Protein AF-0000000086506788 (afdb_homodimer)

Radius of gyration: 34.74 Å; Cα contacts (8 Å, |Δi|>4): 1286; chains: 2; bounding box: 127×85×74 Å

Foldseek 3Di:
DVVVVVVVVVVVPVPPDPPPPVPPDPPDPPPPDDDDDDDDDDDDDDDPPPPPDPPPPPCPVPPCVVPPDPDDDPCVVCVVVVVVVVLLVVLVVVVVVCVVPVVNVQFAFSLVVLLVSLLVVLVCCVVVVVNPCPPPVDQLVNLVLPLVLLLLLLLLLVLQDPLCVVCVPLLCCCQAVVLVVQLVVLLVVLVVCVVVQVLHDDPDDDSLNSSLLSLLLLQFDQNLVLSLCVVLQFAPNLSSSLSSNNLSNLQLSVLSNLLSVVVLVDDDDDPVSVVVSVVSSVCLLVVLLVLLQVLLVVLLVVLLVCAPPQVCNLVSLVVSLSVSLVVSVVVPHRSSNSSSNSSNSCSVRNLVSHDPVSNCCNNVVSVVSNVSSQSVLSSVLSSVQSDPLADERPSSLVSSLVSSLVSLLVSLVVSLVVCQVPVPPDPDRQDPLSSVLSSLSRAHDRSSQSSLSNDDCVSPVCSNHSNNSSSSNNCCSSGPSSSCSNVSCVVSVRDRHPPPPVVVVVVCCVVCVVVVVVVCVVPVPDPDDVVVD/DVVVVVVVVVVVPPPPDPPPPVPPDPPPPDDPDDDDDDDDDDDDDDDPPPPPDPPPPPCPVPPCVVPPPPDDDPCVVCVVVVVVVVLLVVLVVVVVVCVVPVVNVQFAFSLVVLLVSLLVVLCCCVVVVVNPCPPPVDQLVNLVLPLVLLLLLLLLLVLQDPLCVVCVPLLCCCQAVVLVVQLVVLLVVLVVCVVVQVLHDDPDDDSLNSSLLSLLLLQFDQNLVLSLCVVLQFAPNLNSSLSSSNLSNLQLSVLSNLLSVVVLVDDDDDPVSVVVSVVSSVCLLVVLLVLLQVLLVVLLVVLLVCAPPQVCNLVSLVVSLSVSLVVSVVVPHRSSNSSSNSSNSCSVRNLVSHDPVSNCCNNVVSVVSNVSSQSVLSSVLSSVQSDPLADERPSSLVSSLVSSLVSLLVSLVVSLVVCQVPVPPDPDRQDPLSSVLSSLSRAHDRSSQSSLSNDDCVSPVCSNHSNNSSSSNNCCSSGPSSSCSNVSCVVSVRDRHPPPPVVVVVVCCVVCVVVVVVVCVVPVPDPDDVVPD

Nearest PDB structures (foldseek):
  8xq7-assembly1_B  TM=8.310E-01  e=1.183E-14  Strongylocentrotus purpuratus
  8xqa-assembly1_B  TM=8.222E-01  e=8.307E-15  Strongylocentrotus purpuratus
  8xq4-assembly1_A  TM=8.304E-01  e=1.499E-14  Strongylocentrotus purpuratus
  8xq8-assembly1_A  TM=8.354E-01  e=3.291E-14  Strongylocentrotus purpuratus
  8pd9-assembly1_A  TM=8.080E-01  e=1.332E-14  Strongylocentrotus purpuratus

Solvent-accessible surface area (backbone atoms only — not comparable to full-atom values): 56658 Å² total; per-residue (Å²): 120,68,67,67,52,47,56,58,44,59,72,54,59,78,56,76,78,82,61,72,70,78,61,69,71,70,72,75,81,73,77,75,84,76,85,79,87,80,85,78,77,88,83,87,74,85,69,83,71,80,71,77,76,74,76,72,74,75,71,73,64,78,66,73,72,59,66,86,61,73,66,42,75,42,49,84,84,40,41,66,64,42,53,53,41,51,51,52,46,51,51,49,50,47,54,36,51,35,67,66,34,59,75,51,49,73,50,42,43,69,66,53,57,40,26,50,50,15,28,51,51,25,43,48,35,52,72,65,65,66,38,87,60,55,72,72,79,66,43,40,64,53,44,56,67,62,41,44,52,45,37,45,33,35,49,20,51,66,50,69,42,70,66,36,67,74,43,42,68,63,24,48,44,48,13,48,56,43,44,53,49,47,23,52,52,50,19,53,48,52,47,51,36,51,74,71,46,75,39,45,94,72,85,88,75,50,70,53,58,41,41,32,51,23,19,34,64,66,21,32,32,36,68,62,47,49,54,49,38,60,72,70,32,46,31,65,64,62,50,39,42,44,46,47,18,25,58,45,20,42,30,47,23,53,44,47,29,52,51,35,49,55,52,62,72,28,85,74,85,50,73,66,49,54,54,48,45,55,50,27,49,52,47,22,51,51,49,4,31,51,43,2,39,50,28,12,50,50,34,28,57,52,32,58,66,23,62,86,39,64,64,48,42,52,53,45,52,53,40,31,40,48,43,19,20,43,53,19,38,26,46,55,21,28,28,58,36,3,24,34,34,10,25,41,38,25,60,70,51,26,53,74,46,48,53,68,68,46,46,53,30,45,56,51,46,34,47,35,51,20,51,51,34,50,52,50,50,34,26,50,52,12,30,59,69,56,47,82,72,62,38,88,50,68,40,59,36,52,51,49,47,51,48,55,54,51,49,38,40,52,47,47,52,52,48,50,52,48,44,57,68,66,45,80,80,57,86,72,69,80,46,72,66,54,46,50,48,51,35,63,45,61,20,36,41,66,67,26,52,46,53,52,56,54,56,50,57,90,84,34,82,59,44,37,37,50,41,39,35,50,51,50,43,28,50,45,29,44,55,52,43,43,39,46,45,60,60,47,49,62,71,65,63,61,66,51,37,72,75,68,63,49,68,55,46,54,52,38,46,56,49,41,46,51,46,43,51,52,45,45,55,63,64,60,64,71,85,58,82,69,76,80,108,119,67,65,65,53,48,57,58,44,58,71,55,58,79,56,76,78,83,62,71,69,80,58,66,75,73,72,78,73,74,80,78,79,81,77,85,86,78,88,76,85,80,82,89,79,86,71,82,71,81,74,76,78,74,74,73,72,76,71,74,65,78,66,71,70,57,66,85,59,72,65,41,74,43,49,85,82,40,42,64,64,42,53,52,42,50,51,53,44,51,51,48,50,47,52,37,51,35,66,67,34,60,75,50,50,71,51,41,43,70,66,52,56,40,26,51,50,14,30,50,50,25,41,49,36,51,72,65,64,65,37,85,63,56,71,74,80,66,43,39,65,54,44,54,67,62,41,44,53,44,39,46,34,36,49,21,51,67,49,71,43,71,65,36,67,74,44,41,68,62,24,47,44,47,14,47,57,42,44,53,49,47,22,53,52,50,19,51,49,52,47,50,36,50,73,71,46,76,38,45,96,72,83,86,75,50,69,52,57,41,40,32,51,24,19,34,64,66,21,32,33,37,68,61,47,49,53,50,38,62,72,69,32,46,31,65,65,60,50,39,43,45,45,48,19,24,58,47,21,41,29,46,24,52,44,47,29,52,51,34,51,54,52,62,72,30,88,75,86,49,74,68,49,53,55,47,47,54,51,28,49,52,48,22,51,51,48,4,31,50,43,3,38,50,28,12,50,50,35,29,58,52,31,56,67,25,62,86,39,66,65,47,40,55,54,44,51,54,40,30,37,50,43,18,20,44,53,19,38,26,44,55,22,28,27,58,36,3,24,35,34,10,26,42,38,24,59,71,50,26,55,74,44,47,53,70,71,47,47,52,29,47,56,50,44,35,47,34,50,19,52,50,33,50,51,51,50,34,26,48,52,13,29,59,69,56,45,85,72,63,40,88,51,66,39,57,37,54,48,49,48,51,48,55,54,51,49,38,42,51,49,46,51,51,48,50,52,49,45,57,67,65,45,79,79,55,88,73,70,82,46,72,68,53,47,50,47,51,33,66,45,61,21,35,41,66,65,28,52,44,52,51,56,53,56,52,59,90,83,33,82,59,42,38,38,52,42,40,34,50,52,50,42,27,50,46,29,42,55,53,43,43,40,47,44,60,60,47,51,62,71,66,63,61,66,51,36,71,75,68,64,48,66,55,45,55,53,37,46,56,47,39,47,52,46,43,51,52,44,45,54,63,63,60,66,70,83,59,82,70,74,77,109

Organism: NCBI:txid100452

Structure (mmCIF, N/CA/C/O backbone):
data_AF-0000000086506788-model_v1
#
loop_
_entity.id
_entity.type
_entity.pdbx_description
1 polymer 'Sodium/hydrogen exchanger'
#
loop_
_atom_site.group_PDB
_atom_site.id
_atom_site.type_symbol
_atom_site.label_atom_id
_atom_site.label_alt_id
_atom_site.label_comp_id
_atom_site.label_asym_id
_atom_site.label_entity_id
_atom_site.label_seq_id
_atom_site.pdbx_PDB_ins_code
_atom_site.Cartn_x
_atom_site.Cartn_y
_atom_site.Cartn_z
_atom_site.occupancy
_atom_site.B_iso_or_equiv
_atom_site.auth_seq_id
_atom_site.auth_comp_id
_atom_site.auth_asym_id
_atom_site.auth_atom_id
_atom_site.pdbx_PDB_model_num
ATOM 1 N N . MET A 1 1 ? 4.477 -15.93 29.859 1 21.3 1 MET A N 1
ATOM 2 C CA . MET A 1 1 ? 3.76 -16.797 28.922 1 21.3 1 MET A CA 1
ATOM 3 C C . MET A 1 1 ? 2.252 -16.672 29.125 1 21.3 1 MET A C 1
ATOM 5 O O . MET A 1 1 ? 1.489 -16.672 28.156 1 21.3 1 MET A O 1
ATOM 9 N N . GLN A 1 2 ? 1.843 -16.641 30.469 1 21.83 2 GLN A N 1
ATOM 10 C CA . GLN A 1 2 ? 0.452 -16.625 30.906 1 21.83 2 GLN A CA 1
ATOM 11 C C . GLN A 1 2 ? -0.203 -15.281 30.578 1 21.83 2 GLN A C 1
ATOM 13 O O . GLN A 1 2 ? -1.389 -15.227 30.25 1 21.83 2 GLN A O 1
ATOM 18 N N . ASP A 1 3 ? 0.517 -14.156 30.828 1 22.41 3 ASP A N 1
ATOM 19 C CA . ASP A 1 3 ? -0.051 -12.82 30.719 1 22.41 3 ASP A CA 1
ATOM 20 C C . ASP A 1 3 ? -0.352 -12.469 29.25 1 22.41 3 ASP A C 1
ATOM 22 O O . ASP A 1 3 ? -1.188 -11.602 28.984 1 22.41 3 ASP A O 1
ATOM 26 N N . LEU A 1 4 ? 0.491 -12.953 28.375 1 22.47 4 LEU A N 1
ATOM 27 C CA . LEU A 1 4 ? 0.259 -12.695 26.969 1 22.47 4 LEU A CA 1
ATOM 28 C C . LEU A 1 4 ? -1.021 -13.383 26.484 1 22.47 4 LEU A C 1
ATOM 30 O O . LEU A 1 4 ? -1.774 -12.82 25.703 1 22.47 4 LEU A O 1
ATOM 34 N N . VAL A 1 5 ? -1.413 -14.547 27.078 1 25.39 5 VAL A N 1
ATOM 35 C CA . VAL A 1 5 ? -2.629 -15.297 26.781 1 25.39 5 VAL A CA 1
ATOM 36 C C . VAL A 1 5 ? -3.844 -14.555 27.328 1 25.39 5 VAL A C 1
ATOM 38 O O . VAL A 1 5 ? -4.883 -14.477 26.672 1 25.39 5 VAL A O 1
ATOM 41 N N . THR A 1 6 ? -3.721 -13.977 28.5 1 26.14 6 THR A N 1
ATOM 42 C CA . THR A 1 6 ? -4.855 -13.32 29.141 1 26.14 6 THR A CA 1
ATOM 43 C C . THR A 1 6 ? -5.246 -12.055 28.391 1 26.14 6 THR A C 1
ATOM 45 O O . THR A 1 6 ? -6.43 -11.727 28.281 1 26.14 6 THR A O 1
ATOM 48 N N . MET A 1 7 ? -4.227 -11.352 27.938 1 23.53 7 MET A N 1
ATOM 49 C CA . MET A 1 7 ? -4.547 -10.102 27.25 1 23.53 7 MET A CA 1
ATOM 50 C C . MET A 1 7 ? -5.238 -10.367 25.922 1 23.53 7 MET A C 1
ATOM 52 O O . MET A 1 7 ? -6.152 -9.641 25.531 1 23.53 7 MET A O 1
ATOM 56 N N . ILE A 1 8 ? -4.902 -11.406 25.281 1 26.64 8 ILE A N 1
ATOM 57 C CA . ILE A 1 8 ? -5.633 -11.836 24.094 1 26.64 8 ILE A CA 1
ATOM 58 C C . ILE A 1 8 ? -7.031 -12.312 24.484 1 26.64 8 ILE A C 1
ATOM 60 O O . ILE A 1 8 ? -8.008 -12.031 23.797 1 26.64 8 ILE A O 1
ATOM 64 N N . SER A 1 9 ? -7.195 -12.914 25.625 1 25.39 9 SER A N 1
ATOM 65 C CA . SER A 1 9 ? -8.484 -13.383 26.109 1 25.39 9 SER A CA 1
ATOM 66 C C . SER A 1 9 ? -9.398 -12.219 26.469 1 25.39 9 SER A C 1
ATOM 68 O O . SER A 1 9 ? -10.625 -12.328 26.359 1 25.39 9 SER A O 1
ATOM 70 N N . PHE A 1 10 ? -8.906 -11.281 27.234 1 26.14 10 PHE A N 1
ATOM 71 C CA . PHE A 1 10 ? -9.758 -10.18 27.688 1 26.14 10 PHE A CA 1
ATOM 72 C C . PHE A 1 10 ? -10.344 -9.43 26.5 1 26.14 10 PHE A C 1
ATOM 74 O O . PHE A 1 10 ? -11.5 -9 26.531 1 26.14 10 PHE A O 1
ATOM 81 N N . ILE A 1 11 ? -9.609 -9.266 25.516 1 26.25 11 ILE A N 1
ATOM 82 C CA . ILE A 1 11 ? -10.141 -8.594 24.328 1 26.25 11 ILE A CA 1
ATOM 83 C C . ILE A 1 11 ? -11.211 -9.461 23.672 1 26.25 11 ILE A C 1
ATOM 85 O O . ILE A 1 11 ? -12.195 -8.945 23.141 1 26.25 11 ILE A O 1
ATOM 89 N N . MET A 1 12 ? -11.141 -10.742 23.891 1 25 12 MET A N 1
ATOM 90 C CA . MET A 1 12 ? -12.086 -11.688 23.312 1 25 12 MET A CA 1
ATOM 91 C C . MET A 1 12 ? -13.398 -11.695 24.094 1 25 12 MET A C 1
ATOM 93 O O . MET A 1 12 ? -14.422 -12.164 23.578 1 25 12 MET A O 1
ATOM 97 N N . LEU A 1 13 ? -13.375 -11.656 25.391 1 24.88 13 LEU A N 1
ATOM 98 C CA . LEU A 1 13 ? -14.547 -11.992 26.203 1 24.88 13 LEU A CA 1
ATOM 99 C C . LEU A 1 13 ? -15.68 -11.008 25.953 1 24.88 13 LEU A C 1
ATOM 101 O O . LEU A 1 13 ? -16.859 -11.367 26.031 1 24.88 13 LEU A O 1
ATOM 105 N N . ASN A 1 14 ? -15.414 -9.766 26.125 1 23.61 14 ASN A N 1
ATOM 106 C CA . ASN A 1 14 ? -16.609 -8.953 26.328 1 23.61 14 ASN A CA 1
ATOM 107 C C . ASN A 1 14 ? -17.344 -8.711 25.016 1 23.61 14 ASN A C 1
ATOM 109 O O . ASN A 1 14 ? -17.656 -7.57 24.672 1 23.61 14 ASN A O 1
ATOM 113 N N . ILE A 1 15 ? -17.031 -9.602 24.031 1 23.61 15 ILE A N 1
ATOM 114 C CA . ILE A 1 15 ? -17.812 -9.406 22.812 1 23.61 15 ILE A CA 1
ATOM 115 C C . ILE A 1 15 ? -19.25 -9.844 23.062 1 23.61 15 ILE A C 1
ATOM 117 O O . ILE A 1 15 ? -19.516 -10.984 23.438 1 23.61 15 ILE A O 1
ATOM 121 N N . PRO A 1 16 ? -20.141 -8.961 23.344 1 22.53 16 PRO A N 1
ATOM 122 C CA . PRO A 1 16 ? -21.547 -9.359 23.5 1 22.53 16 PRO A CA 1
ATOM 123 C C . PRO A 1 16 ? -22 -10.367 22.438 1 22.53 16 PRO A C 1
ATOM 125 O O . PRO A 1 16 ? -21.406 -10.43 21.359 1 22.53 16 PRO A O 1
ATOM 128 N N . ALA A 1 17 ? -22.656 -11.469 22.859 1 23.03 17 ALA A N 1
ATOM 129 C CA . ALA A 1 17 ? -23.234 -12.664 22.25 1 23.03 17 ALA A CA 1
ATOM 130 C C . ALA A 1 17 ? -24.109 -12.289 21.047 1 23.03 17 ALA A C 1
ATOM 132 O O . ALA A 1 17 ? -25.062 -11.516 21.188 1 23.03 17 ALA A O 1
ATOM 133 N N . PHE A 1 18 ? -23.594 -12.133 19.922 1 21.2 18 PHE A N 1
ATOM 134 C CA . PHE A 1 18 ? -24.375 -12.023 18.703 1 21.2 18 PHE A CA 1
ATOM 135 C C . PHE A 1 18 ? -25.344 -13.195 18.578 1 21.2 18 PHE A C 1
ATOM 137 O O . PHE A 1 18 ? -25 -14.242 18.016 1 21.2 18 PHE A O 1
ATOM 144 N N . GLY A 1 19 ? -26 -13.672 19.703 1 22.08 19 GLY A N 1
ATOM 145 C CA . GLY A 1 19 ? -27 -14.727 19.75 1 22.08 19 GLY A CA 1
ATOM 146 C C . GLY A 1 19 ? -28.031 -14.633 18.641 1 22.08 19 GLY A C 1
ATOM 147 O O . GLY A 1 19 ? -28.516 -15.656 18.156 1 22.08 19 GLY A O 1
ATOM 148 N N . ASP A 1 20 ? -28.531 -13.5 18.375 1 20.66 20 ASP A N 1
ATOM 149 C CA . ASP A 1 20 ? -29.938 -13.609 17.984 1 20.66 20 ASP A CA 1
ATOM 150 C C . ASP A 1 20 ? -30.062 -14.094 16.547 1 20.66 20 ASP A C 1
ATOM 152 O O . ASP A 1 20 ? -31.172 -14.219 16.031 1 20.66 20 ASP A O 1
ATOM 156 N N . ALA A 1 21 ? -28.984 -13.93 15.805 1 20.45 21 ALA A N 1
ATOM 157 C CA . ALA A 1 21 ? -29.406 -13.969 14.414 1 20.45 21 ALA A CA 1
ATOM 158 C C . ALA A 1 21 ? -29.812 -15.375 14 1 20.45 21 ALA A C 1
ATOM 160 O O . ALA A 1 21 ? -30.469 -15.57 12.977 1 20.45 21 ALA A O 1
ATOM 161 N N . LEU A 1 22 ? -29.031 -16.375 14.484 1 20.69 22 LEU A N 1
ATOM 162 C CA . LEU A 1 22 ? -29.25 -17.609 13.75 1 20.69 22 LEU A CA 1
ATOM 163 C C . LEU A 1 22 ? -30.672 -18.109 13.922 1 20.69 22 LEU A C 1
ATOM 165 O O . LEU A 1 22 ? -30.953 -19.297 13.766 1 20.69 22 LEU A O 1
ATOM 169 N N . ALA A 1 23 ? -31.469 -17.297 14.633 1 20.62 23 ALA A N 1
ATOM 170 C CA . ALA A 1 23 ? -32.75 -17.922 15.023 1 20.62 23 ALA A CA 1
ATOM 171 C C . ALA A 1 23 ? -33.438 -18.516 13.82 1 20.62 23 ALA A C 1
ATOM 173 O O . ALA A 1 23 ? -34.406 -19.281 13.977 1 20.62 23 ALA A O 1
ATOM 174 N N . LEU A 1 24 ? -33.281 -17.922 12.664 1 18.38 24 LEU A N 1
ATOM 175 C CA . LEU A 1 24 ? -34.531 -18.062 11.938 1 18.38 24 LEU A CA 1
ATOM 176 C C . LEU A 1 24 ? -34.75 -19.5 11.492 1 18.38 24 LEU A C 1
ATOM 178 O O . LEU A 1 24 ? -35.875 -19.875 11.102 1 18.38 24 LEU A O 1
ATOM 182 N N . THR A 1 25 ? -33.688 -20.188 11.117 1 18.25 25 THR A N 1
ATOM 183 C CA . THR A 1 25 ? -34.125 -21.141 10.102 1 18.25 25 THR A CA 1
ATOM 184 C C . THR A 1 25 ? -34.875 -22.312 10.727 1 18.25 25 THR A C 1
ATOM 186 O O . THR A 1 25 ? -35.188 -23.297 10.055 1 18.25 25 THR A O 1
ATOM 189 N N . ASN A 1 26 ? -35.031 -22.344 12.016 1 17.8 26 ASN A N 1
ATOM 190 C CA . ASN A 1 26 ? -35.375 -23.672 12.516 1 17.8 26 ASN A CA 1
ATOM 191 C C . ASN A 1 26 ? -36.719 -24.156 11.953 1 17.8 26 ASN A C 1
ATOM 193 O O . ASN A 1 26 ? -37.75 -24.062 12.625 1 17.8 26 ASN A O 1
ATOM 197 N N . SER A 1 27 ? -37.25 -23.641 10.805 1 17.75 27 SER A N 1
ATOM 198 C CA . SER A 1 27 ? -38.594 -24.125 10.586 1 17.75 27 SER A CA 1
ATOM 199 C C . SER A 1 27 ? -38.688 -25.641 10.695 1 17.75 27 SER A C 1
ATOM 201 O O . SER A 1 27 ? -37.906 -26.344 10.047 1 17.75 27 SER A O 1
ATOM 203 N N . SER A 1 28 ? -39.094 -26.109 11.867 1 17.17 28 SER A N 1
ATOM 204 C CA . SER A 1 28 ? -39.5 -27.438 12.359 1 17.17 28 SER A CA 1
ATOM 205 C C . SER A 1 28 ? -40.375 -28.156 11.359 1 17.17 28 SER A C 1
ATOM 207 O O . SER A 1 28 ? -41.375 -27.609 10.875 1 17.17 28 SER A O 1
ATOM 209 N N . ARG A 1 29 ? -39.844 -29.141 10.609 1 19.41 29 ARG A N 1
ATOM 210 C CA . ARG A 1 29 ? -40.438 -30.188 9.773 1 19.41 29 ARG A CA 1
ATOM 211 C C . ARG A 1 29 ? -41.531 -30.906 10.523 1 19.41 29 ARG A C 1
ATOM 213 O O . ARG A 1 29 ? -41.281 -31.734 11.406 1 19.41 29 ARG A O 1
ATOM 220 N N . GLY A 1 30 ? -42.594 -30.156 11.109 1 16.97 30 GLY A N 1
ATOM 221 C CA . GLY A 1 30 ? -43.594 -31.016 11.727 1 16.97 30 GLY A CA 1
ATOM 222 C C . GLY A 1 30 ? -44.094 -32.125 10.812 1 16.97 30 GLY A C 1
ATOM 223 O O . GLY A 1 30 ? -44.406 -31.859 9.641 1 16.97 30 GLY A O 1
ATOM 224 N N . PHE A 1 31 ? -43.719 -33.344 11.055 1 17.97 31 PHE A N 1
ATOM 225 C CA . PHE A 1 31 ? -44.062 -34.656 10.453 1 17.97 31 PHE A CA 1
ATOM 226 C C . PHE A 1 31 ? -45.562 -34.906 10.547 1 17.97 31 PHE A C 1
ATOM 228 O O . PHE A 1 31 ? -46.062 -35.25 11.617 1 17.97 31 PHE A O 1
ATOM 235 N N . LEU A 1 32 ? -46.406 -33.906 10.219 1 17.03 32 LEU A N 1
ATOM 236 C CA . LEU A 1 32 ? -47.781 -34.344 10.438 1 17.03 32 LEU A CA 1
ATOM 237 C C . LEU A 1 32 ? -48.031 -35.688 9.766 1 17.03 32 LEU A C 1
ATOM 239 O O . LEU A 1 32 ? -47.531 -35.938 8.672 1 17.03 32 LEU A O 1
ATOM 243 N N . PRO A 1 33 ? -48.719 -36.594 10.492 1 17.72 33 PRO A N 1
ATOM 244 C CA . PRO A 1 33 ? -49.031 -38 10.312 1 17.72 33 PRO A CA 1
ATOM 245 C C . PRO A 1 33 ? -49.812 -38.281 9.016 1 17.72 33 PRO A C 1
ATOM 247 O O . PRO A 1 33 ? -50.312 -37.344 8.383 1 17.72 33 PRO A O 1
ATOM 250 N N . HIS A 1 34 ? -50.281 -39.562 8.852 1 16.64 34 HIS A N 1
ATOM 251 C CA . HIS A 1 34 ? -50.562 -40.625 7.891 1 16.64 34 HIS A CA 1
ATOM 252 C C . HIS A 1 34 ? -51.969 -40.469 7.297 1 16.64 34 HIS A C 1
ATOM 254 O O . HIS A 1 34 ? -52.312 -41.125 6.305 1 16.64 34 HIS A O 1
ATOM 260 N N . ASP A 1 35 ? -52.938 -39.75 7.883 1 16.8 35 ASP A N 1
ATOM 261 C CA . ASP A 1 35 ? -54.125 -40.594 7.797 1 16.8 35 ASP A CA 1
ATOM 262 C C . ASP A 1 35 ? -54.5 -40.844 6.344 1 16.8 35 ASP A C 1
ATOM 264 O O . ASP A 1 35 ? -54.188 -40.031 5.465 1 16.8 35 ASP A O 1
ATOM 268 N N . SER A 1 36 ? -55.406 -42 6.133 1 16.55 36 SER A N 1
ATOM 269 C CA . SER A 1 36 ? -55.75 -43.094 5.238 1 16.55 36 SER A CA 1
ATOM 270 C C . SER A 1 36 ? -56.656 -42.656 4.113 1 16.55 36 SER A C 1
ATOM 272 O O . SER A 1 36 ? -56.5 -43.062 2.967 1 16.55 36 SER A O 1
ATOM 274 N N . HIS A 1 37 ? -57.844 -42 4.48 1 17.12 37 HIS A N 1
ATOM 275 C CA . HIS A 1 37 ? -59 -42.719 3.963 1 17.12 37 HIS A CA 1
ATOM 276 C C . HIS A 1 37 ? -59.156 -42.5 2.459 1 17.12 37 HIS A C 1
ATOM 278 O O . HIS A 1 37 ? -58.625 -41.531 1.901 1 17.12 37 HIS A O 1
ATOM 284 N N . ASP A 1 38 ? -60.312 -43.156 1.853 1 15.98 38 ASP A N 1
ATOM 285 C CA . ASP A 1 38 ? -60.75 -44.031 0.759 1 15.98 38 ASP A CA 1
ATOM 286 C C . ASP A 1 38 ? -61.219 -43.25 -0.436 1 15.98 38 ASP A C 1
ATOM 288 O O . ASP A 1 38 ? -60.938 -43.562 -1.584 1 15.98 38 ASP A O 1
ATOM 292 N N . THR A 1 39 ? -62.219 -42.25 -0.184 1 17.39 39 THR A N 1
ATOM 293 C CA . THR A 1 39 ? -63.406 -42.562 -0.94 1 17.39 39 THR A CA 1
ATOM 294 C C . THR A 1 39 ? -63.25 -42.188 -2.406 1 17.39 39 THR A C 1
ATOM 296 O O . THR A 1 39 ? -62.594 -41.188 -2.721 1 17.39 39 THR A O 1
ATOM 299 N N . TYR A 1 40 ? -63.938 -42.969 -3.359 1 16.42 40 TYR A N 1
ATOM 300 C CA . TYR A 1 40 ? -63.938 -43.406 -4.746 1 16.42 40 TYR A CA 1
ATOM 301 C C . TYR A 1 40 ? -64.5 -42.375 -5.672 1 16.42 40 TYR A C 1
ATOM 303 O O . TYR A 1 40 ? -64.25 -42.344 -6.871 1 16.42 40 TYR A O 1
ATOM 311 N N . ASN A 1 41 ? -65.5 -41.469 -5.145 1 15.45 41 ASN A N 1
ATOM 312 C CA . ASN A 1 41 ? -66.562 -41.594 -6.078 1 15.45 41 ASN A CA 1
ATOM 313 C C . ASN A 1 41 ? -66.25 -41.031 -7.457 1 15.45 41 ASN A C 1
ATOM 315 O O . ASN A 1 41 ? -65.25 -40.281 -7.602 1 15.45 41 ASN A O 1
ATOM 319 N N . ASN A 1 42 ? -67.312 -40.344 -8.023 1 16.17 42 ASN A N 1
ATOM 320 C CA . ASN A 1 42 ? -68.062 -40.531 -9.227 1 16.17 42 ASN A CA 1
ATOM 321 C C . ASN A 1 42 ? -67.5 -39.781 -10.414 1 16.17 42 ASN A C 1
ATOM 323 O O . ASN A 1 42 ? -66.688 -38.875 -10.234 1 16.17 42 ASN A O 1
ATOM 327 N N . MET A 1 43 ? -68.438 -39.375 -11.414 1 16.03 43 MET A N 1
ATOM 328 C CA . MET A 1 43 ? -68.688 -39.719 -12.812 1 16.03 43 MET A CA 1
ATOM 329 C C . MET A 1 43 ? -68.062 -38.719 -13.75 1 16.03 43 MET A C 1
ATOM 331 O O . MET A 1 43 ? -67.312 -39.062 -14.656 1 16.03 43 MET A O 1
ATOM 335 N N . THR A 1 44 ? -68.875 -37.594 -14.102 1 18.11 44 THR A N 1
ATOM 336 C CA . THR A 1 44 ? -69.312 -37.5 -15.469 1 18.11 44 THR A CA 1
ATOM 337 C C . THR A 1 44 ? -68.438 -36.625 -16.312 1 18.11 44 THR A C 1
ATOM 339 O O . THR A 1 44 ? -67.688 -35.781 -15.766 1 18.11 44 THR A O 1
ATOM 342 N N . GLY A 1 45 ? -68.375 -36.844 -17.703 1 16.62 45 GLY A N 1
ATOM 343 C CA . GLY A 1 45 ? -67.562 -36.812 -18.922 1 16.62 45 GLY A CA 1
ATOM 344 C C . GLY A 1 45 ? -67.438 -35.438 -19.531 1 16.62 45 GLY A C 1
ATOM 345 O O . GLY A 1 45 ? -66.625 -35.188 -20.406 1 16.62 45 GLY A O 1
ATOM 346 N N . THR A 1 46 ? -68.438 -34.438 -19.312 1 19.92 46 THR A N 1
ATOM 347 C CA . THR A 1 46 ? -68.75 -33.906 -20.625 1 19.92 46 THR A CA 1
ATOM 348 C C . THR A 1 46 ? -67.625 -33.031 -21.172 1 19.92 46 THR A C 1
ATOM 350 O O . THR A 1 46 ? -67 -32.281 -20.422 1 19.92 46 THR A O 1
ATOM 353 N N . ARG A 1 47 ? -67.312 -33.312 -22.469 1 17.62 47 ARG A N 1
ATOM 354 C CA . ARG A 1 47 ? -66.188 -33.094 -23.422 1 17.62 47 ARG A CA 1
ATOM 355 C C . ARG A 1 47 ? -66.188 -31.641 -23.922 1 17.62 47 ARG A C 1
ATOM 357 O O . ARG A 1 47 ? -65.438 -31.297 -24.812 1 17.62 47 ARG A O 1
ATOM 364 N N . HIS A 1 48 ? -66.938 -30.656 -23.312 1 19.7 48 HIS A N 1
ATOM 365 C CA . HIS A 1 48 ? -67.188 -29.672 -24.359 1 19.7 48 HIS A CA 1
ATOM 366 C C . HIS A 1 48 ? -65.875 -29.047 -24.844 1 19.7 48 HIS A C 1
ATOM 368 O O . HIS A 1 48 ? -65 -28.812 -24.047 1 19.7 48 HIS A O 1
ATOM 374 N N . ASN A 1 49 ? -65.625 -29.094 -26.203 1 17.92 49 ASN A N 1
ATOM 375 C CA . ASN A 1 49 ? -64.562 -28.906 -27.172 1 17.92 49 ASN A CA 1
ATOM 376 C C . ASN A 1 49 ? -64.125 -27.438 -27.25 1 17.92 49 ASN A C 1
ATOM 378 O O . ASN A 1 49 ? -63.344 -27.078 -28.125 1 17.92 49 ASN A O 1
ATOM 382 N N . ASP A 1 50 ? -64.625 -26.547 -26.391 1 19.66 50 ASP A N 1
ATOM 383 C CA . ASP A 1 50 ? -64.562 -25.219 -27 1 19.66 50 ASP A CA 1
ATOM 384 C C . ASP A 1 50 ? -63.094 -24.859 -27.328 1 19.66 50 ASP A C 1
ATOM 386 O O . ASP A 1 50 ? -62.188 -25.125 -26.547 1 19.66 50 ASP A O 1
ATOM 390 N N . SER A 1 51 ? -62.844 -24.578 -28.656 1 20.45 51 SER A N 1
ATOM 391 C CA . SER A 1 51 ? -61.688 -24.328 -29.5 1 20.45 51 SER A CA 1
ATOM 392 C C . SER A 1 51 ? -60.938 -23.062 -29.062 1 20.45 51 SER A C 1
ATOM 394 O O . SER A 1 51 ? -60.094 -22.547 -29.781 1 20.45 51 SER A O 1
ATOM 396 N N . HIS A 1 52 ? -60.969 -22.703 -27.797 1 19.16 52 HIS A N 1
ATOM 397 C CA . HIS A 1 52 ? -60.469 -21.359 -27.562 1 19.16 52 HIS A CA 1
ATOM 398 C C . HIS A 1 52 ? -59.062 -21.203 -28.109 1 19.16 52 HIS A C 1
ATOM 400 O O . HIS A 1 52 ? -58.219 -22.125 -27.984 1 19.16 52 HIS A O 1
ATOM 406 N N . GLY A 1 53 ? -58.938 -20.344 -29.188 1 21.22 53 GLY A N 1
ATOM 407 C CA . GLY A 1 53 ? -57.781 -19.922 -29.984 1 21.22 53 GLY A CA 1
ATOM 408 C C . GLY A 1 53 ? -56.625 -19.438 -29.141 1 21.22 53 GLY A C 1
ATOM 409 O O . GLY A 1 53 ? -56.812 -18.688 -28.188 1 21.22 53 GLY A O 1
ATOM 410 N N . SER A 1 54 ? -55.625 -20.297 -28.938 1 20.84 54 SER A N 1
ATOM 411 C CA . SER A 1 54 ? -54.406 -20.172 -28.125 1 20.84 54 SER A CA 1
ATOM 412 C C . SER A 1 54 ? -53.594 -18.969 -28.594 1 20.84 54 SER A C 1
ATOM 414 O O . SER A 1 54 ? -53.125 -18.938 -29.734 1 20.84 54 SER A O 1
ATOM 416 N N . ASP A 1 55 ? -54.156 -17.734 -28.406 1 22.47 55 ASP A N 1
ATOM 417 C CA . ASP A 1 55 ? -53.281 -16.609 -28.703 1 22.47 55 ASP A CA 1
ATOM 418 C C . ASP A 1 55 ? -51.875 -16.859 -28.172 1 22.47 55 ASP A C 1
ATOM 420 O O . ASP A 1 55 ? -51.688 -17.172 -26.984 1 22.47 55 ASP A O 1
ATOM 424 N N . GLY A 1 56 ? -51.031 -17.422 -29.047 1 22.02 56 GLY A N 1
ATOM 425 C CA . GLY A 1 56 ? -49.625 -17.75 -28.875 1 22.02 56 GLY A CA 1
ATOM 426 C C . GLY A 1 56 ? -48.812 -16.609 -28.297 1 22.02 56 GLY A C 1
ATOM 427 O O . GLY A 1 56 ? -48.719 -15.539 -28.906 1 22.02 56 GLY A O 1
ATOM 428 N N . HIS A 1 57 ? -49.062 -16.219 -27.031 1 23.91 57 HIS A N 1
ATOM 429 C CA . HIS A 1 57 ? -48.125 -15.32 -26.359 1 23.91 57 HIS A CA 1
ATOM 430 C C . HIS A 1 57 ? -46.688 -15.633 -26.75 1 23.91 57 HIS A C 1
ATOM 432 O O . HIS A 1 57 ? -46.25 -16.781 -26.625 1 23.91 57 HIS A O 1
ATOM 438 N N . ASP A 1 58 ? -46.25 -14.953 -27.781 1 24.42 58 ASP A N 1
ATOM 439 C CA . ASP A 1 58 ? -44.875 -14.961 -28.25 1 24.42 58 ASP A CA 1
ATOM 440 C C . ASP A 1 58 ? -43.875 -14.859 -27.094 1 24.42 58 ASP A C 1
ATOM 442 O O . ASP A 1 58 ? -43.938 -13.906 -26.312 1 24.42 58 ASP A O 1
ATOM 446 N N . ALA A 1 59 ? -43.531 -15.953 -26.453 1 26.39 59 ALA A N 1
ATOM 447 C CA . ALA A 1 59 ? -42.375 -16.172 -25.594 1 26.39 59 ALA A CA 1
ATOM 448 C C . ALA A 1 59 ? -41.125 -15.461 -26.141 1 26.39 59 ALA A C 1
ATOM 450 O O . ALA A 1 59 ? -40.562 -15.883 -27.172 1 26.39 59 ALA A O 1
ATOM 451 N N . GLU A 1 60 ? -41.312 -14.227 -26.328 1 26.64 60 GLU A N 1
ATOM 452 C CA . GLU A 1 60 ? -40.062 -13.539 -26.609 1 26.64 60 GLU A CA 1
ATOM 453 C C . GLU A 1 60 ? -38.906 -14.102 -25.781 1 26.64 60 GLU A C 1
ATOM 455 O O . GLU A 1 60 ? -38.938 -14 -24.547 1 26.64 60 GLU A O 1
ATOM 460 N N . GLY A 1 61 ? -38.625 -15.367 -26.078 1 26.06 61 GLY A N 1
ATOM 461 C CA . GLY A 1 61 ? -37.438 -16.062 -25.594 1 26.06 61 GLY A CA 1
ATOM 462 C C . GLY A 1 61 ? -36.25 -15.148 -25.422 1 26.06 61 GLY A C 1
ATOM 463 O O . GLY A 1 61 ? -35.781 -14.539 -26.391 1 26.06 61 GLY A O 1
ATOM 464 N N . HIS A 1 62 ? -36.344 -14.305 -24.438 1 28.33 62 HIS A N 1
ATOM 465 C CA . HIS A 1 62 ? -35.062 -13.695 -24.047 1 28.33 62 HIS A CA 1
ATOM 466 C C . HIS A 1 62 ? -33.906 -14.656 -24.281 1 28.33 62 HIS A C 1
ATOM 468 O O . HIS A 1 62 ? -33.688 -15.578 -23.5 1 28.33 62 HIS A O 1
ATOM 474 N N . SER A 1 63 ? -33.781 -15.18 -25.469 1 26.64 63 SER A N 1
ATOM 475 C CA . SER A 1 63 ? -32.562 -15.883 -25.906 1 26.64 63 SER A CA 1
ATOM 476 C C . SER A 1 63 ? -31.312 -15.211 -25.359 1 26.64 63 SER A C 1
ATOM 478 O O . SER A 1 63 ? -30.984 -14.102 -25.766 1 26.64 63 SER A O 1
ATOM 480 N N . ARG A 1 64 ? -31.141 -15.195 -24.172 1 33.91 64 ARG A N 1
ATOM 481 C CA . ARG A 1 64 ? -29.797 -15 -23.656 1 33.91 64 ARG A CA 1
ATOM 482 C C . ARG A 1 64 ? -28.75 -15.555 -24.625 1 33.91 64 ARG A C 1
ATOM 484 O O . ARG A 1 64 ? -28.406 -16.734 -24.547 1 33.91 64 ARG A O 1
ATOM 491 N N . HIS A 1 65 ? -28.906 -15.438 -25.812 1 34.5 65 HIS A N 1
ATOM 492 C CA . HIS A 1 65 ? -27.875 -15.758 -26.797 1 34.5 65 HIS A CA 1
ATOM 493 C C . HIS A 1 65 ? -26.516 -15.266 -26.328 1 34.5 65 HIS A C 1
ATOM 495 O O . HIS A 1 65 ? -26.109 -14.133 -26.641 1 34.5 65 HIS A O 1
ATOM 501 N N . GLY A 1 66 ? -26.109 -15.305 -25.156 1 41.94 66 GLY A N 1
ATOM 502 C CA . GLY A 1 66 ? -24.875 -14.859 -24.531 1 41.94 66 GLY A CA 1
ATOM 503 C C . GLY A 1 66 ? -23.641 -15.289 -25.281 1 41.94 66 GLY A C 1
ATOM 504 O O . GLY A 1 66 ? -23.172 -16.422 -25.125 1 41.94 66 GLY A O 1
ATOM 505 N N . GLY A 1 67 ? -23.516 -14.938 -26.531 1 47.88 67 GLY A N 1
ATOM 506 C CA . GLY A 1 67 ? -22.375 -15.148 -27.422 1 47.88 67 GLY A CA 1
ATOM 507 C C . GLY A 1 67 ? -21.047 -14.922 -26.734 1 47.88 67 GLY A C 1
ATOM 508 O O . GLY A 1 67 ? -20.969 -14.25 -25.703 1 47.88 67 GLY A O 1
ATOM 509 N N . LEU A 1 68 ? -20.156 -15.906 -26.859 1 57.5 68 LEU A N 1
ATOM 510 C CA . LEU A 1 68 ? -18.766 -15.789 -26.438 1 57.5 68 LEU A CA 1
ATOM 511 C C . LEU A 1 68 ? -18.109 -14.539 -27.031 1 57.5 68 LEU A C 1
ATOM 513 O O . LEU A 1 68 ? -18.016 -14.406 -28.25 1 57.5 68 LEU A O 1
ATOM 517 N N . HIS A 1 69 ? -18.281 -13.359 -26.469 1 60.78 69 HIS A N 1
ATOM 518 C CA . HIS A 1 69 ? -17.578 -12.172 -26.922 1 60.78 69 HIS A CA 1
ATOM 519 C C . HIS A 1 69 ? -16.078 -12.289 -26.703 1 60.78 69 HIS A C 1
ATOM 521 O O . HIS A 1 69 ? -15.641 -12.664 -25.609 1 60.78 69 HIS A O 1
ATOM 527 N N . VAL A 1 70 ? -15.398 -12.398 -27.875 1 59.69 70 VAL A N 1
ATOM 528 C CA . VAL A 1 70 ? -13.945 -12.492 -27.891 1 59.69 70 VAL A CA 1
ATOM 529 C C . VAL A 1 70 ? -13.344 -11.414 -26.984 1 59.69 70 VAL A C 1
ATOM 531 O O . VAL A 1 70 ? -12.352 -11.648 -26.312 1 59.69 70 VAL A O 1
ATOM 534 N N . ALA A 1 71 ? -14.062 -10.148 -26.953 1 60.47 71 ALA A N 1
ATOM 535 C CA . ALA A 1 71 ? -13.594 -9.078 -26.078 1 60.47 71 ALA A CA 1
ATOM 536 C C . ALA A 1 71 ? -14.75 -8.461 -25.297 1 60.47 71 ALA A C 1
ATOM 538 O O . ALA A 1 71 ? -15.82 -8.195 -25.859 1 60.47 71 ALA A O 1
ATOM 539 N N . ALA A 1 72 ? -14.789 -8.727 -24.016 1 65.12 72 ALA A N 1
ATOM 540 C CA . ALA A 1 72 ? -15.812 -8.109 -23.188 1 65.12 72 ALA A CA 1
ATOM 541 C C . ALA A 1 72 ? -15.211 -7.066 -22.25 1 65.12 72 ALA A C 1
ATOM 543 O O . ALA A 1 72 ? -14.008 -7.094 -21.969 1 65.12 72 ALA A O 1
ATOM 544 N N . ILE A 1 73 ? -15.922 -5.949 -22.047 1 64.88 73 ILE A N 1
ATOM 545 C CA . ILE A 1 73 ? -15.469 -4.879 -21.172 1 64.88 73 ILE A CA 1
ATOM 546 C C . ILE A 1 73 ? -16.016 -5.102 -19.766 1 64.88 73 ILE A C 1
ATOM 548 O O . ILE A 1 73 ? -17.234 -5.125 -19.562 1 64.88 73 ILE A O 1
ATOM 552 N N . ALA A 1 74 ? -15.195 -5.664 -18.891 1 66.75 74 ALA A N 1
ATOM 553 C CA . ALA A 1 74 ? -15.562 -5.824 -17.5 1 66.75 74 ALA A CA 1
ATOM 554 C C . ALA A 1 74 ? -15.336 -4.531 -16.719 1 66.75 74 ALA A C 1
ATOM 556 O O . ALA A 1 74 ? -14.492 -4.477 -15.82 1 66.75 74 ALA A O 1
ATOM 557 N N . TYR A 1 75 ? -16.172 -3.572 -16.875 1 63.47 75 TYR A N 1
ATOM 558 C CA . TYR A 1 75 ? -15.984 -2.217 -16.359 1 63.47 75 TYR A CA 1
ATOM 559 C C . TYR A 1 75 ? -16.359 -2.133 -14.891 1 63.47 75 TYR A C 1
ATOM 561 O O . TYR A 1 75 ? -15.664 -1.482 -14.102 1 63.47 75 TYR A O 1
ATOM 569 N N . ALA A 1 76 ? -17.297 -2.9 -14.477 1 62.53 76 ALA A N 1
ATOM 570 C CA . ALA A 1 76 ? -17.844 -2.723 -13.133 1 62.53 76 ALA A CA 1
ATOM 571 C C . ALA A 1 76 ? -16.859 -3.193 -12.07 1 62.53 76 ALA A C 1
ATOM 573 O O . ALA A 1 76 ? -16.75 -2.592 -11 1 62.53 76 ALA A O 1
ATOM 574 N N . GLU A 1 77 ? -16.125 -4.105 -12.508 1 66.44 77 GLU A N 1
ATOM 575 C CA . GLU A 1 77 ? -15.273 -4.719 -11.484 1 66.44 77 GLU A CA 1
ATOM 576 C C . GLU A 1 77 ? -13.969 -3.949 -11.32 1 66.44 77 GLU A C 1
ATOM 578 O O . GLU A 1 77 ? -13.398 -3.914 -10.227 1 66.44 77 GLU A O 1
ATOM 583 N N . VAL A 1 78 ? -13.594 -3.254 -12.414 1 76.25 78 VAL A N 1
ATOM 584 C CA . VAL A 1 78 ? -12.266 -2.656 -12.367 1 76.25 78 VAL A CA 1
ATOM 585 C C . VAL A 1 78 ? -12.383 -1.134 -12.43 1 76.25 78 VAL A C 1
ATOM 587 O O . VAL A 1 78 ? -11.375 -0.427 -12.383 1 76.25 78 VAL A O 1
ATOM 590 N N . ARG A 1 79 ? -13.547 -0.662 -12.281 1 71.75 79 ARG A N 1
ATOM 591 C CA . ARG A 1 79 ? -13.773 0.763 -12.5 1 71.75 79 ARG A CA 1
ATOM 592 C C . ARG A 1 79 ? -13.086 1.598 -11.422 1 71.75 79 ARG A C 1
ATOM 594 O O . ARG A 1 79 ? -12.328 2.52 -11.734 1 71.75 79 ARG A O 1
ATOM 601 N N . ASP A 1 80 ? -13.25 1.229 -10.18 1 71 80 ASP A N 1
ATOM 602 C CA . ASP A 1 80 ? -12.766 2.055 -9.078 1 71 80 ASP A CA 1
ATOM 603 C C . ASP A 1 80 ? -11.242 2.061 -9.023 1 71 80 ASP A C 1
ATOM 605 O O . ASP A 1 80 ? -10.617 3.125 -9.008 1 71 80 ASP A O 1
ATOM 609 N N . PRO A 1 81 ? -10.688 0.9 -9.133 1 74.69 81 PRO A N 1
ATOM 610 C CA . PRO A 1 81 ? -9.227 0.914 -9.109 1 74.69 81 PRO A CA 1
ATOM 611 C C . PRO A 1 81 ? -8.617 1.56 -10.352 1 74.69 81 PRO A C 1
ATOM 613 O O . PRO A 1 81 ? -7.535 2.143 -10.289 1 74.69 81 PRO A O 1
ATOM 616 N N . LEU A 1 82 ? -9.312 1.449 -11.43 1 80.44 82 LEU A N 1
ATOM 617 C CA . LEU A 1 82 ? -8.805 2.014 -12.68 1 80.44 82 LEU A CA 1
ATOM 618 C C . LEU A 1 82 ? -8.812 3.539 -12.625 1 80.44 82 LEU A C 1
ATOM 620 O O . LEU A 1 82 ? -7.82 4.18 -12.984 1 80.44 82 LEU A O 1
ATOM 624 N N . ILE A 1 83 ? -9.914 4.105 -12.148 1 71.62 83 ILE A N 1
ATOM 625 C CA . ILE A 1 83 ? -10.023 5.555 -12.039 1 71.62 83 ILE A CA 1
ATOM 626 C C . ILE A 1 83 ? -8.969 6.074 -11.062 1 71.62 83 ILE A C 1
ATOM 628 O O . ILE A 1 83 ? -8.289 7.066 -11.344 1 71.62 83 ILE A O 1
ATOM 632 N N . PHE A 1 84 ? -8.844 5.367 -10.023 1 73.44 84 PHE A N 1
ATOM 633 C CA . PHE A 1 84 ? -7.863 5.746 -9.016 1 73.44 84 PHE A CA 1
ATOM 634 C C . PHE A 1 84 ? -6.457 5.734 -9.602 1 73.44 84 PHE A C 1
ATOM 636 O O . PHE A 1 84 ? -5.684 6.676 -9.398 1 73.44 84 PHE A O 1
ATOM 643 N N . THR A 1 85 ? -6.168 4.734 -10.383 1 77.19 85 THR A N 1
ATOM 644 C CA . THR A 1 85 ? -4.832 4.578 -10.945 1 77.19 85 THR A CA 1
ATOM 645 C C . THR A 1 85 ? -4.562 5.641 -12.008 1 77.19 85 THR A C 1
ATOM 647 O O . THR A 1 85 ? -3.463 6.191 -12.078 1 77.19 85 THR A O 1
ATOM 650 N N . ILE A 1 86 ? -5.543 5.969 -12.727 1 78.38 86 ILE A N 1
ATOM 651 C CA . ILE A 1 86 ? -5.391 6.969 -13.781 1 78.38 86 ILE A CA 1
ATOM 652 C C . ILE A 1 86 ? -5.164 8.344 -13.164 1 78.38 86 ILE A C 1
ATOM 654 O O . ILE A 1 86 ? -4.301 9.102 -13.617 1 78.38 86 ILE A O 1
ATOM 658 N N . VAL A 1 87 ? -5.883 8.586 -12.133 1 74.25 87 VAL A N 1
ATOM 659 C CA . VAL A 1 87 ? -5.777 9.875 -11.469 1 74.25 87 VAL A CA 1
ATOM 660 C C . VAL A 1 87 ? -4.398 10.023 -10.828 1 74.25 87 VAL A C 1
ATOM 662 O O . VAL A 1 87 ? -3.768 11.078 -10.93 1 74.25 87 VAL A O 1
ATOM 665 N N . VAL A 1 88 ? -3.971 8.977 -10.227 1 76.44 88 VAL A N 1
ATOM 666 C CA . VAL A 1 88 ? -2.656 9.008 -9.594 1 76.44 88 VAL A CA 1
ATOM 667 C C . VAL A 1 88 ? -1.573 9.172 -10.656 1 76.44 88 VAL A C 1
ATOM 669 O O . VAL A 1 88 ? -0.599 9.898 -10.445 1 76.44 88 VAL A O 1
ATOM 672 N N . LEU A 1 89 ? -1.756 8.555 -11.75 1 82.25 89 LEU A N 1
ATOM 673 C CA . LEU A 1 89 ? -0.791 8.648 -12.836 1 82.25 89 LEU A CA 1
ATOM 674 C C . LEU A 1 89 ? -0.763 10.062 -13.414 1 82.25 89 LEU A C 1
ATOM 676 O O . LEU A 1 89 ? 0.311 10.609 -13.672 1 82.25 89 LEU A O 1
ATOM 680 N N . LEU A 1 90 ? -1.862 10.617 -13.586 1 80.19 90 LEU A N 1
ATOM 681 C CA . LEU A 1 90 ? -1.942 11.977 -14.109 1 80.19 90 LEU A CA 1
ATOM 682 C C . LEU A 1 90 ? -1.298 12.969 -13.141 1 80.19 90 LEU A C 1
ATOM 684 O O . LEU A 1 90 ? -0.631 13.914 -13.57 1 80.19 90 LEU A O 1
ATOM 688 N N . ALA A 1 91 ? -1.576 12.695 -11.891 1 77.12 91 ALA A N 1
ATOM 689 C CA . ALA A 1 91 ? -0.958 13.547 -10.875 1 77.12 91 ALA A CA 1
ATOM 690 C C . ALA A 1 91 ? 0.562 13.398 -10.891 1 77.12 91 ALA A C 1
ATOM 692 O O . ALA A 1 91 ? 1.286 14.391 -10.734 1 77.12 91 ALA A O 1
ATOM 693 N N . GLY A 1 92 ? 0.991 12.156 -11.078 1 76.25 92 GLY A N 1
ATOM 694 C CA . GLY A 1 92 ? 2.422 11.922 -11.195 1 76.25 92 GLY A CA 1
ATOM 695 C C . GLY A 1 92 ? 3.039 12.602 -12.398 1 76.25 92 GLY A C 1
ATOM 696 O O . GLY A 1 92 ? 4.113 13.203 -12.297 1 76.25 92 GLY A O 1
ATOM 697 N N . ILE A 1 93 ? 2.352 12.602 -13.461 1 81.31 93 ILE A N 1
ATOM 698 C CA . ILE A 1 93 ? 2.82 13.227 -14.695 1 81.31 93 ILE A CA 1
ATOM 699 C C . ILE A 1 93 ? 2.832 14.742 -14.531 1 81.31 93 ILE A C 1
ATOM 701 O O . ILE A 1 93 ? 3.744 15.414 -15.016 1 81.31 93 ILE A O 1
ATOM 705 N N . SER A 1 94 ? 1.827 15.219 -13.898 1 77.62 94 SER A N 1
ATOM 706 C CA . SER A 1 94 ? 1.769 16.656 -13.656 1 77.62 94 SER A CA 1
ATOM 707 C C . SER A 1 94 ? 2.941 17.125 -12.797 1 77.62 94 SER A C 1
ATOM 709 O O . SER A 1 94 ? 3.463 18.219 -13 1 77.62 94 SER A O 1
ATOM 711 N N . LYS A 1 95 ? 3.232 16.25 -11.828 1 75.56 95 LYS A N 1
ATOM 712 C CA . LYS A 1 95 ? 4.387 16.578 -11 1 75.56 95 LYS A CA 1
ATOM 713 C C . LYS A 1 95 ? 5.656 16.688 -11.836 1 75.56 95 LYS A C 1
ATOM 715 O O . LYS A 1 95 ? 6.496 17.562 -11.594 1 75.56 95 LYS A O 1
ATOM 720 N N . ILE A 1 96 ? 5.809 15.852 -12.836 1 76.12 96 ILE A N 1
ATOM 721 C CA . ILE A 1 96 ? 6.961 15.867 -13.734 1 76.12 96 ILE A CA 1
ATOM 722 C C . ILE A 1 96 ? 6.93 17.125 -14.586 1 76.12 96 ILE A C 1
ATOM 724 O O . ILE A 1 96 ? 7.949 17.812 -14.734 1 76.12 96 ILE A O 1
ATOM 728 N N . GLY A 1 97 ? 5.762 17.359 -15.125 1 75.38 97 GLY A N 1
ATOM 729 C CA . GLY A 1 97 ? 5.621 18.547 -15.93 1 75.38 97 GLY A CA 1
ATOM 730 C C . GLY A 1 97 ? 5.898 19.828 -15.164 1 75.38 97 GLY A C 1
ATOM 731 O O . GLY A 1 97 ? 6.512 20.766 -15.688 1 75.38 97 GLY A O 1
ATOM 732 N N . TYR A 1 98 ? 5.48 19.797 -13.938 1 72.56 98 TYR A N 1
ATOM 733 C CA . TYR A 1 98 ? 5.688 20.938 -13.047 1 72.56 98 TYR A CA 1
ATOM 734 C C . TYR A 1 98 ? 7.172 21.219 -12.852 1 72.56 98 TYR A C 1
ATOM 736 O O . TYR A 1 98 ? 7.613 22.359 -12.938 1 72.56 98 TYR A O 1
ATOM 744 N N . HIS A 1 99 ? 7.91 20.188 -12.656 1 71 99 HIS A N 1
ATOM 745 C CA . HIS A 1 99 ? 9.328 20.359 -12.359 1 71 99 HIS A CA 1
ATOM 746 C C . HIS A 1 99 ? 10.125 20.656 -13.625 1 71 99 HIS A C 1
ATOM 748 O O . HIS A 1 99 ? 11.195 21.266 -13.555 1 71 99 HIS A O 1
ATOM 754 N N . HIS A 1 100 ? 9.5 20.188 -14.734 1 72.81 100 HIS A N 1
ATOM 755 C CA . HIS A 1 100 ? 10.156 20.5 -16 1 72.81 100 HIS A CA 1
ATOM 756 C C . HIS A 1 100 ? 9.875 21.938 -16.422 1 72.81 100 HIS A C 1
ATOM 758 O O . HIS A 1 100 ? 10.695 22.562 -17.109 1 72.81 100 HIS A O 1
ATOM 764 N N . ALA A 1 101 ? 8.727 22.344 -15.977 1 70.5 101 ALA A N 1
ATOM 765 C CA . ALA A 1 101 ? 8.375 23.719 -16.328 1 70.5 101 ALA A CA 1
ATOM 766 C C . ALA A 1 101 ? 9.008 24.703 -15.352 1 70.5 101 ALA A C 1
ATOM 768 O O . ALA A 1 101 ? 8.469 24.953 -14.273 1 70.5 101 ALA A O 1
ATOM 769 N N . ASN A 1 102 ? 10.133 25.062 -15.484 1 65.12 102 ASN A N 1
ATOM 770 C CA . ASN A 1 102 ? 10.906 25.953 -14.633 1 65.12 102 ASN A CA 1
ATOM 771 C C . ASN A 1 102 ? 10.078 27.141 -14.156 1 65.12 102 ASN A C 1
ATOM 773 O O . ASN A 1 102 ? 10.141 27.516 -12.984 1 65.12 102 ASN A O 1
ATOM 777 N N . PHE A 1 103 ? 9.273 27.641 -15.148 1 61.22 103 PHE A N 1
ATOM 778 C CA . PHE A 1 103 ? 8.523 28.844 -14.812 1 61.22 103 PHE A CA 1
ATOM 779 C C . PHE A 1 103 ? 7.449 28.547 -13.773 1 61.22 103 PHE A C 1
ATOM 781 O O . PHE A 1 103 ? 7.246 29.312 -12.836 1 61.22 103 PHE A O 1
ATOM 788 N N . LEU A 1 104 ? 6.812 27.422 -13.781 1 65.06 104 LEU A N 1
ATOM 789 C CA . LEU A 1 104 ? 5.723 27.047 -12.883 1 65.06 104 LEU A CA 1
ATOM 790 C C . LEU A 1 104 ? 6.27 26.547 -11.555 1 65.06 104 LEU A C 1
ATOM 792 O O . LEU A 1 104 ? 5.711 26.859 -10.492 1 65.06 104 LEU A O 1
ATOM 796 N N . SER A 1 105 ? 7.332 25.938 -11.617 1 63.12 105 SER A N 1
ATOM 797 C CA . SER A 1 105 ? 7.891 25.312 -10.43 1 63.12 105 SER A CA 1
ATOM 798 C C . SER A 1 105 ? 8.508 26.344 -9.492 1 63.12 105 SER A C 1
ATOM 800 O O . SER A 1 105 ? 8.594 26.125 -8.281 1 63.12 105 SER A O 1
ATOM 802 N N . SER A 1 106 ? 8.82 27.406 -10.047 1 65.38 106 SER A N 1
ATOM 803 C CA . SER A 1 106 ? 9.484 28.422 -9.234 1 65.38 106 SER A CA 1
ATOM 804 C C . SER A 1 106 ? 8.469 29.312 -8.516 1 65.38 106 SER A C 1
ATOM 806 O O . SER A 1 106 ? 8.773 29.891 -7.469 1 65.38 106 SER A O 1
ATOM 808 N N . GLN A 1 107 ? 7.312 29.312 -9.055 1 67.19 107 GLN A N 1
ATOM 809 C CA . GLN A 1 107 ? 6.422 30.328 -8.5 1 67.19 107 GLN A CA 1
ATOM 810 C C . GLN A 1 107 ? 5.242 29.688 -7.77 1 67.19 107 GLN A C 1
ATOM 812 O O . GLN A 1 107 ? 4.691 30.281 -6.836 1 67.19 107 GLN A O 1
ATOM 817 N N . ILE A 1 108 ? 4.93 28.516 -8.141 1 77.38 108 ILE A N 1
ATOM 818 C CA . ILE A 1 108 ? 3.705 27.938 -7.602 1 77.38 108 ILE A CA 1
ATOM 819 C C . ILE A 1 108 ? 4.027 26.625 -6.895 1 77.38 108 ILE A C 1
ATOM 821 O O . ILE A 1 108 ? 4.723 25.766 -7.449 1 77.38 108 ILE A O 1
ATOM 825 N N . PRO A 1 109 ? 3.547 26.609 -5.652 1 76.81 109 PRO A N 1
ATOM 826 C CA . PRO A 1 109 ? 3.756 25.344 -4.934 1 76.81 109 PRO A CA 1
ATOM 827 C C . PRO A 1 109 ? 3.088 24.156 -5.625 1 76.81 109 PRO A C 1
ATOM 829 O O . PRO A 1 109 ? 2.068 24.328 -6.301 1 76.81 109 PRO A O 1
ATOM 832 N N . GLU A 1 110 ? 3.678 23.031 -5.469 1 77.88 110 GLU A N 1
ATOM 833 C CA . GLU A 1 110 ? 3.195 21.797 -6.078 1 77.88 110 GLU A CA 1
ATOM 834 C C . GLU A 1 110 ? 1.763 21.484 -5.652 1 77.88 110 GLU A C 1
ATOM 836 O O . GLU A 1 110 ? 0.975 20.953 -6.438 1 77.88 110 GLU A O 1
ATOM 841 N N . SER A 1 111 ? 1.43 21.828 -4.465 1 78.44 111 SER A N 1
ATOM 842 C CA . SER A 1 111 ? 0.1 21.547 -3.934 1 78.44 111 SER A CA 1
ATOM 843 C C . SER A 1 111 ? -0.978 22.281 -4.723 1 78.44 111 SER A C 1
ATOM 845 O O . SER A 1 111 ? -2.078 21.766 -4.914 1 78.44 111 SER A O 1
ATOM 847 N N . CYS A 1 112 ? -0.703 23.453 -5.211 1 83.81 112 CYS A N 1
ATOM 848 C CA . CYS A 1 112 ? -1.664 24.234 -5.98 1 83.81 112 CYS A CA 1
ATOM 849 C C . CYS A 1 112 ? -2.031 23.516 -7.277 1 83.81 112 CYS A C 1
ATOM 851 O O . CYS A 1 112 ? -3.205 23.469 -7.648 1 83.81 112 CYS A O 1
ATOM 853 N N . ILE A 1 113 ? -1.038 23.016 -7.898 1 82.38 113 ILE A N 1
ATOM 854 C CA . ILE A 1 113 ? -1.267 22.344 -9.172 1 82.38 113 ILE A CA 1
ATOM 855 C C . ILE A 1 113 ? -2.102 21.078 -8.945 1 82.38 113 ILE A C 1
ATOM 857 O O . ILE A 1 113 ? -2.973 20.766 -9.758 1 82.38 113 ILE A O 1
ATOM 861 N N . LEU A 1 114 ? -1.838 20.406 -7.895 1 83 114 LEU A N 1
ATOM 862 C CA . LEU A 1 114 ? -2.576 19.188 -7.59 1 83 114 LEU A CA 1
ATOM 863 C C . LEU A 1 114 ? -4.039 19.5 -7.293 1 83 114 LEU A C 1
ATOM 865 O O . LEU A 1 114 ? -4.934 18.766 -7.711 1 83 114 LEU A O 1
ATOM 869 N N . ILE A 1 115 ? -4.25 20.562 -6.617 1 85.81 115 ILE A N 1
ATOM 870 C CA . ILE A 1 115 ? -5.617 20.969 -6.301 1 85.81 115 ILE A CA 1
ATOM 871 C C . ILE A 1 115 ? -6.352 21.359 -7.578 1 85.81 115 ILE A C 1
ATOM 873 O O . ILE A 1 115 ? -7.512 21 -7.773 1 85.81 115 ILE A O 1
ATOM 877 N N . ILE A 1 116 ? -5.691 22.062 -8.445 1 86.94 116 ILE A N 1
ATOM 878 C CA . ILE A 1 116 ? -6.285 22.469 -9.719 1 86.94 116 ILE A CA 1
ATOM 879 C C . ILE A 1 116 ? -6.629 21.25 -10.547 1 86.94 116 ILE A C 1
ATOM 881 O O . ILE A 1 116 ? -7.719 21.156 -11.125 1 86.94 116 ILE A O 1
ATOM 885 N N . LEU A 1 117 ? -5.707 20.328 -10.547 1 83.5 117 LEU A N 1
ATOM 886 C CA . LEU A 1 117 ? -5.945 19.094 -11.281 1 83.5 117 LEU A CA 1
ATOM 887 C C . LEU A 1 117 ? -7.125 18.328 -10.695 1 83.5 117 LEU A C 1
ATOM 889 O O . LEU A 1 117 ? -7.957 17.797 -11.438 1 83.5 117 LEU A O 1
ATOM 893 N N . GLY A 1 118 ? -7.164 18.234 -9.406 1 80.88 118 GLY A N 1
ATOM 894 C CA . GLY A 1 118 ? -8.289 17.594 -8.75 1 80.88 118 GLY A CA 1
ATOM 895 C C . GLY A 1 118 ? -9.617 18.266 -9.039 1 80.88 118 GLY A C 1
ATOM 896 O O . GLY A 1 118 ? -10.625 17.594 -9.242 1 80.88 118 GLY A O 1
ATOM 897 N N . THR A 1 119 ? -9.578 19.531 -9.039 1 84.44 119 THR A N 1
ATOM 898 C CA . THR A 1 119 ? -10.781 20.297 -9.328 1 84.44 119 THR A CA 1
ATOM 899 C C . THR A 1 119 ? -11.234 20.078 -10.766 1 84.44 119 THR A C 1
ATOM 901 O O . THR A 1 119 ? -12.43 19.938 -11.031 1 84.44 119 THR A O 1
ATOM 904 N N . CYS A 1 120 ? -10.281 20.062 -11.641 1 83.88 120 CYS A N 1
ATOM 905 C CA . CYS A 1 120 ? -10.602 19.812 -13.039 1 83.88 120 CYS A CA 1
ATOM 906 C C . CYS A 1 120 ? -11.18 18.422 -13.227 1 83.88 120 CYS A C 1
ATOM 908 O O . CYS A 1 120 ? -12.164 18.25 -13.953 1 83.88 120 CYS A O 1
ATOM 910 N N . PHE A 1 121 ? -10.586 17.516 -12.594 1 77.75 121 PHE A N 1
ATOM 911 C CA . PHE A 1 121 ? -11.086 16.141 -12.672 1 77.75 121 PHE A CA 1
ATOM 912 C C . PHE A 1 121 ? -12.484 16.047 -12.062 1 77.75 121 PHE A C 1
ATOM 914 O O . PHE A 1 121 ? -13.352 15.352 -12.602 1 77.75 121 PHE A O 1
ATOM 921 N N . GLY A 1 122 ? -12.625 16.609 -10.898 1 75.5 122 GLY A N 1
ATOM 922 C CA . GLY A 1 122 ? -13.945 16.641 -10.289 1 75.5 122 GLY A CA 1
ATOM 923 C C . GLY A 1 122 ? -14.992 17.312 -11.164 1 75.5 122 GLY A C 1
ATOM 924 O O . GLY A 1 122 ? -16.141 16.844 -11.227 1 75.5 122 GLY A O 1
ATOM 925 N N . ALA A 1 123 ? -14.594 18.328 -11.812 1 78.56 123 ALA A N 1
ATOM 926 C CA . ALA A 1 123 ? -15.5 19.047 -12.711 1 78.56 123 ALA A CA 1
ATOM 927 C C . ALA A 1 123 ? -15.906 18.172 -13.891 1 78.56 123 ALA A C 1
ATOM 929 O O . ALA A 1 123 ? -17.062 18.156 -14.305 1 78.56 123 ALA A O 1
ATOM 930 N N . VAL A 1 124 ? -14.938 17.469 -14.352 1 74.19 124 VAL A N 1
ATOM 931 C CA . VAL A 1 124 ? -15.195 16.594 -15.477 1 74.19 124 VAL A CA 1
ATOM 932 C C . VAL A 1 124 ? -16.156 15.484 -15.047 1 74.19 124 VAL A C 1
ATOM 934 O O . VAL A 1 124 ? -17.094 15.148 -15.781 1 74.19 124 VAL A O 1
ATOM 937 N N . ILE A 1 125 ? -15.914 14.953 -13.898 1 69.19 125 ILE A N 1
ATOM 938 C CA . ILE A 1 125 ? -16.766 13.891 -13.391 1 69.19 125 ILE A CA 1
ATOM 939 C C . ILE A 1 125 ? -18.172 14.445 -13.109 1 69.19 125 ILE A C 1
ATOM 941 O O . ILE A 1 125 ? -19.172 13.797 -13.406 1 69.19 125 ILE A O 1
ATOM 945 N N . HIS A 1 126 ? -18.266 15.555 -12.477 1 69.94 126 HIS A N 1
ATOM 946 C CA . HIS A 1 126 ? -19.531 16.188 -12.117 1 69.94 126 HIS A CA 1
ATOM 947 C C . HIS A 1 126 ? -20.328 16.562 -13.352 1 69.94 126 HIS A C 1
ATOM 949 O O . HIS A 1 126 ? -21.547 16.344 -13.391 1 69.94 126 HIS A O 1
ATOM 955 N N . PHE A 1 127 ? -19.625 17.094 -14.281 1 65.56 127 PHE A N 1
ATOM 956 C CA . PHE A 1 127 ? -20.328 17.547 -15.469 1 65.56 127 PHE A CA 1
ATOM 957 C C . PHE A 1 127 ? -20.625 16.391 -16.422 1 65.56 127 PHE A C 1
ATOM 959 O O . PHE A 1 127 ? -21.531 16.469 -17.25 1 65.56 127 PHE A O 1
ATOM 966 N N . SER A 1 128 ? -19.781 15.359 -16.359 1 60.44 128 SER A N 1
ATOM 967 C CA . SER A 1 128 ? -20.016 14.203 -17.219 1 60.44 128 SER A CA 1
ATOM 968 C C . SER A 1 128 ? -21.156 13.344 -16.688 1 60.44 128 SER A C 1
ATOM 970 O O . SER A 1 128 ? -21.625 12.445 -17.375 1 60.44 128 SER A O 1
ATOM 972 N N . GLY A 1 129 ? -21.781 13.758 -15.523 1 54.75 129 GLY A N 1
ATOM 973 C CA . GLY A 1 129 ? -22.906 13.031 -14.961 1 54.75 129 GLY A CA 1
ATOM 974 C C . GLY A 1 129 ? -22.5 11.742 -14.266 1 54.75 129 GLY A C 1
ATOM 975 O O . GLY A 1 129 ? -23.344 10.961 -13.844 1 54.75 129 GLY A O 1
ATOM 976 N N . ILE A 1 130 ? -21.281 11.422 -14.359 1 49.19 130 ILE A N 1
ATOM 977 C CA . ILE A 1 130 ? -20.781 10.18 -13.758 1 49.19 130 ILE A CA 1
ATOM 978 C C . ILE A 1 130 ? -20.734 10.328 -12.242 1 49.19 130 ILE A C 1
ATOM 980 O O . ILE A 1 130 ? -20.562 9.336 -11.523 1 49.19 130 ILE A O 1
ATOM 984 N N . SER A 1 131 ? -21.031 11.5 -11.656 1 49.22 131 SER A N 1
ATOM 985 C CA . SER A 1 131 ? -20.703 12.102 -10.367 1 49.22 131 SER A CA 1
ATOM 986 C C . SER A 1 131 ? -21.359 11.344 -9.219 1 49.22 131 SER A C 1
ATOM 988 O O . SER A 1 131 ? -21 11.531 -8.055 1 49.22 131 SER A O 1
ATOM 990 N N . LYS A 1 132 ? -22.609 10.93 -9.516 1 46.81 132 LYS A N 1
ATOM 991 C CA . LYS A 1 132 ? -23.422 10.75 -8.312 1 46.81 132 LYS A CA 1
ATOM 992 C C . LYS A 1 132 ? -22.719 9.844 -7.309 1 46.81 132 LYS A C 1
ATOM 994 O O . LYS A 1 132 ? -23.094 9.812 -6.133 1 46.81 132 LYS A O 1
ATOM 999 N N . ASN A 1 133 ? -21.922 8.859 -7.844 1 45.25 133 ASN A N 1
ATOM 1000 C CA . ASN A 1 133 ? -21.391 7.953 -6.828 1 45.25 133 ASN A CA 1
ATOM 1001 C C . ASN A 1 133 ? -19.875 8.094 -6.695 1 45.25 133 ASN A C 1
ATOM 1003 O O . ASN A 1 133 ? -19.125 7.488 -7.453 1 45.25 133 ASN A O 1
ATOM 1007 N N . LEU A 1 134 ? -19.516 9.344 -6.609 1 48.19 134 LEU A N 1
ATOM 1008 C CA . LEU A 1 134 ? -18.094 9.398 -6.254 1 48.19 134 LEU A CA 1
ATOM 1009 C C . LEU A 1 134 ? -17.656 8.125 -5.535 1 48.19 134 LEU A C 1
ATOM 1011 O O . LEU A 1 134 ? -18.422 7.574 -4.73 1 48.19 134 LEU A O 1
ATOM 1015 N N . PRO A 1 135 ? -16.766 7.441 -6.18 1 47.56 135 PRO A N 1
ATOM 1016 C CA . PRO A 1 135 ? -16.359 6.164 -5.594 1 47.56 135 PRO A CA 1
ATOM 1017 C C . PRO A 1 135 ? -16.406 6.168 -4.07 1 47.56 135 PRO A C 1
ATOM 1019 O O . PRO A 1 135 ? -15.891 7.086 -3.432 1 47.56 135 PRO A O 1
ATOM 1022 N N . GLU A 1 136 ? -17.578 5.844 -3.529 1 47.66 136 GLU A N 1
ATOM 1023 C CA . GLU A 1 136 ? -17.797 5.551 -2.117 1 47.66 136 GLU A CA 1
ATOM 1024 C C . GLU A 1 136 ? -16.516 5.07 -1.444 1 47.66 136 GLU A C 1
ATOM 1026 O O . GLU A 1 136 ? -16.5 4.824 -0.236 1 47.66 136 GLU A O 1
ATOM 1031 N N . PHE A 1 137 ? -15.625 4.762 -2.322 1 47.16 137 PHE A N 1
ATOM 1032 C CA . PHE A 1 137 ? -14.469 4.055 -1.774 1 47.16 137 PHE A CA 1
ATOM 1033 C C . PHE A 1 137 ? -13.82 4.863 -0.66 1 47.16 137 PHE A C 1
ATOM 1035 O O . PHE A 1 137 ? -13.141 4.305 0.204 1 47.16 137 PHE A O 1
ATOM 1042 N N . PHE A 1 138 ? -14.086 6.258 -0.664 1 56.03 138 PHE A N 1
ATOM 1043 C CA . PHE A 1 138 ? -13.203 6.805 0.357 1 56.03 138 PHE A CA 1
ATOM 1044 C C . PHE A 1 138 ? -14.008 7.438 1.488 1 56.03 138 PHE A C 1
ATOM 1046 O O . PHE A 1 138 ? -14.352 8.617 1.426 1 56.03 138 PHE A O 1
ATOM 1053 N N . LYS A 1 139 ? -14.398 6.52 2.322 1 61.38 139 LYS A N 1
ATOM 1054 C CA . LYS A 1 139 ? -14.93 6.996 3.598 1 61.38 139 LYS A CA 1
ATOM 1055 C C . LYS A 1 139 ? -13.883 7.809 4.355 1 61.38 139 LYS A C 1
ATOM 1057 O O . LYS A 1 139 ? -12.703 7.457 4.363 1 61.38 139 LYS A O 1
ATOM 1062 N N . PRO A 1 140 ? -14.336 8.984 4.77 1 68.31 140 PRO A N 1
ATOM 1063 C CA . PRO A 1 140 ? -13.43 9.883 5.484 1 68.31 140 PRO A CA 1
ATOM 1064 C C . PRO A 1 140 ? -12.602 9.156 6.543 1 68.31 140 PRO A C 1
ATOM 1066 O O . PRO A 1 140 ? -11.43 9.484 6.746 1 68.31 140 PRO A O 1
ATOM 1069 N N . HIS A 1 141 ? -13.234 8.18 7.059 1 73.19 141 HIS A N 1
ATOM 1070 C CA . HIS A 1 141 ? -12.531 7.445 8.102 1 73.19 141 HIS A CA 1
ATOM 1071 C C . HIS A 1 141 ? -11.359 6.652 7.523 1 73.19 141 HIS A C 1
ATOM 1073 O O . HIS A 1 141 ? -10.289 6.594 8.125 1 73.19 141 HIS A O 1
ATOM 1079 N N . GLU A 1 142 ? -11.539 6.172 6.34 1 71.31 142 GLU A N 1
ATOM 1080 C CA . GLU A 1 142 ? -10.477 5.418 5.684 1 71.31 142 GLU A CA 1
ATOM 1081 C C . GLU A 1 142 ? -9.328 6.34 5.258 1 71.31 142 GLU A C 1
ATOM 1083 O O . GLU A 1 142 ? -8.164 5.945 5.305 1 71.31 142 GLU A O 1
ATOM 1088 N N . PHE A 1 143 ? -9.781 7.488 5 1 73.56 143 PHE A N 1
ATOM 1089 C CA . PHE A 1 143 ? -8.773 8.469 4.617 1 73.56 143 PHE A CA 1
ATOM 1090 C C . PHE A 1 143 ? -7.828 8.758 5.777 1 73.56 143 PHE A C 1
ATOM 1092 O O . PHE A 1 143 ? -6.609 8.805 5.594 1 73.56 143 PHE A O 1
ATOM 1099 N N . PHE A 1 144 ? -8.453 8.875 6.859 1 76.25 144 PHE A N 1
ATOM 1100 C CA . PHE A 1 144 ? -7.699 9.211 8.062 1 76.25 144 PHE A CA 1
ATOM 1101 C C . PHE A 1 144 ? -6.793 8.062 8.477 1 76.25 144 PHE A C 1
ATOM 1103 O O . PHE A 1 144 ? -5.641 8.273 8.852 1 76.25 144 PHE A O 1
ATOM 1110 N N . ILE A 1 145 ? -7.176 6.898 8.273 1 80.94 145 ILE A N 1
ATOM 1111 C CA . ILE A 1 145 ? -6.48 5.734 8.812 1 80.94 145 ILE A CA 1
ATOM 1112 C C . ILE A 1 145 ? -5.398 5.281 7.84 1 80.94 145 ILE A C 1
ATOM 1114 O O . ILE A 1 145 ? -4.344 4.793 8.25 1 80.94 145 ILE A O 1
ATOM 1118 N N . PHE A 1 146 ? -5.586 5.59 6.547 1 81.12 146 PHE A N 1
ATOM 1119 C CA . PHE A 1 146 ? -4.668 4.98 5.594 1 81.12 146 PHE A CA 1
ATOM 1120 C C . PHE A 1 146 ? -3.771 6.039 4.957 1 81.12 146 PHE A C 1
ATOM 1122 O O . PHE A 1 146 ? -2.625 5.754 4.602 1 81.12 146 PHE A O 1
ATOM 1129 N N . LEU A 1 147 ? -4.219 7.25 4.816 1 85.44 147 LEU A N 1
ATOM 1130 C CA . LEU A 1 147 ? -3.471 8.227 4.027 1 85.44 147 LEU A CA 1
ATOM 1131 C C . LEU A 1 147 ? -2.57 9.07 4.922 1 85.44 147 LEU A C 1
ATOM 1133 O O . LEU A 1 147 ? -1.457 9.422 4.531 1 85.44 147 LEU A O 1
ATOM 1137 N N . LEU A 1 148 ? -2.957 9.289 6.094 1 86.19 148 LEU A N 1
ATOM 1138 C CA . LEU A 1 148 ? -2.252 10.25 6.941 1 86.19 148 LEU A CA 1
ATOM 1139 C C . LEU A 1 148 ? -1.033 9.602 7.59 1 86.19 148 LEU A C 1
ATOM 1141 O O . LEU A 1 148 ? 0.034 10.219 7.664 1 86.19 148 LEU A O 1
ATOM 1145 N N . PRO A 1 149 ? -1.13 8.391 8.023 1 90.06 149 PRO A N 1
ATOM 1146 C CA . PRO A 1 149 ? -0.014 7.816 8.781 1 90.06 149 PRO A CA 1
ATOM 1147 C C . PRO A 1 149 ? 1.292 7.805 7.992 1 90.06 149 PRO A C 1
ATOM 1149 O O . PRO A 1 149 ? 2.342 8.18 8.516 1 90.06 149 PRO A O 1
ATOM 1152 N N . PRO A 1 150 ? 1.24 7.445 6.711 1 90.44 150 PRO A N 1
ATOM 1153 C CA . PRO A 1 150 ? 2.508 7.465 5.977 1 90.44 150 PRO A CA 1
ATOM 1154 C C . PRO A 1 150 ? 3.092 8.867 5.848 1 90.44 150 PRO A C 1
ATOM 1156 O O . PRO A 1 150 ? 4.316 9.031 5.84 1 90.44 150 PRO A O 1
ATOM 1159 N N . ILE A 1 151 ? 2.299 9.836 5.699 1 88.06 151 ILE A N 1
ATOM 1160 C CA . ILE A 1 151 ? 2.754 11.219 5.582 1 88.06 151 ILE A CA 1
ATOM 1161 C C . ILE A 1 151 ? 3.445 11.641 6.875 1 88.06 151 ILE A C 1
ATOM 1163 O O . ILE A 1 151 ? 4.543 12.203 6.844 1 88.06 151 ILE A O 1
ATOM 1167 N N . ILE A 1 152 ? 2.846 11.305 7.988 1 90.75 152 ILE A N 1
ATOM 1168 C CA . ILE A 1 152 ? 3.361 11.695 9.297 1 90.75 152 ILE A CA 1
ATOM 1169 C C . ILE A 1 152 ? 4.633 10.906 9.609 1 90.75 152 ILE A C 1
ATOM 1171 O O . ILE A 1 152 ? 5.578 11.445 10.188 1 90.75 152 ILE A O 1
ATOM 1175 N N . LEU A 1 153 ? 4.621 9.656 9.195 1 92.94 153 LEU A N 1
ATOM 1176 C CA . LEU A 1 153 ? 5.809 8.836 9.43 1 92.94 153 LEU A CA 1
ATOM 1177 C C . LEU A 1 153 ? 7.012 9.398 8.68 1 92.94 153 LEU A C 1
ATOM 1179 O O . LEU A 1 153 ? 8.117 9.469 9.234 1 92.94 153 LEU A O 1
ATOM 1183 N N . GLU A 1 154 ? 6.816 9.758 7.445 1 91.5 154 GLU A N 1
ATOM 1184 C CA . GLU A 1 154 ? 7.887 10.375 6.668 1 91.5 154 GLU A CA 1
ATOM 1185 C C . GLU A 1 154 ? 8.383 11.656 7.328 1 91.5 154 GLU A C 1
ATOM 1187 O O . GLU A 1 154 ? 9.586 11.922 7.367 1 91.5 154 GLU A O 1
ATOM 1192 N N . ALA A 1 155 ? 7.48 12.43 7.789 1 89.56 155 ALA A N 1
ATOM 1193 C CA . ALA A 1 155 ? 7.832 13.672 8.469 1 89.56 155 ALA A CA 1
ATOM 1194 C C . ALA A 1 155 ? 8.633 13.391 9.742 1 89.56 155 ALA A C 1
ATOM 1196 O O . ALA A 1 155 ? 9.594 14.102 10.047 1 89.56 155 ALA A O 1
ATOM 1197 N N . ALA A 1 156 ? 8.234 12.375 10.406 1 91.19 156 ALA A N 1
ATOM 1198 C CA . ALA A 1 156 ? 8.953 12.016 11.633 1 91.19 156 ALA A CA 1
ATOM 1199 C C . ALA A 1 156 ? 10.383 11.594 11.32 1 91.19 156 ALA A C 1
ATOM 1201 O O . ALA A 1 156 ? 11.312 11.961 12.047 1 91.19 156 ALA A O 1
ATOM 1202 N N . PHE A 1 157 ? 10.555 10.852 10.266 1 90.69 157 PHE A N 1
ATOM 1203 C CA . PHE A 1 157 ? 11.891 10.43 9.859 1 90.69 157 PHE A CA 1
ATOM 1204 C C . PHE A 1 157 ? 12.742 11.625 9.469 1 90.69 157 PHE A C 1
ATOM 1206 O O . PHE A 1 157 ? 13.953 11.641 9.711 1 90.69 157 PHE A O 1
ATOM 1213 N N . SER A 1 158 ? 12.125 12.602 8.945 1 87.06 158 SER A N 1
ATOM 1214 C CA . SER A 1 158 ? 12.844 13.766 8.438 1 87.06 158 SER A CA 1
ATOM 1215 C C . SER A 1 158 ? 13.141 14.758 9.562 1 87.06 158 SER A C 1
ATOM 1217 O O . SER A 1 158 ? 13.992 15.633 9.406 1 87.06 158 SER A O 1
ATOM 1219 N N . LEU A 1 159 ? 12.469 14.625 10.555 1 86 159 LEU A N 1
ATOM 1220 C CA . LEU A 1 159 ? 12.609 15.547 11.68 1 86 159 LEU A CA 1
ATOM 1221 C C . LEU A 1 159 ? 13.836 15.195 12.516 1 86 159 LEU A C 1
ATOM 1223 O O . LEU A 1 159 ? 14.359 16.047 13.25 1 86 159 LEU A O 1
ATOM 1227 N N . HIS A 1 160 ? 14.25 14.016 12.328 1 82.38 160 HIS A N 1
ATOM 1228 C CA . HIS A 1 160 ? 15.359 13.594 13.18 1 82.38 160 HIS A CA 1
ATOM 1229 C C . HIS A 1 160 ? 16.656 14.266 12.766 1 82.38 160 HIS A C 1
ATOM 1231 O O . HIS A 1 160 ? 17.375 13.758 11.891 1 82.38 160 HIS A O 1
ATOM 1237 N N . ASP A 1 161 ? 16.875 15.375 13.352 1 77.81 161 ASP A N 1
ATOM 1238 C CA . ASP A 1 161 ? 18.094 16.156 13.141 1 77.81 161 ASP A CA 1
ATOM 1239 C C . ASP A 1 161 ? 18.562 16.812 14.445 1 77.81 161 ASP A C 1
ATOM 1241 O O . ASP A 1 161 ? 17.781 16.953 15.391 1 77.81 161 ASP A O 1
ATOM 1245 N N . ARG A 1 162 ? 19.781 17.047 14.531 1 76.69 162 ARG A N 1
ATOM 1246 C CA . ARG A 1 162 ? 20.344 17.672 15.719 1 76.69 162 ARG A CA 1
ATOM 1247 C C . ARG A 1 162 ? 19.703 19.031 15.984 1 76.69 162 ARG A C 1
ATOM 1249 O O . ARG A 1 162 ? 19.438 19.375 17.141 1 76.69 162 ARG A O 1
ATOM 1256 N N . THR A 1 163 ? 19.406 19.703 14.992 1 78.94 163 THR A N 1
ATOM 1257 C CA . THR A 1 163 ? 18.812 21.031 15.125 1 78.94 163 THR A CA 1
ATOM 1258 C C . THR A 1 163 ? 17.406 20.938 15.742 1 78.94 163 THR A C 1
ATOM 1260 O O . THR A 1 163 ? 17.016 21.781 16.531 1 78.94 163 THR A O 1
ATOM 1263 N N . PHE A 1 164 ? 16.719 19.906 15.414 1 84.62 164 PHE A N 1
ATOM 1264 C CA . PHE A 1 164 ? 15.391 19.688 15.969 1 84.62 164 PHE A CA 1
ATOM 1265 C C . PHE A 1 164 ? 15.469 19.406 17.469 1 84.62 164 PHE A C 1
ATOM 1267 O O . PHE A 1 164 ? 14.695 19.953 18.25 1 84.62 164 PHE A O 1
ATOM 1274 N N . THR A 1 165 ? 16.422 18.594 17.812 1 83.5 165 THR A N 1
ATOM 1275 C CA . THR A 1 165 ? 16.531 18.188 19.203 1 83.5 165 THR A CA 1
ATOM 1276 C C . THR A 1 165 ? 17 19.359 20.078 1 83.5 165 THR A C 1
ATOM 1278 O O . THR A 1 165 ? 16.609 19.453 21.234 1 83.5 165 THR A O 1
ATOM 1281 N N . GLU A 1 166 ? 17.781 20.219 19.469 1 83.31 166 GLU A N 1
ATOM 1282 C CA . GLU A 1 166 ? 18.281 21.375 20.203 1 83.31 166 GLU A CA 1
ATOM 1283 C C . GLU A 1 166 ? 17.172 22.406 20.422 1 83.31 166 GLU A C 1
ATOM 1285 O O . GLU A 1 166 ? 17.234 23.203 21.359 1 83.31 166 GLU A O 1
ATOM 1290 N N . ASN A 1 167 ? 16.188 22.422 19.594 1 85.44 167 ASN A N 1
ATOM 1291 C CA . ASN A 1 167 ? 15.125 23.406 19.672 1 85.44 167 ASN A CA 1
ATOM 1292 C C . ASN A 1 167 ? 13.781 22.766 20.016 1 85.44 167 ASN A C 1
ATOM 1294 O O . ASN A 1 167 ? 12.727 23.281 19.641 1 85.44 167 ASN A O 1
ATOM 1298 N N . ILE A 1 168 ? 13.766 21.641 20.625 1 87.12 168 ILE A N 1
ATOM 1299 C CA . ILE A 1 168 ? 12.555 20.875 20.906 1 87.12 168 ILE A CA 1
ATOM 1300 C C . ILE A 1 168 ? 11.672 21.641 21.891 1 87.12 168 ILE A C 1
ATOM 1302 O O . ILE A 1 168 ? 10.445 21.578 21.812 1 87.12 168 ILE A O 1
ATOM 1306 N N . GLY A 1 169 ? 12.281 22.375 22.781 1 85.19 169 GLY A N 1
ATOM 1307 C CA . GLY A 1 169 ? 11.516 23.141 23.75 1 85.19 169 GLY A CA 1
ATOM 1308 C C . GLY A 1 169 ? 10.641 24.203 23.109 1 85.19 169 GLY A C 1
ATOM 1309 O O . GLY A 1 169 ? 9.453 24.312 23.406 1 85.19 169 GLY A O 1
ATOM 1310 N N . SER A 1 170 ? 11.211 24.984 22.219 1 86.31 170 SER A N 1
ATOM 1311 C CA . SER A 1 170 ? 10.461 26.031 21.531 1 86.31 170 SER A CA 1
ATOM 1312 C C . SER A 1 170 ? 9.391 25.438 20.609 1 86.31 170 SER A C 1
ATOM 1314 O O . SER A 1 170 ? 8.281 25.969 20.531 1 86.31 170 SER A O 1
ATOM 1316 N N . ILE A 1 171 ? 9.711 24.344 20.031 1 89.12 171 ILE A N 1
ATOM 1317 C CA . ILE A 1 171 ? 8.797 23.688 19.094 1 89.12 171 ILE A CA 1
ATOM 1318 C C . ILE A 1 171 ? 7.578 23.172 19.844 1 89.12 171 ILE A C 1
ATOM 1320 O O . ILE A 1 171 ? 6.441 23.359 19.406 1 89.12 171 ILE A O 1
ATOM 1324 N N . LEU A 1 172 ? 7.816 22.609 21 1 88.38 172 LEU A N 1
ATOM 1325 C CA . LEU A 1 172 ? 6.727 22.047 21.781 1 88.38 172 LEU A CA 1
ATOM 1326 C C . LEU A 1 172 ? 5.816 23.141 22.312 1 88.38 172 LEU A C 1
ATOM 1328 O O . LEU A 1 172 ? 4.602 22.969 22.391 1 88.38 172 LEU A O 1
ATOM 1332 N N . LEU A 1 173 ? 6.406 24.203 22.641 1 88.19 173 LEU A N 1
ATOM 1333 C CA . LEU A 1 173 ? 5.621 25.328 23.156 1 88.19 173 LEU A CA 1
ATOM 1334 C C . LEU A 1 173 ? 4.707 25.875 22.062 1 88.19 173 LEU A C 1
ATOM 1336 O O . LEU A 1 173 ? 3.523 26.125 22.297 1 88.19 173 LEU A O 1
ATOM 1340 N N . PHE A 1 174 ? 5.277 26.047 20.906 1 89.12 174 PHE A N 1
ATOM 1341 C CA . PHE A 1 174 ? 4.484 26.531 19.797 1 89.12 174 PHE A CA 1
ATOM 1342 C C . PHE A 1 174 ? 3.398 25.531 19.422 1 89.12 174 PHE A C 1
ATOM 1344 O O . PHE A 1 174 ? 2.252 25.906 19.172 1 89.12 174 PHE A O 1
ATOM 1351 N N . ALA A 1 175 ? 3.781 24.312 19.391 1 90.75 175 ALA A N 1
ATOM 1352 C CA . ALA A 1 175 ? 2.896 23.266 18.875 1 90.75 175 ALA A CA 1
ATOM 1353 C C . ALA A 1 175 ? 1.752 22.984 19.844 1 90.75 175 ALA A C 1
ATOM 1355 O O . ALA A 1 175 ? 0.619 22.75 19.422 1 90.75 175 ALA A O 1
ATOM 1356 N N . VAL A 1 176 ? 2.018 23.016 21.141 1 90.25 176 VAL A N 1
ATOM 1357 C CA . VAL A 1 176 ? 1 22.641 22.109 1 90.25 176 VAL A CA 1
ATOM 1358 C C . VAL A 1 176 ? 0.266 23.875 22.609 1 90.25 176 VAL A C 1
ATOM 1360 O O . VAL A 1 176 ? -0.907 24.094 22.281 1 90.25 176 VAL A O 1
ATOM 1363 N N . LEU A 1 177 ? 1.015 24.75 23.234 1 90.62 177 LEU A N 1
ATOM 1364 C CA . LEU A 1 177 ? 0.392 25.938 23.812 1 90.62 177 LEU A CA 1
ATOM 1365 C C . LEU A 1 177 ? -0.121 26.859 22.703 1 90.62 177 LEU A C 1
ATOM 1367 O O . LEU A 1 177 ? -1.194 27.453 22.844 1 90.62 177 LEU A O 1
ATOM 1371 N N . GLY A 1 178 ? 0.661 27.031 21.719 1 91.94 178 GLY A N 1
ATOM 1372 C CA . GLY A 1 178 ? 0.235 27.875 20.625 1 91.94 178 GLY A CA 1
ATOM 1373 C C . GLY A 1 178 ? -1.046 27.406 19.953 1 91.94 178 GLY A C 1
ATOM 1374 O O . GLY A 1 178 ? -1.929 28.203 19.656 1 91.94 178 GLY A O 1
ATOM 1375 N N . THR A 1 179 ? -1.153 26.125 19.75 1 93 179 THR A N 1
ATOM 1376 C CA . THR A 1 179 ? -2.322 25.562 19.078 1 93 179 THR A CA 1
ATOM 1377 C C . THR A 1 179 ? -3.551 25.641 19.984 1 93 179 THR A C 1
ATOM 1379 O O . THR A 1 179 ? -4.645 25.969 19.516 1 93 179 THR A O 1
ATOM 1382 N N . VAL A 1 180 ? -3.387 25.359 21.25 1 93.31 180 VAL A N 1
ATOM 1383 C CA . VAL A 1 180 ? -4.5 25.422 22.188 1 93.31 180 VAL A CA 1
ATOM 1384 C C . VAL A 1 180 ? -5.023 26.844 22.281 1 93.31 180 VAL A C 1
ATOM 1386 O O . VAL A 1 180 ? -6.238 27.078 22.266 1 93.31 180 VAL A O 1
ATOM 1389 N N . LEU A 1 181 ? -4.137 27.75 22.344 1 93.94 181 LEU A N 1
ATOM 1390 C CA . LEU A 1 181 ? -4.527 29.156 22.422 1 93.94 181 LEU A CA 1
ATOM 1391 C C . LEU A 1 181 ? -5.211 29.609 21.141 1 93.94 181 LEU A C 1
ATOM 1393 O O . LEU A 1 181 ? -6.184 30.359 21.172 1 93.94 181 LEU A O 1
ATOM 1397 N N . ALA A 1 182 ? -4.633 29.188 20.062 1 94.69 182 ALA A N 1
ATOM 1398 C CA . ALA A 1 182 ? -5.23 29.531 18.781 1 94.69 182 ALA A CA 1
ATOM 1399 C C . ALA A 1 182 ? -6.652 28.984 18.672 1 94.69 182 ALA A C 1
ATOM 1401 O O . ALA A 1 182 ? -7.559 29.672 18.203 1 94.69 182 ALA A O 1
ATOM 1402 N N . CYS A 1 183 ? -6.812 27.766 19.062 1 94.94 183 CYS A N 1
ATOM 1403 C CA . CYS A 1 183 ? -8.117 27.109 19 1 94.94 183 CYS A CA 1
ATOM 1404 C C . CYS A 1 183 ? -9.125 27.828 19.906 1 94.94 183 CYS A C 1
ATOM 1406 O O . CYS A 1 183 ? -10.242 28.125 19.469 1 94.94 183 CYS A O 1
ATOM 1408 N N . MET A 1 184 ? -8.773 28.188 21.094 1 93.94 184 MET A N 1
ATOM 1409 C CA . MET A 1 184 ? -9.672 28.812 22.062 1 93.94 184 MET A CA 1
ATOM 1410 C C . MET A 1 184 ? -10.008 30.25 21.641 1 93.94 184 MET A C 1
ATOM 1412 O O . MET A 1 184 ? -11.164 30.656 21.734 1 93.94 184 MET A O 1
ATOM 1416 N N . LEU A 1 185 ? -9.023 30.953 21.219 1 94.75 185 LEU A N 1
ATOM 1417 C CA . LEU A 1 185 ? -9.25 32.344 20.828 1 94.75 185 LEU A CA 1
ATOM 1418 C C . LEU A 1 185 ? -10.078 32.438 19.547 1 94.75 185 LEU A C 1
ATOM 1420 O O . LEU A 1 185 ? -10.992 33.25 19.453 1 94.75 185 LEU A O 1
ATOM 1424 N N . LEU A 1 186 ? -9.727 31.641 18.609 1 95.06 186 LEU A N 1
ATOM 1425 C CA . LEU A 1 186 ? -10.469 31.641 17.359 1 95.06 186 LEU A CA 1
ATOM 1426 C C . LEU A 1 186 ? -11.914 31.203 17.578 1 95.06 186 LEU A C 1
ATOM 1428 O O . LEU A 1 186 ? -12.844 31.844 17.094 1 95.06 186 LEU A O 1
ATOM 1432 N N . GLY A 1 187 ? -12.078 30.094 18.281 1 94.19 187 GLY A N 1
ATOM 1433 C CA . GLY A 1 187 ? -13.414 29.609 18.547 1 94.19 187 GLY A CA 1
ATOM 1434 C C . GLY A 1 187 ? -14.258 30.594 19.344 1 94.19 187 GLY A C 1
ATOM 1435 O O . GLY A 1 187 ? -15.43 30.812 19.016 1 94.19 187 GLY A O 1
ATOM 1436 N N . ALA A 1 188 ? -13.719 31.188 20.359 1 93.19 188 ALA A N 1
ATOM 1437 C CA . ALA A 1 188 ? -14.43 32.156 21.188 1 93.19 188 ALA A CA 1
ATOM 1438 C C . ALA A 1 188 ? -14.805 33.406 20.391 1 93.19 188 ALA A C 1
ATOM 1440 O O . ALA A 1 188 ? -15.906 33.938 20.547 1 93.19 188 ALA A O 1
ATOM 1441 N N . THR A 1 189 ? -13.938 33.844 19.547 1 94.12 189 THR A N 1
ATOM 1442 C CA . THR A 1 189 ? -14.211 35.031 18.75 1 94.12 189 THR A CA 1
ATOM 1443 C C . THR A 1 189 ? -15.273 34.75 17.703 1 94.12 189 THR A C 1
ATOM 1445 O O . THR A 1 189 ? -16.125 35.594 17.438 1 94.12 189 THR A O 1
ATOM 1448 N N . LEU A 1 190 ? -15.141 33.625 17.094 1 93.25 190 LEU A N 1
ATOM 1449 C CA . LEU A 1 190 ? -16.141 33.25 16.094 1 93.25 190 LEU A CA 1
ATOM 1450 C C . LEU A 1 190 ? -17.531 33.156 16.719 1 93.25 190 LEU A C 1
ATOM 1452 O O . LEU A 1 190 ? -18.516 33.562 16.125 1 93.25 190 LEU A O 1
ATOM 1456 N N . TYR A 1 191 ? -17.562 32.5 17.891 1 91.12 191 TYR A N 1
ATOM 1457 C CA . TYR A 1 191 ? -18.828 32.406 18.609 1 91.12 191 TYR A CA 1
ATOM 1458 C C . TYR A 1 191 ? -19.359 33.781 19 1 91.12 191 TYR A C 1
ATOM 1460 O O . TYR A 1 191 ? -20.562 34.031 18.891 1 91.12 191 TYR A O 1
ATOM 1468 N N . GLY A 1 192 ? -18.531 34.625 19.5 1 90.56 192 GLY A N 1
ATOM 1469 C CA . GLY A 1 192 ? -18.938 35.969 19.875 1 90.56 192 GLY A CA 1
ATOM 1470 C C . GLY A 1 192 ? -19.469 36.781 18.703 1 90.56 192 GLY A C 1
ATOM 1471 O O . GLY A 1 192 ? -20.469 37.469 18.828 1 90.56 192 GLY A O 1
ATOM 1472 N N . LEU A 1 193 ? -18.828 36.625 17.594 1 90.5 193 LEU A N 1
ATOM 1473 C CA . LEU A 1 193 ? -19.266 37.344 16.391 1 90.5 193 LEU A CA 1
ATOM 1474 C C . LEU A 1 193 ? -20.594 36.781 15.883 1 90.5 193 LEU A C 1
ATOM 1476 O O . LEU A 1 193 ? -21.422 37.531 15.352 1 90.5 193 LEU A O 1
ATOM 1480 N N . ALA A 1 194 ? -20.781 35.5 15.969 1 86.19 194 ALA A N 1
ATOM 1481 C CA . ALA A 1 194 ? -22.047 34.875 15.555 1 86.19 194 ALA A CA 1
ATOM 1482 C C . ALA A 1 194 ? -23.188 35.344 16.438 1 86.19 194 ALA A C 1
ATOM 1484 O O . ALA A 1 194 ? -24.297 35.562 15.945 1 86.19 194 ALA A O 1
ATOM 1485 N N . THR A 1 195 ? -22.984 35.469 17.75 1 85.38 195 THR A N 1
ATOM 1486 C CA . THR A 1 195 ? -24.016 35.844 18.703 1 85.38 195 THR A CA 1
ATOM 1487 C C . THR A 1 195 ? -24.344 37.344 18.547 1 85.38 195 THR A C 1
ATOM 1489 O O . THR A 1 195 ? -25.5 37.75 18.734 1 85.38 195 THR A O 1
ATOM 1492 N N . VAL A 1 196 ? -23.312 38.094 18.219 1 85 196 VAL A N 1
ATOM 1493 C CA . VAL A 1 196 ? -23.531 39.5 18.094 1 85 196 VAL A CA 1
ATOM 1494 C C . VAL A 1 196 ? -24.188 39.812 16.75 1 85 196 VAL A C 1
ATOM 1496 O O . VAL A 1 196 ? -24.781 40.875 16.562 1 85 196 VAL A O 1
ATOM 1499 N N . GLY A 1 197 ? -24.203 38.906 15.82 1 78.38 197 GLY A N 1
ATOM 1500 C CA . GLY A 1 197 ? -24.875 39.062 14.539 1 78.38 197 GLY A CA 1
ATOM 1501 C C . GLY A 1 197 ? -23.984 39.656 13.469 1 78.38 197 GLY A C 1
ATOM 1502 O O . GLY A 1 197 ? -24.469 40.125 12.438 1 78.38 197 GLY A O 1
ATOM 1503 N N . ALA A 1 198 ? -22.812 39.688 13.672 1 78.5 198 ALA A N 1
ATOM 1504 C CA . ALA A 1 198 ? -21.906 40.312 12.719 1 78.5 198 ALA A CA 1
ATOM 1505 C C . ALA A 1 198 ? -21.688 39.438 11.5 1 78.5 198 ALA A C 1
ATOM 1507 O O . ALA A 1 198 ? -21.234 39.906 10.453 1 78.5 198 ALA A O 1
ATOM 1508 N N . MET A 1 199 ? -22.016 38.156 11.531 1 79.81 199 MET A N 1
ATOM 1509 C CA . MET A 1 199 ? -21.75 37.219 10.438 1 79.81 199 MET A CA 1
ATOM 1510 C C . MET A 1 199 ? -23 37 9.602 1 79.81 199 MET A C 1
ATOM 1512 O O . MET A 1 199 ? -22.938 36.406 8.531 1 79.81 199 MET A O 1
ATOM 1516 N N . GLY A 1 200 ? -24 37.656 9.969 1 72.75 200 GLY A N 1
ATOM 1517 C CA . GLY A 1 200 ? -25.266 37.375 9.297 1 72.75 200 GLY A CA 1
ATOM 1518 C C . GLY A 1 200 ? -26.094 36.312 10 1 72.75 200 GLY A C 1
ATOM 1519 O O . GLY A 1 200 ? -25.703 35.812 11.047 1 72.75 200 GLY A O 1
ATOM 1520 N N . PRO A 1 201 ? -27.203 36 9.438 1 70.56 201 PRO A N 1
ATOM 1521 C CA . PRO A 1 201 ? -28.094 35.031 10.086 1 70.56 201 PRO A CA 1
ATOM 1522 C C . PRO A 1 201 ? -27.562 33.594 10.062 1 70.56 201 PRO A C 1
ATOM 1524 O O . PRO A 1 201 ? -27.391 33.031 8.984 1 70.56 201 PRO A O 1
ATOM 1527 N N . ILE A 1 202 ? -26.844 33.25 11.086 1 70.38 202 ILE A N 1
ATOM 1528 C CA . ILE A 1 202 ? -26.438 31.844 11.25 1 70.38 202 ILE A CA 1
ATOM 1529 C C . ILE A 1 202 ? -27.375 31.156 12.242 1 70.38 202 ILE A C 1
ATOM 1531 O O . ILE A 1 202 ? -27.531 31.609 13.375 1 70.38 202 ILE A O 1
ATOM 1535 N N . THR A 1 203 ? -28.188 30.266 11.703 1 63.34 203 THR A N 1
ATOM 1536 C CA . THR A 1 203 ? -29.156 29.578 12.562 1 63.34 203 THR A CA 1
ATOM 1537 C C . THR A 1 203 ? -28.516 28.359 13.219 1 63.34 203 THR A C 1
ATOM 1539 O O . THR A 1 203 ? -27.844 27.562 12.562 1 63.34 203 THR A O 1
ATOM 1542 N N . ASN A 1 204 ? -28.531 28.234 14.516 1 67.25 204 ASN A N 1
ATOM 1543 C CA . ASN A 1 204 ? -28.359 27.031 15.336 1 67.25 204 ASN A CA 1
ATOM 1544 C C . ASN A 1 204 ? -26.906 26.641 15.461 1 67.25 204 ASN A C 1
ATOM 1546 O O . ASN A 1 204 ? -26.547 25.469 15.289 1 67.25 204 ASN A O 1
ATOM 1550 N N . LEU A 1 205 ? -26.094 27.688 15.602 1 78.94 205 LEU A N 1
ATOM 1551 C CA . LEU A 1 205 ? -24.688 27.312 15.82 1 78.94 205 LEU A CA 1
ATOM 1552 C C . LEU A 1 205 ? -24.359 27.281 17.312 1 78.94 205 LEU A C 1
ATOM 1554 O O . LEU A 1 205 ? -24.422 28.312 17.984 1 78.94 205 LEU A O 1
ATOM 1558 N N . GLY A 1 206 ? -24.141 26.094 17.797 1 83.5 206 GLY A N 1
ATOM 1559 C CA . GLY A 1 206 ? -23.766 25.922 19.188 1 83.5 206 GLY A CA 1
ATOM 1560 C C . GLY A 1 206 ? -22.312 26.219 19.469 1 83.5 206 GLY A C 1
ATOM 1561 O O . GLY A 1 206 ? -21.484 26.266 18.547 1 83.5 206 GLY A O 1
ATOM 1562 N N . PHE A 1 207 ? -22 26.609 20.641 1 87.19 207 PHE A N 1
ATOM 1563 C CA . PHE A 1 207 ? -20.641 26.922 21.062 1 87.19 207 PHE A CA 1
ATOM 1564 C C . PHE A 1 207 ? -19.719 25.734 20.812 1 87.19 207 PHE A C 1
ATOM 1566 O O . PHE A 1 207 ? -18.609 25.906 20.312 1 87.19 207 PHE A O 1
ATOM 1573 N N . LEU A 1 208 ? -20.172 24.562 21.078 1 87.81 208 LEU A N 1
ATOM 1574 C CA . LEU A 1 208 ? -19.344 23.359 20.953 1 87.81 208 LEU A CA 1
ATOM 1575 C C . LEU A 1 208 ? -19.078 23.047 19.484 1 87.81 208 LEU A C 1
ATOM 1577 O O . LEU A 1 208 ? -18 22.562 19.125 1 87.81 208 LEU A O 1
ATOM 1581 N N . GLU A 1 209 ? -19.984 23.328 18.672 1 90.12 209 GLU A N 1
ATOM 1582 C CA . GLU A 1 209 ? -19.828 23.094 17.234 1 90.12 209 GLU A CA 1
ATOM 1583 C C . GLU A 1 209 ? -18.75 24 16.656 1 90.12 209 GLU A C 1
ATOM 1585 O O . GLU A 1 209 ? -17.938 23.578 15.82 1 90.12 209 GLU A O 1
ATOM 1590 N N . ILE A 1 210 ? -18.812 25.188 17.188 1 91.69 210 ILE A N 1
ATOM 1591 C CA . ILE A 1 210 ? -17.828 26.156 16.688 1 91.69 210 ILE A CA 1
ATOM 1592 C C . ILE A 1 210 ? -16.438 25.781 17.203 1 91.69 210 ILE A C 1
ATOM 1594 O O . ILE A 1 210 ? -15.445 25.969 16.5 1 91.69 210 ILE A O 1
ATOM 1598 N N . MET A 1 211 ? -16.422 25.266 18.406 1 92.5 211 MET A N 1
ATOM 1599 C CA . MET A 1 211 ? -15.148 24.844 18.969 1 92.5 211 MET A CA 1
ATOM 1600 C C . MET A 1 211 ? -14.586 23.656 18.203 1 92.5 211 MET A C 1
ATOM 1602 O O . MET A 1 211 ? -13.375 23.531 18.047 1 92.5 211 MET A O 1
ATOM 1606 N N . ILE A 1 212 ? -15.453 22.812 17.734 1 92.69 212 ILE A N 1
ATOM 1607 C CA . ILE A 1 212 ? -15.031 21.688 16.906 1 92.69 212 ILE A CA 1
ATOM 1608 C C . ILE A 1 212 ? -14.445 22.203 15.594 1 92.69 212 ILE A C 1
ATOM 1610 O O . ILE A 1 212 ? -13.375 21.766 15.164 1 92.69 212 ILE A O 1
ATOM 1614 N N . PHE A 1 213 ? -15.109 23.141 15.039 1 94.06 213 PHE A N 1
ATOM 1615 C CA . PHE A 1 213 ? -14.633 23.75 13.805 1 94.06 213 PHE A CA 1
ATOM 1616 C C . PHE A 1 213 ? -13.289 24.438 14.016 1 94.06 213 PHE A C 1
ATOM 1618 O O . PHE A 1 213 ? -12.383 24.297 13.195 1 94.06 213 PHE A O 1
ATOM 1625 N N . SER A 1 214 ? -13.211 25.141 15.102 1 95.12 214 SER A N 1
ATOM 1626 C CA . SER A 1 214 ? -11.977 25.859 15.406 1 95.12 214 SER A CA 1
ATOM 1627 C C . SER A 1 214 ? -10.812 24.891 15.609 1 95.12 214 SER A C 1
ATOM 1629 O O . SER A 1 214 ? -9.688 25.188 15.203 1 95.12 214 SER A O 1
ATOM 1631 N N . SER A 1 215 ? -11.039 23.781 16.219 1 93.75 215 SER A N 1
ATOM 1632 C CA . SER A 1 215 ? -9.984 22.812 16.469 1 93.75 215 SER A CA 1
ATOM 1633 C C . SER A 1 215 ? -9.422 22.25 15.164 1 93.75 215 SER A C 1
ATOM 1635 O O . SER A 1 215 ? -8.219 22 15.062 1 93.75 215 SER A O 1
ATOM 1637 N N . LEU A 1 216 ? -10.266 22.078 14.211 1 92.88 216 LEU A N 1
ATOM 1638 C CA . LEU A 1 216 ? -9.789 21.469 12.969 1 92.88 216 LEU A CA 1
ATOM 1639 C C . LEU A 1 216 ? -9.125 22.5 12.07 1 92.88 216 LEU A C 1
ATOM 1641 O O . LEU A 1 216 ? -8.195 22.188 11.328 1 92.88 216 LEU A O 1
ATOM 1645 N N . ILE A 1 217 ? -9.531 23.766 12.18 1 94.25 217 ILE A N 1
ATOM 1646 C CA . ILE A 1 217 ? -9.07 24.781 11.242 1 94.25 217 ILE A CA 1
ATOM 1647 C C . ILE A 1 217 ? -7.699 25.281 11.664 1 94.25 217 ILE A C 1
ATOM 1649 O O . ILE A 1 217 ? -6.977 25.891 10.867 1 94.25 217 ILE A O 1
ATOM 1653 N N . VAL A 1 218 ? -7.32 25.078 12.875 1 93.62 218 VAL A N 1
ATOM 1654 C CA . VAL A 1 218 ? -6.051 25.578 13.383 1 93.62 218 VAL A CA 1
ATOM 1655 C C . VAL A 1 218 ? -4.914 24.656 12.945 1 93.62 218 VAL A C 1
ATOM 1657 O O . VAL A 1 218 ? -3.738 25 13.086 1 93.62 218 VAL A O 1
ATOM 1660 N N . ALA A 1 219 ? -5.238 23.531 12.32 1 91.38 219 ALA A N 1
ATOM 1661 C CA . ALA A 1 219 ? -4.223 22.609 11.828 1 91.38 219 ALA A CA 1
ATOM 1662 C C . ALA A 1 219 ? -3.465 23.203 10.648 1 91.38 219 ALA A C 1
ATOM 1664 O O . ALA A 1 219 ? -4.074 23.656 9.68 1 91.38 219 ALA A O 1
ATOM 1665 N N . VAL A 1 220 ? -2.137 23.234 10.734 1 90.19 220 VAL A N 1
ATOM 1666 C CA . VAL A 1 220 ? -1.302 23.828 9.695 1 90.19 220 VAL A CA 1
ATOM 1667 C C . VAL A 1 220 ? -0.51 22.734 8.977 1 90.19 220 VAL A C 1
ATOM 1669 O O . VAL A 1 220 ? -0.099 21.75 9.594 1 90.19 220 VAL A O 1
ATOM 1672 N N . ASP A 1 221 ? -0.393 22.891 7.742 1 86.62 221 ASP A N 1
ATOM 1673 C CA . ASP A 1 221 ? 0.401 22 6.902 1 86.62 221 ASP A CA 1
ATOM 1674 C C . ASP A 1 221 ? 1.666 22.703 6.406 1 86.62 221 ASP A C 1
ATOM 1676 O O . ASP A 1 221 ? 1.594 23.766 5.785 1 86.62 221 ASP A O 1
ATOM 1680 N N . PRO A 1 222 ? 2.809 22.047 6.613 1 80.5 222 PRO A N 1
ATOM 1681 C CA . PRO A 1 222 ? 4.059 22.734 6.27 1 80.5 222 PRO A CA 1
ATOM 1682 C C . PRO A 1 222 ? 4.547 22.391 4.863 1 80.5 222 PRO A C 1
ATOM 1684 O O . PRO A 1 222 ? 5.523 22.984 4.387 1 80.5 222 PRO A O 1
ATOM 1687 N N . VAL A 1 223 ? 3.92 21.453 4.246 1 76.31 223 VAL A N 1
ATOM 1688 C CA . VAL A 1 223 ? 4.473 20.844 3.043 1 76.31 223 VAL A CA 1
ATOM 1689 C C . VAL A 1 223 ? 4.828 21.922 2.025 1 76.31 223 VAL A C 1
ATOM 1691 O O . VAL A 1 223 ? 5.922 21.906 1.457 1 76.31 223 VAL A O 1
ATOM 1694 N N . ALA A 1 224 ? 3.975 22.891 1.834 1 74.31 224 ALA A N 1
ATOM 1695 C CA . ALA A 1 224 ? 4.195 23.938 0.839 1 74.31 224 ALA A CA 1
ATOM 1696 C C . ALA A 1 224 ? 5.312 24.875 1.274 1 74.31 224 ALA A C 1
ATOM 1698 O O . ALA A 1 224 ? 6.145 25.281 0.461 1 74.31 224 ALA A O 1
ATOM 1699 N N . VAL A 1 225 ? 5.352 25.141 2.461 1 81.44 225 VAL A N 1
ATOM 1700 C CA . VAL A 1 225 ? 6.324 26.094 2.979 1 81.44 225 VAL A CA 1
ATOM 1701 C C . VAL A 1 225 ? 7.715 25.469 3.004 1 81.44 225 VAL A C 1
ATOM 1703 O O . VAL A 1 225 ? 8.703 26.125 2.684 1 81.44 225 VAL A O 1
ATOM 1706 N N . LEU A 1 226 ? 7.727 24.297 3.336 1 82.38 226 LEU A N 1
ATOM 1707 C CA . LEU A 1 226 ? 9.008 23.594 3.434 1 82.38 226 LEU A CA 1
ATOM 1708 C C . LEU A 1 226 ? 9.641 23.422 2.057 1 82.38 226 LEU A C 1
ATOM 1710 O O . LEU A 1 226 ? 10.867 23.453 1.924 1 82.38 226 LEU A O 1
ATOM 1714 N N . ALA A 1 227 ? 8.812 23.25 1.117 1 73.5 227 ALA A N 1
ATOM 1715 C CA . ALA A 1 227 ? 9.32 23.141 -0.249 1 73.5 227 ALA A CA 1
ATOM 1716 C C . ALA A 1 227 ? 10.016 24.422 -0.678 1 73.5 227 ALA A C 1
ATOM 1718 O O . ALA A 1 227 ? 11.094 24.391 -1.283 1 73.5 227 ALA A O 1
ATOM 1719 N N . VAL A 1 228 ? 9.469 25.469 -0.28 1 75.25 228 VAL A N 1
ATOM 1720 C CA . VAL A 1 228 ? 10.031 26.766 -0.633 1 75.25 228 VAL A CA 1
ATOM 1721 C C . VAL A 1 228 ? 11.289 27.031 0.19 1 75.25 228 VAL A C 1
ATOM 1723 O O . VAL A 1 228 ? 12.281 27.547 -0.327 1 75.25 228 VAL A O 1
ATOM 1726 N N . PHE A 1 229 ? 11.273 26.641 1.409 1 79.19 229 PHE A N 1
ATOM 1727 C CA . PHE A 1 229 ? 12.422 26.828 2.285 1 79.19 229 PHE A CA 1
ATOM 1728 C C . PHE A 1 229 ? 13.617 26.016 1.79 1 79.19 229 PHE A C 1
ATOM 1730 O O . PHE A 1 229 ? 14.758 26.469 1.862 1 79.19 229 PHE A O 1
ATOM 1737 N N . ASN A 1 230 ? 13.305 24.891 1.337 1 74.69 230 ASN A N 1
ATOM 1738 C CA . ASN A 1 230 ? 14.359 24.031 0.83 1 74.69 230 ASN A CA 1
ATOM 1739 C C . ASN A 1 230 ? 14.961 24.578 -0.461 1 74.69 230 ASN A C 1
ATOM 1741 O O . ASN A 1 230 ? 16.172 24.484 -0.675 1 74.69 230 ASN A O 1
ATOM 1745 N N . GLU A 1 231 ? 14.172 25.125 -1.245 1 70.56 231 GLU A N 1
ATOM 1746 C CA . GLU A 1 231 ? 14.625 25.688 -2.516 1 70.56 231 GLU A CA 1
ATOM 1747 C C . GLU A 1 231 ? 15.492 26.906 -2.295 1 70.56 231 GLU A C 1
ATOM 1749 O O . GLU A 1 231 ? 16.516 27.078 -2.955 1 70.56 231 GLU A O 1
ATOM 1754 N N . ILE A 1 232 ? 15.148 27.656 -1.36 1 73.38 232 ILE A N 1
ATOM 1755 C CA . ILE A 1 232 ? 15.844 28.906 -1.115 1 73.38 232 ILE A CA 1
ATOM 1756 C C . ILE A 1 232 ? 17.047 28.672 -0.195 1 73.38 232 ILE A C 1
ATOM 1758 O O . ILE A 1 232 ? 18.031 29.406 -0.245 1 73.38 232 ILE A O 1
ATOM 1762 N N . GLY A 1 233 ? 16.953 27.547 0.531 1 75.69 233 GLY A N 1
ATOM 1763 C CA . GLY A 1 233 ? 18.031 27.234 1.457 1 75.69 233 GLY A CA 1
ATOM 1764 C C . GLY A 1 233 ? 18.016 28.094 2.703 1 75.69 233 GLY A C 1
ATOM 1765 O O . GLY A 1 233 ? 19.031 28.688 3.061 1 75.69 233 GLY A O 1
ATOM 1766 N N . VAL A 1 234 ? 17.016 28.172 3.338 1 78.44 234 VAL A N 1
ATOM 1767 C CA . VAL A 1 234 ? 16.859 28.984 4.539 1 78.44 234 VAL A CA 1
ATOM 1768 C C . VAL A 1 234 ? 17.609 28.328 5.703 1 78.44 234 VAL A C 1
ATOM 1770 O O . VAL A 1 234 ? 18 27.172 5.625 1 78.44 234 VAL A O 1
ATOM 1773 N N . ASN A 1 235 ? 17.797 29.031 6.734 1 81.19 235 ASN A N 1
ATOM 1774 C CA . ASN A 1 235 ? 18.484 28.547 7.926 1 81.19 235 ASN A CA 1
ATOM 1775 C C . ASN A 1 235 ? 17.812 27.297 8.5 1 81.19 235 ASN A C 1
ATOM 1777 O O . ASN A 1 235 ? 16.594 27.203 8.516 1 81.19 235 ASN A O 1
ATOM 1781 N N . HIS A 1 236 ? 18.562 26.406 9 1 83.06 236 HIS A N 1
ATOM 1782 C CA . HIS A 1 236 ? 18.094 25.109 9.516 1 83.06 236 HIS A CA 1
ATOM 1783 C C . HIS A 1 236 ? 17.203 25.312 10.742 1 83.06 236 HIS A C 1
ATOM 1785 O O . HIS A 1 236 ? 16.266 24.531 10.953 1 83.06 236 HIS A O 1
ATOM 1791 N N . VAL A 1 237 ? 17.531 26.328 11.461 1 83.31 237 VAL A N 1
ATOM 1792 C CA . VAL A 1 237 ? 16.766 26.547 12.68 1 83.31 237 VAL A CA 1
ATOM 1793 C C . VAL A 1 237 ? 15.336 26.922 12.336 1 83.31 237 VAL A C 1
ATOM 1795 O O . VAL A 1 237 ? 14.383 26.344 12.875 1 83.31 237 VAL A O 1
ATOM 1798 N N . LEU A 1 238 ? 15.18 27.828 11.406 1 84.19 238 LEU A N 1
ATOM 1799 C CA . LEU A 1 238 ? 13.852 28.25 10.969 1 84.19 238 LEU A CA 1
ATOM 1800 C C . LEU A 1 238 ? 13.109 27.094 10.305 1 84.19 238 LEU A C 1
ATOM 1802 O O . LEU A 1 238 ? 11.914 26.906 10.531 1 84.19 238 LEU A O 1
ATOM 1806 N N . TYR A 1 239 ? 13.844 26.344 9.555 1 85.69 239 TYR A N 1
ATOM 1807 C CA . TYR A 1 239 ? 13.266 25.203 8.859 1 85.69 239 TYR A CA 1
ATOM 1808 C C . TYR A 1 239 ? 12.68 24.203 9.852 1 85.69 239 TYR A C 1
ATOM 1810 O O . TYR A 1 239 ? 11.523 23.797 9.727 1 85.69 239 TYR A O 1
ATOM 1818 N N . PHE A 1 240 ? 13.344 23.922 10.875 1 87.06 240 PHE A N 1
ATOM 1819 C CA . PHE A 1 240 ? 12.922 22.875 11.805 1 87.06 240 PHE A CA 1
ATOM 1820 C C . PHE A 1 240 ? 11.906 23.406 12.797 1 87.06 240 PHE A C 1
ATOM 1822 O O . PHE A 1 240 ? 11.07 22.656 13.305 1 87.06 240 PHE A O 1
ATOM 1829 N N . LEU A 1 241 ? 11.945 24.719 13.016 1 87 241 LEU A N 1
ATOM 1830 C CA . LEU A 1 241 ? 10.938 25.312 13.883 1 87 241 LEU A CA 1
ATOM 1831 C C . LEU A 1 241 ? 9.555 25.234 13.234 1 87 241 LEU A C 1
ATOM 1833 O O . LEU A 1 241 ? 8.586 24.844 13.883 1 87 241 LEU A O 1
ATOM 1837 N N . VAL A 1 242 ? 9.586 25.578 11.961 1 88.06 242 VAL A N 1
ATOM 1838 C CA . VAL A 1 242 ? 8.32 25.578 11.227 1 88.06 242 VAL A CA 1
ATOM 1839 C C . VAL A 1 242 ? 7.871 24.141 10.984 1 88.06 242 VAL A C 1
ATOM 1841 O O . VAL A 1 242 ? 6.691 23.812 11.148 1 88.06 242 VAL A O 1
ATOM 1844 N N . PHE A 1 243 ? 8.82 23.344 10.664 1 87.94 243 PHE A N 1
ATOM 1845 C CA . PHE A 1 243 ? 8.539 21.953 10.359 1 87.94 243 PHE A CA 1
ATOM 1846 C C . PHE A 1 243 ? 8.062 21.219 11.609 1 87.94 243 PHE A C 1
ATOM 1848 O O . PHE A 1 243 ? 7.039 20.516 11.57 1 87.94 243 PHE A O 1
ATOM 1855 N N . GLY A 1 244 ? 8.758 21.312 12.656 1 88.94 244 GLY A N 1
ATOM 1856 C CA . GLY A 1 244 ? 8.414 20.656 13.906 1 88.94 244 GLY A CA 1
ATOM 1857 C C . GLY A 1 244 ? 7.098 21.125 14.492 1 88.94 244 GLY A C 1
ATOM 1858 O O . GLY A 1 244 ? 6.297 20.328 14.969 1 88.94 244 GLY A O 1
ATOM 1859 N N . GLU A 1 245 ? 6.891 22.391 14.438 1 90.12 245 GLU A N 1
ATOM 1860 C CA . GLU A 1 245 ? 5.652 22.953 14.961 1 90.12 245 GLU A CA 1
ATOM 1861 C C . GLU A 1 245 ? 4.441 22.438 14.188 1 90.12 245 GLU A C 1
ATOM 1863 O O . GLU A 1 245 ? 3.445 22.031 14.789 1 90.12 245 GLU A O 1
ATOM 1868 N N . SER A 1 246 ? 4.523 22.438 12.898 1 90.75 246 SER A N 1
ATOM 1869 C CA . SER A 1 246 ? 3.402 22.031 12.055 1 90.75 246 SER A CA 1
ATOM 1870 C C . SER A 1 246 ? 3.07 20.562 12.25 1 90.75 246 SER A C 1
ATOM 1872 O O . SER A 1 246 ? 1.898 20.172 12.273 1 90.75 246 SER A O 1
ATOM 1874 N N . LEU A 1 247 ? 4.066 19.766 12.391 1 89 247 LEU A N 1
ATOM 1875 C CA . LEU A 1 247 ? 3.865 18.328 12.547 1 89 247 LEU A CA 1
ATOM 1876 C C . LEU A 1 247 ? 3.188 18.016 13.875 1 89 247 LEU A C 1
ATOM 1878 O O . LEU A 1 247 ? 2.238 17.234 13.93 1 89 247 LEU A O 1
ATOM 1882 N N . LEU A 1 248 ? 3.658 18.625 14.914 1 90.38 248 LEU A N 1
ATOM 1883 C CA . LEU A 1 248 ? 3.127 18.359 16.25 1 90.38 248 LEU A CA 1
ATOM 1884 C C . LEU A 1 248 ? 1.773 19.031 16.438 1 90.38 248 LEU A C 1
ATOM 1886 O O . LEU A 1 248 ? 0.929 18.531 17.188 1 90.38 248 LEU A O 1
ATOM 1890 N N . ASN A 1 249 ? 1.62 20.172 15.789 1 93 249 ASN A N 1
ATOM 1891 C CA . ASN A 1 249 ? 0.334 20.859 15.828 1 93 249 ASN A CA 1
ATOM 1892 C C . ASN A 1 249 ? -0.79 19.969 15.289 1 93 249 ASN A C 1
ATOM 1894 O O . ASN A 1 249 ? -1.913 20.016 15.789 1 93 249 ASN A O 1
ATOM 1898 N N . ASP A 1 250 ? -0.466 19.141 14.32 1 89.44 250 ASP A N 1
ATOM 1899 C CA . ASP A 1 250 ? -1.438 18.188 13.773 1 89.44 250 ASP A CA 1
ATOM 1900 C C . ASP A 1 250 ? -1.92 17.219 14.844 1 89.44 250 ASP A C 1
ATOM 1902 O O . ASP A 1 250 ? -3.113 16.922 14.922 1 89.44 250 ASP A O 1
ATOM 1906 N N . GLY A 1 251 ? -1.017 16.766 15.617 1 88.31 251 GLY A N 1
ATOM 1907 C CA . GLY A 1 251 ? -1.364 15.859 16.703 1 88.31 251 GLY A CA 1
ATOM 1908 C C . GLY A 1 251 ? -2.252 16.5 17.75 1 88.31 251 GLY A C 1
ATOM 1909 O O . GLY A 1 251 ? -3.246 15.906 18.172 1 88.31 251 GLY A O 1
ATOM 1910 N N . VAL A 1 252 ? -1.963 17.641 18.094 1 91.38 252 VAL A N 1
ATOM 1911 C CA . VAL A 1 252 ? -2.689 18.359 19.141 1 91.38 252 VAL A CA 1
ATOM 1912 C C . VAL A 1 252 ? -4.09 18.703 18.656 1 91.38 252 VAL A C 1
ATOM 1914 O O . VAL A 1 252 ? -5.062 18.625 19.406 1 91.38 252 VAL A O 1
ATOM 1917 N N . THR A 1 253 ? -4.176 19.078 17.422 1 92.88 253 THR A N 1
ATOM 1918 C CA . THR A 1 253 ? -5.465 19.469 16.844 1 92.88 253 THR A CA 1
ATOM 1919 C C . THR A 1 253 ? -6.418 18.266 16.828 1 92.88 253 THR A C 1
ATOM 1921 O O . THR A 1 253 ? -7.609 18.422 17.109 1 92.88 253 THR A O 1
ATOM 1924 N N . VAL A 1 254 ? -5.914 17.188 16.5 1 88.31 254 VAL A N 1
ATOM 1925 C CA . VAL A 1 254 ? -6.75 15.992 16.453 1 88.31 254 VAL A CA 1
ATOM 1926 C C . VAL A 1 254 ? -7.246 15.648 17.859 1 88.31 254 VAL A C 1
ATOM 1928 O O . VAL A 1 254 ? -8.383 15.219 18.031 1 88.31 254 VAL A O 1
ATOM 1931 N N . VAL A 1 255 ? -6.422 15.883 18.875 1 89.88 255 VAL A N 1
ATOM 1932 C CA . VAL A 1 255 ? -6.812 15.617 20.25 1 89.88 255 VAL A CA 1
ATOM 1933 C C . VAL A 1 255 ? -7.906 16.594 20.672 1 89.88 255 VAL A C 1
ATOM 1935 O O . VAL A 1 255 ? -8.898 16.188 21.281 1 89.88 255 VAL A O 1
ATOM 1938 N N . LEU A 1 256 ? -7.734 17.812 20.359 1 91.94 256 LEU A N 1
ATOM 1939 C CA . LEU A 1 256 ? -8.742 18.812 20.672 1 91.94 256 LEU A CA 1
ATOM 1940 C C . LEU A 1 256 ? -10.062 18.516 19.984 1 91.94 256 LEU A C 1
ATOM 1942 O O . LEU A 1 256 ? -11.133 18.656 20.578 1 91.94 256 LEU A O 1
ATOM 1946 N N . TYR A 1 257 ? -9.875 18.125 18.734 1 90.38 257 TYR A N 1
ATOM 1947 C CA . TYR A 1 257 ? -11.039 17.734 17.953 1 90.38 257 TYR A CA 1
ATOM 1948 C C . TYR A 1 257 ? -11.812 16.625 18.641 1 90.38 257 TYR A C 1
ATOM 1950 O O . TYR A 1 257 ? -13.039 16.688 18.781 1 90.38 257 TYR A O 1
ATOM 1958 N N . LYS A 1 258 ? -11.148 15.617 19.109 1 83.88 258 LYS A N 1
ATOM 1959 C CA . LYS A 1 258 ? -11.781 14.477 19.766 1 83.88 258 LYS A CA 1
ATOM 1960 C C . LYS A 1 258 ? -12.406 14.883 21.094 1 83.88 258 LYS A C 1
ATOM 1962 O O . LYS A 1 258 ? -13.477 14.398 21.469 1 83.88 258 LYS A O 1
ATOM 1967 N N . VAL A 1 259 ? -11.797 15.695 21.812 1 84.62 259 VAL A N 1
ATOM 1968 C CA . VAL A 1 259 ? -12.289 16.156 23.109 1 84.62 259 VAL A CA 1
ATOM 1969 C C . VAL A 1 259 ? -13.57 16.953 22.922 1 84.62 259 VAL A C 1
ATOM 1971 O O . VAL A 1 259 ? -14.562 16.734 23.625 1 84.62 259 VAL A O 1
ATOM 1974 N N . PHE A 1 260 ? -13.602 17.844 21.984 1 88.81 260 PHE A N 1
ATOM 1975 C CA . PHE A 1 260 ? -14.781 18.656 21.75 1 88.81 260 PHE A CA 1
ATOM 1976 C C . PHE A 1 260 ? -15.93 17.828 21.188 1 88.81 260 PHE A C 1
ATOM 1978 O O . PHE A 1 260 ? -17.094 18.094 21.484 1 88.81 260 PHE A O 1
ATOM 1985 N N . GLN A 1 261 ? -15.531 16.891 20.406 1 84.06 261 GLN A N 1
ATOM 1986 C CA . GLN A 1 261 ? -16.562 15.992 19.891 1 84.06 261 GLN A CA 1
ATOM 1987 C C . GLN A 1 261 ? -17.203 15.195 21.031 1 84.06 261 GLN A C 1
ATOM 1989 O O . GLN A 1 261 ? -18.406 14.922 21.016 1 84.06 261 GLN A O 1
ATOM 1994 N N . ALA A 1 262 ? -16.344 14.805 21.953 1 80.06 262 ALA A N 1
ATOM 1995 C CA . ALA A 1 262 ? -16.844 14.086 23.109 1 80.06 262 ALA A CA 1
ATOM 1996 C C . ALA A 1 262 ? -17.781 14.961 23.953 1 80.06 262 ALA A C 1
ATOM 1998 O O . ALA A 1 262 ? -18.797 14.484 24.469 1 80.06 262 ALA A O 1
ATOM 1999 N N . TYR A 1 263 ? -17.516 16.219 24.016 1 82.69 263 TYR A N 1
ATOM 2000 C CA . TYR A 1 263 ? -18.359 17.172 24.734 1 82.69 263 TYR A CA 1
ATOM 2001 C C . TYR A 1 263 ? -19.688 17.375 24.031 1 82.69 263 TYR A C 1
ATOM 2003 O O . TYR A 1 263 ? -20.734 17.516 24.688 1 82.69 263 TYR A O 1
ATOM 2011 N N . ASN A 1 264 ? -19.594 17.391 22.766 1 81.5 264 ASN A N 1
ATOM 2012 C CA . ASN A 1 264 ? -20.812 17.609 21.984 1 81.5 264 ASN A CA 1
ATOM 2013 C C . ASN A 1 264 ? -21.781 16.453 22.125 1 81.5 264 ASN A C 1
ATOM 2015 O O . ASN A 1 264 ? -23 16.625 21.969 1 81.5 264 ASN A O 1
ATOM 2019 N N . SER A 1 265 ? -21.25 15.312 22.344 1 74.62 265 SER A N 1
ATOM 2020 C CA . SER A 1 265 ? -22.094 14.133 22.484 1 74.62 265 SER A CA 1
ATOM 2021 C C . SER A 1 265 ? -22.688 14.047 23.891 1 74.62 265 SER A C 1
ATOM 2023 O O . SER A 1 265 ? -23.609 13.266 24.125 1 74.62 265 SER A O 1
ATOM 2025 N N . MET A 1 266 ? -22.219 14.969 24.734 1 74 266 MET A N 1
ATOM 2026 C CA . MET A 1 266 ? -22.719 14.969 26.109 1 74 266 MET A CA 1
ATOM 2027 C C . MET A 1 266 ? -23.828 16 26.281 1 74 266 MET A C 1
ATOM 2029 O O . MET A 1 266 ? -23.812 17.047 25.625 1 74 266 MET A O 1
ATOM 2033 N N . ASP A 1 267 ? -24.781 15.711 26.969 1 62.25 267 ASP A N 1
ATOM 2034 C CA . ASP A 1 267 ? -25.938 16.578 27.141 1 62.25 267 ASP A CA 1
ATOM 2035 C C . ASP A 1 267 ? -25.625 17.734 28.078 1 62.25 267 ASP A C 1
ATOM 2037 O O . ASP A 1 267 ? -26.062 18.859 27.844 1 62.25 267 ASP A O 1
ATOM 2041 N N . GLU A 1 268 ? -24.969 17.453 29.203 1 67.31 268 GLU A N 1
ATOM 2042 C CA . GLU A 1 268 ? -24.734 18.516 30.172 1 67.31 268 GLU A CA 1
ATOM 2043 C C . GLU A 1 268 ? -23.234 18.641 30.5 1 67.31 268 GLU A C 1
ATOM 2045 O O . GLU A 1 268 ? -22.562 17.641 30.719 1 67.31 268 GLU A O 1
ATOM 2050 N N . ILE A 1 269 ? -22.797 19.906 30.203 1 69.06 269 ILE A N 1
ATOM 2051 C CA . ILE A 1 269 ? -21.391 20.156 30.484 1 69.06 269 ILE A CA 1
ATOM 2052 C C . ILE A 1 269 ? -21.266 20.875 31.828 1 69.06 269 ILE A C 1
ATOM 2054 O O . ILE A 1 269 ? -21.719 22.016 31.969 1 69.06 269 ILE A O 1
ATOM 2058 N N . THR A 1 270 ? -20.922 20.094 32.781 1 69.62 270 THR A N 1
ATOM 2059 C CA . THR A 1 270 ? -20.656 20.672 34.094 1 69.62 270 THR A CA 1
ATOM 2060 C C . THR A 1 270 ? -19.188 21.047 34.25 1 69.62 270 THR A C 1
ATOM 2062 O O . THR A 1 270 ? -18.375 20.734 33.375 1 69.62 270 THR A O 1
ATOM 2065 N N . SER A 1 271 ? -18.844 21.797 35.25 1 74.94 271 SER A N 1
ATOM 2066 C CA . SER A 1 271 ? -17.469 22.25 35.5 1 74.94 271 SER A CA 1
ATOM 2067 C C . SER A 1 271 ? -16.516 21.062 35.625 1 74.94 271 SER A C 1
ATOM 2069 O O . SER A 1 271 ? -15.352 21.156 35.25 1 74.94 271 SER A O 1
ATOM 2071 N N . VAL A 1 272 ? -17.078 20.016 36.094 1 72.44 272 VAL A N 1
ATOM 2072 C CA . VAL A 1 272 ? -16.266 18.812 36.25 1 72.44 272 VAL A CA 1
ATOM 2073 C C . VAL A 1 272 ? -15.891 18.266 34.906 1 72.44 272 VAL A C 1
ATOM 2075 O O . VAL A 1 272 ? -14.781 17.75 34.719 1 72.44 272 VAL A O 1
ATOM 2078 N N . HIS A 1 273 ? -16.734 18.562 34 1 76 273 HIS A N 1
ATOM 2079 C CA . HIS A 1 273 ? -16.484 18.047 32.656 1 76 273 HIS A CA 1
ATOM 2080 C C . HIS A 1 273 ? -15.367 18.828 31.969 1 76 273 HIS A C 1
ATOM 2082 O O . HIS A 1 273 ? -14.641 18.281 31.156 1 76 273 HIS A O 1
ATOM 2088 N N . ILE A 1 274 ? -15.234 20.062 32.375 1 78.44 274 ILE A N 1
ATOM 2089 C CA . ILE A 1 274 ? -14.18 20.891 31.781 1 78.44 274 ILE A CA 1
ATOM 2090 C C . ILE A 1 274 ? -12.812 20.406 32.281 1 78.44 274 ILE A C 1
ATOM 2092 O O . ILE A 1 274 ? -11.875 20.281 31.484 1 78.44 274 ILE A O 1
ATOM 2096 N N . VAL A 1 275 ? -12.773 20.109 33.562 1 79.62 275 VAL A N 1
ATOM 2097 C CA . VAL A 1 275 ? -11.531 19.625 34.125 1 79.62 275 VAL A CA 1
ATOM 2098 C C . VAL A 1 275 ? -11.195 18.25 33.562 1 79.62 275 VAL A C 1
ATOM 2100 O O . VAL A 1 275 ? -10.031 17.969 33.25 1 79.62 275 VAL A O 1
ATOM 2103 N N . LEU A 1 276 ? -12.203 17.531 33.375 1 78.19 276 LEU A N 1
ATOM 2104 C CA . LEU A 1 276 ? -12 16.203 32.812 1 78.19 276 LEU A CA 1
ATOM 2105 C C . LEU A 1 276 ? -11.547 16.297 31.344 1 78.19 276 LEU A C 1
ATOM 2107 O O . LEU A 1 276 ? -10.805 15.438 30.875 1 78.19 276 LEU A O 1
ATOM 2111 N N . GLY A 1 277 ? -12 17.328 30.766 1 81.06 277 GLY A N 1
ATOM 2112 C CA . GLY A 1 277 ? -11.57 17.531 29.391 1 81.06 277 GLY A CA 1
ATOM 2113 C C . GLY A 1 277 ? -10.094 17.859 29.266 1 81.06 277 GLY A C 1
ATOM 2114 O O . GLY A 1 277 ? -9.406 17.375 28.375 1 81.06 277 GLY A O 1
ATOM 2115 N N . VAL A 1 278 ? -9.625 18.641 30.188 1 83.75 278 VAL A N 1
ATOM 2116 C CA . VAL A 1 278 ? -8.219 19.016 30.203 1 83.75 278 VAL A CA 1
ATOM 2117 C C . VAL A 1 278 ? -7.363 17.797 30.531 1 83.75 278 VAL A C 1
ATOM 2119 O O . VAL A 1 278 ? -6.316 17.578 29.922 1 83.75 278 VAL A O 1
ATOM 2122 N N . VAL A 1 279 ? -7.84 17.047 31.438 1 84.19 279 VAL A N 1
ATOM 2123 C CA . VAL A 1 279 ? -7.121 15.836 31.828 1 84.19 279 VAL A CA 1
ATOM 2124 C C . VAL A 1 279 ? -7.117 14.852 30.656 1 84.19 279 VAL A C 1
ATOM 2126 O O . VAL A 1 279 ? -6.105 14.195 30.391 1 84.19 279 VAL A O 1
ATOM 2129 N N . LYS A 1 280 ? -8.195 14.797 30.031 1 83.62 280 LYS A N 1
ATOM 2130 C CA . LYS A 1 280 ? -8.297 13.906 28.875 1 83.62 280 LYS A CA 1
ATOM 2131 C C . LYS A 1 280 ? -7.332 14.336 27.781 1 83.62 280 LYS A C 1
ATOM 2133 O O . LYS A 1 280 ? -6.754 13.484 27.094 1 83.62 280 LYS A O 1
ATOM 2138 N N . PHE A 1 281 ? -7.195 15.641 27.719 1 86.88 281 PHE A N 1
ATOM 2139 C CA . PHE A 1 281 ? -6.27 16.156 26.719 1 86.88 281 PHE A CA 1
ATOM 2140 C C . PHE A 1 281 ? -4.855 15.648 26.984 1 86.88 281 PHE A C 1
ATOM 2142 O O . PHE A 1 281 ? -4.199 15.133 26.078 1 86.88 281 PHE A O 1
ATOM 2149 N N . PHE A 1 282 ? -4.406 15.688 28.188 1 87.94 282 PHE A N 1
ATOM 2150 C CA . PHE A 1 282 ? -3.051 15.281 28.547 1 87.94 282 PHE A CA 1
ATOM 2151 C C . PHE A 1 282 ? -2.908 13.766 28.484 1 87.94 282 PHE A C 1
ATOM 2153 O O . PHE A 1 282 ? -1.871 13.242 28.062 1 87.94 282 PHE A O 1
ATOM 2160 N N . VAL A 1 283 ? -3.875 13.102 28.812 1 86.69 283 VAL A N 1
ATOM 2161 C CA . VAL A 1 283 ? -3.83 11.641 28.812 1 86.69 283 VAL A CA 1
ATOM 2162 C C . VAL A 1 283 ? -3.777 11.133 27.375 1 86.69 283 VAL A C 1
ATOM 2164 O O . VAL A 1 283 ? -3.041 10.195 27.062 1 86.69 283 VAL A O 1
ATOM 2167 N N . VAL A 1 284 ? -4.52 11.758 26.578 1 87.62 284 VAL A N 1
ATOM 2168 C CA . VAL A 1 284 ? -4.578 11.344 25.172 1 87.62 284 VAL A CA 1
ATOM 2169 C C . VAL A 1 284 ? -3.244 11.648 24.484 1 87.62 284 VAL A C 1
ATOM 2171 O O . VAL A 1 284 ? -2.75 10.852 23.688 1 87.62 284 VAL A O 1
ATOM 2174 N N . CYS A 1 285 ? -2.65 12.758 24.812 1 89.12 285 CYS A N 1
ATOM 2175 C CA . CYS A 1 285 ? -1.37 13.141 24.234 1 89.12 285 CYS A CA 1
ATOM 2176 C C . CYS A 1 285 ? -0.245 12.258 24.766 1 89.12 285 CYS A C 1
ATOM 2178 O O . CYS A 1 285 ? 0.539 11.711 23.984 1 89.12 285 CYS A O 1
ATOM 2180 N N . LEU A 1 286 ? -0.209 12.102 26.047 1 90.88 286 LEU A N 1
ATOM 2181 C CA . LEU A 1 286 ? 0.86 11.336 26.672 1 90.88 286 LEU A CA 1
ATOM 2182 C C . LEU A 1 286 ? 0.677 9.844 26.422 1 90.88 286 LEU A C 1
ATOM 2184 O O . LEU A 1 286 ? 1.657 9.109 26.281 1 90.88 286 LEU A O 1
ATOM 2188 N N . GLY A 1 287 ? -0.517 9.438 26.469 1 90.38 287 GLY A N 1
ATOM 2189 C CA . GLY A 1 287 ? -0.785 8.047 26.125 1 90.38 287 GLY A CA 1
ATOM 2190 C C . GLY A 1 287 ? -0.39 7.691 24.719 1 90.38 287 GLY A C 1
ATOM 2191 O O . GLY A 1 287 ? 0.191 6.629 24.469 1 90.38 287 GLY A O 1
ATOM 2192 N N . GLY A 1 288 ? -0.703 8.578 23.781 1 92.5 288 GLY A N 1
ATOM 2193 C CA . GLY A 1 288 ? -0.286 8.359 22.406 1 92.5 288 GLY A CA 1
ATOM 2194 C C . GLY A 1 288 ? 1.222 8.32 22.25 1 92.5 288 GLY A C 1
ATOM 2195 O O . GLY A 1 288 ? 1.751 7.449 21.547 1 92.5 288 GLY A O 1
ATOM 2196 N N . LEU A 1 289 ? 1.877 9.211 22.906 1 92.94 289 LEU A N 1
ATOM 2197 C CA . LEU A 1 289 ? 3.332 9.273 22.828 1 92.94 289 LEU A CA 1
ATOM 2198 C C . LEU A 1 289 ? 3.959 8.016 23.438 1 92.94 289 LEU A C 1
ATOM 2200 O O . LEU A 1 289 ? 4.906 7.461 22.875 1 92.94 289 LEU A O 1
ATOM 2204 N N . LEU A 1 290 ? 3.449 7.59 24.516 1 94.5 290 LEU A N 1
ATOM 2205 C CA . LEU A 1 290 ? 3.982 6.414 25.203 1 94.5 290 LEU A CA 1
ATOM 2206 C C . LEU A 1 290 ? 3.836 5.168 24.328 1 94.5 290 LEU A C 1
ATOM 2208 O O . LEU A 1 290 ? 4.781 4.391 24.188 1 94.5 290 LEU A O 1
ATOM 2212 N N . LEU A 1 291 ? 2.715 5.043 23.781 1 93.56 291 LEU A N 1
ATOM 2213 C CA . LEU A 1 291 ? 2.479 3.891 22.922 1 93.56 291 LEU A CA 1
ATOM 2214 C C . LEU A 1 291 ? 3.359 3.949 21.688 1 93.56 291 LEU A C 1
ATOM 2216 O O . LEU A 1 291 ? 3.84 2.918 21.203 1 93.56 291 LEU A O 1
ATOM 2220 N N . GLY A 1 292 ? 3.52 5.137 21.141 1 95.06 292 GLY A N 1
ATOM 2221 C CA . GLY A 1 292 ? 4.414 5.305 20 1 95.06 292 GLY A CA 1
ATOM 2222 C C . GLY A 1 292 ? 5.855 4.965 20.328 1 95.06 292 GLY A C 1
ATOM 2223 O O . GLY A 1 292 ? 6.52 4.254 19.562 1 95.06 292 GLY A O 1
ATOM 2224 N N . VAL A 1 293 ? 6.277 5.398 21.453 1 94.56 293 VAL A N 1
ATOM 2225 C CA . VAL A 1 293 ? 7.645 5.152 21.891 1 94.56 293 VAL A CA 1
ATOM 2226 C C . VAL A 1 293 ? 7.848 3.658 22.141 1 94.56 293 VAL A C 1
ATOM 2228 O O . VAL A 1 293 ? 8.875 3.092 21.766 1 94.56 293 VAL A O 1
ATOM 2231 N N . LEU A 1 294 ? 6.891 3.062 22.719 1 94.75 294 LEU A N 1
ATOM 2232 C CA . LEU A 1 294 ? 6.973 1.627 22.969 1 94.75 294 LEU A CA 1
ATOM 2233 C C . LEU A 1 294 ? 7.027 0.849 21.656 1 94.75 294 LEU A C 1
ATOM 2235 O O . LEU A 1 294 ? 7.789 -0.112 21.531 1 94.75 294 LEU A O 1
ATOM 2239 N N . ALA A 1 295 ? 6.246 1.236 20.734 1 94.12 295 ALA A N 1
ATOM 2240 C CA . ALA A 1 295 ? 6.266 0.594 19.422 1 94.12 295 ALA A CA 1
ATOM 2241 C C . ALA A 1 295 ? 7.605 0.808 18.734 1 94.12 295 ALA A C 1
ATOM 2243 O O . ALA A 1 295 ? 8.109 -0.085 18.047 1 94.12 295 ALA A O 1
ATOM 2244 N N . GLY A 1 296 ? 8.117 2.035 18.906 1 94.38 296 GLY A N 1
ATOM 2245 C CA . GLY A 1 296 ? 9.43 2.311 18.344 1 94.38 296 GLY A CA 1
ATOM 2246 C C . GLY A 1 296 ? 10.531 1.461 18.953 1 94.38 296 GLY A C 1
ATOM 2247 O O . GLY A 1 296 ? 11.383 0.934 18.25 1 94.38 296 GLY A O 1
ATOM 2248 N N . ILE A 1 297 ? 10.453 1.245 20.234 1 94.06 297 ILE A N 1
ATOM 2249 C CA . ILE A 1 297 ? 11.43 0.424 20.938 1 94.06 297 ILE A CA 1
ATOM 2250 C C . ILE A 1 297 ? 11.273 -1.037 20.531 1 94.06 297 ILE A C 1
ATOM 2252 O O . ILE A 1 297 ? 12.258 -1.736 20.297 1 94.06 297 ILE A O 1
ATOM 2256 N N . ALA A 1 298 ? 10.086 -1.423 20.453 1 92.94 298 ALA A N 1
ATOM 2257 C CA . ALA A 1 298 ? 9.82 -2.787 20 1 92.94 298 ALA A CA 1
ATOM 2258 C C . ALA A 1 298 ? 10.383 -3.021 18.609 1 92.94 298 ALA A C 1
ATOM 2260 O O . ALA A 1 298 ? 10.898 -4.102 18.312 1 92.94 298 ALA A O 1
ATOM 2261 N N . SER A 1 299 ? 10.219 -2.051 17.766 1 92.38 299 SER A N 1
ATOM 2262 C CA . SER A 1 299 ? 10.766 -2.15 16.422 1 92.38 299 SER A CA 1
ATOM 2263 C C . SER A 1 299 ? 12.281 -2.307 16.453 1 92.38 299 SER A C 1
ATOM 2265 O O . SER A 1 299 ? 12.859 -3.051 15.656 1 92.38 299 SER A O 1
ATOM 2267 N N . ALA A 1 300 ? 12.914 -1.572 17.359 1 91.88 300 ALA A N 1
ATOM 2268 C CA . ALA A 1 300 ? 14.367 -1.634 17.484 1 91.88 300 ALA A CA 1
ATOM 2269 C C . ALA A 1 300 ? 14.812 -3.01 17.969 1 91.88 300 ALA A C 1
ATOM 2271 O O . ALA A 1 300 ? 15.82 -3.545 17.484 1 91.88 300 ALA A O 1
ATOM 2272 N N . VAL A 1 301 ? 14.117 -3.584 18.828 1 90.44 301 VAL A N 1
ATOM 2273 C CA . VAL A 1 301 ? 14.461 -4.898 19.359 1 90.44 301 VAL A CA 1
ATOM 2274 C C . VAL A 1 301 ? 14.227 -5.969 18.297 1 90.44 301 VAL A C 1
ATOM 2276 O O . VAL A 1 301 ? 15.047 -6.867 18.109 1 90.44 301 VAL A O 1
ATOM 2279 N N . LEU A 1 302 ? 13.156 -5.867 17.578 1 88.31 302 LEU A N 1
ATOM 2280 C CA . LEU A 1 302 ? 12.812 -6.863 16.562 1 88.31 302 LEU A CA 1
ATOM 2281 C C . LEU A 1 302 ? 13.797 -6.809 15.406 1 88.31 302 LEU A C 1
ATOM 2283 O O . LEU A 1 302 ? 14.141 -7.844 14.828 1 88.31 302 LEU A O 1
ATOM 2287 N N . THR A 1 303 ? 14.188 -5.613 15.039 1 87.88 303 THR A N 1
ATOM 2288 C CA . THR A 1 303 ? 15.109 -5.473 13.922 1 87.88 303 THR A CA 1
ATOM 2289 C C . THR A 1 303 ? 16.484 -6.008 14.289 1 87.88 303 THR A C 1
ATOM 2291 O O . THR A 1 303 ? 17.25 -6.406 13.406 1 87.88 303 THR A O 1
ATOM 2294 N N . LYS A 1 304 ? 16.812 -5.953 15.523 1 86.62 304 LYS A N 1
ATOM 2295 C CA . LYS A 1 304 ? 18.094 -6.52 15.969 1 86.62 304 LYS A CA 1
ATOM 2296 C C . LYS A 1 304 ? 18.156 -8.023 15.703 1 86.62 304 LYS A C 1
ATOM 2298 O O . LYS A 1 304 ? 19.219 -8.562 15.406 1 86.62 304 LYS A O 1
ATOM 2303 N N . PHE A 1 305 ? 16.984 -8.633 15.758 1 83.12 305 PHE A N 1
ATOM 2304 C CA . PHE A 1 305 ? 16.922 -10.07 15.523 1 83.12 305 PHE A CA 1
ATOM 2305 C C . PHE A 1 305 ? 16.719 -10.367 14.039 1 83.12 305 PHE A C 1
ATOM 2307 O O . PHE A 1 305 ? 16.812 -11.516 13.617 1 83.12 305 PHE A O 1
ATOM 2314 N N . ALA A 1 306 ? 16.406 -9.414 13.25 1 79.56 306 ALA A N 1
ATOM 2315 C CA . ALA A 1 306 ? 16.109 -9.609 11.836 1 79.56 306 ALA A CA 1
ATOM 2316 C C . ALA A 1 306 ? 17.328 -9.305 10.969 1 79.56 306 ALA A C 1
ATOM 2318 O O . ALA A 1 306 ? 17.203 -9.102 9.758 1 79.56 306 ALA A O 1
ATOM 2319 N N . THR A 1 307 ? 18.438 -9.258 11.453 1 75.69 307 THR A N 1
ATOM 2320 C CA . THR A 1 307 ? 19.641 -8.852 10.734 1 75.69 307 THR A CA 1
ATOM 2321 C C . THR A 1 307 ? 19.922 -9.789 9.57 1 75.69 307 THR A C 1
ATOM 2323 O O . THR A 1 307 ? 20.453 -9.375 8.539 1 75.69 307 THR A O 1
ATOM 2326 N N . HIS A 1 308 ? 19.438 -11.008 9.672 1 73.75 308 HIS A N 1
ATOM 2327 C CA . HIS A 1 308 ? 19.766 -11.984 8.641 1 73.75 308 HIS A CA 1
ATOM 2328 C C . HIS A 1 308 ? 18.672 -12.055 7.586 1 73.75 308 HIS A C 1
ATOM 2330 O O . HIS A 1 308 ? 18.844 -12.68 6.539 1 73.75 308 HIS A O 1
ATOM 2336 N N . VAL A 1 309 ? 17.578 -11.469 7.848 1 77.62 309 VAL A N 1
ATOM 2337 C CA . VAL A 1 309 ? 16.453 -11.469 6.91 1 77.62 309 VAL A CA 1
ATOM 2338 C C . VAL A 1 309 ? 16.172 -10.047 6.441 1 77.62 309 VAL A C 1
ATOM 2340 O O . VAL A 1 309 ? 15.273 -9.383 6.957 1 77.62 309 VAL A O 1
ATOM 2343 N N . LYS A 1 310 ? 16.828 -9.664 5.414 1 77.44 310 LYS A N 1
ATOM 2344 C CA . LYS A 1 310 ? 16.797 -8.281 4.945 1 77.44 310 LYS A CA 1
ATOM 2345 C C . LYS A 1 310 ? 15.398 -7.879 4.492 1 77.44 310 LYS A C 1
ATOM 2347 O O . LYS A 1 310 ? 14.953 -6.758 4.738 1 77.44 310 LYS A O 1
ATOM 2352 N N . VAL A 1 311 ? 14.719 -8.805 4.008 1 78.38 311 VAL A N 1
ATOM 2353 C CA .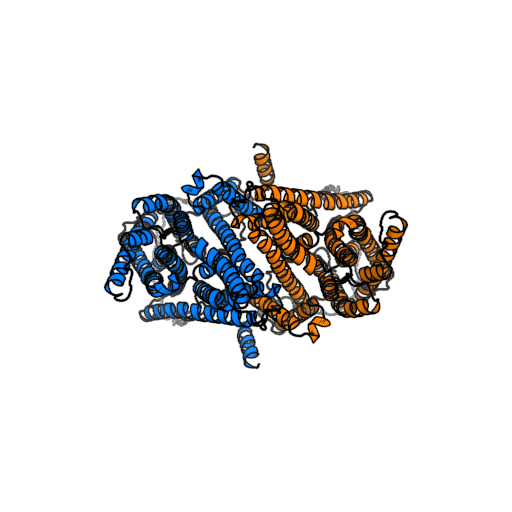 VAL A 1 311 ? 13.422 -8.492 3.414 1 78.38 311 VAL A CA 1
ATOM 2354 C C . VAL A 1 311 ? 12.391 -8.273 4.516 1 78.38 311 VAL A C 1
ATOM 2356 O O . VAL A 1 311 ? 11.359 -7.633 4.289 1 78.38 311 VAL A O 1
ATOM 2359 N N . ALA A 1 312 ? 12.695 -8.703 5.719 1 82.25 312 ALA A N 1
ATOM 2360 C CA . ALA A 1 312 ? 11.742 -8.602 6.824 1 82.25 312 ALA A CA 1
ATOM 2361 C C . ALA A 1 312 ? 11.883 -7.273 7.555 1 82.25 312 ALA A C 1
ATOM 2363 O O . ALA A 1 312 ? 10.961 -6.844 8.258 1 82.25 312 ALA A O 1
ATOM 2364 N N . GLN A 1 313 ? 12.992 -6.664 7.367 1 86.5 313 GLN A N 1
ATOM 2365 C CA . GLN A 1 313 ? 13.297 -5.457 8.133 1 86.5 313 GLN A CA 1
ATOM 2366 C C . GLN A 1 313 ? 12.32 -4.336 7.797 1 86.5 313 GLN A C 1
ATOM 2368 O O . GLN A 1 313 ? 11.695 -3.758 8.688 1 86.5 313 GLN A O 1
ATOM 2373 N N . PRO A 1 314 ? 12.117 -4.051 6.48 1 86.25 314 PRO A N 1
ATOM 2374 C CA . PRO A 1 314 ? 11.156 -2.99 6.168 1 86.25 314 PRO A CA 1
ATOM 2375 C C . PRO A 1 314 ? 9.734 -3.332 6.617 1 86.25 314 PRO A C 1
ATOM 2377 O O . PRO A 1 314 ? 8.977 -2.443 7.023 1 86.25 314 PRO A O 1
ATOM 2380 N N . ILE A 1 315 ? 9.406 -4.559 6.582 1 86.19 315 ILE A N 1
ATOM 2381 C CA . ILE A 1 315 ? 8.07 -4.988 6.973 1 86.19 315 ILE A CA 1
ATOM 2382 C C . ILE A 1 315 ? 7.848 -4.715 8.461 1 86.19 315 ILE A C 1
ATOM 2384 O O . ILE A 1 315 ? 6.797 -4.199 8.852 1 86.19 315 ILE A O 1
ATOM 2388 N N . ILE A 1 316 ? 8.828 -4.969 9.234 1 87.81 316 ILE A N 1
ATOM 2389 C CA . ILE A 1 316 ? 8.734 -4.781 10.68 1 87.81 316 ILE A CA 1
ATOM 2390 C C . ILE A 1 316 ? 8.609 -3.295 11 1 87.81 316 ILE A C 1
ATOM 2392 O O . ILE A 1 316 ? 7.785 -2.898 11.828 1 87.81 316 ILE A O 1
ATOM 2396 N N . ILE A 1 317 ? 9.406 -2.514 10.32 1 90.31 317 ILE A N 1
ATOM 2397 C CA . ILE A 1 317 ? 9.43 -1.081 10.586 1 90.31 317 ILE A CA 1
ATOM 2398 C C . ILE A 1 317 ? 8.078 -0.47 10.25 1 90.31 317 ILE A C 1
ATOM 2400 O O . ILE A 1 317 ? 7.496 0.258 11.062 1 90.31 317 ILE A O 1
ATOM 2404 N N . PHE A 1 318 ? 7.488 -0.768 9.164 1 90.56 318 PHE A N 1
ATOM 2405 C CA . PHE A 1 318 ? 6.223 -0.189 8.727 1 90.56 318 PHE A CA 1
ATOM 2406 C C . PHE A 1 318 ? 5.062 -0.754 9.539 1 90.56 318 PHE A C 1
ATOM 2408 O O . PHE A 1 318 ? 4.156 -0.018 9.93 1 90.56 318 PHE A O 1
ATOM 2415 N N . THR A 1 319 ? 5.109 -2.023 9.805 1 89.69 319 THR A N 1
ATOM 2416 C CA . THR A 1 319 ? 4.004 -2.654 10.523 1 89.69 319 THR A CA 1
ATOM 2417 C C . THR A 1 319 ? 3.967 -2.184 11.977 1 89.69 319 THR A C 1
ATOM 2419 O O . THR A 1 319 ? 2.889 -1.974 12.539 1 89.69 319 THR A O 1
ATOM 2422 N N . MET A 1 320 ? 5.102 -2.016 12.562 1 92.12 320 MET A N 1
ATOM 2423 C CA . MET A 1 320 ? 5.156 -1.563 13.945 1 92.12 320 MET A CA 1
ATOM 2424 C C . MET A 1 320 ? 4.688 -0.116 14.07 1 92.12 320 MET A C 1
ATOM 2426 O O . MET A 1 320 ? 4.023 0.248 15.039 1 92.12 320 MET A O 1
ATOM 2430 N N . ALA A 1 321 ? 5.125 0.696 13.102 1 93.19 321 ALA A N 1
ATOM 2431 C CA . ALA A 1 321 ? 4.664 2.082 13.102 1 93.19 321 ALA A CA 1
ATOM 2432 C C . ALA A 1 321 ? 3.145 2.156 12.984 1 93.19 321 ALA A C 1
ATOM 2434 O O . ALA A 1 321 ? 2.498 2.912 13.719 1 93.19 321 ALA A O 1
ATOM 2435 N N . TYR A 1 322 ? 2.639 1.354 12.141 1 91.94 322 TYR A N 1
ATOM 2436 C CA . TYR A 1 322 ? 1.194 1.343 11.938 1 91.94 322 TYR A CA 1
ATOM 2437 C C . TYR A 1 322 ? 0.482 0.726 13.133 1 91.94 322 TYR A C 1
ATOM 2439 O O . TYR A 1 322 ? -0.619 1.148 13.5 1 91.94 322 TYR A O 1
ATOM 2447 N N . LEU A 1 323 ? 1.086 -0.252 13.711 1 91 323 LEU A N 1
ATOM 2448 C CA . LEU A 1 323 ? 0.517 -0.869 14.906 1 91 323 LEU A CA 1
ATOM 2449 C C . LEU A 1 323 ? 0.42 0.139 16.047 1 91 323 LEU A C 1
ATOM 2451 O O . LEU A 1 323 ? -0.591 0.192 16.75 1 91 323 LEU A O 1
ATOM 2455 N N . GLY A 1 324 ? 1.453 0.847 16.234 1 92 324 GLY A N 1
ATOM 2456 C CA . GLY A 1 324 ? 1.403 1.889 17.25 1 92 324 GLY A CA 1
ATOM 2457 C C . GLY A 1 324 ? 0.278 2.881 17.031 1 92 324 GLY A C 1
ATOM 2458 O O . GLY A 1 324 ? -0.409 3.27 17.984 1 92 324 GLY A O 1
ATOM 2459 N N . PHE A 1 325 ? 0.122 3.23 15.773 1 91.12 325 PHE A N 1
ATOM 2460 C CA . PHE A 1 325 ? -0.943 4.152 15.398 1 91.12 325 PHE A CA 1
ATOM 2461 C C . PHE A 1 325 ? -2.311 3.557 15.711 1 91.12 325 PHE A C 1
ATOM 2463 O O . PHE A 1 325 ? -3.158 4.219 16.312 1 91.12 325 PHE A O 1
ATOM 2470 N N . LEU A 1 326 ? -2.516 2.348 15.367 1 89.94 326 LEU A N 1
ATOM 2471 C CA . LEU A 1 326 ? -3.82 1.707 15.5 1 89.94 326 LEU A CA 1
ATOM 2472 C C . LEU A 1 326 ? -4.133 1.407 16.953 1 89.94 326 LEU A C 1
ATOM 2474 O O . LEU A 1 326 ? -5.277 1.535 17.391 1 89.94 326 LEU A O 1
ATOM 2478 N N . VAL A 1 327 ? -3.15 1.01 17.688 1 89.5 327 VAL A N 1
ATOM 2479 C CA . VAL A 1 327 ? -3.357 0.727 19.109 1 89.5 327 VAL A CA 1
ATOM 2480 C C . VAL A 1 327 ? -3.713 2.016 19.844 1 89.5 327 VAL A C 1
ATOM 2482 O O . VAL A 1 327 ? -4.547 2.01 20.75 1 89.5 327 VAL A O 1
ATOM 2485 N N . ALA A 1 328 ? -3.049 3.057 19.453 1 91.38 328 ALA A N 1
ATOM 2486 C CA . ALA A 1 328 ? -3.391 4.348 20.047 1 91.38 328 ALA A CA 1
ATOM 2487 C C . ALA A 1 328 ? -4.832 4.73 19.734 1 91.38 328 ALA A C 1
ATOM 2489 O O . ALA A 1 328 ? -5.566 5.191 20.609 1 91.38 328 ALA A O 1
ATOM 2490 N N . GLU A 1 329 ? -5.234 4.547 18.516 1 86.38 329 GLU A N 1
ATOM 2491 C CA . GLU A 1 329 ? -6.602 4.867 18.125 1 86.38 329 GLU A CA 1
ATOM 2492 C C . GLU A 1 329 ? -7.602 3.939 18.797 1 86.38 329 GLU A C 1
ATOM 2494 O O . GLU A 1 329 ? -8.742 4.332 19.062 1 86.38 329 GLU A O 1
ATOM 2499 N N . LEU A 1 330 ? -7.145 2.693 19.062 1 84.06 330 LEU A N 1
ATOM 2500 C CA . LEU A 1 330 ? -7.992 1.73 19.75 1 84.06 330 LEU A CA 1
ATOM 2501 C C . LEU A 1 330 ? -8.352 2.229 21.156 1 84.06 330 LEU A C 1
ATOM 2503 O O . LEU A 1 330 ? -9.492 2.098 21.594 1 84.06 330 LEU A O 1
ATOM 2507 N N . PHE A 1 331 ? -7.406 2.791 21.844 1 84.44 331 PHE A N 1
ATOM 2508 C CA . PHE A 1 331 ? -7.621 3.309 23.203 1 84.44 331 PHE A CA 1
ATOM 2509 C C . PHE A 1 331 ? -8.078 4.762 23.156 1 84.44 331 PHE A C 1
ATOM 2511 O O . PHE A 1 331 ? -8.07 5.453 24.172 1 84.44 331 PHE A O 1
ATOM 2518 N N . GLU A 1 332 ? -8.398 5.27 22 1 82.25 332 GLU A N 1
ATOM 2519 C CA . GLU A 1 332 ? -8.875 6.629 21.766 1 82.25 332 GLU A CA 1
ATOM 2520 C C . GLU A 1 332 ? -7.805 7.66 22.109 1 82.25 332 GLU A C 1
ATOM 2522 O O . GLU A 1 332 ? -8.109 8.727 22.656 1 82.25 332 GLU A O 1
ATOM 2527 N N . PHE A 1 333 ? -6.602 7.195 22.094 1 88.94 333 PHE A N 1
ATOM 2528 C CA . PHE A 1 333 ? -5.492 8.133 22.188 1 88.94 333 PHE A CA 1
ATOM 2529 C C . PHE A 1 333 ? -5.188 8.75 20.812 1 88.94 333 PHE A C 1
ATOM 2531 O O . PHE A 1 333 ? -5.875 8.461 19.844 1 88.94 333 PHE A O 1
ATOM 2538 N N . SER A 1 334 ? -4.258 9.664 20.812 1 88.69 334 SER A N 1
ATOM 2539 C CA . SER A 1 334 ? -3.91 10.312 19.547 1 88.69 334 SER A CA 1
ATOM 2540 C C . SER A 1 334 ? -3.004 9.422 18.703 1 88.69 334 SER A C 1
ATOM 2542 O O . SER A 1 334 ? -1.837 9.219 19.047 1 88.69 334 SER A O 1
ATOM 2544 N N . GLY A 1 335 ? -3.5 8.914 17.609 1 90.75 335 GLY A N 1
ATOM 2545 C CA . GLY A 1 335 ? -2.715 8.094 16.703 1 90.75 335 GLY A CA 1
ATOM 2546 C C . GLY A 1 335 ? -1.575 8.852 16.047 1 90.75 335 GLY A C 1
ATOM 2547 O O . GLY A 1 335 ? -0.495 8.297 15.836 1 90.75 335 GLY A O 1
ATOM 2548 N N . ILE A 1 336 ? -1.748 10.125 15.766 1 90.19 336 ILE A N 1
ATOM 2549 C CA . ILE A 1 336 ? -0.762 10.945 15.07 1 90.19 336 ILE A CA 1
ATOM 2550 C C . ILE A 1 336 ? 0.472 11.125 15.953 1 90.19 336 ILE A C 1
ATOM 2552 O O . ILE A 1 336 ? 1.601 10.93 15.5 1 90.19 336 ILE A O 1
ATOM 2556 N N . ILE A 1 337 ? 0.257 11.422 17.203 1 92.19 337 ILE A N 1
ATOM 2557 C CA . ILE A 1 337 ? 1.372 11.602 18.125 1 92.19 337 ILE A CA 1
ATOM 2558 C C . ILE A 1 337 ? 2.113 10.281 18.312 1 92.19 337 ILE A C 1
ATOM 2560 O O . ILE A 1 337 ? 3.34 10.258 18.438 1 92.19 337 ILE A O 1
ATOM 2564 N N . SER A 1 338 ? 1.36 9.234 18.281 1 95.06 338 SER A N 1
ATOM 2565 C CA . SER A 1 338 ? 1.962 7.91 18.422 1 95.06 338 SER A CA 1
ATOM 2566 C C . SER A 1 338 ? 2.912 7.613 17.266 1 95.06 338 SER A C 1
ATOM 2568 O O . SER A 1 338 ? 4.043 7.176 17.469 1 95.06 338 SER A O 1
ATOM 2570 N N . ILE A 1 339 ? 2.506 7.871 16.094 1 94.75 339 ILE A N 1
ATOM 2571 C CA . ILE A 1 339 ? 3.322 7.57 14.914 1 94.75 339 ILE A CA 1
ATOM 2572 C C . ILE A 1 339 ? 4.547 8.484 14.891 1 94.75 339 ILE A C 1
ATOM 2574 O O . ILE A 1 339 ? 5.629 8.07 14.461 1 94.75 339 ILE A O 1
ATOM 2578 N N . VAL A 1 340 ? 4.43 9.727 15.336 1 92.88 340 VAL A N 1
ATOM 2579 C CA . VAL A 1 340 ? 5.562 10.641 15.422 1 92.88 340 VAL A CA 1
ATOM 2580 C C . VAL A 1 340 ? 6.59 10.102 16.422 1 92.88 340 VAL A C 1
ATOM 2582 O O . VAL A 1 340 ? 7.785 10.047 16.109 1 92.88 340 VAL A O 1
ATOM 2585 N N . GLY A 1 341 ? 6.082 9.742 17.562 1 93.69 341 GLY A N 1
ATOM 2586 C CA . GLY A 1 341 ? 6.973 9.18 18.562 1 93.69 341 GLY A CA 1
ATOM 2587 C C . GLY A 1 341 ? 7.66 7.906 18.094 1 93.69 341 GLY A C 1
ATOM 2588 O O . GLY A 1 341 ? 8.859 7.723 18.312 1 93.69 341 GLY A O 1
ATOM 2589 N N . CYS A 1 342 ? 6.902 7.078 17.438 1 95.06 342 CYS A N 1
ATOM 2590 C CA . CYS A 1 342 ? 7.457 5.832 16.922 1 95.06 342 CYS A CA 1
ATOM 2591 C C . CYS A 1 342 ? 8.523 6.113 15.867 1 95.06 342 CYS A C 1
ATOM 2593 O O . CYS A 1 342 ? 9.602 5.527 15.898 1 95.06 342 CYS A O 1
ATOM 2595 N N . GLY A 1 343 ? 8.211 6.973 14.961 1 94.12 343 GLY A N 1
ATOM 2596 C CA . GLY A 1 343 ? 9.148 7.309 13.898 1 94.12 343 GLY A CA 1
ATOM 2597 C C . GLY A 1 343 ? 10.453 7.879 14.406 1 94.12 343 GLY A C 1
ATOM 2598 O O . GLY A 1 343 ? 11.523 7.523 13.922 1 94.12 343 GLY A O 1
ATOM 2599 N N . LEU A 1 344 ? 10.422 8.703 15.391 1 92.19 344 LEU A N 1
ATOM 2600 C CA . LEU A 1 344 ? 11.617 9.328 15.953 1 92.19 344 LEU A CA 1
ATOM 2601 C C . LEU A 1 344 ? 12.492 8.289 16.641 1 92.19 344 LEU A C 1
ATOM 2603 O O . LEU A 1 344 ? 13.719 8.32 16.516 1 92.19 344 LEU A O 1
ATOM 2607 N N . ILE A 1 345 ? 11.836 7.375 17.281 1 92.75 345 ILE A N 1
ATOM 2608 C CA . ILE A 1 345 ? 12.594 6.336 17.969 1 92.75 345 ILE A CA 1
ATOM 2609 C C . ILE A 1 345 ? 13.172 5.355 16.953 1 92.75 345 ILE A C 1
ATOM 2611 O O . ILE A 1 345 ? 14.297 4.871 17.109 1 92.75 345 ILE A O 1
ATOM 2615 N N . GLN A 1 346 ? 12.438 5.074 15.953 1 93.44 346 GLN A N 1
ATOM 2616 C CA . GLN A 1 346 ? 12.906 4.156 14.922 1 93.44 346 GLN A CA 1
ATOM 2617 C C . GLN A 1 346 ? 14.148 4.703 14.219 1 93.44 346 GLN A C 1
ATOM 2619 O O . GLN A 1 346 ? 15.125 3.979 14.023 1 93.44 346 GLN A O 1
ATOM 2624 N N . ILE A 1 347 ? 14.086 5.93 13.852 1 90.19 347 ILE A N 1
ATOM 2625 C CA . ILE A 1 347 ? 15.211 6.52 13.125 1 90.19 347 ILE A CA 1
ATOM 2626 C C . ILE A 1 347 ? 16.438 6.598 14.039 1 90.19 347 ILE A C 1
ATOM 2628 O O . ILE A 1 347 ? 17.562 6.465 13.578 1 90.19 347 ILE A O 1
ATOM 2632 N N . GLN A 1 348 ? 16.234 6.824 15.297 1 87.69 348 GLN A N 1
ATOM 2633 C CA . GLN A 1 348 ? 17.328 6.969 16.25 1 87.69 348 GLN A CA 1
ATOM 2634 C C . GLN A 1 348 ? 17.969 5.621 16.578 1 87.69 348 GLN A C 1
ATOM 2636 O O . GLN A 1 348 ? 19.188 5.516 16.703 1 87.69 348 GLN A O 1
ATOM 2641 N N . TYR A 1 349 ? 17.141 4.559 16.672 1 87.44 349 TYR A N 1
ATOM 2642 C CA . TYR A 1 349 ? 17.672 3.305 17.203 1 87.44 349 TYR A CA 1
ATOM 2643 C C . TYR A 1 349 ? 17.531 2.182 16.172 1 87.44 349 TYR A C 1
ATOM 2645 O O . TYR A 1 349 ? 18.5 1.46 15.906 1 87.44 349 TYR A O 1
ATOM 2653 N N . ALA A 1 350 ? 16.438 2.021 15.547 1 85.75 350 ALA A N 1
ATOM 2654 C CA . ALA A 1 350 ? 16.172 0.891 14.664 1 85.75 350 ALA A CA 1
ATOM 2655 C C . ALA A 1 350 ? 17 0.974 13.383 1 85.75 350 ALA A C 1
ATOM 2657 O O . ALA A 1 350 ? 17.422 -0.05 12.852 1 85.75 350 ALA A O 1
ATOM 2658 N N . PHE A 1 351 ? 17.219 2.154 12.914 1 87.81 351 PHE A N 1
ATOM 2659 C CA . PHE A 1 351 ? 17.938 2.328 11.648 1 87.81 351 PHE A CA 1
ATOM 2660 C C . PHE A 1 351 ? 19.406 1.959 11.805 1 87.81 351 PHE A C 1
ATOM 2662 O O . PHE A 1 351 ? 20.094 1.698 10.812 1 87.81 351 PHE A O 1
ATOM 2669 N N . ASN A 1 352 ? 19.859 1.896 12.992 1 84.62 352 ASN A N 1
ATOM 2670 C CA . ASN A 1 352 ? 21.25 1.49 13.242 1 84.62 352 ASN A CA 1
ATOM 2671 C C . ASN A 1 352 ? 21.406 -0.024 13.148 1 84.62 352 ASN A C 1
ATOM 2673 O O . ASN A 1 352 ? 22.516 -0.522 12.969 1 84.62 352 ASN A O 1
ATOM 2677 N N . ASN A 1 353 ? 20.328 -0.763 13.258 1 85.56 353 ASN A N 1
ATOM 2678 C CA . ASN A 1 353 ? 20.344 -2.223 13.258 1 85.56 353 ASN A CA 1
ATOM 2679 C C . ASN A 1 353 ? 20.078 -2.785 11.867 1 85.56 353 ASN A C 1
ATOM 2681 O O . ASN A 1 353 ? 20.188 -3.992 11.648 1 85.56 353 ASN A O 1
ATOM 2685 N N . ILE A 1 354 ? 19.75 -1.925 10.891 1 84.56 354 ILE A N 1
ATOM 2686 C CA . ILE A 1 354 ? 19.297 -2.438 9.602 1 84.56 354 ILE A CA 1
ATOM 2687 C C . ILE A 1 354 ? 20.391 -2.23 8.555 1 84.56 354 ILE A C 1
ATOM 2689 O O . ILE A 1 354 ? 21.297 -1.414 8.75 1 84.56 354 ILE A O 1
ATOM 2693 N N . SER A 1 355 ? 20.328 -3.021 7.496 1 83.5 355 SER A N 1
ATOM 2694 C CA . SER A 1 355 ? 21.281 -2.938 6.395 1 83.5 355 SER A CA 1
ATOM 2695 C C . SER A 1 355 ? 21.125 -1.627 5.633 1 83.5 355 SER A C 1
ATOM 2697 O O . SER A 1 355 ? 20.094 -0.962 5.727 1 83.5 355 SER A O 1
ATOM 2699 N N . GLU A 1 356 ? 22.109 -1.201 4.961 1 82.44 356 GLU A N 1
ATOM 2700 C CA . GLU A 1 356 ? 22.094 0.038 4.191 1 82.44 356 GLU A CA 1
ATOM 2701 C C . GLU A 1 356 ? 21.031 -0.006 3.096 1 82.44 356 GLU A C 1
ATOM 2703 O O . GLU A 1 356 ? 20.359 0.996 2.828 1 82.44 356 GLU A O 1
ATOM 2708 N N . LYS A 1 357 ? 20.938 -1.195 2.514 1 80.69 357 LYS A N 1
ATOM 2709 C CA . LYS A 1 357 ? 19.922 -1.341 1.474 1 80.69 357 LYS A CA 1
ATOM 2710 C C . LYS A 1 357 ? 18.516 -1.161 2.045 1 80.69 357 LYS A C 1
ATOM 2712 O O . LYS A 1 357 ? 17.672 -0.492 1.441 1 80.69 357 LYS A O 1
ATOM 2717 N N . SER A 1 358 ? 18.375 -1.693 3.23 1 84.94 358 SER A N 1
ATOM 2718 C CA . SER A 1 358 ? 17.078 -1.575 3.887 1 84.94 358 SER A CA 1
ATOM 2719 C C . SER A 1 358 ? 16.812 -0.142 4.336 1 84.94 358 SER A C 1
ATOM 2721 O O . SER A 1 358 ? 15.688 0.351 4.227 1 84.94 358 SER A O 1
ATOM 2723 N N . ARG A 1 359 ? 17.875 0.483 4.801 1 86.94 359 ARG A N 1
ATOM 2724 C CA . ARG A 1 359 ? 17.766 1.863 5.258 1 86.94 359 ARG A CA 1
ATOM 2725 C C . ARG A 1 359 ? 17.344 2.783 4.117 1 86.94 359 ARG A C 1
ATOM 2727 O O . ARG A 1 359 ? 16.422 3.584 4.262 1 86.94 359 ARG A O 1
ATOM 2734 N N . THR A 1 360 ? 17.969 2.627 3.02 1 84.31 360 THR A N 1
ATOM 2735 C CA . THR A 1 360 ? 17.672 3.443 1.851 1 84.31 360 THR A CA 1
ATOM 2736 C C . THR A 1 360 ? 16.25 3.148 1.342 1 84.31 360 THR A C 1
ATOM 2738 O O . THR A 1 360 ? 15.516 4.066 0.976 1 84.31 360 THR A O 1
ATOM 2741 N N . THR A 1 361 ? 15.906 1.924 1.382 1 84.94 361 THR A N 1
ATOM 2742 C CA . THR A 1 361 ? 14.602 1.513 0.891 1 84.94 361 THR A CA 1
ATOM 2743 C C . THR A 1 361 ? 13.492 2.082 1.77 1 84.94 361 THR A C 1
ATOM 2745 O O . THR A 1 361 ? 12.5 2.621 1.262 1 84.94 361 THR A O 1
ATOM 2748 N N . ILE A 1 362 ? 13.742 2.01 3.084 1 89.81 362 ILE A N 1
ATOM 2749 C CA . ILE A 1 362 ? 12.719 2.473 4.016 1 89.81 362 ILE A CA 1
ATOM 2750 C C . ILE A 1 362 ? 12.57 3.988 3.9 1 89.81 362 ILE A C 1
ATOM 2752 O O . ILE A 1 362 ? 11.453 4.5 3.791 1 89.81 362 ILE A O 1
ATOM 2756 N N . LYS A 1 363 ? 13.633 4.676 3.85 1 88 363 LYS A N 1
ATOM 2757 C CA . LYS A 1 363 ? 13.602 6.137 3.797 1 88 363 LYS A CA 1
ATOM 2758 C C . LYS A 1 363 ? 13 6.625 2.486 1 88 363 LYS A C 1
ATOM 2760 O O . LYS A 1 363 ? 12.109 7.477 2.488 1 88 363 LYS A O 1
ATOM 2765 N N . TYR A 1 364 ? 13.43 6.043 1.467 1 85.38 364 TYR A N 1
ATOM 2766 C CA . TYR A 1 364 ? 12.977 6.504 0.16 1 85.38 364 TYR A CA 1
ATOM 2767 C C . TYR A 1 364 ? 11.555 6.043 -0.119 1 85.38 364 TYR A C 1
ATOM 2769 O O . TYR A 1 364 ? 10.758 6.777 -0.716 1 85.38 364 TYR A O 1
ATOM 2777 N N . PHE A 1 365 ? 11.258 4.938 0.296 1 87.5 365 PHE A N 1
ATOM 2778 C CA . PHE A 1 365 ? 9.898 4.449 0.082 1 87.5 365 PHE A CA 1
ATOM 2779 C C . PHE A 1 365 ? 8.898 5.258 0.9 1 87.5 365 PHE A C 1
ATOM 2781 O O . PHE A 1 365 ? 7.781 5.508 0.449 1 87.5 365 PHE A O 1
ATOM 2788 N N . THR A 1 366 ? 9.25 5.488 2.084 1 89.88 366 THR A N 1
ATOM 2789 C CA . THR A 1 366 ? 8.383 6.316 2.91 1 89.88 366 THR A CA 1
ATOM 2790 C C . THR A 1 366 ? 8.133 7.668 2.252 1 89.88 366 THR A C 1
ATOM 2792 O O . THR A 1 366 ? 7.02 8.195 2.303 1 89.88 366 THR A O 1
ATOM 2795 N N . LYS A 1 367 ? 9.148 8.172 1.641 1 87.75 367 LYS A N 1
ATOM 2796 C CA . LYS A 1 367 ? 9.008 9.438 0.927 1 87.75 367 LYS A CA 1
ATOM 2797 C C . LYS A 1 367 ? 8.07 9.297 -0.267 1 87.75 367 LYS A C 1
ATOM 2799 O O . LYS A 1 367 ? 7.246 10.18 -0.525 1 87.75 367 LYS A O 1
ATOM 2804 N N . VAL A 1 368 ? 8.195 8.242 -0.926 1 86.12 368 VAL A N 1
ATOM 2805 C CA . VAL A 1 368 ? 7.387 7.988 -2.111 1 86.12 368 VAL A CA 1
ATOM 2806 C C . VAL A 1 368 ? 5.926 7.82 -1.711 1 86.12 368 VAL A C 1
ATOM 2808 O O . VAL A 1 368 ? 5.035 8.422 -2.318 1 86.12 368 VAL A O 1
ATOM 2811 N N . ILE A 1 369 ? 5.684 7.047 -0.722 1 88 369 ILE A N 1
ATOM 2812 C CA . ILE A 1 369 ? 4.316 6.785 -0.292 1 88 369 ILE A CA 1
ATOM 2813 C C . ILE A 1 369 ? 3.695 8.062 0.264 1 88 369 ILE A C 1
ATOM 2815 O O . ILE A 1 369 ? 2.496 8.305 0.097 1 88 369 ILE A O 1
ATOM 2819 N N . SER A 1 370 ? 4.512 8.758 1.003 1 88.5 370 SER A N 1
ATOM 2820 C CA . SER A 1 370 ? 4.035 10.039 1.515 1 88.5 370 SER A CA 1
ATOM 2821 C C . SER A 1 370 ? 3.619 10.961 0.379 1 88.5 370 SER A C 1
ATOM 2823 O O . SER A 1 370 ? 2.551 11.578 0.431 1 88.5 370 SER A O 1
ATOM 2825 N N . SER A 1 371 ? 4.441 11.039 -0.605 1 84.5 371 SER A N 1
ATOM 2826 C CA . SER A 1 371 ? 4.141 11.883 -1.755 1 84.5 371 SER A CA 1
ATOM 2827 C C . SER A 1 371 ? 2.895 11.406 -2.486 1 84.5 371 SER A C 1
ATOM 2829 O O . SER A 1 371 ? 2.074 12.211 -2.926 1 84.5 371 SER A O 1
ATOM 2831 N N . ALA A 1 372 ? 2.777 10.18 -2.6 1 83.94 372 ALA A N 1
ATOM 2832 C CA . ALA A 1 372 ? 1.608 9.602 -3.256 1 83.94 372 ALA A CA 1
ATOM 2833 C C . ALA A 1 372 ? 0.333 9.914 -2.48 1 83.94 372 ALA A C 1
ATOM 2835 O O . ALA A 1 372 ? -0.695 10.25 -3.074 1 83.94 372 ALA A O 1
ATOM 2836 N N . ASN A 1 373 ? 0.418 9.727 -1.213 1 85.38 373 ASN A N 1
ATOM 2837 C CA . ASN A 1 373 ? -0.749 10.008 -0.383 1 85.38 373 ASN A CA 1
ATOM 2838 C C . ASN A 1 373 ? -1.118 11.484 -0.421 1 85.38 373 ASN A C 1
ATOM 2840 O O . ASN A 1 373 ? -2.299 11.836 -0.39 1 85.38 373 ASN A O 1
ATOM 2844 N N . GLU A 1 374 ? -0.141 12.328 -0.435 1 82.94 374 GLU A N 1
ATOM 2845 C CA . GLU A 1 374 ? -0.394 13.766 -0.554 1 82.94 374 GLU A CA 1
ATOM 2846 C C . GLU A 1 374 ? -1.119 14.086 -1.856 1 82.94 374 GLU A C 1
ATOM 2848 O O . GLU A 1 374 ? -2.035 14.914 -1.873 1 82.94 374 GLU A O 1
ATOM 2853 N N . ILE A 1 375 ? -0.7 13.461 -2.883 1 80.25 375 ILE A N 1
ATOM 2854 C CA . ILE A 1 375 ? -1.332 13.656 -4.184 1 80.25 375 ILE A CA 1
ATOM 2855 C C . ILE A 1 375 ? -2.801 13.25 -4.109 1 80.25 375 ILE A C 1
ATOM 2857 O O . ILE A 1 375 ? -3.678 13.969 -4.59 1 80.25 375 ILE A O 1
ATOM 2861 N N . ILE A 1 376 ? -3.025 12.188 -3.43 1 80.44 376 ILE A N 1
ATOM 2862 C CA . ILE A 1 376 ? -4.383 11.664 -3.316 1 80.44 376 ILE A CA 1
ATOM 2863 C C . ILE A 1 376 ? -5.238 12.625 -2.492 1 80.44 376 ILE A C 1
ATOM 2865 O O . ILE A 1 376 ? -6.371 12.93 -2.869 1 80.44 376 ILE A O 1
ATOM 2869 N N . ILE A 1 377 ? -4.711 13.078 -1.432 1 82.19 377 ILE A N 1
ATOM 2870 C CA . ILE A 1 377 ? -5.461 13.953 -0.539 1 82.19 377 ILE A CA 1
ATOM 2871 C C . ILE A 1 377 ? -5.824 15.242 -1.269 1 82.19 377 ILE A C 1
ATOM 2873 O O . ILE A 1 377 ? -6.969 15.695 -1.207 1 82.19 377 ILE A O 1
ATOM 2877 N N . PHE A 1 378 ? -4.918 15.852 -1.973 1 81.62 378 PHE A N 1
ATOM 2878 C CA . PHE A 1 378 ? -5.168 17.125 -2.635 1 81.62 378 PHE A CA 1
ATOM 2879 C C . PHE A 1 378 ? -6.086 16.953 -3.836 1 81.62 378 PHE A C 1
ATOM 2881 O O . PHE A 1 378 ? -6.879 17.828 -4.16 1 81.62 378 PHE A O 1
ATOM 2888 N N . LEU A 1 379 ? -5.934 15.828 -4.445 1 79.94 379 LEU A N 1
ATOM 2889 C CA . LEU A 1 379 ? -6.879 15.523 -5.516 1 79.94 379 LEU A CA 1
ATOM 2890 C C . LEU A 1 379 ? -8.297 15.422 -4.973 1 79.94 379 LEU A C 1
ATOM 2892 O O . LEU A 1 379 ? -9.242 15.922 -5.59 1 79.94 379 LEU A O 1
ATOM 2896 N N . PHE A 1 380 ? -8.406 14.82 -3.855 1 78 380 PHE A N 1
ATOM 2897 C CA . PHE A 1 380 ? -9.711 14.672 -3.229 1 78 380 PHE A CA 1
ATOM 2898 C C . PHE A 1 380 ? -10.25 16.031 -2.775 1 78 380 PHE A C 1
ATOM 2900 O O . PHE A 1 380 ? -11.461 16.266 -2.807 1 78 380 PHE A O 1
ATOM 2907 N N . LEU A 1 381 ? -9.352 16.75 -2.279 1 83.88 381 LEU A N 1
ATOM 2908 C CA . LEU A 1 381 ? -9.727 18.109 -1.917 1 83.88 381 LEU A CA 1
ATOM 2909 C C . LEU A 1 381 ? -10.289 18.859 -3.121 1 83.88 381 LEU A C 1
ATOM 2911 O O . LEU A 1 381 ? -11.305 19.547 -3.008 1 83.88 381 LEU A O 1
ATOM 2915 N N . GLY A 1 382 ? -9.672 18.719 -4.285 1 82.5 382 GLY A N 1
ATOM 2916 C CA . GLY A 1 382 ? -10.156 19.328 -5.508 1 82.5 382 GLY A CA 1
ATOM 2917 C C . GLY A 1 382 ? -11.508 18.812 -5.949 1 82.5 382 GLY A C 1
ATOM 2918 O O . GLY A 1 382 ? -12.359 19.562 -6.406 1 82.5 382 GLY A O 1
ATOM 2919 N N . LEU A 1 383 ? -11.648 17.547 -5.75 1 78.88 383 LEU A N 1
ATOM 2920 C CA . LEU A 1 383 ? -12.93 16.938 -6.094 1 78.88 383 LEU A CA 1
ATOM 2921 C C . LEU A 1 383 ? -14.039 17.438 -5.188 1 78.88 383 LEU A C 1
ATOM 2923 O O . LEU A 1 383 ? -15.18 17.625 -5.629 1 78.88 383 LEU A O 1
ATOM 2927 N N . SER A 1 384 ? -13.766 17.656 -3.967 1 82.44 384 SER A N 1
ATOM 2928 C CA . SER A 1 384 ? -14.742 18.125 -2.99 1 82.44 384 SER A CA 1
ATOM 2929 C C . SER A 1 384 ? -15.172 19.562 -3.285 1 82.44 384 SER A C 1
ATOM 2931 O O . SER A 1 384 ? -16.25 19.984 -2.861 1 82.44 384 SER A O 1
ATOM 2933 N N . LEU A 1 385 ? -14.344 20.266 -3.99 1 84.38 385 LEU A N 1
ATOM 2934 C CA . LEU A 1 385 ? -14.656 21.641 -4.34 1 84.38 385 LEU A CA 1
ATOM 2935 C C . LEU A 1 385 ? -15.789 21.719 -5.352 1 84.38 385 LEU A C 1
ATOM 2937 O O . LEU A 1 385 ? -16.562 22.688 -5.367 1 84.38 385 LEU A O 1
ATOM 2941 N N . VAL A 1 386 ? -15.875 20.672 -6.113 1 79.94 386 VAL A N 1
ATOM 2942 C CA . VAL A 1 386 ? -16.859 20.688 -7.191 1 79.94 386 VAL A CA 1
ATOM 2943 C C . VAL A 1 386 ? -18.156 20.016 -6.723 1 79.94 386 VAL A C 1
ATOM 2945 O O . VAL A 1 386 ? -19.203 20.172 -7.348 1 79.94 386 VAL A O 1
ATOM 2948 N N . ASN A 1 387 ? -18.156 19.469 -5.555 1 74.5 387 ASN A N 1
ATOM 2949 C CA . ASN A 1 387 ? -19.359 18.797 -5.066 1 74.5 387 ASN A CA 1
ATOM 2950 C C . ASN A 1 387 ? -20.469 19.781 -4.762 1 74.5 387 ASN A C 1
ATOM 2952 O O . ASN A 1 387 ? -20.219 20.922 -4.359 1 74.5 387 ASN A O 1
ATOM 2956 N N . ASP A 1 388 ? -21.688 19.375 -4.992 1 63.25 388 ASP A N 1
ATOM 2957 C CA . ASP A 1 388 ? -22.859 20.234 -4.953 1 63.25 388 ASP A CA 1
ATOM 2958 C C . ASP A 1 388 ? -23.344 20.453 -3.52 1 63.25 388 ASP A C 1
ATOM 2960 O O . ASP A 1 388 ? -24.266 21.234 -3.277 1 63.25 388 ASP A O 1
ATOM 2964 N N . ASP A 1 389 ? -22.797 19.938 -2.604 1 71.19 389 ASP A N 1
ATOM 2965 C CA . ASP A 1 389 ? -23.375 20.047 -1.268 1 71.19 389 ASP A CA 1
ATOM 2966 C C . ASP A 1 389 ? -22.719 21.156 -0.469 1 71.19 389 ASP A C 1
ATOM 2968 O O . ASP A 1 389 ? -22.625 21.094 0.759 1 71.19 389 ASP A O 1
ATOM 2972 N N . HIS A 1 390 ? -22.422 22.266 -1.233 1 78.25 390 HIS A N 1
ATOM 2973 C CA . HIS A 1 390 ? -21.766 23.359 -0.525 1 78.25 390 HIS A CA 1
ATOM 2974 C C . HIS A 1 390 ? -22.766 24.344 0.046 1 78.25 390 HIS A C 1
ATOM 2976 O O . HIS A 1 390 ? -23.812 24.609 -0.567 1 78.25 390 HIS A O 1
ATOM 2982 N N . ASP A 1 391 ? -22.609 24.703 1.306 1 82.19 391 ASP A N 1
ATOM 2983 C CA . ASP A 1 391 ? -23.344 25.781 1.966 1 82.19 391 ASP A CA 1
ATOM 2984 C C . ASP A 1 391 ? -22.438 26.969 2.244 1 82.19 391 ASP A C 1
ATOM 2986 O O . ASP A 1 391 ? -21.703 26.984 3.238 1 82.19 391 ASP A O 1
ATOM 2990 N N . TRP A 1 392 ? -22.531 27.969 1.34 1 84.19 392 TRP A N 1
ATOM 2991 C CA . TRP A 1 392 ? -21.625 29.109 1.435 1 84.19 392 TRP A CA 1
ATOM 2992 C C . TRP A 1 392 ? -22.219 30.203 2.326 1 84.19 392 TRP A C 1
ATOM 2994 O O . TRP A 1 392 ? -23.344 30.672 2.09 1 84.19 392 TRP A O 1
ATOM 3004 N N . HIS A 1 393 ? -21.625 30.406 3.428 1 86.94 393 HIS A N 1
ATOM 3005 C CA . HIS A 1 393 ? -21.906 31.562 4.27 1 86.94 393 HIS A CA 1
ATOM 3006 C C . HIS A 1 393 ? -20.766 32.562 4.215 1 86.94 393 HIS A C 1
ATOM 3008 O O . HIS A 1 393 ? -19.719 32.375 4.82 1 86.94 393 HIS A O 1
ATOM 3014 N N . THR A 1 394 ? -20.906 33.688 3.654 1 86.94 394 THR A N 1
ATOM 3015 C CA . THR A 1 394 ? -19.859 34.656 3.379 1 86.94 394 THR A CA 1
ATOM 3016 C C . THR A 1 394 ? -19.281 35.219 4.676 1 86.94 394 THR A C 1
ATOM 3018 O O . THR A 1 394 ? -18.078 35.375 4.81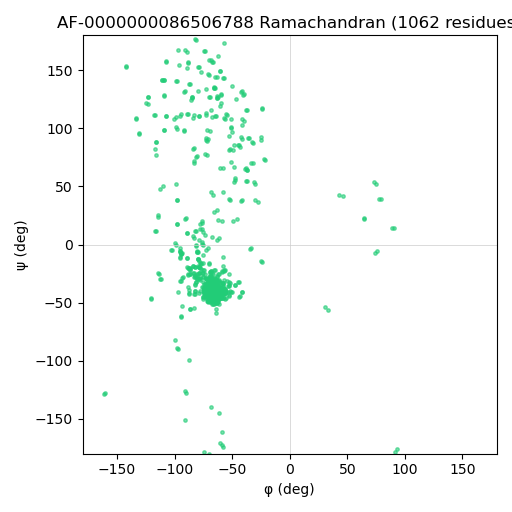6 1 86.94 394 THR A O 1
ATOM 3021 N N . GLY A 1 395 ? -20.172 35.531 5.57 1 88.56 395 GLY A N 1
ATOM 3022 C CA . GLY A 1 395 ? -19.719 36.094 6.828 1 88.56 395 GLY A CA 1
ATOM 3023 C C . GLY A 1 395 ? -18.828 35.125 7.617 1 88.56 395 GLY A C 1
ATOM 3024 O O . GLY A 1 395 ? -17.75 35.531 8.078 1 88.56 395 GLY A O 1
ATOM 3025 N N . PHE A 1 396 ? -19.266 34 7.691 1 91 396 PHE A N 1
ATOM 3026 C CA . PHE A 1 396 ? -18.516 33 8.461 1 91 396 PHE A CA 1
ATOM 3027 C C . PHE A 1 396 ? -17.188 32.688 7.797 1 91 396 PHE A C 1
ATOM 3029 O O . PHE A 1 396 ? -16.156 32.562 8.477 1 91 396 PHE A O 1
ATOM 3036 N N . THR A 1 397 ? -17.125 32.594 6.508 1 92.81 397 THR A N 1
ATOM 3037 C CA . THR A 1 397 ? -15.93 32.219 5.758 1 92.81 397 THR A CA 1
ATOM 3038 C C . THR A 1 397 ? -14.883 33.344 5.793 1 92.81 397 THR A C 1
ATOM 3040 O O . THR A 1 397 ? -13.711 33.094 6.07 1 92.81 397 THR A O 1
ATOM 3043 N N . ILE A 1 398 ? -15.273 34.531 5.617 1 93.75 398 ILE A N 1
ATOM 3044 C CA . ILE A 1 398 ? -14.344 35.656 5.555 1 93.75 398 ILE A CA 1
ATOM 3045 C C . ILE A 1 398 ? -13.758 35.938 6.941 1 93.75 398 ILE A C 1
ATOM 3047 O O . ILE A 1 398 ? -12.555 36.156 7.082 1 93.75 398 ILE A O 1
ATOM 3051 N N . TRP A 1 399 ? -14.617 35.875 7.875 1 92.75 399 TRP A N 1
ATOM 3052 C CA . TRP A 1 399 ? -14.141 36.094 9.234 1 92.75 399 TRP A CA 1
ATOM 3053 C C . TRP A 1 399 ? -13.172 35 9.664 1 92.75 399 TRP A C 1
ATOM 3055 O O . TRP A 1 399 ? -12.195 35.25 10.367 1 92.75 399 TRP A O 1
ATOM 3065 N N . THR A 1 400 ? -13.531 33.812 9.281 1 94.19 400 THR A N 1
ATOM 3066 C CA . THR A 1 400 ? -12.641 32.688 9.625 1 94.19 400 THR A CA 1
ATOM 3067 C C . THR A 1 400 ? -11.266 32.906 9 1 94.19 400 THR A C 1
ATOM 3069 O O . THR A 1 400 ? -10.242 32.719 9.664 1 94.19 400 THR A O 1
ATOM 3072 N N . ILE A 1 401 ? -11.211 33.281 7.773 1 94.88 401 ILE A N 1
ATOM 3073 C CA . ILE A 1 401 ? -9.953 33.5 7.059 1 94.88 401 ILE A CA 1
ATOM 3074 C C . ILE A 1 401 ? -9.148 34.594 7.723 1 94.88 401 ILE A C 1
ATOM 3076 O O . ILE A 1 401 ? -7.965 34.438 8.023 1 94.88 401 ILE A O 1
ATOM 3080 N N . VAL A 1 402 ? -9.781 35.688 8.031 1 94.44 402 VAL A N 1
ATOM 3081 C CA . VAL A 1 402 ? -9.117 36.844 8.602 1 94.44 402 VAL A CA 1
ATOM 3082 C C . VAL A 1 402 ? -8.625 36.531 10.016 1 94.44 402 VAL A C 1
ATOM 3084 O O . VAL A 1 402 ? -7.492 36.844 10.375 1 94.44 402 VAL A O 1
ATOM 3087 N N . LEU A 1 403 ? -9.438 35.906 10.773 1 94.38 403 LEU A N 1
ATOM 3088 C CA . LEU A 1 403 ? -9.094 35.594 12.156 1 94.38 403 LEU A CA 1
ATOM 3089 C C . LEU A 1 403 ? -7.988 34.562 12.234 1 94.38 403 LEU A C 1
ATOM 3091 O O . LEU A 1 403 ? -7.152 34.594 13.141 1 94.38 403 LEU A O 1
ATOM 3095 N N . CYS A 1 404 ? -8.039 33.594 11.289 1 93.19 404 CYS A N 1
ATOM 3096 C CA . CYS A 1 404 ? -6.965 32.594 11.25 1 93.19 404 CYS A CA 1
ATOM 3097 C C . CYS A 1 404 ? -5.613 33.281 11.031 1 93.19 404 CYS A C 1
ATOM 3099 O O . CYS A 1 404 ? -4.625 32.906 11.672 1 93.19 404 CYS A O 1
ATOM 3101 N N . LEU A 1 405 ? -5.562 34.281 10.164 1 92.5 405 LEU A N 1
ATOM 3102 C CA . LEU A 1 405 ? -4.328 34.969 9.859 1 92.5 405 LEU A CA 1
ATOM 3103 C C . LEU A 1 405 ? -3.906 35.875 11.023 1 92.5 405 LEU A C 1
ATOM 3105 O O . LEU A 1 405 ? -2.746 35.844 11.445 1 92.5 405 LEU A O 1
ATOM 3109 N N . VAL A 1 406 ? -4.82 36.562 11.586 1 94 406 VAL A N 1
ATOM 3110 C CA . VAL A 1 406 ? -4.523 37.562 12.625 1 94 406 VAL A CA 1
ATOM 3111 C C . VAL A 1 406 ? -4.09 36.812 13.898 1 94 406 VAL A C 1
ATOM 3113 O O . VAL A 1 406 ? -3.092 37.188 14.523 1 94 406 VAL A O 1
ATOM 3116 N N . TYR A 1 407 ? -4.797 35.875 14.266 1 93.44 407 TYR A N 1
ATOM 3117 C CA . TYR A 1 407 ? -4.484 35.156 15.516 1 93.44 407 TYR A CA 1
ATOM 3118 C C . TYR A 1 407 ? -3.17 34.406 15.398 1 93.44 407 TYR A C 1
ATOM 3120 O O . TYR A 1 407 ? -2.438 34.281 16.375 1 93.44 407 TYR A O 1
ATOM 3128 N N . ARG A 1 408 ? -2.865 33.875 14.219 1 91.56 408 ARG A N 1
ATOM 3129 C CA . ARG A 1 408 ? -1.575 33.219 14.039 1 91.56 408 ARG A CA 1
ATOM 3130 C C . ARG A 1 408 ? -0.424 34.188 14.289 1 91.56 408 ARG A C 1
ATOM 3132 O O . ARG A 1 408 ? 0.542 33.844 14.969 1 91.56 408 ARG A O 1
ATOM 3139 N N . PHE A 1 409 ? -0.577 35.438 13.805 1 92.75 409 PHE A N 1
ATOM 3140 C CA . PHE A 1 409 ? 0.454 36.438 13.992 1 92.75 409 PHE A CA 1
ATOM 3141 C C . PHE A 1 409 ? 0.555 36.844 15.461 1 92.75 409 PHE A C 1
ATOM 3143 O O . PHE A 1 409 ? 1.654 36.938 16.016 1 92.75 409 PHE A O 1
ATOM 3150 N N . ILE A 1 410 ? -0.517 37 16.047 1 93.5 410 ILE A N 1
ATOM 3151 C CA . ILE A 1 410 ? -0.54 37.469 17.438 1 93.5 410 ILE A CA 1
ATOM 3152 C C . ILE A 1 410 ? 0.061 36.406 18.344 1 93.5 410 ILE A C 1
ATOM 3154 O O . ILE A 1 410 ? 0.9 36.688 19.188 1 93.5 410 ILE A O 1
ATOM 3158 N N . ILE A 1 411 ? -0.305 35.219 18.125 1 92.5 411 ILE A N 1
ATOM 3159 C CA . ILE A 1 411 ? 0.105 34.156 19.016 1 92.5 411 ILE A CA 1
ATOM 3160 C C . ILE A 1 411 ? 1.595 33.875 18.828 1 92.5 411 ILE A C 1
ATOM 3162 O O . ILE A 1 411 ? 2.326 33.688 19.797 1 92.5 411 ILE A O 1
ATOM 3166 N N . ILE A 1 412 ? 2.049 33.781 17.578 1 90.31 412 ILE A N 1
ATOM 3167 C CA . ILE A 1 412 ? 3.451 33.469 17.312 1 90.31 412 ILE A CA 1
ATOM 3168 C C . ILE A 1 412 ? 4.332 34.594 17.828 1 90.31 412 ILE A C 1
ATOM 3170 O O . ILE A 1 412 ? 5.375 34.344 18.438 1 90.31 412 ILE A O 1
ATOM 3174 N N . PHE A 1 413 ? 3.912 35.844 17.672 1 90.56 413 PHE A N 1
ATOM 3175 C CA . PHE A 1 413 ? 4.691 36.969 18.141 1 90.56 413 PHE A CA 1
ATOM 3176 C C . PHE A 1 413 ? 4.691 37.031 19.672 1 90.56 413 PHE A C 1
ATOM 3178 O O . PHE A 1 413 ? 5.715 37.312 20.281 1 90.56 413 PHE A O 1
ATOM 3185 N N . ALA A 1 414 ? 3.613 36.75 20.219 1 91.19 414 ALA A N 1
ATOM 3186 C CA . ALA A 1 414 ? 3.51 36.75 21.672 1 91.19 414 ALA A CA 1
ATOM 3187 C C . ALA A 1 414 ? 4.348 35.656 22.297 1 91.19 414 ALA A C 1
ATOM 3189 O O . ALA A 1 414 ? 5.07 35.875 23.266 1 91.19 414 ALA A O 1
ATOM 3190 N N . MET A 1 415 ? 4.246 34.531 21.75 1 89.88 415 MET A N 1
ATOM 3191 C CA . MET A 1 415 ? 4.969 33.406 22.297 1 89.88 415 MET A CA 1
ATOM 3192 C C . MET A 1 415 ? 6.469 33.531 22.047 1 89.88 415 MET A C 1
ATOM 3194 O O . MET A 1 415 ? 7.277 33.156 22.906 1 89.88 415 MET A O 1
ATOM 3198 N N . SER A 1 416 ? 6.82 33.969 20.828 1 88.38 416 SER A N 1
ATOM 3199 C CA . SER A 1 416 ? 8.234 34.156 20.547 1 88.38 416 SER A CA 1
ATOM 3200 C C . SER A 1 416 ? 8.836 35.219 21.484 1 88.38 416 SER A C 1
ATOM 3202 O O . SER A 1 416 ? 9.984 35.062 21.922 1 88.38 416 SER A O 1
ATOM 3204 N N . SER A 1 417 ? 8.102 36.25 21.75 1 85.94 417 SER A N 1
ATOM 3205 C CA . SER A 1 417 ? 8.562 37.281 22.688 1 85.94 417 SER A CA 1
ATOM 3206 C C . SER A 1 417 ? 8.719 36.688 24.094 1 85.94 417 SER A C 1
ATOM 3208 O O . SER A 1 417 ? 9.648 37.062 24.812 1 85.94 417 SER A O 1
ATOM 3210 N N . ALA A 1 418 ? 7.867 35.844 24.422 1 85.81 418 ALA A N 1
ATOM 3211 C CA . ALA A 1 418 ? 7.945 35.188 25.734 1 85.81 418 ALA A CA 1
ATOM 3212 C C . ALA A 1 418 ? 9.148 34.25 25.812 1 85.81 418 ALA A C 1
ATOM 3214 O O . ALA A 1 418 ? 9.82 34.188 26.844 1 85.81 418 ALA A O 1
ATOM 3215 N N . ILE A 1 419 ? 9.367 33.562 24.797 1 82.62 419 ILE A N 1
ATOM 3216 C CA . ILE A 1 419 ? 10.492 32.625 24.75 1 82.62 419 ILE A CA 1
ATOM 3217 C C . ILE A 1 419 ? 11.805 33.406 24.781 1 82.62 419 ILE A C 1
ATOM 3219 O O . ILE A 1 419 ? 12.75 33 25.469 1 82.62 419 ILE A O 1
ATOM 3223 N N . ASN A 1 420 ? 11.844 34.469 23.969 1 80.56 420 ASN A N 1
ATOM 3224 C CA . ASN A 1 420 ? 13.047 35.281 23.922 1 80.56 420 ASN A CA 1
ATOM 3225 C C . ASN A 1 420 ? 13.328 35.938 25.266 1 80.56 420 ASN A C 1
ATOM 3227 O O . ASN A 1 420 ? 14.484 36.156 25.641 1 80.56 420 ASN A O 1
ATOM 3231 N N . MET A 1 421 ? 12.336 36.156 26 1 77.19 421 MET A N 1
ATOM 3232 C CA . MET A 1 421 ? 12.484 36.812 27.297 1 77.19 421 MET A CA 1
ATOM 3233 C C . MET A 1 421 ? 12.891 35.812 28.359 1 77.19 421 MET A C 1
ATOM 3235 O O . MET A 1 421 ? 13.711 36.125 29.234 1 77.19 421 MET A O 1
ATOM 3239 N N . PHE A 1 422 ? 12.266 34.656 28.328 1 69 422 PHE A N 1
ATOM 3240 C CA . PHE A 1 422 ? 12.484 33.688 29.391 1 69 422 PHE A CA 1
ATOM 3241 C C . PHE A 1 422 ? 13.68 32.781 29.078 1 69 422 PHE A C 1
ATOM 3243 O O . PHE A 1 422 ? 14.18 32.094 29.953 1 69 422 PHE A O 1
ATOM 3250 N N . ASP A 1 423 ? 13.844 32.438 27.844 1 60.56 423 ASP A N 1
ATOM 3251 C CA . ASP A 1 423 ? 14.914 31.484 27.531 1 60.56 423 ASP A CA 1
ATOM 3252 C C . ASP A 1 423 ? 16.281 32.156 27.641 1 60.56 423 ASP A C 1
ATOM 3254 O O . ASP A 1 423 ? 16.75 32.781 26.672 1 60.56 423 ASP A O 1
ATOM 3258 N N . LEU A 1 424 ? 16.766 32.344 28.75 1 50.97 424 LEU A N 1
ATOM 3259 C CA . LEU A 1 424 ? 18.094 32.875 29.094 1 50.97 424 LEU A CA 1
ATOM 3260 C C . LEU A 1 424 ? 19.188 32.031 28.469 1 50.97 424 LEU A C 1
ATOM 3262 O O . LEU A 1 424 ? 20.312 32.469 28.281 1 50.97 424 LEU A O 1
ATOM 3266 N N . TYR A 1 425 ? 18.938 30.781 28.141 1 47.81 425 TYR A N 1
ATOM 3267 C CA . TYR A 1 425 ? 20.047 29.906 27.766 1 47.81 425 TYR A CA 1
ATOM 3268 C C . TYR A 1 425 ? 20.094 29.719 26.25 1 47.81 425 TYR A C 1
ATOM 3270 O O . TYR A 1 425 ? 20.969 29.031 25.734 1 47.81 425 TYR A O 1
ATOM 3278 N N . ARG A 1 426 ? 19.094 30.281 25.531 1 55.94 426 ARG A N 1
ATOM 3279 C CA . ARG A 1 426 ? 19.141 30.031 24.094 1 55.94 426 ARG A CA 1
ATOM 3280 C C . ARG A 1 426 ? 20.078 31.031 23.406 1 55.94 426 ARG A C 1
ATOM 3282 O O . ARG A 1 426 ? 20.016 32.219 23.656 1 55.94 426 ARG A O 1
ATOM 3289 N N . VAL A 1 427 ? 21.172 30.562 22.969 1 50.81 427 VAL A N 1
ATOM 3290 C CA . VAL A 1 427 ? 22.234 31.328 22.312 1 50.81 427 VAL A CA 1
ATOM 3291 C C . VAL A 1 427 ? 21.656 32.156 21.172 1 50.81 427 VAL A C 1
ATOM 3293 O O . VAL A 1 427 ? 22.047 33.312 20.984 1 50.81 427 VAL A O 1
ATOM 3296 N N . ARG A 1 428 ? 20.672 31.531 20.406 1 61.12 428 ARG A N 1
ATOM 3297 C CA . ARG A 1 428 ? 20.234 32.312 19.266 1 61.12 428 ARG A CA 1
ATOM 3298 C C . ARG A 1 428 ? 18.75 32.656 19.375 1 61.12 428 ARG A C 1
ATOM 3300 O O . ARG A 1 428 ? 17.906 31.781 19.516 1 61.12 428 ARG A O 1
ATOM 3307 N N . LYS A 1 429 ? 18.5 33.938 19.578 1 67.44 429 LYS A N 1
ATOM 3308 C CA . LYS A 1 429 ? 17.141 34.5 19.672 1 67.44 429 LYS A CA 1
ATOM 3309 C C . LYS A 1 429 ? 16.406 34.344 18.344 1 67.44 429 LYS A C 1
ATOM 3311 O O . LYS A 1 429 ? 17.031 34.25 17.281 1 67.44 429 LYS A O 1
ATOM 3316 N N . ILE A 1 430 ? 15.125 34.094 18.438 1 74.56 430 ILE A N 1
ATOM 3317 C CA . ILE A 1 430 ? 14.297 34.062 17.234 1 74.56 430 ILE A CA 1
ATOM 3318 C C . ILE A 1 430 ? 14.102 35.469 16.703 1 74.56 430 ILE A C 1
ATOM 3320 O O . ILE A 1 430 ? 13.477 36.312 17.359 1 74.56 430 ILE A O 1
ATOM 3324 N N . SER A 1 431 ? 14.641 35.75 15.578 1 79.38 431 SER A N 1
ATOM 3325 C CA . SER A 1 431 ? 14.602 37.094 14.984 1 79.38 431 SER A CA 1
ATOM 3326 C C . SER A 1 431 ? 13.188 37.438 14.523 1 79.38 431 SER A C 1
ATOM 3328 O O . SER A 1 431 ? 12.344 36.562 14.367 1 79.38 431 SER A O 1
ATOM 3330 N N . ILE A 1 432 ? 12.914 38.688 14.383 1 81.81 432 ILE A N 1
ATOM 3331 C CA . ILE A 1 432 ? 11.617 39.188 13.969 1 81.81 432 ILE A CA 1
ATOM 3332 C C . ILE A 1 432 ? 11.273 38.656 12.578 1 81.81 432 ILE A C 1
ATOM 3334 O O . ILE A 1 432 ? 10.109 38.406 12.281 1 81.81 432 ILE A O 1
ATOM 3338 N N . HIS A 1 433 ? 12.25 38.469 11.797 1 83.12 433 HIS A N 1
ATOM 3339 C CA . HIS A 1 433 ? 12.031 37.969 10.445 1 83.12 433 HIS A CA 1
ATOM 3340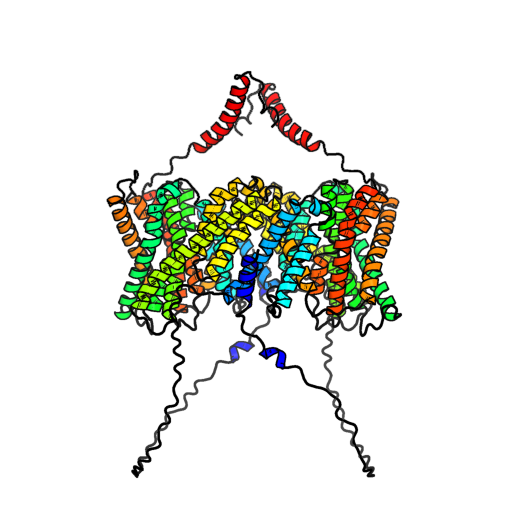 C C . HIS A 1 433 ? 11.648 36.5 10.469 1 83.12 433 HIS A C 1
ATOM 3342 O O . HIS A 1 433 ? 10.82 36.031 9.672 1 83.12 433 HIS A O 1
ATOM 3348 N N . GLU A 1 434 ? 12.281 35.844 11.43 1 83.44 434 GLU A N 1
ATOM 3349 C CA . GLU A 1 434 ? 11.938 34.438 11.578 1 83.44 434 GLU A CA 1
ATOM 3350 C C . GLU A 1 434 ? 10.531 34.281 12.141 1 83.44 434 GLU A C 1
ATOM 3352 O O . GLU A 1 434 ? 9.805 33.344 11.742 1 83.44 434 GLU A O 1
ATOM 3357 N N . GLN A 1 435 ? 10.219 35.188 13.031 1 86.44 435 GLN A N 1
ATOM 3358 C CA . GLN A 1 435 ? 8.875 35.156 13.602 1 86.44 435 GLN A CA 1
ATOM 3359 C C . GLN A 1 435 ? 7.816 35.406 12.539 1 86.44 435 GLN A C 1
ATOM 3361 O O . GLN A 1 435 ? 6.762 34.781 12.531 1 86.44 435 GLN A O 1
ATOM 3366 N N . PHE A 1 436 ? 8.086 36.312 11.703 1 87.25 436 PHE A N 1
ATOM 3367 C CA . PHE A 1 436 ? 7.16 36.656 10.625 1 87.25 436 PHE A CA 1
ATOM 3368 C C . PHE A 1 436 ? 6.984 35.469 9.672 1 87.25 436 PHE A C 1
ATOM 3370 O O . PHE A 1 436 ? 5.871 35.188 9.234 1 87.25 436 PHE A O 1
ATOM 3377 N N . MET A 1 437 ? 8.055 34.812 9.453 1 86.44 437 MET A N 1
ATOM 3378 C CA . MET A 1 437 ? 8 33.688 8.531 1 86.44 437 MET A CA 1
ATOM 3379 C C . MET A 1 437 ? 7.238 32.5 9.141 1 86.44 437 MET A C 1
ATOM 3381 O O . MET A 1 437 ? 6.496 31.812 8.445 1 86.44 437 MET A O 1
ATOM 3385 N N . ILE A 1 438 ? 7.434 32.312 10.375 1 86.44 438 ILE A N 1
ATOM 3386 C CA . ILE A 1 438 ? 6.715 31.25 11.062 1 86.44 438 ILE A CA 1
ATOM 3387 C C . ILE A 1 438 ? 5.219 31.531 11.039 1 86.44 438 ILE A C 1
ATOM 3389 O O . ILE A 1 438 ? 4.406 30.625 10.828 1 86.44 438 ILE A O 1
ATOM 3393 N N . SER A 1 439 ? 4.906 32.781 11.242 1 89.69 439 SER A N 1
ATOM 3394 C CA . SER A 1 439 ? 3.508 33.188 11.273 1 89.69 439 SER A CA 1
ATOM 3395 C C . SER A 1 439 ? 2.877 33.125 9.891 1 89.69 439 SER A C 1
ATOM 3397 O O . SER A 1 439 ? 1.753 32.625 9.734 1 89.69 439 SER A O 1
ATOM 3399 N N . TYR A 1 440 ? 3.602 33.531 8.898 1 87.56 440 TYR A N 1
ATOM 3400 C CA . TYR A 1 440 ? 3.084 33.531 7.535 1 87.56 440 TYR A CA 1
ATOM 3401 C C . TYR A 1 440 ? 3.062 32.125 6.941 1 87.56 440 TYR A C 1
ATOM 3403 O O . TYR A 1 440 ? 2.271 31.859 6.039 1 87.56 440 TYR A O 1
ATOM 3411 N N . GLY A 1 441 ? 3.9 31.266 7.457 1 84 441 GLY A N 1
ATOM 3412 C CA . GLY A 1 441 ? 4.023 29.922 6.922 1 84 441 GLY A CA 1
ATOM 3413 C C . GLY A 1 441 ? 2.953 28.984 7.438 1 84 441 GLY A C 1
ATOM 3414 O O . GLY A 1 441 ? 3.016 27.781 7.195 1 84 441 GLY A O 1
ATOM 3415 N N . GLY A 1 442 ? 1.938 29.484 8.078 1 85.81 442 GLY A N 1
ATOM 3416 C CA . GLY A 1 442 ? 0.87 28.656 8.602 1 85.81 442 GLY A CA 1
ATOM 3417 C C . GLY A 1 442 ? -0.188 28.312 7.566 1 85.81 442 GLY A C 1
ATOM 3418 O O . GLY A 1 442 ? -1.341 28.734 7.691 1 85.81 442 GLY A O 1
ATOM 3419 N N . ILE A 1 443 ? 0.13 27.484 6.598 1 87.5 443 ILE A N 1
ATOM 3420 C CA . ILE A 1 443 ? -0.778 27.078 5.531 1 87.5 443 ILE A CA 1
ATOM 3421 C C . ILE A 1 443 ? -1.608 25.875 5.988 1 87.5 443 ILE A C 1
ATOM 3423 O O . ILE A 1 443 ? -1.098 24.984 6.668 1 87.5 443 ILE A O 1
ATOM 3427 N N . ARG A 1 444 ? -2.838 25.984 5.637 1 88.5 444 ARG A N 1
ATOM 3428 C CA . ARG A 1 444 ? -3.725 24.891 5.996 1 88.5 444 ARG A CA 1
ATOM 3429 C C . ARG A 1 444 ? -3.732 23.812 4.914 1 88.5 444 ARG A C 1
ATOM 3431 O O . ARG A 1 444 ? -3.389 24.078 3.762 1 88.5 444 ARG A O 1
ATOM 3438 N N . GLY A 1 445 ? -4.094 22.578 5.332 1 83.88 445 GLY A N 1
ATOM 3439 C CA . GLY A 1 445 ? -3.939 21.562 4.301 1 83.88 445 GLY A CA 1
ATOM 3440 C C . GLY A 1 445 ? -4.754 20.312 4.57 1 83.88 445 GLY A C 1
ATOM 3441 O O . GLY A 1 445 ? -5.953 20.391 4.836 1 83.88 445 GLY A O 1
ATOM 3442 N N . ALA A 1 446 ? -3.996 19.141 4.504 1 78.75 446 ALA A N 1
ATOM 3443 C CA . ALA A 1 446 ? -4.594 17.812 4.402 1 78.75 446 ALA A CA 1
ATOM 3444 C C . ALA A 1 446 ? -5.316 17.438 5.691 1 78.75 446 ALA A C 1
ATOM 3446 O O . ALA A 1 446 ? -6.426 16.891 5.656 1 78.75 446 ALA A O 1
ATOM 3447 N N . VAL A 1 447 ? -4.789 17.75 6.785 1 84.06 447 VAL A N 1
ATOM 3448 C CA . VAL A 1 447 ? -5.352 17.312 8.055 1 84.06 447 VAL A CA 1
ATOM 3449 C C . VAL A 1 447 ? -6.664 18.047 8.328 1 84.06 447 VAL A C 1
ATOM 3451 O O . VAL A 1 447 ? -7.641 17.438 8.766 1 84.06 447 VAL A O 1
ATOM 3454 N N . CYS A 1 448 ? -6.727 19.328 8.008 1 89.06 448 CYS A N 1
ATOM 3455 C CA . CYS A 1 448 ? -7.953 20.094 8.172 1 89.06 448 CYS A CA 1
ATOM 3456 C C . CYS A 1 448 ? -9.086 19.516 7.332 1 89.06 448 CYS A C 1
ATOM 3458 O O . CYS A 1 448 ? -10.211 19.375 7.812 1 89.06 448 CYS A O 1
ATOM 3460 N N . PHE A 1 449 ? -8.719 19.203 6.215 1 86.56 449 PHE A N 1
ATOM 3461 C CA . PHE A 1 449 ? -9.719 18.672 5.297 1 86.56 449 PHE A CA 1
ATOM 3462 C C . PHE A 1 449 ? -10.188 17.297 5.754 1 86.56 449 PHE A C 1
ATOM 3464 O O . PHE A 1 449 ? -11.383 16.984 5.688 1 86.56 449 PHE A O 1
ATOM 3471 N N . SER A 1 450 ? -9.273 16.484 6.16 1 82.75 450 SER A N 1
ATOM 3472 C CA . SER A 1 450 ? -9.633 15.141 6.602 1 82.75 450 SER A CA 1
ATOM 3473 C C . SER A 1 450 ? -10.547 15.188 7.82 1 82.75 450 SER A C 1
ATOM 3475 O O . SER A 1 450 ? -11.492 14.406 7.918 1 82.75 450 SER A O 1
ATOM 3477 N N . LEU A 1 451 ? -10.336 16.062 8.727 1 86.19 451 LEU A N 1
ATOM 3478 C CA . LEU A 1 451 ? -11.109 16.141 9.961 1 86.19 451 LEU A CA 1
ATOM 3479 C C . LEU A 1 451 ? -12.516 16.656 9.68 1 86.19 451 LEU A C 1
ATOM 3481 O O . LEU A 1 451 ? -13.492 16.188 10.281 1 86.19 451 LEU A O 1
ATOM 3485 N N . VAL A 1 452 ? -12.586 17.625 8.797 1 88.44 452 VAL A N 1
ATOM 3486 C CA . VAL A 1 452 ? -13.906 18.188 8.523 1 88.44 452 VAL A CA 1
ATOM 3487 C C . VAL A 1 452 ? -14.758 17.156 7.773 1 88.44 452 VAL A C 1
ATOM 3489 O O . VAL A 1 452 ? -15.977 17.109 7.961 1 88.44 452 VAL A O 1
ATOM 3492 N N . ALA A 1 453 ? -14.117 16.359 6.984 1 82.31 453 ALA A N 1
ATOM 3493 C CA . ALA A 1 453 ? -14.82 15.312 6.234 1 82.31 453 ALA A CA 1
ATOM 3494 C C . ALA A 1 453 ? -15.336 14.219 7.164 1 82.31 453 ALA A C 1
ATOM 3496 O O . ALA A 1 453 ? -16.312 13.539 6.848 1 82.31 453 ALA A O 1
ATOM 3497 N N . LEU A 1 454 ? -14.727 14.094 8.305 1 80.56 454 LEU A N 1
ATOM 3498 C CA . LEU A 1 454 ? -15.086 13.047 9.25 1 80.56 454 LEU A CA 1
ATOM 3499 C C . LEU A 1 454 ? -16.344 13.43 10.039 1 80.56 454 LEU A C 1
ATOM 3501 O O . LEU A 1 454 ? -16.969 12.578 10.664 1 80.56 454 LEU A O 1
ATOM 3505 N N . LEU A 1 455 ? -16.734 14.664 9.945 1 84.88 455 LEU A N 1
ATOM 3506 C CA . LEU A 1 455 ? -17.891 15.125 10.711 1 84.88 455 LEU A CA 1
ATOM 3507 C C . LEU A 1 455 ? -19.172 14.43 10.219 1 84.88 455 LEU A C 1
ATOM 3509 O O . LEU A 1 455 ? -19.344 14.219 9.023 1 84.88 455 LEU A O 1
ATOM 3513 N N . ASP A 1 456 ? -19.906 14 11.109 1 78.38 456 ASP A N 1
ATOM 3514 C CA . ASP A 1 456 ? -21.188 13.367 10.789 1 78.38 456 ASP A CA 1
ATOM 3515 C C . ASP A 1 456 ? -22.297 14.398 10.617 1 78.38 456 ASP A C 1
ATOM 3517 O O . ASP A 1 456 ? -22.531 15.211 11.516 1 78.38 456 ASP A O 1
ATOM 3521 N N . PRO A 1 457 ? -22.953 14.336 9.547 1 78.06 457 PRO A N 1
ATOM 3522 C CA . PRO A 1 457 ? -24.031 15.297 9.32 1 78.06 457 PRO A CA 1
ATOM 3523 C C . PRO A 1 457 ? -25.188 15.133 10.32 1 78.06 457 PRO A C 1
ATOM 3525 O O . PRO A 1 457 ? -25.953 16.078 10.539 1 78.06 457 PRO A O 1
ATOM 3528 N N . ARG A 1 458 ? -25.375 14 10.945 1 74.62 458 ARG A N 1
ATOM 3529 C CA . ARG A 1 458 ? -26.469 13.758 11.883 1 74.62 458 ARG A CA 1
ATOM 3530 C C . ARG A 1 458 ? -26.25 14.508 13.188 1 74.62 458 ARG A C 1
ATOM 3532 O O . ARG A 1 458 ? -27.219 14.977 13.805 1 74.62 458 ARG A O 1
ATOM 3539 N N . ASP A 1 459 ? -24.953 14.688 13.5 1 74.31 459 ASP A N 1
ATOM 3540 C CA . ASP A 1 459 ? -24.625 15.336 14.766 1 74.31 459 ASP A CA 1
ATOM 3541 C C . ASP A 1 459 ? -24.453 16.844 14.57 1 74.31 459 ASP A C 1
ATOM 3543 O O . ASP A 1 459 ? -24.672 17.625 15.5 1 74.31 459 ASP A O 1
ATOM 3547 N N . LEU A 1 460 ? -24.047 17.172 13.359 1 81.81 460 LEU A N 1
ATOM 3548 C CA . LEU A 1 460 ? -23.75 18.578 13.078 1 81.81 460 LEU A CA 1
ATOM 3549 C C . LEU A 1 460 ? -24.438 19.031 11.789 1 81.81 460 LEU A C 1
ATOM 3551 O O . LEU A 1 460 ? -23.891 18.844 10.703 1 81.81 460 LEU A O 1
ATOM 3555 N N . PRO A 1 461 ? -25.531 19.578 11.938 1 77.56 461 PRO A N 1
ATOM 3556 C CA . PRO A 1 461 ? -26.25 20.031 10.75 1 77.56 461 PRO A CA 1
ATOM 3557 C C . PRO A 1 461 ? -25.469 21.031 9.914 1 77.56 461 PRO A C 1
ATOM 3559 O O . PRO A 1 461 ? -25.734 21.188 8.719 1 77.56 461 PRO A O 1
ATOM 3562 N N . CYS A 1 462 ? -24.531 21.703 10.547 1 82.25 462 CYS A N 1
ATOM 3563 C CA . CYS A 1 462 ? -23.75 22.719 9.836 1 82.25 462 CYS A CA 1
ATOM 3564 C C . CYS A 1 462 ? -22.5 22.125 9.219 1 82.25 462 CYS A C 1
ATOM 3566 O O . CYS A 1 462 ? -21.547 22.828 8.93 1 82.25 462 CYS A O 1
ATOM 3568 N N . LYS A 1 463 ? -22.453 20.922 8.992 1 86.44 463 LYS A N 1
ATOM 3569 C CA . LYS A 1 463 ? -21.281 20.25 8.445 1 86.44 463 LYS A CA 1
ATOM 3570 C C . LYS A 1 463 ? -20.906 20.812 7.082 1 86.44 463 LYS A C 1
ATOM 3572 O O . LYS A 1 463 ? -19.734 21.078 6.816 1 86.44 463 LYS A O 1
ATOM 3577 N N . ASN A 1 464 ? -21.938 21.078 6.258 1 87.44 464 ASN A N 1
ATOM 3578 C CA . ASN A 1 464 ? -21.672 21.562 4.906 1 87.44 464 ASN A CA 1
ATOM 3579 C C . ASN A 1 464 ? -21.062 22.953 4.918 1 87.44 464 ASN A C 1
ATOM 3581 O O . ASN A 1 464 ? -20.203 23.281 4.086 1 87.44 464 ASN A O 1
ATOM 3585 N N . MET A 1 465 ? -21.5 23.719 5.879 1 88.19 465 MET A N 1
ATOM 3586 C CA . MET A 1 465 ? -20.922 25.062 6.012 1 88.19 465 MET A CA 1
ATOM 3587 C C . MET A 1 465 ? -19.469 24.969 6.465 1 88.19 465 MET A C 1
ATOM 3589 O O . MET A 1 465 ? -18.609 25.719 5.98 1 88.19 465 MET A O 1
ATOM 3593 N N . PHE A 1 466 ? -19.188 24.094 7.355 1 91.44 466 PHE A N 1
ATOM 3594 C CA . PHE A 1 466 ? -17.844 23.891 7.859 1 91.44 466 PHE A CA 1
ATOM 3595 C C . PHE A 1 466 ? -16.922 23.391 6.754 1 91.44 466 PHE A C 1
ATOM 3597 O O . PHE A 1 466 ? -15.773 23.844 6.645 1 91.44 466 PHE A O 1
ATOM 3604 N N . VAL A 1 467 ? -17.453 22.531 5.969 1 90.31 467 VAL A N 1
ATOM 3605 C CA . VAL A 1 467 ? -16.656 21.969 4.879 1 90.31 467 VAL A CA 1
ATOM 3606 C C . VAL A 1 467 ? -16.344 23.047 3.859 1 90.31 467 VAL A C 1
ATOM 3608 O O . VAL A 1 467 ? -15.195 23.188 3.432 1 90.31 467 VAL A O 1
ATOM 3611 N N . THR A 1 468 ? -17.328 23.828 3.539 1 91.38 468 THR A N 1
ATOM 3612 C CA . THR A 1 468 ? -17.141 24.891 2.557 1 91.38 468 THR A CA 1
ATOM 3613 C C . THR A 1 468 ? -16.156 25.938 3.072 1 91.38 468 THR A C 1
ATOM 3615 O O . THR A 1 468 ? -15.297 26.406 2.324 1 91.38 468 THR A O 1
ATOM 3618 N N . THR A 1 469 ? -16.297 26.25 4.27 1 92.56 469 THR A N 1
ATOM 3619 C CA . THR A 1 469 ? -15.406 27.234 4.863 1 92.56 469 THR A CA 1
ATOM 3620 C C . THR A 1 469 ? -13.977 26.703 4.926 1 92.56 469 THR A C 1
ATOM 3622 O O . THR A 1 469 ? -13.023 27.438 4.652 1 92.56 469 THR A O 1
ATOM 3625 N N . THR A 1 470 ? -13.844 25.469 5.316 1 93 470 THR A N 1
ATOM 3626 C CA . THR A 1 470 ? -12.523 24.844 5.387 1 93 470 THR A CA 1
ATOM 3627 C C . THR A 1 470 ? -11.859 24.828 4.012 1 93 470 THR A C 1
ATOM 3629 O O . THR A 1 470 ? -10.672 25.125 3.887 1 93 470 THR A O 1
ATOM 3632 N N . LEU A 1 471 ? -12.633 24.516 3.041 1 91.44 471 LEU A N 1
ATOM 3633 C CA . LEU A 1 471 ? -12.117 24.5 1.678 1 91.44 471 LEU A CA 1
ATOM 3634 C C . LEU A 1 471 ? -11.688 25.906 1.247 1 91.44 471 LEU A C 1
ATOM 3636 O O . LEU A 1 471 ? -10.648 26.062 0.604 1 91.44 471 LEU A O 1
ATOM 3640 N N . ALA A 1 472 ? -12.461 26.828 1.62 1 92.75 472 ALA A N 1
ATOM 3641 C CA . ALA A 1 472 ? -12.133 28.219 1.277 1 92.75 472 ALA A CA 1
ATOM 3642 C C . ALA A 1 472 ? -10.844 28.672 1.963 1 92.75 472 ALA A C 1
ATOM 3644 O O . ALA A 1 472 ? -10.023 29.359 1.358 1 92.75 472 ALA A O 1
ATOM 3645 N N . VAL A 1 473 ? -10.734 28.328 3.17 1 93.81 473 VAL A N 1
ATOM 3646 C CA . VAL A 1 473 ? -9.547 28.688 3.928 1 93.81 473 VAL A CA 1
ATOM 3647 C C . VAL A 1 473 ? -8.32 28.016 3.32 1 93.81 473 VAL A C 1
ATOM 3649 O O . VAL A 1 473 ? -7.266 28.656 3.178 1 93.81 473 VAL A O 1
ATOM 3652 N N . ILE A 1 474 ? -8.422 26.766 2.977 1 91.81 474 ILE A N 1
ATOM 3653 C CA . ILE A 1 474 ? -7.312 26.031 2.385 1 91.81 474 ILE A CA 1
ATOM 3654 C C . ILE A 1 474 ? -6.93 26.656 1.046 1 91.81 474 ILE A C 1
ATOM 3656 O O . ILE A 1 474 ? -5.746 26.859 0.762 1 91.81 474 ILE A O 1
ATOM 3660 N N . MET A 1 475 ? -7.934 27.031 0.298 1 90.94 475 MET A N 1
ATOM 3661 C CA . MET A 1 475 ? -7.672 27.656 -1 1 90.94 475 MET A CA 1
ATOM 3662 C C . MET A 1 475 ? -6.961 28.984 -0.832 1 90.94 475 MET A C 1
ATOM 3664 O O . MET A 1 475 ? -6.008 29.281 -1.553 1 90.94 475 MET A O 1
ATOM 3668 N N . PHE A 1 476 ? -7.414 29.656 0.091 1 92.31 476 PHE A N 1
ATOM 3669 C CA . PHE A 1 476 ? -6.82 30.969 0.325 1 92.31 476 PHE A CA 1
ATOM 3670 C C . PHE A 1 476 ? -5.379 30.828 0.799 1 92.31 476 PHE A C 1
ATOM 3672 O O . PHE A 1 476 ? -4.484 31.516 0.288 1 92.31 476 PHE A O 1
ATOM 3679 N N . THR A 1 477 ? -5.109 30.016 1.731 1 91.75 477 THR A N 1
ATOM 3680 C CA . THR A 1 477 ? -3.781 29.891 2.32 1 91.75 477 THR A CA 1
ATOM 3681 C C . THR A 1 477 ? -2.812 29.25 1.33 1 91.75 477 THR A C 1
ATOM 3683 O O . THR A 1 477 ? -1.659 29.672 1.22 1 91.75 477 THR A O 1
ATOM 3686 N N . VAL A 1 478 ? -3.262 28.25 0.618 1 87.94 478 VAL A N 1
ATOM 3687 C CA . VAL A 1 478 ? -2.377 27.547 -0.303 1 87.94 478 VAL A CA 1
ATOM 3688 C C . VAL A 1 478 ? -2.096 28.422 -1.522 1 87.94 478 VAL A C 1
ATOM 3690 O O . VAL A 1 478 ? -0.956 28.5 -1.988 1 87.94 478 VAL A O 1
ATOM 3693 N N . PHE A 1 479 ? -3.064 29.188 -2.045 1 88.69 479 PHE A N 1
ATOM 3694 C CA . PHE A 1 479 ? -2.898 29.938 -3.283 1 88.69 479 PHE A CA 1
ATOM 3695 C C . PHE A 1 479 ? -2.299 31.312 -3.008 1 88.69 479 PHE A C 1
ATOM 3697 O O . PHE A 1 479 ? -1.413 31.766 -3.736 1 88.69 479 PHE A O 1
ATOM 3704 N N . ILE A 1 480 ? -2.756 31.891 -2.027 1 89.44 480 ILE A N 1
ATOM 3705 C CA . ILE A 1 480 ? -2.285 33.25 -1.764 1 89.44 480 ILE A CA 1
ATOM 3706 C C . ILE A 1 480 ? -1.007 33.188 -0.929 1 89.44 480 ILE A C 1
ATOM 3708 O O . ILE A 1 480 ? 0.036 33.719 -1.347 1 89.44 480 ILE A O 1
ATOM 3712 N N . GLN A 1 481 ? -1.069 32.562 0.151 1 87.94 481 GLN A N 1
ATOM 3713 C CA . GLN A 1 481 ? 0.106 32.5 1.014 1 87.94 481 GLN A CA 1
ATOM 3714 C C . GLN A 1 481 ? 1.188 31.609 0.412 1 87.94 481 GLN A C 1
ATOM 3716 O O . GLN A 1 481 ? 2.381 31.891 0.554 1 87.94 481 GLN A O 1
ATOM 3721 N N . GLY A 1 482 ? 0.792 30.547 -0.172 1 82.62 482 GLY A N 1
ATOM 3722 C CA . GLY A 1 482 ? 1.768 29.656 -0.781 1 82.62 482 GLY A CA 1
ATOM 3723 C C . GLY A 1 482 ? 2.557 30.312 -1.899 1 82.62 482 GLY A C 1
ATOM 3724 O O . GLY A 1 482 ? 3.773 30.141 -1.988 1 82.62 482 GLY A O 1
ATOM 3725 N N . ILE A 1 483 ? 1.932 31.172 -2.666 1 83.69 483 ILE A N 1
ATOM 3726 C CA . ILE A 1 483 ? 2.574 31.812 -3.805 1 83.69 483 ILE A CA 1
ATOM 3727 C C . ILE A 1 483 ? 3.389 33 -3.328 1 83.69 483 ILE A C 1
ATOM 3729 O O . ILE A 1 483 ? 4.445 33.312 -3.883 1 83.69 483 ILE A O 1
ATOM 3733 N N . THR A 1 484 ? 3.01 33.562 -2.25 1 87.19 484 THR A N 1
ATOM 3734 C CA . THR A 1 484 ? 3.641 34.781 -1.809 1 87.19 484 THR A CA 1
ATOM 3735 C C . THR A 1 484 ? 4.781 34.5 -0.837 1 87.19 484 THR A C 1
ATOM 3737 O O . THR A 1 484 ? 5.531 35.406 -0.466 1 87.19 484 THR A O 1
ATOM 3740 N N . ILE A 1 485 ? 4.91 33.312 -0.466 1 83.94 485 ILE A N 1
ATOM 3741 C CA . ILE A 1 485 ? 5.938 33 0.519 1 83.94 485 ILE A CA 1
ATOM 3742 C C . ILE A 1 485 ? 7.32 33.188 -0.096 1 83.94 485 ILE A C 1
ATOM 3744 O O . ILE A 1 485 ? 8.242 33.656 0.57 1 83.94 485 ILE A O 1
ATOM 3748 N N . LYS A 1 486 ? 7.551 32.781 -1.319 1 82.06 486 LYS A N 1
ATOM 3749 C CA . LYS A 1 486 ? 8.852 32.875 -1.974 1 82.06 486 LYS A CA 1
ATOM 3750 C C . LYS A 1 486 ? 9.305 34.344 -2.1 1 82.06 486 LYS A C 1
ATOM 3752 O O . LYS A 1 486 ? 10.406 34.688 -1.671 1 82.06 486 LYS A O 1
ATOM 3757 N N . PRO A 1 487 ? 8.484 35.188 -2.619 1 82.69 487 PRO A N 1
ATOM 3758 C CA . PRO A 1 487 ? 8.906 36.594 -2.686 1 82.69 487 PRO A CA 1
ATOM 3759 C C . PRO A 1 487 ? 9.102 37.219 -1.306 1 82.69 487 PRO A C 1
ATOM 3761 O O . PRO A 1 487 ? 9.953 38.094 -1.134 1 82.69 487 PRO A O 1
ATOM 3764 N N . LEU A 1 488 ? 8.367 36.75 -0.377 1 84.12 488 LEU A N 1
ATOM 3765 C CA . LEU A 1 488 ? 8.477 37.312 0.973 1 84.12 488 LEU A CA 1
ATOM 3766 C C . LEU A 1 488 ? 9.812 36.938 1.604 1 84.12 488 LEU A C 1
ATOM 3768 O O . LEU A 1 488 ? 10.398 37.719 2.344 1 84.12 488 LEU A O 1
ATOM 3772 N N . VAL A 1 489 ? 10.266 35.719 1.355 1 81.19 489 VAL A N 1
ATOM 3773 C CA . VAL A 1 489 ? 11.547 35.281 1.883 1 81.19 489 VAL A CA 1
ATOM 3774 C C . VAL A 1 489 ? 12.672 36.125 1.277 1 81.19 489 VAL A C 1
ATOM 3776 O O . VAL A 1 489 ? 13.648 36.438 1.962 1 81.19 489 VAL A O 1
ATOM 3779 N N . HIS A 1 490 ? 12.539 36.469 0.044 1 79.62 490 HIS A N 1
ATOM 3780 C CA . HIS A 1 490 ? 13.547 37.25 -0.637 1 79.62 490 HIS A CA 1
ATOM 3781 C C . HIS A 1 490 ? 13.539 38.688 -0.143 1 79.62 490 HIS A C 1
ATOM 3783 O O . HIS A 1 490 ? 14.594 39.312 -0.023 1 79.62 490 HIS A O 1
ATOM 3789 N N . LEU A 1 491 ? 12.375 39.125 0.117 1 80.38 491 LEU A N 1
ATOM 3790 C CA . LEU A 1 491 ? 12.234 40.5 0.548 1 80.38 491 LEU A CA 1
ATOM 3791 C C . LEU A 1 491 ? 12.805 40.688 1.949 1 80.38 491 LEU A C 1
ATOM 3793 O O . LEU A 1 491 ? 13.398 41.75 2.242 1 80.38 491 LEU A O 1
ATOM 3797 N N . LEU A 1 492 ? 12.586 39.719 2.793 1 77.25 492 LEU A N 1
ATOM 3798 C CA . LEU A 1 492 ? 13.008 39.844 4.184 1 77.25 492 LEU A CA 1
ATOM 3799 C C . LEU A 1 492 ? 14.477 39.469 4.344 1 77.25 492 LEU A C 1
ATOM 3801 O O . LEU A 1 492 ? 15.047 39.625 5.422 1 77.25 492 LEU A O 1
ATOM 3805 N N . ARG A 1 493 ? 15.266 39.188 3.316 1 63.41 493 ARG A N 1
ATOM 3806 C CA . ARG A 1 493 ? 16.688 38.906 3.301 1 63.41 493 ARG A CA 1
ATOM 3807 C C . ARG A 1 493 ? 17.047 37.906 4.41 1 63.41 493 ARG A C 1
ATOM 3809 O O . ARG A 1 493 ? 17.969 38.156 5.199 1 63.41 493 ARG A O 1
ATOM 3816 N N . ILE A 1 494 ? 16.281 36.938 4.602 1 63.31 494 ILE A N 1
ATOM 3817 C CA . ILE A 1 494 ? 16.531 35.969 5.656 1 63.31 494 ILE A CA 1
ATOM 3818 C C . ILE A 1 494 ? 17.812 35.188 5.363 1 63.31 494 ILE A C 1
ATOM 3820 O O . ILE A 1 494 ? 18.141 34.969 4.199 1 63.31 494 ILE A O 1
ATOM 3824 N N . THR A 1 495 ? 18.609 35.031 6.387 1 56.03 495 THR A N 1
ATOM 3825 C CA . THR A 1 495 ? 19.938 34.438 6.312 1 56.03 495 THR A CA 1
ATOM 3826 C C . THR A 1 495 ? 19.859 33.031 5.711 1 56.03 495 THR A C 1
ATOM 3828 O O . THR A 1 495 ? 19.062 32.219 6.148 1 56.03 495 THR A O 1
ATOM 3831 N N . LEU A 1 496 ? 20.344 32.875 4.496 1 57.78 496 LEU A N 1
ATOM 3832 C CA . LEU A 1 496 ? 20.469 31.609 3.795 1 57.78 496 LEU A CA 1
ATOM 3833 C C . LEU A 1 496 ? 21.422 30.672 4.527 1 57.78 496 LEU A C 1
ATOM 3835 O O . LEU A 1 496 ? 22.312 31.125 5.242 1 57.78 496 LEU A O 1
ATOM 3839 N N . ALA A 1 497 ? 21 29.5 4.836 1 57.03 497 ALA A N 1
ATOM 3840 C CA . ALA A 1 497 ? 21.906 28.516 5.438 1 57.03 497 ALA A CA 1
ATOM 3841 C C . ALA A 1 497 ? 23.297 28.625 4.832 1 57.03 497 ALA A C 1
ATOM 3843 O O . ALA A 1 497 ? 23.453 28.812 3.621 1 57.03 497 ALA A O 1
ATOM 3844 N N . PRO A 1 498 ? 24.297 28.984 5.625 1 44.22 498 PRO A N 1
ATOM 3845 C CA . PRO A 1 498 ? 25.625 28.922 5.004 1 44.22 498 PRO A CA 1
ATOM 3846 C C . PRO A 1 498 ? 25.797 27.672 4.141 1 44.22 498 PRO A C 1
ATOM 3848 O O . PRO A 1 498 ? 25.203 26.625 4.418 1 44.22 498 PRO A O 1
ATOM 3851 N N . GLU A 1 499 ? 25.812 27.797 2.877 1 40.88 499 GLU A N 1
ATOM 3852 C CA . GLU A 1 499 ? 26.109 26.656 2.002 1 40.88 499 GLU A CA 1
ATOM 3853 C C . GLU A 1 499 ? 26.891 25.578 2.75 1 40.88 499 GLU A C 1
ATOM 3855 O O . GLU A 1 499 ? 27.969 25.844 3.297 1 40.88 499 GLU A O 1
ATOM 3860 N N . LYS A 1 500 ? 26.391 24.891 3.529 1 38.34 500 LYS A N 1
ATOM 3861 C CA . LYS A 1 500 ? 27.172 23.781 4.055 1 38.34 500 LYS A CA 1
ATOM 3862 C C . LYS A 1 500 ? 28.266 23.344 3.062 1 38.34 500 LYS A C 1
ATOM 3864 O O . LYS A 1 500 ? 27.953 22.938 1.944 1 38.34 500 LYS A O 1
ATOM 3869 N N . VAL A 1 501 ? 29.422 23.797 3.016 1 36.72 501 VAL A N 1
ATOM 3870 C CA . VAL A 1 501 ? 30.672 23.172 2.633 1 36.72 501 VAL A CA 1
ATOM 3871 C C . VAL A 1 501 ? 30.672 21.703 3.057 1 36.72 501 VAL A C 1
ATOM 3873 O O . VAL A 1 501 ? 31.703 21.031 2.998 1 36.72 501 VAL A O 1
ATOM 3876 N N . GLN A 1 502 ? 29.672 21.266 3.729 1 37.5 502 GLN A N 1
ATOM 3877 C CA . GLN A 1 502 ? 29.719 19.891 4.242 1 37.5 502 GLN A CA 1
ATOM 3878 C C . GLN A 1 502 ? 29.75 18.875 3.1 1 37.5 502 GLN A C 1
ATOM 3880 O O . GLN A 1 502 ? 30.078 17.719 3.314 1 37.5 502 GLN A O 1
ATOM 3885 N N . SER A 1 503 ? 29.188 19.094 2.008 1 38.03 503 SER A N 1
ATOM 3886 C CA . SER A 1 503 ? 29.453 18.109 0.965 1 38.03 503 SER A CA 1
ATOM 3887 C C . SER A 1 503 ? 30.953 17.906 0.775 1 38.03 503 SER A C 1
ATOM 3889 O O . SER A 1 503 ? 31.406 16.781 0.517 1 38.03 503 SER A O 1
ATOM 3891 N N . MET A 1 504 ? 31.766 18.891 0.916 1 34.62 504 MET A N 1
ATOM 3892 C CA . MET A 1 504 ? 33.219 18.797 0.739 1 34.62 504 MET A CA 1
ATOM 3893 C C . MET A 1 504 ? 33.875 18.078 1.92 1 34.62 504 MET A C 1
ATOM 3895 O O . MET A 1 504 ? 34.781 17.281 1.738 1 34.62 504 MET A O 1
ATOM 3899 N N . TYR A 1 505 ? 33.406 18.406 3.105 1 35.5 505 TYR A N 1
ATOM 3900 C CA . TYR A 1 505 ? 34.031 17.781 4.258 1 35.5 505 TYR A CA 1
ATOM 3901 C C . TYR A 1 505 ? 33.594 16.328 4.395 1 35.5 505 TYR A C 1
ATOM 3903 O O . TYR A 1 505 ? 34.406 15.445 4.691 1 35.5 505 TYR A O 1
ATOM 3911 N N . GLN A 1 506 ? 32.344 16.031 4.246 1 38.34 506 GLN A N 1
ATOM 3912 C CA . GLN A 1 506 ? 31.953 14.617 4.301 1 38.34 506 GLN A CA 1
ATOM 3913 C C . GLN A 1 506 ? 32.5 13.867 3.086 1 38.34 506 GLN A C 1
ATOM 3915 O O . GLN A 1 506 ? 32.906 12.711 3.201 1 38.34 506 GLN A O 1
ATOM 3920 N N . GLU A 1 507 ? 32.5 14.445 1.944 1 39.22 507 GLU A N 1
ATOM 3921 C CA . GLU A 1 507 ? 33.25 13.883 0.832 1 39.22 507 GLU A CA 1
ATOM 3922 C C . GLU A 1 507 ? 34.75 13.898 1.122 1 39.22 507 GLU A C 1
ATOM 3924 O O . GLU A 1 507 ? 35.469 12.945 0.805 1 39.22 507 GLU A O 1
ATOM 3929 N N . LEU A 1 508 ? 35.25 14.914 1.762 1 37.72 508 LEU A N 1
ATOM 3930 C CA . LEU A 1 508 ? 36.656 14.992 2.148 1 37.72 508 LEU A CA 1
ATOM 3931 C C . LEU A 1 508 ? 36.969 14.031 3.289 1 37.72 508 LEU A C 1
ATOM 3933 O O . LEU A 1 508 ? 38 13.367 3.285 1 37.72 508 LEU A O 1
ATOM 3937 N N . ASN A 1 509 ? 36.125 13.977 4.301 1 37.38 509 ASN A N 1
ATOM 3938 C CA . ASN A 1 509 ? 36.375 13.055 5.402 1 37.38 509 ASN A CA 1
ATOM 3939 C C . ASN A 1 509 ? 36.219 11.602 4.969 1 37.38 509 ASN A C 1
ATOM 3941 O O . ASN A 1 509 ? 37 10.734 5.398 1 37.38 509 ASN A O 1
ATOM 3945 N N . LEU A 1 510 ? 35.25 11.289 4.141 1 38.44 510 LEU A N 1
ATOM 3946 C CA . LEU A 1 510 ? 35.219 9.938 3.607 1 38.44 510 LEU A CA 1
ATOM 3947 C C . LEU A 1 510 ? 36.438 9.68 2.709 1 38.44 510 LEU A C 1
ATOM 3949 O O . LEU A 1 510 ? 37.031 8.617 2.77 1 38.44 510 LEU A O 1
ATOM 3953 N N . HIS A 1 511 ? 36.812 10.633 1.959 1 40.19 511 HIS A N 1
ATOM 3954 C CA . HIS A 1 511 ? 38 10.516 1.154 1 40.19 511 HIS A CA 1
ATOM 3955 C C . HIS A 1 511 ? 39.25 10.648 2.02 1 40.19 511 HIS A C 1
ATOM 3957 O O . HIS A 1 511 ? 40.25 9.945 1.798 1 40.19 511 HIS A O 1
ATOM 3963 N N . VAL A 1 512 ? 39.281 11.562 2.969 1 41.28 512 VAL A N 1
ATOM 3964 C CA . VAL A 1 512 ? 40.469 11.75 3.811 1 41.28 512 VAL A CA 1
ATOM 3965 C C . VAL A 1 512 ? 40.594 10.586 4.793 1 41.28 512 VAL A C 1
ATOM 3967 O O . VAL A 1 512 ? 41.688 10.078 5.031 1 41.28 512 VAL A O 1
ATOM 3970 N N . THR A 1 513 ? 39.469 10.164 5.375 1 39.59 513 THR A N 1
ATOM 3971 C CA . THR A 1 513 ? 39.594 9.031 6.285 1 39.59 513 THR A CA 1
ATOM 3972 C C . THR A 1 513 ? 39.969 7.77 5.527 1 39.59 513 THR A C 1
ATOM 3974 O O . THR A 1 513 ? 40.812 6.992 5.988 1 39.59 513 THR A O 1
ATOM 3977 N N . ASP A 1 514 ? 39.375 7.621 4.367 1 39.12 514 ASP A N 1
ATOM 3978 C CA . ASP A 1 514 ? 39.875 6.484 3.59 1 39.12 514 ASP A CA 1
ATOM 3979 C C . ASP A 1 514 ? 41.312 6.684 3.162 1 39.12 514 ASP A C 1
ATOM 3981 O O . ASP A 1 514 ? 42.125 5.754 3.232 1 39.12 514 ASP A O 1
ATOM 3985 N N . HIS A 1 515 ? 41.594 7.941 2.787 1 42.03 515 HIS A N 1
ATOM 3986 C CA . HIS A 1 515 ? 42.969 8.211 2.395 1 42.03 515 HIS A CA 1
ATOM 3987 C C . HIS A 1 515 ? 43.906 8.273 3.609 1 42.03 515 HIS A C 1
ATOM 3989 O O . HIS A 1 515 ? 45.031 7.801 3.561 1 42.03 515 HIS A O 1
ATOM 3995 N N . ILE A 1 516 ? 43.469 8.891 4.688 1 43.5 516 ILE A N 1
ATOM 3996 C CA . ILE A 1 516 ? 44.312 8.953 5.871 1 43.5 516 ILE A CA 1
ATOM 3997 C C . ILE A 1 516 ? 44.438 7.574 6.512 1 43.5 516 ILE A C 1
ATOM 3999 O O . ILE A 1 516 ? 45.5 7.152 6.922 1 43.5 516 ILE A O 1
ATOM 4003 N N . MET A 1 517 ? 43.281 6.879 6.566 1 40.69 517 MET A N 1
ATOM 4004 C CA . MET A 1 517 ? 43.406 5.535 7.125 1 40.69 517 MET A CA 1
ATOM 4005 C C . MET A 1 517 ? 44.25 4.641 6.219 1 40.69 517 MET A C 1
ATOM 4007 O O . MET A 1 517 ? 45.062 3.842 6.703 1 40.69 517 MET A O 1
ATOM 4011 N N . ALA A 1 518 ? 44.094 4.879 4.918 1 41.81 518 ALA A N 1
ATOM 4012 C CA . ALA A 1 518 ? 45 4.18 4.008 1 41.81 518 ALA A CA 1
ATOM 4013 C C . ALA A 1 518 ? 46.438 4.656 4.184 1 41.81 518 ALA A C 1
ATOM 4015 O O . ALA A 1 518 ? 47.375 3.854 4.141 1 41.81 518 ALA A O 1
ATOM 4016 N N . GLY A 1 519 ? 46.656 5.984 4.418 1 38.97 519 GLY A N 1
ATOM 4017 C CA . GLY A 1 519 ? 47.969 6.508 4.66 1 38.97 519 GLY A CA 1
ATOM 4018 C C . GLY A 1 519 ? 48.531 6.117 6.016 1 38.97 519 GLY A C 1
ATOM 4019 O O . GLY A 1 519 ? 49.719 5.809 6.141 1 38.97 519 GLY A O 1
ATOM 4020 N N . ILE A 1 520 ? 47.75 6.215 7.023 1 40.81 520 ILE A N 1
ATOM 4021 C CA . ILE A 1 520 ? 48.25 5.863 8.336 1 40.81 520 ILE A CA 1
ATOM 4022 C C . ILE A 1 520 ? 48.594 4.375 8.375 1 40.81 520 ILE A C 1
ATOM 4024 O O . ILE A 1 520 ? 49.625 3.984 8.945 1 40.81 520 ILE A O 1
ATOM 4028 N N . GLU A 1 521 ? 47.75 3.531 7.785 1 36.56 521 GLU A N 1
ATOM 4029 C CA . GLU A 1 521 ? 48.156 2.127 7.77 1 36.56 521 GLU A CA 1
ATOM 4030 C C . GLU A 1 521 ? 49.469 1.928 7.02 1 36.56 521 GLU A C 1
ATOM 4032 O O . GLU A 1 521 ? 50.281 1.074 7.387 1 36.56 521 GLU A O 1
ATOM 4037 N N . ASP A 1 522 ? 49.625 2.701 5.902 1 40.78 522 ASP A N 1
ATOM 4038 C CA . ASP A 1 522 ? 50.906 2.58 5.219 1 40.78 522 ASP A CA 1
ATOM 4039 C C . ASP A 1 522 ? 52.031 3.025 6.121 1 40.78 522 ASP A C 1
ATOM 4041 O O . ASP A 1 522 ? 53.125 2.465 6.066 1 40.78 522 ASP A O 1
ATOM 4045 N N . ILE A 1 523 ? 51.844 4.141 6.766 1 39.44 523 ILE A N 1
ATOM 4046 C CA . ILE A 1 523 ? 52.969 4.594 7.586 1 39.44 523 ILE A CA 1
ATOM 4047 C C . ILE A 1 523 ? 53.125 3.684 8.805 1 39.44 523 ILE A C 1
ATOM 4049 O O . ILE A 1 523 ? 54.219 3.422 9.258 1 39.44 523 ILE A O 1
ATOM 4053 N N . ILE A 1 524 ? 51.844 3.496 9.508 1 38 524 ILE A N 1
ATOM 4054 C CA . ILE A 1 524 ? 52.125 2.816 10.773 1 38 524 ILE A CA 1
ATOM 4055 C C . ILE A 1 524 ? 52.625 1.395 10.5 1 38 524 ILE A C 1
ATOM 4057 O O . ILE A 1 524 ? 53.219 0.767 11.359 1 38 524 ILE A O 1
ATOM 4061 N N . GLY A 1 525 ? 53.469 0.899 9.633 1 36.47 525 GLY A N 1
ATOM 4062 C CA . GLY A 1 525 ? 54.219 -0.333 9.406 1 36.47 525 GLY A CA 1
ATOM 4063 C C . GLY A 1 525 ? 53.469 -1.567 9.891 1 36.47 525 GLY A C 1
ATOM 4064 O O . GLY A 1 525 ? 53.938 -2.691 9.695 1 36.47 525 GLY A O 1
ATOM 4065 N N . ASP A 1 526 ? 53.062 -1.651 11.195 1 34.34 526 ASP A N 1
ATOM 4066 C CA . ASP A 1 526 ? 52.688 -2.934 11.789 1 34.34 526 ASP A CA 1
ATOM 4067 C C . ASP A 1 526 ? 51.406 -3.49 11.164 1 34.34 526 ASP A C 1
ATOM 4069 O O . ASP A 1 526 ? 50.438 -2.752 10.938 1 34.34 526 ASP A O 1
ATOM 4073 N N . HIS A 1 527 ? 51.438 -4.625 10.32 1 33.41 527 HIS A N 1
ATOM 4074 C CA . HIS A 1 527 ? 50.531 -5.461 9.547 1 33.41 527 HIS A CA 1
ATOM 4075 C C . HIS A 1 527 ? 49.281 -5.832 10.367 1 33.41 527 HIS A C 1
ATOM 4077 O O . HIS A 1 527 ? 49.281 -6.863 11.039 1 33.41 527 HIS A O 1
ATOM 4083 N N . GLY A 1 528 ? 48.875 -5.176 11.344 1 27.16 528 GLY A N 1
ATOM 4084 C CA . GLY A 1 528 ? 47.938 -5.762 12.305 1 27.16 528 GLY A CA 1
ATOM 4085 C C . GLY A 1 528 ? 46.656 -6.23 11.68 1 27.16 528 GLY A C 1
ATOM 4086 O O . GLY A 1 528 ? 46.438 -6.07 10.477 1 27.16 528 GLY A O 1
ATOM 4087 N N . ARG A 1 529 ? 45.562 -6.73 12.508 1 27.69 529 ARG A N 1
ATOM 4088 C CA . ARG A 1 529 ? 44.469 -7.664 12.383 1 27.69 529 ARG A CA 1
ATOM 4089 C C . ARG A 1 529 ? 43.469 -7.199 11.32 1 27.69 529 ARG A C 1
ATOM 4091 O O . ARG A 1 529 ? 42.562 -7.941 10.945 1 27.69 529 ARG A O 1
ATOM 4098 N N . ASN A 1 530 ? 43.281 -5.945 11.141 1 25.38 530 ASN A N 1
ATOM 4099 C CA . ASN A 1 530 ? 42.125 -5.57 10.336 1 25.38 530 ASN A CA 1
ATOM 4100 C C . ASN A 1 530 ? 42.344 -5.809 8.852 1 25.38 530 ASN A C 1
ATOM 4102 O O . ASN A 1 530 ? 41.719 -5.199 8.008 1 25.38 530 ASN A O 1
ATOM 4106 N N . HIS A 1 531 ? 43.375 -6.492 8.438 1 28.52 531 HIS A N 1
ATOM 4107 C CA . HIS A 1 531 ? 43.656 -7.035 7.105 1 28.52 531 HIS A CA 1
ATOM 4108 C C . HIS A 1 531 ? 42.469 -7.828 6.586 1 28.52 531 HIS A C 1
ATOM 4110 O O . HIS A 1 531 ? 42.406 -8.172 5.402 1 28.52 531 HIS A O 1
ATOM 4116 N N . LEU A 1 532 ? 41.781 -8.672 7.535 1 24.34 532 LEU A N 1
ATOM 4117 C CA . LEU A 1 532 ? 40.719 -9.508 7.023 1 24.34 532 LEU A CA 1
ATOM 4118 C C . LEU A 1 532 ? 39.5 -8.664 6.676 1 24.34 532 LEU A C 1
ATOM 4120 O O . LEU A 1 532 ? 38.531 -9.156 6.062 1 24.34 532 LEU A O 1
ATOM 4124 N N . ARG A 1 533 ? 39.062 -7.703 7.383 1 20.7 533 ARG A N 1
ATOM 4125 C CA . ARG A 1 533 ? 37.875 -7.031 6.852 1 20.7 533 ARG A CA 1
ATOM 4126 C C . ARG A 1 533 ? 38.25 -6.125 5.68 1 20.7 533 ARG A C 1
ATOM 4128 O O . ARG A 1 533 ? 39.219 -5.363 5.758 1 20.7 533 ARG A O 1
ATOM 4135 N N . MET B 1 1 ? -4.887 15.469 -30.406 1 21.55 1 MET B N 1
ATOM 4136 C CA . MET B 1 1 ? -5.594 16.219 -29.375 1 21.55 1 MET B CA 1
ATOM 4137 C C . MET B 1 1 ? -7.055 15.781 -29.297 1 21.55 1 MET B C 1
ATOM 4139 O O . MET B 1 1 ? -7.617 15.664 -28.203 1 21.55 1 MET B O 1
ATOM 4143 N N . GLN B 1 2 ? -7.676 15.602 -30.516 1 22.12 2 GLN B N 1
ATOM 4144 C CA . GLN B 1 2 ? -9.086 15.266 -30.688 1 22.12 2 GLN B CA 1
ATOM 4145 C C . GLN B 1 2 ? -9.367 13.836 -30.234 1 22.12 2 GLN B C 1
ATOM 4147 O O . GLN B 1 2 ? -10.438 13.547 -29.688 1 22.12 2 GLN B O 1
ATOM 4152 N N . ASP B 1 3 ? -8.477 12.891 -30.609 1 22.61 3 ASP B N 1
ATOM 4153 C CA . ASP B 1 3 ? -8.711 11.469 -30.375 1 22.61 3 ASP B CA 1
ATOM 4154 C C . ASP B 1 3 ? -8.648 11.133 -28.891 1 22.61 3 ASP B C 1
ATOM 4156 O O . ASP B 1 3 ? -9.211 10.125 -28.453 1 22.61 3 ASP B O 1
ATOM 4160 N N . LEU B 1 4 ? -7.805 11.812 -28.188 1 22.61 4 LEU B N 1
ATOM 4161 C CA . LEU B 1 4 ? -7.703 11.586 -26.75 1 22.61 4 LEU B CA 1
ATOM 4162 C C . LEU B 1 4 ? -8.992 12.008 -26.047 1 22.61 4 LEU B C 1
ATOM 4164 O O . LEU B 1 4 ? -9.445 11.32 -25.125 1 22.61 4 LEU B O 1
ATOM 4168 N N . VAL B 1 5 ? -9.719 13.031 -26.562 1 25.97 5 VAL B N 1
ATOM 4169 C CA . VAL B 1 5 ? -10.984 13.523 -26.047 1 25.97 5 VAL B CA 1
ATOM 4170 C C . VAL B 1 5 ? -12.094 12.516 -26.344 1 25.97 5 VAL B C 1
ATOM 4172 O O . VAL B 1 5 ? -12.961 12.258 -25.5 1 25.97 5 VAL B O 1
ATOM 4175 N N . THR B 1 6 ? -12.062 11.93 -27.516 1 26.25 6 THR B N 1
ATOM 4176 C CA . THR B 1 6 ? -13.133 11.023 -27.922 1 26.25 6 THR B CA 1
ATOM 4177 C C . THR B 1 6 ? -13.102 9.742 -27.094 1 26.25 6 THR B C 1
ATOM 4179 O O . THR B 1 6 ? -14.148 9.172 -26.781 1 26.25 6 THR B O 1
ATOM 4182 N N . MET B 1 7 ? -11.891 9.297 -26.828 1 23.88 7 MET B N 1
ATOM 4183 C CA . MET B 1 7 ? -11.805 8.039 -26.094 1 23.88 7 MET B CA 1
ATOM 4184 C C . MET B 1 7 ? -12.281 8.219 -24.656 1 23.88 7 MET B C 1
ATOM 4186 O O . MET B 1 7 ? -12.922 7.328 -24.094 1 23.88 7 MET B O 1
ATOM 4190 N N . ILE B 1 8 ? -12.094 9.328 -24.094 1 26.83 8 ILE B N 1
ATOM 4191 C CA . ILE B 1 8 ? -12.664 9.648 -22.781 1 26.83 8 ILE B CA 1
ATOM 4192 C C . ILE B 1 8 ? -14.18 9.805 -22.922 1 26.83 8 ILE B C 1
ATOM 4194 O O . ILE B 1 8 ? -14.938 9.352 -22.062 1 26.83 8 ILE B O 1
ATOM 4198 N N . SER B 1 9 ? -14.672 10.344 -24 1 25.64 9 SER B N 1
ATOM 4199 C CA . SER B 1 9 ? -16.094 10.531 -24.234 1 25.64 9 SER B CA 1
ATOM 4200 C C . SER B 1 9 ? -16.812 9.195 -24.422 1 25.64 9 SER B C 1
ATOM 4202 O O . SER B 1 9 ? -17.984 9.055 -24.062 1 25.64 9 SER B O 1
ATOM 4204 N N . PHE B 1 10 ? -16.297 8.344 -25.266 1 26.23 10 PHE B N 1
ATOM 4205 C CA . PHE B 1 10 ? -16.984 7.09 -25.562 1 26.23 10 PHE B CA 1
ATOM 4206 C C . PHE B 1 10 ? -17.172 6.273 -24.281 1 26.23 10 PHE B C 1
ATOM 4208 O O . PHE B 1 10 ? -18.203 5.613 -24.109 1 26.23 10 PHE B O 1
ATOM 4215 N N . ILE B 1 11 ? -16.25 6.293 -23.453 1 26.06 11 ILE B N 1
ATOM 4216 C CA . ILE B 1 11 ? -16.406 5.57 -22.203 1 26.06 11 ILE B CA 1
ATOM 4217 C C . ILE B 1 11 ? -17.5 6.223 -21.359 1 26.06 11 ILE B C 1
ATOM 4219 O O . ILE B 1 11 ? -18.25 5.531 -20.672 1 26.06 11 ILE B O 1
ATOM 4223 N N . MET B 1 12 ? -17.734 7.469 -21.562 1 25.11 12 MET B N 1
ATOM 4224 C CA . MET B 1 12 ? -18.734 8.227 -20.828 1 25.11 12 MET B CA 1
ATOM 4225 C C . MET B 1 12 ? -20.141 7.93 -21.344 1 25.11 12 MET B C 1
ATOM 4227 O O . MET B 1 12 ? -21.141 8.266 -20.703 1 25.11 12 MET B O 1
ATOM 4231 N N . LEU B 1 13 ? -20.328 7.801 -22.609 1 24.84 13 LEU B N 1
ATOM 4232 C CA . LEU B 1 13 ? -21.672 7.871 -23.188 1 24.84 13 LEU B CA 1
ATOM 4233 C C . LEU B 1 13 ? -22.531 6.719 -22.688 1 24.84 13 LEU B C 1
ATOM 4235 O O . LEU B 1 13 ? -23.75 6.867 -22.516 1 24.84 13 LEU B O 1
ATOM 4239 N N . ASN B 1 14 ? -22.109 5.527 -22.938 1 23.56 14 ASN B N 1
ATOM 4240 C CA . ASN B 1 14 ? -23.156 4.52 -22.891 1 23.56 14 ASN B CA 1
ATOM 4241 C C . ASN B 1 14 ? -23.547 4.18 -21.453 1 23.56 14 ASN B C 1
ATOM 4243 O O . ASN B 1 14 ? -23.406 3.033 -21.016 1 23.56 14 ASN B O 1
ATOM 4247 N N . ILE B 1 15 ? -23.172 5.125 -20.516 1 23.58 15 ILE B N 1
ATOM 4248 C CA . ILE B 1 15 ? -23.625 4.812 -19.172 1 23.58 15 ILE B CA 1
ATOM 4249 C C . ILE B 1 15 ? -25.141 4.957 -19.094 1 23.58 15 ILE B C 1
ATOM 4251 O O . ILE B 1 15 ? -25.688 6.023 -19.391 1 23.58 15 ILE B O 1
ATOM 4255 N N . PRO B 1 16 ? -25.875 3.904 -19.203 1 22.5 16 PRO B N 1
ATOM 4256 C CA . PRO B 1 16 ? -27.328 4.023 -19.062 1 22.5 16 PRO B CA 1
ATOM 4257 C C . PRO B 1 16 ? -27.734 4.965 -17.938 1 22.5 16 PRO B C 1
ATOM 4259 O O . PRO B 1 16 ? -26.969 5.184 -17 1 22.5 16 PRO B O 1
ATOM 4262 N N . ALA B 1 17 ? -28.672 5.891 -18.188 1 23.03 17 ALA B N 1
ATOM 4263 C CA . ALA B 1 17 ? -29.328 6.98 -17.453 1 23.03 17 ALA B CA 1
ATOM 4264 C C . ALA B 1 17 ? -29.828 6.504 -16.094 1 23.03 17 ALA B C 1
ATOM 4266 O O . ALA B 1 17 ? -30.641 5.582 -16.016 1 23.03 17 ALA B O 1
ATOM 4267 N N . PHE B 1 18 ? -29.016 6.438 -15.141 1 21.06 18 PHE B N 1
ATOM 4268 C CA . PHE B 1 18 ? -29.484 6.219 -13.773 1 21.06 18 PHE B CA 1
ATOM 4269 C C . PHE B 1 18 ? -30.578 7.215 -13.406 1 21.06 18 PHE B C 1
ATOM 4271 O O . PHE B 1 18 ? -30.297 8.281 -12.859 1 21.06 18 PHE B O 1
ATOM 4278 N N . GLY B 1 19 ? -31.516 7.566 -14.359 1 22.11 19 GLY B N 1
ATOM 4279 C CA . GLY B 1 19 ? -32.656 8.469 -14.188 1 22.11 19 GLY B CA 1
ATOM 4280 C C . GLY B 1 19 ? -33.406 8.219 -12.898 1 22.11 19 GLY B C 1
ATOM 4281 O O . GLY B 1 19 ? -33.969 9.148 -12.305 1 22.11 19 GLY B O 1
ATOM 4282 N N . ASP B 1 20 ? -33.656 7.008 -12.594 1 20.78 20 ASP B N 1
ATOM 4283 C CA . ASP B 1 20 ? -34.969 6.898 -11.945 1 20.78 20 ASP B CA 1
ATOM 4284 C C . ASP B 1 20 ? -34.906 7.359 -10.484 1 20.78 20 ASP B C 1
ATOM 4286 O O . ASP B 1 20 ? -35.906 7.367 -9.781 1 20.78 20 ASP B O 1
ATOM 4290 N N . ALA B 1 21 ? -33.656 7.324 -9.977 1 20.38 21 ALA B N 1
ATOM 4291 C CA . ALA B 1 21 ? -33.812 7.266 -8.531 1 20.38 21 ALA B CA 1
ATOM 4292 C C . ALA B 1 21 ? -34.344 8.594 -7.977 1 20.38 21 ALA B C 1
ATOM 4294 O O . ALA B 1 21 ? -34.781 8.672 -6.832 1 20.38 21 ALA B O 1
ATOM 4295 N N . LEU B 1 22 ? -33.781 9.68 -8.57 1 20.73 22 LEU B N 1
ATOM 4296 C CA . LEU B 1 22 ? -34.031 10.859 -7.754 1 20.73 22 LEU B CA 1
ATOM 4297 C C . LEU B 1 22 ? -35.531 11.125 -7.633 1 20.73 22 LEU B C 1
ATOM 4299 O O . LEU B 1 22 ? -36.031 12.117 -8.172 1 20.73 22 LEU B O 1
ATOM 4303 N N . ALA B 1 23 ? -36.312 10.195 -8.18 1 20.69 23 ALA B N 1
ATOM 4304 C CA . ALA B 1 23 ? -37.719 10.602 -8.289 1 20.69 23 ALA B CA 1
ATOM 4305 C C . ALA B 1 23 ? -38.25 11.086 -6.941 1 20.69 23 ALA B C 1
ATOM 4307 O O . ALA B 1 23 ? -39.375 11.555 -6.852 1 20.69 23 ALA B O 1
ATOM 4308 N N . LEU B 1 24 ? -37.625 10.586 -5.875 1 18.22 24 LEU B N 1
ATOM 4309 C CA . LEU B 1 24 ? -38.625 10.531 -4.832 1 18.22 24 LEU B CA 1
ATOM 4310 C C . LEU B 1 24 ? -39.062 11.93 -4.422 1 18.22 24 LEU B C 1
ATOM 4312 O O . LEU B 1 24 ? -40.219 12.148 -4.051 1 18.22 24 LEU B O 1
ATOM 4316 N N . THR B 1 25 ? -38.062 12.789 -4.125 1 18.2 25 THR B N 1
ATOM 4317 C CA . THR B 1 25 ? -38.5 13.562 -2.963 1 18.2 25 THR B CA 1
ATOM 4318 C C . THR B 1 25 ? -39.469 14.672 -3.369 1 18.2 25 THR B C 1
ATOM 4320 O O . THR B 1 25 ? -39.781 15.539 -2.561 1 18.2 25 THR B O 1
ATOM 4323 N N . ASN B 1 26 ? -39.844 14.75 -4.629 1 17.47 26 ASN B N 1
ATOM 4324 C CA . ASN B 1 26 ? -40.469 16.031 -4.941 1 17.47 26 ASN B CA 1
ATOM 4325 C C . ASN B 1 26 ? -41.688 16.281 -4.082 1 17.47 26 ASN B C 1
ATOM 4327 O O . ASN B 1 26 ? -42.812 16.047 -4.52 1 17.47 26 ASN B O 1
ATOM 4331 N N . SER B 1 27 ? -41.875 15.633 -2.922 1 17.86 27 SER B N 1
ATOM 4332 C CA . SER B 1 27 ? -43.219 15.852 -2.361 1 17.86 27 SER B CA 1
ATOM 4333 C C . SER B 1 27 ? -43.531 17.344 -2.256 1 17.86 27 SER B C 1
ATOM 4335 O O . SER B 1 27 ? -42.75 18.109 -1.664 1 17.86 27 SER B O 1
ATOM 4337 N N . SER B 1 28 ? -44.188 17.875 -3.307 1 17.44 28 SER B N 1
ATOM 4338 C CA . SER B 1 28 ? -44.812 19.172 -3.549 1 17.44 28 SER B CA 1
ATOM 4339 C C . SER B 1 28 ? -45.625 19.625 -2.342 1 17.44 28 SER B C 1
ATOM 4341 O O . SER B 1 28 ? -46.625 19 -1.999 1 17.44 28 SER B O 1
ATOM 4343 N N . ARG B 1 29 ? -45.062 20.281 -1.326 1 19.36 29 ARG B N 1
ATOM 4344 C CA . ARG B 1 29 ? -45.719 20.828 -0.139 1 19.36 29 ARG B CA 1
ATOM 4345 C C . ARG B 1 29 ? -46.812 21.828 -0.521 1 19.36 29 ARG B C 1
ATOM 4347 O O . ARG B 1 29 ? -47.5 22.375 0.348 1 19.36 29 ARG B O 1
ATOM 4354 N N . GLY B 1 30 ? -46.938 22.281 -1.812 1 16.38 30 GLY B N 1
ATOM 4355 C CA . GLY B 1 30 ? -47.438 23.641 -1.663 1 16.38 30 GLY B CA 1
ATOM 4356 C C . GLY B 1 30 ? -48.75 23.688 -0.911 1 16.38 30 GLY B C 1
ATOM 4357 O O . GLY B 1 30 ? -49.406 22.656 -0.687 1 16.38 30 GLY B O 1
ATOM 4358 N N . PHE B 1 31 ? -49.531 24.906 -1.074 1 17.19 31 PHE B N 1
ATOM 4359 C CA . PHE B 1 31 ? -50.25 25.953 -0.346 1 17.19 31 PHE B CA 1
ATOM 4360 C C . PHE B 1 31 ? -51.75 25.656 -0.33 1 17.19 31 PHE B C 1
ATOM 4362 O O . PHE B 1 31 ? -52.438 25.797 -1.352 1 17.19 31 PHE B O 1
ATOM 4369 N N . LEU B 1 32 ? -52.156 24.438 0.093 1 16.84 32 LEU B N 1
ATOM 4370 C CA . LEU B 1 32 ? -53.625 24.359 0.052 1 16.84 32 LEU B CA 1
ATOM 4371 C C . LEU B 1 32 ? -54.25 25.594 0.678 1 16.84 32 LEU B C 1
ATOM 4373 O O . LEU B 1 32 ? -53.781 26.078 1.726 1 16.84 32 LEU B O 1
ATOM 4377 N N . PRO B 1 33 ? -55.094 26.203 -0.092 1 17.41 33 PRO B N 1
ATOM 4378 C CA . PRO B 1 33 ? -55.812 27.453 0.155 1 17.41 33 PRO B CA 1
ATOM 4379 C C . PRO B 1 33 ? -56.656 27.406 1.443 1 17.41 33 PRO B C 1
ATOM 4381 O O . PRO B 1 33 ? -56.875 26.328 1.989 1 17.41 33 PRO B O 1
ATOM 4384 N N . HIS B 1 34 ? -57.25 28.578 1.839 1 16.52 34 HIS B N 1
ATOM 4385 C CA . HIS B 1 34 ? -57.812 29.328 2.959 1 16.52 34 HIS B CA 1
ATOM 4386 C C . HIS B 1 34 ? -59.188 28.797 3.344 1 16.52 34 HIS B C 1
ATOM 4388 O O . HIS B 1 34 ? -59.812 29.297 4.285 1 16.52 34 HIS B O 1
ATOM 4394 N N . ASP B 1 35 ? -59.812 27.844 2.5 1 15.37 35 ASP B N 1
ATOM 4395 C CA . ASP B 1 35 ? -61.156 28.344 2.562 1 15.37 35 ASP B CA 1
ATOM 4396 C C . ASP B 1 35 ? -61.688 28.312 3.992 1 15.37 35 ASP B C 1
ATOM 4398 O O . ASP B 1 35 ? -61.156 27.641 4.855 1 15.37 35 ASP B O 1
ATOM 4402 N N . SER B 1 36 ? -63.156 28 4.008 1 15.96 36 SER B N 1
ATOM 4403 C CA . SER B 1 36 ? -64.312 28.75 4.453 1 15.96 36 SER B CA 1
ATOM 4404 C C . SER B 1 36 ? -64.625 28.453 5.914 1 15.96 36 SER B C 1
ATOM 4406 O O . SER B 1 36 ? -64.062 27.562 6.523 1 15.96 36 SER B O 1
ATOM 4408 N N . HIS B 1 37 ? -65.938 28.047 6.109 1 15.91 37 HIS B N 1
ATOM 4409 C CA . HIS B 1 37 ? -67 28.703 6.887 1 15.91 37 HIS B CA 1
ATOM 4410 C C . HIS B 1 37 ? -67 28.219 8.328 1 15.91 37 HIS B C 1
ATOM 4412 O O . HIS B 1 37 ? -66.312 27.234 8.664 1 15.91 37 HIS B O 1
ATOM 4418 N N . ASP B 1 38 ? -68.25 27.766 8.781 1 15.29 38 ASP B N 1
ATOM 4419 C CA . ASP B 1 38 ? -69.125 28.422 9.758 1 15.29 38 ASP B CA 1
ATOM 4420 C C . ASP B 1 38 ? -69 27.812 11.141 1 15.29 38 ASP B C 1
ATOM 4422 O O . ASP B 1 38 ? -68.75 28.516 12.125 1 15.29 38 ASP B O 1
ATOM 4426 N N . THR B 1 39 ? -69.75 26.641 11.367 1 16.95 39 THR B N 1
ATOM 4427 C CA . THR B 1 39 ? -70.812 26.828 12.352 1 16.95 39 THR B CA 1
ATOM 4428 C C . THR B 1 39 ? -70.25 26.531 13.758 1 16.95 39 THR B C 1
ATOM 4430 O O . THR B 1 39 ? -69.375 25.703 13.945 1 16.95 39 THR B O 1
ATOM 4433 N N . TYR B 1 40 ? -70.875 27.203 14.758 1 15.64 40 TYR B N 1
ATOM 4434 C CA . TYR B 1 40 ? -70.688 27.766 16.094 1 15.64 40 TYR B CA 1
ATOM 4435 C C . TYR B 1 40 ? -70.75 26.672 17.156 1 15.64 40 TYR B C 1
ATOM 4437 O O . TYR B 1 40 ? -70.188 26.812 18.234 1 15.64 40 TYR B O 1
ATOM 4445 N N . ASN B 1 41 ? -71.562 25.5 16.906 1 16.03 41 ASN B N 1
ATOM 4446 C CA . ASN B 1 41 ? -72.438 25.5 18.062 1 16.03 41 ASN B CA 1
ATOM 4447 C C . ASN B 1 41 ? -71.688 25.141 19.344 1 16.03 41 ASN B C 1
ATOM 4449 O O . ASN B 1 41 ? -70.625 24.5 19.297 1 16.03 41 ASN B O 1
ATOM 4453 N N . ASN B 1 42 ? -72.438 25.125 20.422 1 15.55 42 ASN B N 1
ATOM 4454 C CA . ASN B 1 42 ? -72.438 25.625 21.797 1 15.55 42 ASN B CA 1
ATOM 4455 C C . ASN B 1 42 ? -71.75 24.672 22.75 1 15.55 42 ASN B C 1
ATOM 4457 O O . ASN B 1 42 ? -70.875 25.078 23.484 1 15.55 42 ASN B O 1
ATOM 4461 N N . MET B 1 43 ? -72.562 23.828 23.516 1 15.55 43 MET B N 1
ATOM 4462 C CA . MET B 1 43 ? -72.688 24.141 24.922 1 15.55 43 MET B CA 1
ATOM 4463 C C . MET B 1 43 ? -71.75 23.328 25.781 1 15.55 43 MET B C 1
ATOM 4465 O O . MET B 1 43 ? -71 23.891 26.609 1 15.55 43 MET B O 1
ATOM 4469 N N . THR B 1 44 ? -72.188 22.078 26.281 1 17.61 44 THR B N 1
ATOM 4470 C CA . THR B 1 44 ? -72.438 21.938 27.703 1 17.61 44 THR B CA 1
ATOM 4471 C C . THR B 1 44 ? -71.25 21.328 28.422 1 17.61 44 THR B C 1
ATOM 4473 O O . THR B 1 44 ? -70.438 20.656 27.797 1 17.61 44 THR B O 1
ATOM 4476 N N . GLY B 1 45 ? -71.125 21.312 29.812 1 16.53 45 GLY B N 1
ATOM 4477 C CA . GLY B 1 45 ? -70.375 21.625 31 1 16.53 45 GLY B CA 1
ATOM 4478 C C . GLY B 1 45 ? -6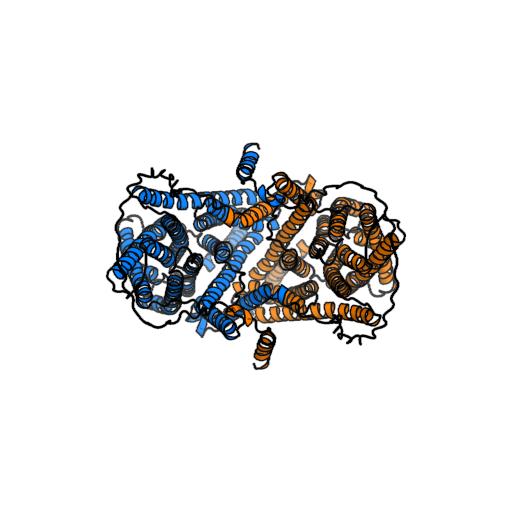9.562 20.438 31.516 1 16.53 45 GLY B C 1
ATOM 4479 O O . GLY B 1 45 ? -68.5 20.594 32.125 1 16.53 45 GLY B O 1
ATOM 4480 N N . THR B 1 46 ? -70.125 19.109 31.516 1 20.14 46 THR B N 1
ATOM 4481 C CA . THR B 1 46 ? -70.062 18.531 32.875 1 20.14 46 THR B CA 1
ATOM 4482 C C . THR B 1 46 ? -68.688 18 33.188 1 20.14 46 THR B C 1
ATOM 4484 O O . THR B 1 46 ? -68.062 17.375 32.344 1 20.14 46 THR B O 1
ATOM 4487 N N . ARG B 1 47 ? -68.125 18.359 34.406 1 17.95 47 ARG B N 1
ATOM 4488 C CA . ARG B 1 47 ? -66.875 18.453 35.125 1 17.95 47 ARG B CA 1
ATOM 4489 C C . ARG B 1 47 ? -66.438 17.078 35.625 1 17.95 47 ARG B C 1
ATOM 4491 O O . ARG B 1 47 ? -65.438 16.969 36.375 1 17.95 47 ARG B O 1
ATOM 4498 N N . HIS B 1 48 ? -66.938 15.906 35.125 1 19.41 48 HIS B N 1
ATOM 4499 C CA . HIS B 1 48 ? -66.75 14.867 36.125 1 19.41 48 HIS B CA 1
ATOM 4500 C C . HIS B 1 48 ? -65.25 14.617 36.406 1 19.41 48 HIS B C 1
ATOM 4502 O O . HIS B 1 48 ? -64.438 14.656 35.5 1 19.41 48 HIS B O 1
ATOM 4508 N N . ASN B 1 49 ? -64.812 14.648 37.75 1 18.33 49 ASN B N 1
ATOM 4509 C CA . ASN B 1 49 ? -63.625 14.766 38.531 1 18.33 49 ASN B CA 1
ATOM 4510 C C . ASN B 1 49 ? -62.781 13.492 38.5 1 18.33 49 ASN B C 1
ATOM 4512 O O . ASN B 1 49 ? -61.812 13.367 39.219 1 18.33 49 ASN B O 1
ATOM 4516 N N . ASP B 1 50 ? -63.094 12.516 37.688 1 19.47 50 ASP B N 1
ATOM 4517 C CA . ASP B 1 50 ? -62.562 11.242 38.156 1 19.47 50 ASP B CA 1
ATOM 4518 C C . ASP B 1 50 ? -61.031 11.297 38.25 1 19.47 50 ASP B C 1
ATOM 4520 O O . ASP B 1 50 ? -60.344 11.797 37.344 1 19.47 50 ASP B O 1
ATOM 4524 N N . SER B 1 51 ? -60.469 11.078 39.531 1 20.75 51 SER B N 1
ATOM 4525 C CA . SER B 1 51 ? -59.156 11.172 40.125 1 20.75 51 SER B CA 1
ATOM 4526 C C . SER B 1 51 ? -58.188 10.148 39.531 1 20.75 51 SER B C 1
ATOM 4528 O O . SER B 1 51 ? -57.062 9.977 40.031 1 20.75 51 SER B O 1
ATOM 4530 N N . HIS B 1 52 ? -58.344 9.727 38.344 1 19.06 52 HIS B N 1
ATOM 4531 C CA . HIS B 1 52 ? -57.531 8.555 37.969 1 19.06 52 HIS B CA 1
ATOM 4532 C C . HIS B 1 52 ? -56.062 8.773 38.219 1 19.06 52 HIS B C 1
ATOM 4534 O O . HIS B 1 52 ? -55.531 9.844 37.906 1 19.06 52 HIS B O 1
ATOM 4540 N N . GLY B 1 53 ? -55.531 7.984 39.25 1 21.61 53 GLY B N 1
ATOM 4541 C CA . GLY B 1 53 ? -54.188 7.906 39.812 1 21.61 53 GLY B CA 1
ATOM 4542 C C . GLY B 1 53 ? -53.094 7.715 38.781 1 21.61 53 GLY B C 1
ATOM 4543 O O . GLY B 1 53 ? -53.25 6.918 37.844 1 21.61 53 GLY B O 1
ATOM 4544 N N . SER B 1 54 ? -52.375 8.766 38.406 1 21.25 54 SER B N 1
ATOM 4545 C CA . SER B 1 54 ? -51.344 8.922 37.375 1 21.25 54 SER B CA 1
ATOM 4546 C C . SER B 1 54 ? -50.156 7.992 37.656 1 21.25 54 SER B C 1
ATOM 4548 O O . SER B 1 54 ? -49.5 8.094 38.688 1 21.25 54 SER B O 1
ATOM 4550 N N . ASP B 1 55 ? -50.438 6.641 37.562 1 22.64 55 ASP B N 1
ATOM 4551 C CA . ASP B 1 55 ? -49.281 5.754 37.656 1 22.64 55 ASP B CA 1
ATOM 4552 C C . ASP B 1 55 ? -48.094 6.312 36.875 1 22.64 55 ASP B C 1
ATOM 4554 O O . ASP B 1 55 ? -48.219 6.625 35.688 1 22.64 55 ASP B O 1
ATOM 4558 N N . GLY B 1 56 ? -47.281 7.09 37.594 1 22.33 56 GLY B N 1
ATOM 4559 C CA . GLY B 1 56 ? -46.062 7.742 37.125 1 22.33 56 GLY B CA 1
ATOM 4560 C C . GLY B 1 56 ? -45.125 6.793 36.438 1 22.33 56 GLY B C 1
ATOM 4561 O O . GLY B 1 56 ? -44.656 5.805 37.031 1 22.33 56 GLY B O 1
ATOM 4562 N N . HIS B 1 57 ? -45.469 6.309 35.219 1 24.16 57 HIS B N 1
ATOM 4563 C CA . HIS B 1 57 ? -44.5 5.625 34.375 1 24.16 57 HIS B CA 1
ATOM 4564 C C . HIS B 1 57 ? -43.125 6.234 34.531 1 24.16 57 HIS B C 1
ATOM 4566 O O . HIS B 1 57 ? -42.938 7.441 34.344 1 24.16 57 HIS B O 1
ATOM 4572 N N . ASP B 1 58 ? -42.375 5.688 35.438 1 24.86 58 ASP B N 1
ATOM 4573 C CA . ASP B 1 58 ? -40.969 6.008 35.688 1 24.86 58 ASP B CA 1
ATOM 4574 C C . ASP B 1 58 ? -40.219 6.086 34.375 1 24.86 58 ASP B C 1
ATOM 4576 O O . ASP B 1 58 ? -40.188 5.129 33.594 1 24.86 58 ASP B O 1
ATOM 4580 N N . ALA B 1 59 ? -40.188 7.211 33.656 1 26.53 59 ALA B N 1
ATOM 4581 C CA . ALA B 1 59 ? -39.281 7.641 32.625 1 26.53 59 ALA B CA 1
ATOM 4582 C C . ALA B 1 59 ? -37.844 7.195 32.938 1 26.53 59 ALA B C 1
ATOM 4584 O O . ALA B 1 59 ? -37.219 7.719 33.875 1 26.53 59 ALA B O 1
ATOM 4585 N N . GLU B 1 60 ? -37.75 5.973 33.125 1 26.91 60 GLU B N 1
ATOM 4586 C CA . GLU B 1 60 ? -36.344 5.539 33.156 1 26.91 60 GLU B CA 1
ATOM 4587 C C . GLU B 1 60 ? -35.531 6.316 32.125 1 26.91 60 GLU B C 1
ATOM 4589 O O . GLU B 1 60 ? -35.75 6.203 30.922 1 26.91 60 GLU B O 1
ATOM 4594 N N . GLY B 1 61 ? -35.438 7.605 32.406 1 26.25 61 GLY B N 1
ATOM 4595 C CA . GLY B 1 61 ? -34.531 8.516 31.734 1 26.25 61 GLY B CA 1
ATOM 4596 C C . GLY B 1 61 ? -33.219 7.855 31.328 1 26.25 61 GLY B C 1
ATOM 4597 O O . GLY B 1 61 ? -32.5 7.355 32.156 1 26.25 61 GLY B O 1
ATOM 4598 N N . HIS B 1 62 ? -33.312 6.996 30.359 1 28.38 62 HIS B N 1
ATOM 4599 C CA . HIS B 1 62 ? -32.062 6.645 29.719 1 28.38 62 HIS B CA 1
ATOM 4600 C C . HIS B 1 62 ? -31.078 7.809 29.766 1 28.38 62 HIS B C 1
ATOM 4602 O O . HIS B 1 62 ? -31.188 8.75 28.984 1 28.38 62 HIS B O 1
ATOM 4608 N N . SER B 1 63 ? -30.859 8.352 30.922 1 26.5 63 SER B N 1
ATOM 4609 C CA . SER B 1 63 ? -29.75 9.281 31.141 1 26.5 63 SER B CA 1
ATOM 4610 C C . SER B 1 63 ? -28.5 8.844 30.391 1 26.5 63 SER B C 1
ATOM 4612 O O . SER B 1 63 ? -27.891 7.82 30.719 1 26.5 63 SER B O 1
ATOM 4614 N N . ARG B 1 64 ? -28.516 8.828 29.203 1 34.16 64 ARG B N 1
ATOM 4615 C CA . ARG B 1 64 ? -27.266 8.906 28.469 1 34.16 64 ARG B CA 1
ATOM 4616 C C . ARG B 1 64 ? -26.203 9.648 29.266 1 34.16 64 ARG B C 1
ATOM 4618 O O . ARG B 1 64 ? -26.094 10.875 29.188 1 34.16 64 ARG B O 1
ATOM 4625 N N . HIS B 1 65 ? -26.156 9.5 30.469 1 34.38 65 HIS B N 1
ATOM 4626 C CA . HIS B 1 65 ? -25.062 10.031 31.281 1 34.38 65 HIS B CA 1
ATOM 4627 C C . HIS B 1 65 ? -23.719 9.812 30.594 1 34.38 65 HIS B C 1
ATOM 4629 O O . HIS B 1 65 ? -23.062 8.789 30.797 1 34.38 65 HIS B O 1
ATOM 4635 N N . GLY B 1 66 ? -23.547 9.898 29.391 1 41.72 66 GLY B N 1
ATOM 4636 C CA . GLY B 1 66 ? -22.391 9.695 28.531 1 41.72 66 GLY B CA 1
ATOM 4637 C C . GLY B 1 66 ? -21.141 10.383 29.047 1 41.72 66 GLY B C 1
ATOM 4638 O O . GLY B 1 66 ? -20.953 11.586 28.844 1 41.72 66 GLY B O 1
ATOM 4639 N N . GLY B 1 67 ? -20.766 10.078 30.266 1 48 67 GLY B N 1
ATOM 4640 C CA . GLY B 1 67 ? -19.562 10.539 30.938 1 48 67 GLY B CA 1
ATOM 4641 C C . GLY B 1 67 ? -18.344 10.578 30.016 1 48 67 GLY B C 1
ATOM 4642 O O . GLY B 1 67 ? -18.328 9.922 28.969 1 48 67 GLY B O 1
ATOM 4643 N N . LEU B 1 68 ? -17.672 11.719 30.016 1 57.91 68 LEU B N 1
ATOM 4644 C CA . LEU B 1 68 ? -16.391 11.875 29.344 1 57.91 68 LEU B CA 1
ATOM 4645 C C . LEU B 1 68 ? -15.414 10.797 29.781 1 57.91 68 LEU B C 1
ATOM 4647 O O . LEU B 1 68 ? -15.062 10.703 30.953 1 57.91 68 LEU B O 1
ATOM 4651 N N . HIS B 1 69 ? -15.453 9.586 29.25 1 60.81 69 HIS B N 1
ATOM 4652 C CA . HIS B 1 69 ? -14.453 8.57 29.547 1 60.81 69 HIS B CA 1
ATOM 4653 C C . HIS B 1 69 ? -13.07 8.992 29.062 1 60.81 69 HIS B C 1
ATOM 4655 O O . HIS B 1 69 ? -12.93 9.422 27.906 1 60.81 69 HIS B O 1
ATOM 4661 N N . VAL B 1 70 ? -12.234 9.258 30.094 1 59.69 70 VAL B N 1
ATOM 4662 C CA . VAL B 1 70 ? -10.852 9.648 29.844 1 59.69 70 VAL B CA 1
ATOM 4663 C C . VAL B 1 70 ? -10.227 8.695 28.828 1 59.69 70 VAL B C 1
ATOM 4665 O O . VAL B 1 70 ? -9.438 9.117 27.969 1 59.69 70 VAL B O 1
ATOM 4668 N N . ALA B 1 71 ? -10.656 7.309 28.906 1 60.53 71 ALA B N 1
ATOM 4669 C CA . ALA B 1 71 ? -10.141 6.34 27.953 1 60.53 71 ALA B CA 1
ATOM 4670 C C . ALA B 1 71 ? -11.266 5.48 27.375 1 60.53 71 ALA B C 1
ATOM 4672 O O . ALA B 1 71 ? -12.141 5.02 28.125 1 60.53 71 ALA B O 1
ATOM 4673 N N . ALA B 1 72 ? -11.594 5.703 26.141 1 65.06 72 ALA B N 1
ATOM 4674 C CA . ALA B 1 72 ? -12.602 4.867 25.5 1 65.06 72 ALA B CA 1
ATOM 4675 C C . ALA B 1 72 ? -11.977 3.955 24.453 1 65.06 72 ALA B C 1
ATOM 4677 O O . ALA B 1 72 ? -10.875 4.223 23.969 1 65.06 72 ALA B O 1
ATOM 4678 N N . ILE B 1 73 ? -12.484 2.727 24.375 1 64.75 73 ILE B N 1
ATOM 4679 C CA . ILE B 1 73 ? -11.992 1.755 23.406 1 64.75 73 ILE B CA 1
ATOM 4680 C C . ILE B 1 73 ? -12.82 1.831 22.125 1 64.75 73 ILE B C 1
ATOM 4682 O O . ILE B 1 73 ? -14.031 1.608 22.156 1 64.75 73 ILE B O 1
ATOM 4686 N N . ALA B 1 74 ? -12.305 2.541 21.156 1 66.62 74 ALA B N 1
ATOM 4687 C CA . ALA B 1 74 ? -12.953 2.594 19.844 1 66.62 74 ALA B CA 1
ATOM 4688 C C . ALA B 1 74 ? -12.609 1.358 19.016 1 66.62 74 ALA B C 1
ATOM 4690 O O . ALA B 1 74 ? -11.961 1.462 17.969 1 66.62 74 ALA B O 1
ATOM 4691 N N . TYR B 1 75 ? -13.195 0.252 19.297 1 63.94 75 TYR B N 1
ATOM 4692 C CA . TYR B 1 75 ? -12.828 -1.047 18.734 1 63.94 75 TYR B CA 1
ATOM 4693 C C . TYR B 1 75 ? -13.438 -1.234 17.359 1 63.94 75 TYR B C 1
ATOM 4695 O O . TYR B 1 75 ? -12.781 -1.743 16.438 1 63.94 75 TYR B O 1
ATOM 4703 N N . ALA B 1 76 ? -14.57 -0.688 17.125 1 62.59 76 ALA B N 1
ATOM 4704 C CA . ALA B 1 76 ? -15.305 -1.002 15.906 1 62.59 76 ALA B CA 1
ATOM 4705 C C . ALA B 1 76 ? -14.648 -0.356 14.688 1 62.59 76 ALA B C 1
ATOM 4707 O O . ALA B 1 76 ? -14.609 -0.947 13.602 1 62.59 76 ALA B O 1
ATOM 4708 N N . GLU B 1 77 ? -14.047 0.701 14.992 1 66.25 77 GLU B N 1
ATOM 4709 C CA . GLU B 1 77 ? -13.547 1.456 13.844 1 66.25 77 GLU B CA 1
ATOM 4710 C C . GLU B 1 77 ? -12.164 0.969 13.43 1 66.25 77 GLU B C 1
ATOM 4712 O O . GLU B 1 77 ? -11.805 1.029 12.25 1 66.25 77 GLU B O 1
ATOM 4717 N N . VAL B 1 78 ? -11.461 0.387 14.422 1 76.44 78 VAL B N 1
ATOM 4718 C CA . VAL B 1 78 ? -10.07 0.078 14.125 1 76.44 78 VAL B CA 1
ATOM 4719 C C . VAL B 1 78 ? -9.852 -1.433 14.188 1 76.44 78 VAL B C 1
ATOM 4721 O O . VAL B 1 78 ? -8.742 -1.916 13.938 1 76.44 78 VAL B O 1
ATOM 4724 N N . ARG B 1 79 ? -10.906 -2.137 14.25 1 72.06 79 ARG B N 1
ATOM 4725 C CA . ARG B 1 79 ? -10.789 -3.572 14.484 1 72.06 79 ARG B CA 1
ATOM 4726 C C . ARG B 1 79 ? -10.156 -4.27 13.281 1 72.06 79 ARG B C 1
ATOM 4728 O O . ARG B 1 79 ? -9.18 -5.008 13.43 1 72.06 79 ARG B O 1
ATOM 4735 N N . ASP B 1 80 ? -10.625 -3.977 12.094 1 71.12 80 ASP B N 1
ATOM 4736 C CA . ASP B 1 80 ? -10.195 -4.707 10.906 1 71.12 80 ASP B CA 1
ATOM 4737 C C . ASP B 1 80 ? -8.742 -4.395 10.57 1 71.12 80 ASP B C 1
ATOM 4739 O O . ASP B 1 80 ? -7.926 -5.309 10.414 1 71.12 80 ASP B O 1
ATOM 4743 N N . PRO B 1 81 ? -8.422 -3.143 10.586 1 74.75 81 PRO B N 1
ATOM 4744 C CA . PRO B 1 81 ? -7.016 -2.855 10.289 1 74.75 81 PRO B CA 1
ATOM 4745 C C . PRO B 1 81 ? -6.07 -3.334 11.391 1 74.75 81 PRO B C 1
ATOM 4747 O O . PRO B 1 81 ? -4.922 -3.686 11.117 1 74.75 81 PRO B O 1
ATOM 4750 N N . LEU B 1 82 ? -6.559 -3.34 12.586 1 80.62 82 LEU B N 1
ATOM 4751 C CA . LEU B 1 82 ? -5.723 -3.762 13.703 1 80.62 82 LEU B CA 1
ATOM 4752 C C . LEU B 1 82 ? -5.422 -5.254 13.625 1 80.62 82 LEU B C 1
ATOM 4754 O O . LEU B 1 82 ? -4.273 -5.668 13.781 1 80.62 82 LEU B O 1
ATOM 4758 N N . ILE B 1 83 ? -6.465 -6.051 13.367 1 71.75 83 ILE B N 1
ATOM 4759 C CA . ILE B 1 83 ? -6.285 -7.496 13.25 1 71.75 83 ILE B CA 1
ATOM 4760 C C . ILE B 1 83 ? -5.344 -7.809 12.086 1 71.75 83 ILE B C 1
ATOM 4762 O O . ILE B 1 83 ? -4.441 -8.633 12.219 1 71.75 83 ILE B O 1
ATOM 4766 N N . PHE B 1 84 ? -5.574 -7.121 11.047 1 73.5 84 PHE B N 1
ATOM 4767 C CA . PHE B 1 84 ? -4.738 -7.316 9.867 1 73.5 84 PHE B CA 1
ATOM 4768 C C . PHE B 1 84 ? -3.279 -7 10.18 1 73.5 84 PHE B C 1
ATOM 4770 O O . PHE B 1 84 ? -2.381 -7.766 9.82 1 73.5 84 PHE B O 1
ATOM 4777 N N . THR B 1 85 ? -3.057 -5.938 10.906 1 77.06 85 THR B N 1
ATOM 4778 C CA . THR B 1 85 ? -1.7 -5.496 11.219 1 77.06 85 THR B CA 1
ATOM 4779 C C . THR B 1 85 ? -1.027 -6.461 12.188 1 77.06 85 THR B C 1
ATOM 4781 O O . THR B 1 85 ? 0.158 -6.77 12.047 1 77.06 85 THR B O 1
ATOM 4784 N N . ILE B 1 86 ? -1.76 -6.969 13.086 1 78.38 86 ILE B N 1
ATOM 4785 C CA . ILE B 1 86 ? -1.214 -7.895 14.07 1 78.38 86 ILE B CA 1
ATOM 4786 C C . ILE B 1 86 ? -0.823 -9.203 13.383 1 78.38 86 ILE B C 1
ATOM 4788 O O . ILE B 1 86 ? 0.245 -9.758 13.656 1 78.38 86 ILE B O 1
ATOM 4792 N N . VAL B 1 87 ? -1.668 -9.609 12.5 1 74.38 87 VAL B N 1
ATOM 4793 C CA . VAL B 1 87 ? -1.421 -10.867 11.805 1 74.38 87 VAL B CA 1
ATOM 4794 C C . VAL B 1 87 ? -0.182 -10.734 10.922 1 74.38 87 VAL B C 1
ATOM 4796 O O . VAL B 1 87 ? 0.663 -11.633 10.883 1 74.38 87 VAL B O 1
ATOM 4799 N N . VAL B 1 88 ? -0.1 -9.641 10.266 1 76.5 88 VAL B N 1
ATOM 4800 C CA . VAL B 1 88 ? 1.052 -9.406 9.398 1 76.5 88 VAL B CA 1
ATOM 4801 C C . VAL B 1 88 ? 2.324 -9.328 10.242 1 76.5 88 VAL B C 1
ATOM 4803 O O . VAL B 1 88 ? 3.373 -9.844 9.836 1 76.5 88 VAL B O 1
ATOM 4806 N N . LEU B 1 89 ? 2.221 -8.734 11.367 1 82.12 89 LEU B N 1
ATOM 4807 C CA . LEU B 1 89 ? 3.369 -8.609 12.258 1 82.12 89 LEU B CA 1
ATOM 4808 C C . LEU B 1 89 ? 3.797 -9.969 12.789 1 82.12 89 LEU B C 1
ATOM 4810 O O . LEU B 1 89 ? 4.992 -10.281 12.836 1 82.12 89 LEU B O 1
ATOM 4814 N N . LEU B 1 90 ? 2.891 -10.734 13.156 1 80.38 90 LEU B N 1
ATOM 4815 C CA . LEU B 1 90 ? 3.195 -12.07 13.648 1 80.38 90 LEU B CA 1
ATOM 4816 C C . LEU B 1 90 ? 3.84 -12.922 12.562 1 80.38 90 LEU B C 1
ATOM 4818 O O . LEU B 1 90 ? 4.754 -13.703 12.844 1 80.38 90 LEU B O 1
ATOM 4822 N N . ALA B 1 91 ? 3.287 -12.742 11.391 1 77.31 91 ALA B N 1
ATOM 4823 C CA . ALA B 1 91 ? 3.869 -13.461 10.258 1 77.31 91 ALA B CA 1
ATOM 4824 C C . ALA B 1 91 ? 5.301 -13.008 10 1 77.31 91 ALA B C 1
ATOM 4826 O O . ALA B 1 91 ? 6.172 -13.82 9.695 1 77.31 91 ALA B O 1
ATOM 4827 N N . GLY B 1 92 ? 5.488 -11.688 10.117 1 76.38 92 GLY B N 1
ATOM 4828 C CA . GLY B 1 92 ? 6.836 -11.164 9.977 1 76.38 92 GLY B CA 1
ATOM 4829 C C . GLY B 1 92 ? 7.793 -11.68 11.031 1 76.38 92 GLY B C 1
ATOM 4830 O O . GLY B 1 92 ? 8.93 -12.047 10.719 1 76.38 92 GLY B O 1
ATOM 4831 N N . ILE B 1 93 ? 7.332 -11.797 12.203 1 81.31 93 ILE B N 1
ATOM 4832 C CA . ILE B 1 93 ? 8.141 -12.289 13.32 1 81.31 93 ILE B CA 1
ATOM 4833 C C . ILE B 1 93 ? 8.438 -13.773 13.125 1 81.31 93 ILE B C 1
ATOM 4835 O O . ILE B 1 93 ? 9.539 -14.234 13.414 1 81.31 93 ILE B O 1
ATOM 4839 N N . SER B 1 94 ? 7.449 -14.461 12.672 1 77.81 94 SER B N 1
ATOM 4840 C CA . SER B 1 94 ? 7.645 -15.883 12.422 1 77.81 94 SER B CA 1
ATOM 4841 C C . SER B 1 94 ? 8.711 -16.109 11.352 1 77.81 94 SER B C 1
ATOM 4843 O O . SER B 1 94 ? 9.477 -17.078 11.43 1 77.81 94 SER B O 1
ATOM 4845 N N . LYS B 1 95 ? 8.633 -15.219 10.367 1 75.69 95 LYS B N 1
ATOM 4846 C CA . LYS B 1 95 ? 9.656 -15.32 9.328 1 75.69 95 LYS B CA 1
ATOM 4847 C C . LYS B 1 95 ? 11.055 -15.141 9.914 1 75.69 95 LYS B C 1
ATOM 4849 O O . LYS B 1 95 ? 11.992 -15.828 9.5 1 75.69 95 LYS B O 1
ATOM 4854 N N . ILE B 1 96 ? 11.211 -14.258 10.875 1 76.19 96 ILE B N 1
ATOM 4855 C CA . ILE B 1 96 ? 12.484 -14.016 11.539 1 76.19 96 ILE B CA 1
ATOM 4856 C C . ILE B 1 96 ? 12.875 -15.242 12.367 1 76.19 96 ILE B C 1
ATOM 4858 O O . ILE B 1 96 ? 14.023 -15.695 12.305 1 76.19 96 ILE B O 1
ATOM 4862 N N . GLY B 1 97 ? 11.891 -15.703 13.102 1 75.5 97 GLY B N 1
ATOM 4863 C CA . GLY B 1 97 ? 12.156 -16.891 13.906 1 75.5 97 GLY B CA 1
ATOM 4864 C C . GLY B 1 97 ? 12.547 -18.094 13.07 1 75.5 97 GLY B C 1
ATOM 4865 O O . GLY B 1 97 ? 13.422 -18.859 13.461 1 75.5 97 GLY B O 1
ATOM 4866 N N . TYR B 1 98 ? 11.906 -18.172 11.945 1 73.06 98 TYR B N 1
ATOM 4867 C CA . TYR B 1 98 ? 12.172 -19.266 11.016 1 73.06 98 TYR B CA 1
ATOM 4868 C C . TYR B 1 98 ? 13.617 -19.234 10.539 1 73.06 98 TYR B C 1
ATOM 4870 O O . TYR B 1 98 ? 14.297 -20.266 10.523 1 73.06 98 TYR B O 1
ATOM 4878 N N . HIS B 1 99 ? 14.086 -18.078 10.234 1 71.12 99 HIS B N 1
ATOM 4879 C CA . HIS B 1 99 ? 15.43 -17.969 9.68 1 71.12 99 HIS B CA 1
ATOM 4880 C C . HIS B 1 99 ? 16.484 -18.078 10.766 1 71.12 99 HIS B C 1
ATOM 4882 O O . HIS B 1 99 ? 17.641 -18.453 10.492 1 71.12 99 HIS B O 1
ATOM 4888 N N . HIS B 1 100 ? 16.016 -17.719 11.984 1 73 100 HIS B N 1
ATOM 4889 C CA . HIS B 1 100 ? 16.938 -17.859 13.102 1 73 100 HIS B CA 1
ATOM 4890 C C . HIS B 1 100 ? 17.031 -19.312 13.547 1 73 100 HIS B C 1
ATOM 4892 O O . HIS B 1 100 ? 18.078 -19.75 14.047 1 73 100 HIS B O 1
ATOM 4898 N N . ALA B 1 101 ? 15.938 -19.953 13.305 1 70.75 101 ALA B N 1
ATOM 4899 C CA . ALA B 1 101 ? 15.945 -21.359 13.688 1 70.75 101 ALA B CA 1
ATOM 4900 C C . ALA B 1 101 ? 16.578 -22.219 12.602 1 70.75 101 ALA B C 1
ATOM 4902 O O . ALA B 1 101 ? 15.914 -22.594 11.633 1 70.75 101 ALA B O 1
ATOM 4903 N N . ASN B 1 102 ? 17.75 -22.328 12.516 1 65.19 102 ASN B N 1
ATOM 4904 C CA . ASN B 1 102 ? 18.531 -23.062 11.516 1 65.19 102 ASN B CA 1
ATOM 4905 C C . ASN B 1 102 ? 17.891 -24.406 11.188 1 65.19 102 ASN B C 1
ATOM 4907 O O . ASN B 1 102 ? 17.812 -24.781 10.016 1 65.19 102 ASN B O 1
ATOM 4911 N N . PHE B 1 103 ? 17.406 -25.031 12.305 1 61.41 103 PHE B N 1
ATOM 4912 C CA . PHE B 1 103 ? 16.875 -26.375 12.102 1 61.41 103 PHE B CA 1
ATOM 4913 C C . PHE B 1 103 ? 15.586 -26.328 11.281 1 61.41 103 PHE B C 1
ATOM 4915 O O . PHE B 1 103 ? 15.375 -27.141 10.383 1 61.41 103 PHE B O 1
ATOM 4922 N N . LEU B 1 104 ? 14.742 -25.359 11.414 1 65.06 104 LEU B N 1
ATOM 4923 C CA . LEU B 1 104 ? 13.453 -25.25 10.742 1 65.06 104 LEU B CA 1
ATOM 4924 C C . LEU B 1 104 ? 13.617 -24.688 9.336 1 65.06 104 LEU B C 1
ATOM 4926 O O . LEU B 1 104 ? 12.953 -25.125 8.398 1 65.06 104 LEU B O 1
ATOM 4930 N N . SER B 1 105 ? 14.516 -23.844 9.219 1 63.41 105 SER B N 1
ATOM 4931 C CA . SER B 1 105 ? 14.695 -23.141 7.949 1 63.41 105 SER B CA 1
ATOM 4932 C C . SER B 1 105 ? 15.336 -24.047 6.902 1 63.41 105 SER B C 1
ATOM 4934 O O . SER B 1 105 ? 15.148 -23.844 5.703 1 63.41 105 SER B O 1
ATOM 4936 N N . SER B 1 106 ? 15.969 -25.016 7.375 1 65.56 106 SER B N 1
ATOM 4937 C CA . SER B 1 106 ? 16.656 -25.891 6.434 1 65.56 106 SER B CA 1
ATOM 4938 C C . SER B 1 106 ? 15.734 -26.984 5.902 1 65.56 106 SER B C 1
ATOM 4940 O O . SER B 1 106 ? 15.953 -27.5 4.809 1 65.56 106 SER B O 1
ATOM 4942 N N . GLN B 1 107 ? 14.734 -27.219 6.641 1 67.81 107 GLN B N 1
ATOM 4943 C CA . GLN B 1 107 ? 13.984 -28.406 6.25 1 67.81 107 GLN B CA 1
ATOM 4944 C C . GLN B 1 107 ? 12.586 -28.031 5.754 1 67.81 107 GLN B C 1
ATOM 4946 O O . GLN B 1 107 ? 12 -28.75 4.93 1 67.81 107 GLN B O 1
ATOM 4951 N N . ILE B 1 108 ? 12.109 -26.953 6.188 1 77.31 108 ILE B N 1
ATOM 4952 C CA . ILE B 1 108 ? 10.711 -26.641 5.898 1 77.31 108 ILE B CA 1
ATOM 4953 C C . ILE B 1 108 ? 10.625 -25.297 5.168 1 77.31 108 ILE B C 1
ATOM 4955 O O . ILE B 1 108 ? 11.219 -24.312 5.598 1 77.31 108 ILE B O 1
ATOM 4959 N N . PRO B 1 109 ? 9.93 -25.422 4.035 1 76.81 109 PRO B N 1
ATOM 4960 C CA . PRO B 1 109 ? 9.742 -24.156 3.318 1 76.81 109 PRO B CA 1
ATOM 4961 C C . PRO B 1 109 ? 8.977 -23.125 4.141 1 76.81 109 PRO B C 1
ATOM 4963 O O . PRO B 1 109 ? 8.156 -23.484 4.988 1 76.81 109 PRO B O 1
ATOM 4966 N N . GLU B 1 110 ? 9.281 -21.891 3.906 1 78 110 GLU B N 1
ATOM 4967 C CA . GLU B 1 110 ? 8.68 -20.766 4.621 1 78 110 GLU B CA 1
ATOM 4968 C C . GLU B 1 110 ? 7.16 -20.766 4.469 1 78 110 GLU B C 1
ATOM 4970 O O . GLU B 1 110 ? 6.438 -20.406 5.398 1 78 110 GLU B O 1
ATOM 4975 N N . SER B 1 111 ? 6.691 -21.203 3.355 1 78.69 111 SER B N 1
ATOM 4976 C CA . SER B 1 111 ? 5.258 -21.203 3.084 1 78.69 111 SER B CA 1
ATOM 4977 C C . SER B 1 111 ? 4.52 -22.125 4.043 1 78.69 111 SER B C 1
ATOM 4979 O O . SER B 1 111 ? 3.389 -21.844 4.441 1 78.69 111 SER B O 1
ATOM 4981 N N . CYS B 1 112 ? 5.109 -23.203 4.449 1 83.81 112 CYS B N 1
ATOM 4982 C CA . CYS B 1 112 ? 4.492 -24.141 5.371 1 83.81 112 CYS B CA 1
ATOM 4983 C C . CYS B 1 112 ? 4.23 -23.5 6.727 1 83.81 112 CYS B C 1
ATOM 4985 O O . CYS B 1 112 ? 3.16 -23.672 7.309 1 83.81 112 CYS B O 1
ATOM 4987 N N . ILE B 1 113 ? 5.195 -22.797 7.164 1 82.44 113 ILE B N 1
ATOM 4988 C CA . ILE B 1 113 ? 5.07 -22.156 8.469 1 82.44 113 ILE B CA 1
ATOM 4989 C C . ILE B 1 113 ? 3.969 -21.094 8.422 1 82.44 113 ILE B C 1
ATOM 4991 O O . ILE B 1 113 ? 3.213 -20.938 9.383 1 82.44 113 ILE B O 1
ATOM 4995 N N . LEU B 1 114 ? 3.887 -20.406 7.352 1 82.88 114 LEU B N 1
ATOM 4996 C CA . LEU B 1 114 ? 2.869 -19.375 7.207 1 82.88 114 LEU B CA 1
ATOM 4997 C C . LEU B 1 114 ? 1.473 -19.984 7.184 1 82.88 114 LEU B C 1
ATOM 4999 O O . LEU B 1 114 ? 0.539 -19.422 7.773 1 82.88 114 LEU B O 1
ATOM 5003 N N . ILE B 1 115 ? 1.371 -21.078 6.543 1 85.81 115 ILE B N 1
ATOM 5004 C CA . ILE B 1 115 ? 0.081 -21.766 6.473 1 85.81 115 ILE B CA 1
ATOM 5005 C C . ILE B 1 115 ? -0.306 -22.281 7.859 1 85.81 115 ILE B C 1
ATOM 5007 O O . ILE B 1 115 ? -1.463 -22.156 8.273 1 85.81 115 ILE B O 1
ATOM 5011 N N . ILE B 1 116 ? 0.625 -22.797 8.578 1 86.88 116 ILE B N 1
ATOM 5012 C CA . ILE B 1 116 ? 0.373 -23.297 9.93 1 86.88 116 ILE B CA 1
ATOM 5013 C C . ILE B 1 116 ? -0.057 -22.156 10.836 1 86.88 116 ILE B C 1
ATOM 5015 O O . ILE B 1 116 ? -1.016 -22.281 11.602 1 86.88 116 ILE B O 1
ATOM 5019 N N . LEU B 1 117 ? 0.643 -21.062 10.68 1 83.62 117 LEU B N 1
ATOM 5020 C CA . LEU B 1 117 ? 0.295 -19.891 11.469 1 83.62 117 LEU B CA 1
ATOM 5021 C C . LEU B 1 117 ? -1.106 -19.406 11.125 1 83.62 117 LEU B C 1
ATOM 5023 O O . LEU B 1 117 ? -1.879 -19.031 12.016 1 83.62 117 LEU B O 1
ATOM 5027 N N . GLY B 1 118 ? -1.394 -19.344 9.867 1 80.88 118 GLY B N 1
ATOM 5028 C CA . GLY B 1 118 ? -2.729 -18.969 9.438 1 80.88 118 GLY B CA 1
ATOM 5029 C C . GLY B 1 118 ? -3.812 -19.891 9.953 1 80.88 118 GLY B C 1
ATOM 5030 O O . GLY B 1 118 ? -4.887 -19.438 10.359 1 80.88 118 GLY B O 1
ATOM 5031 N N . THR B 1 119 ? -3.516 -21.109 9.922 1 84.31 119 THR B N 1
ATOM 5032 C CA . THR B 1 119 ? -4.457 -22.109 10.414 1 84.31 119 THR B CA 1
ATOM 5033 C C . THR B 1 119 ? -4.676 -21.953 11.914 1 84.31 119 THR B C 1
ATOM 5035 O O . THR B 1 119 ? -5.805 -22.062 12.398 1 84.31 119 THR B O 1
ATOM 5038 N N . CYS B 1 120 ? -3.609 -21.734 12.594 1 83.75 120 CYS B N 1
ATOM 5039 C CA . CYS B 1 120 ? -3.705 -21.531 14.039 1 83.75 120 CYS B CA 1
ATOM 5040 C C . CYS B 1 120 ? -4.516 -20.281 14.359 1 83.75 120 CYS B C 1
ATOM 5042 O O . CYS B 1 120 ? -5.363 -20.297 15.25 1 83.75 120 CYS B O 1
ATOM 5044 N N . PHE B 1 121 ? -4.246 -19.281 13.633 1 77.81 121 PHE B N 1
ATOM 5045 C CA . PHE B 1 121 ? -4.996 -18.047 13.82 1 77.81 121 PHE B CA 1
ATOM 5046 C C . PHE B 1 121 ? -6.469 -18.25 13.492 1 77.81 121 PHE B C 1
ATOM 5048 O O . PHE B 1 121 ? -7.348 -17.719 14.18 1 77.81 121 PHE B O 1
ATOM 5055 N N . GLY B 1 122 ? -6.699 -18.844 12.367 1 75.38 122 GLY B N 1
ATOM 5056 C CA . GLY B 1 122 ? -8.07 -19.156 12 1 75.38 122 GLY B CA 1
ATOM 5057 C C . GLY B 1 122 ? -8.781 -20 13.047 1 75.38 122 GLY B C 1
ATOM 5058 O O . GLY B 1 122 ? -9.961 -19.781 13.328 1 75.38 122 GLY B O 1
ATOM 5059 N N . ALA B 1 123 ? -8.078 -20.906 13.594 1 78.38 123 ALA B N 1
ATOM 5060 C CA . ALA B 1 123 ? -8.641 -21.766 14.625 1 78.38 123 ALA B CA 1
ATOM 5061 C C . ALA B 1 123 ? -8.984 -20.969 15.883 1 78.38 123 ALA B C 1
ATOM 5063 O O . ALA B 1 123 ? -10.023 -21.203 16.5 1 78.38 123 ALA B O 1
ATOM 5064 N N . VAL B 1 124 ? -8.117 -20.094 16.156 1 74.19 124 VAL B N 1
ATOM 5065 C CA . VAL B 1 124 ? -8.344 -19.25 17.328 1 74.19 124 VAL B CA 1
ATOM 5066 C C . VAL B 1 124 ? -9.578 -18.375 17.109 1 74.19 124 VAL B C 1
ATOM 5068 O O . VAL B 1 124 ? -10.406 -18.234 18 1 74.19 124 VAL B O 1
ATOM 5071 N N . ILE B 1 125 ? -9.664 -17.844 15.938 1 69.06 125 ILE B N 1
ATOM 5072 C CA . ILE B 1 125 ? -10.805 -16.984 15.617 1 69.06 125 ILE B CA 1
ATOM 5073 C C . ILE B 1 125 ? -12.078 -17.812 15.578 1 69.06 125 ILE B C 1
ATOM 5075 O O . ILE B 1 125 ? -13.125 -17.391 16.062 1 69.06 125 ILE B O 1
ATOM 5079 N N . HIS B 1 126 ? -12.047 -18.938 14.953 1 70.06 126 HIS B N 1
ATOM 5080 C CA . HIS B 1 126 ? -13.195 -19.828 14.82 1 70.06 126 HIS B CA 1
ATOM 5081 C C . HIS B 1 126 ? -13.672 -20.328 16.188 1 70.06 126 HIS B C 1
ATOM 5083 O O . HIS B 1 126 ? -14.875 -20.375 16.438 1 70.06 126 HIS B O 1
ATOM 5089 N N . PHE B 1 127 ? -12.719 -20.688 16.953 1 65.62 127 PHE B N 1
ATOM 5090 C CA . PHE B 1 127 ? -13.078 -21.266 18.234 1 65.62 127 PHE B CA 1
ATOM 5091 C C . PHE B 1 127 ? -13.43 -20.156 19.234 1 65.62 127 PHE B C 1
ATOM 5093 O O . PHE B 1 127 ? -14.141 -20.406 20.203 1 65.62 127 PHE B O 1
ATOM 5100 N N . SER B 1 128 ? -12.828 -18.969 19.047 1 60.25 128 SER B N 1
ATOM 5101 C CA . SER B 1 128 ? -13.141 -17.875 19.953 1 60.25 128 SER B CA 1
ATOM 5102 C C . SER B 1 128 ? -14.508 -17.266 19.641 1 60.25 128 SER B C 1
ATOM 5104 O O . SER B 1 128 ? -15.039 -16.484 20.438 1 60.25 128 SER B O 1
ATOM 5106 N N . GLY B 1 129 ? -15.242 -17.844 18.625 1 54.69 129 GLY B N 1
ATOM 5107 C CA . GLY B 1 129 ? -16.578 -17.391 18.281 1 54.69 129 GLY B CA 1
ATOM 5108 C C . GLY B 1 129 ? -16.578 -16.062 17.531 1 54.69 129 GLY B C 1
ATOM 5109 O O . GLY B 1 129 ? -17.641 -15.477 17.297 1 54.69 129 GLY B O 1
ATOM 5110 N N . ILE B 1 130 ? -15.453 -15.461 17.438 1 49.09 130 ILE B N 1
ATOM 5111 C CA . ILE B 1 130 ? -15.352 -14.156 16.781 1 49.09 130 ILE B CA 1
ATOM 5112 C C . ILE B 1 130 ? -15.539 -14.328 15.266 1 49.09 130 ILE B C 1
ATOM 5114 O O . ILE B 1 130 ? -15.719 -13.336 14.547 1 49.09 130 ILE B O 1
ATOM 5118 N N . SER B 1 131 ? -15.695 -15.547 14.734 1 48.88 131 SER B N 1
ATOM 5119 C CA . SER B 1 131 ? -15.492 -16.094 13.398 1 48.88 131 SER B CA 1
ATOM 5120 C C . SER B 1 131 ? -16.484 -15.492 12.406 1 48.88 131 SER B C 1
ATOM 5122 O O . SER B 1 131 ? -16.297 -15.602 11.188 1 48.88 131 SER B O 1
ATOM 5124 N N . LYS B 1 132 ? -17.688 -15.312 12.953 1 47.03 132 LYS B N 1
ATOM 5125 C CA . LYS B 1 132 ? -18.703 -15.352 11.898 1 47.03 132 LYS B CA 1
ATOM 5126 C C . LYS B 1 132 ? -18.359 -14.375 10.781 1 47.03 132 LYS B C 1
ATOM 5128 O O . LYS B 1 132 ? -18.859 -14.508 9.664 1 47.03 132 LYS B O 1
ATOM 5133 N N . ASN B 1 133 ? -17.766 -13.18 11.148 1 45.34 133 ASN B N 1
ATOM 5134 C CA . ASN B 1 133 ? -17.625 -12.234 10.039 1 45.34 133 ASN B CA 1
ATOM 5135 C C . ASN B 1 133 ? -16.156 -12.062 9.641 1 45.34 133 ASN B C 1
ATOM 5137 O O . ASN B 1 133 ? -15.422 -11.312 10.281 1 45.34 133 ASN B O 1
ATOM 5141 N N . LEU B 1 134 ? -15.57 -13.227 9.461 1 48.16 134 LEU B N 1
ATOM 5142 C CA . LEU B 1 134 ? -14.266 -12.992 8.844 1 48.16 134 LEU B CA 1
ATOM 5143 C C . LEU B 1 134 ? -14.25 -11.664 8.102 1 48.16 134 LEU B C 1
ATOM 5145 O O . LEU B 1 134 ? -15.242 -11.289 7.465 1 48.16 134 LEU B O 1
ATOM 5149 N N . PRO B 1 135 ? -13.398 -10.805 8.578 1 47.72 135 PRO B N 1
ATOM 5150 C CA . PRO B 1 135 ? -13.383 -9.469 7.977 1 47.72 135 PRO B CA 1
ATOM 5151 C C . PRO B 1 135 ? -13.734 -9.484 6.492 1 47.72 135 PRO B C 1
ATOM 5153 O O . PRO B 1 135 ? -13.172 -10.273 5.727 1 47.72 135 PRO B O 1
ATOM 5156 N N . GLU B 1 136 ? -15.023 -9.398 6.195 1 47.91 136 GLU B N 1
ATOM 5157 C CA . GLU B 1 136 ? -15.578 -9.164 4.863 1 47.91 136 GLU B CA 1
ATOM 5158 C C . GLU B 1 136 ? -14.57 -8.461 3.963 1 47.91 136 GLU B C 1
ATOM 5160 O O . GLU B 1 136 ? -14.812 -8.273 2.77 1 47.91 136 GLU B O 1
ATOM 5165 N N . PHE B 1 137 ? -13.602 -7.957 4.648 1 47.22 137 PHE B N 1
ATOM 5166 C CA . PHE B 1 137 ? -12.727 -7.066 3.895 1 47.22 137 PHE B CA 1
ATOM 5167 C C . PHE B 1 137 ? -12.125 -7.789 2.695 1 47.22 137 PHE B C 1
ATOM 5169 O O . PHE B 1 137 ? -11.68 -7.152 1.737 1 47.22 137 PHE B O 1
ATOM 5176 N N . PHE B 1 138 ? -12.156 -9.227 2.734 1 55.88 138 PHE B N 1
ATOM 5177 C CA . PHE B 1 138 ? -11.359 -9.695 1.608 1 55.88 138 PHE B CA 1
ATOM 5178 C C . PHE B 1 138 ? -12.219 -10.469 0.614 1 55.88 138 PHE B C 1
ATOM 5180 O O . PHE B 1 138 ? -12.336 -11.688 0.701 1 55.88 138 PHE B O 1
ATOM 5187 N N . LYS B 1 139 ? -12.93 -9.633 -0.097 1 61.25 139 LYS B N 1
ATOM 5188 C CA . LYS B 1 139 ? -13.57 -10.219 -1.264 1 61.25 139 LYS B CA 1
ATOM 5189 C C . LYS B 1 139 ? -12.547 -10.812 -2.223 1 61.25 139 LYS B C 1
ATOM 5191 O O . LYS B 1 139 ? -11.484 -10.219 -2.445 1 61.25 139 LYS B O 1
ATOM 5196 N N . PRO B 1 140 ? -12.812 -12.07 -2.574 1 68.38 140 PRO B N 1
ATOM 5197 C CA . PRO B 1 140 ? -11.883 -12.766 -3.467 1 68.38 140 PRO B CA 1
ATOM 5198 C C . PRO B 1 140 ? -11.43 -11.906 -4.645 1 68.38 140 PRO B C 1
ATOM 5200 O O . PRO B 1 140 ? -10.273 -11.984 -5.07 1 68.38 140 PRO B O 1
ATOM 5203 N N . HIS B 1 141 ? -12.344 -11.094 -5.012 1 73.12 141 HIS B N 1
ATOM 5204 C CA . HIS B 1 141 ? -12.008 -10.242 -6.148 1 73.12 141 HIS B CA 1
ATOM 5205 C C . HIS B 1 141 ? -10.938 -9.219 -5.777 1 73.12 141 HIS B C 1
ATOM 5207 O O . HIS B 1 141 ? -10.031 -8.953 -6.566 1 73.12 141 HIS B O 1
ATOM 5213 N N . GLU B 1 142 ? -10.992 -8.781 -4.562 1 71.25 142 GLU B N 1
ATOM 5214 C CA . GLU B 1 142 ? -10 -7.816 -4.098 1 71.25 142 GLU B CA 1
ATOM 5215 C C . GLU B 1 142 ? -8.633 -8.477 -3.914 1 71.25 142 GLU B C 1
ATOM 5217 O O . GLU B 1 142 ? -7.602 -7.855 -4.168 1 71.25 142 GLU B O 1
ATOM 5222 N N . PHE B 1 143 ? -8.773 -9.688 -3.615 1 73.62 143 PHE B N 1
ATOM 5223 C CA . PHE B 1 143 ? -7.535 -10.438 -3.449 1 73.62 143 PHE B CA 1
ATOM 5224 C C . PHE B 1 143 ? -6.781 -10.539 -4.77 1 73.62 143 PHE B C 1
ATOM 5226 O O . PHE B 1 143 ? -5.57 -10.328 -4.816 1 73.62 143 PHE B O 1
ATOM 5233 N N . PHE B 1 144 ? -7.559 -10.805 -5.723 1 76.5 144 PHE B N 1
ATOM 5234 C CA . PHE B 1 144 ? -6.988 -11 -7.051 1 76.5 144 PHE B CA 1
ATOM 5235 C C . PHE B 1 144 ? -6.426 -9.695 -7.602 1 76.5 144 PHE B C 1
ATOM 5237 O O . PHE B 1 144 ? -5.34 -9.672 -8.18 1 76.5 144 PHE B O 1
ATOM 5244 N N . ILE B 1 145 ? -7.008 -8.625 -7.305 1 80.94 145 ILE B N 1
ATOM 5245 C CA . ILE B 1 145 ? -6.68 -7.355 -7.938 1 80.94 145 ILE B CA 1
ATOM 5246 C C . ILE B 1 145 ? -5.551 -6.668 -7.168 1 80.94 145 ILE B C 1
ATOM 5248 O O . ILE B 1 145 ? -4.711 -5.984 -7.762 1 80.94 145 ILE B O 1
ATOM 5252 N N . PHE B 1 146 ? -5.441 -6.988 -5.863 1 81.19 146 PHE B N 1
ATOM 5253 C CA . PHE B 1 146 ? -4.508 -6.184 -5.082 1 81.19 146 PHE B CA 1
ATOM 5254 C C . PHE B 1 146 ? -3.311 -7.02 -4.641 1 81.19 146 PHE B C 1
ATOM 5256 O O . PHE B 1 146 ? -2.203 -6.5 -4.5 1 81.19 146 PHE B O 1
ATOM 5263 N N . LEU B 1 147 ? -3.465 -8.289 -4.445 1 85.62 147 LEU B N 1
ATOM 5264 C CA . LEU B 1 147 ? -2.4 -9.07 -3.826 1 85.62 147 LEU B CA 1
ATOM 5265 C C . LEU B 1 147 ? -1.524 -9.727 -4.887 1 85.62 147 LEU B C 1
ATOM 5267 O O . LEU B 1 147 ? -0.307 -9.828 -4.715 1 85.62 147 LEU B O 1
ATOM 5271 N N . LEU B 1 148 ? -2.061 -10.055 -5.965 1 86.31 148 LEU B N 1
ATOM 5272 C CA . LEU B 1 148 ? -1.339 -10.859 -6.945 1 86.31 148 LEU B CA 1
ATOM 5273 C C . LEU B 1 148 ? -0.421 -9.992 -7.793 1 86.31 148 LEU B C 1
ATOM 5275 O O . LEU B 1 148 ? 0.719 -10.367 -8.07 1 86.31 148 LEU B O 1
ATOM 5279 N N . PRO B 1 149 ? -0.844 -8.828 -8.18 1 89.94 149 PRO B N 1
ATOM 5280 C CA . PRO B 1 149 ? -0.029 -8.055 -9.125 1 89.94 149 PRO B CA 1
ATOM 5281 C C . PRO B 1 149 ? 1.368 -7.754 -8.586 1 89.94 149 PRO B C 1
ATOM 5283 O O . PRO B 1 149 ? 2.357 -7.914 -9.305 1 89.94 149 PRO B O 1
ATOM 5286 N N . PRO B 1 150 ? 1.484 -7.391 -7.312 1 90.38 150 PRO B N 1
ATOM 5287 C CA . PRO B 1 150 ? 2.84 -7.133 -6.82 1 90.38 150 PRO B CA 1
ATOM 5288 C C . PRO B 1 150 ? 3.717 -8.383 -6.828 1 90.38 150 PRO B C 1
ATOM 5290 O O . PRO B 1 150 ? 4.926 -8.297 -7.051 1 90.38 150 PRO B O 1
ATOM 5293 N N . ILE B 1 151 ? 3.18 -9.484 -6.566 1 88.06 151 ILE B N 1
ATOM 5294 C CA . ILE B 1 151 ? 3.926 -10.742 -6.562 1 88.06 151 ILE B CA 1
ATOM 5295 C C . ILE B 1 151 ? 4.441 -11.039 -7.969 1 88.06 151 ILE B C 1
ATOM 5297 O O . ILE B 1 151 ? 5.617 -11.359 -8.148 1 88.06 151 ILE B O 1
ATOM 5301 N N . ILE B 1 152 ? 3.582 -10.859 -8.938 1 90.88 152 ILE B N 1
ATOM 5302 C CA . ILE B 1 152 ? 3.918 -11.156 -10.328 1 90.88 152 ILE B CA 1
ATOM 5303 C C . ILE B 1 152 ? 4.922 -10.133 -10.852 1 90.88 152 ILE B C 1
ATOM 5305 O O . ILE B 1 152 ? 5.828 -10.477 -11.609 1 90.88 152 ILE B O 1
ATOM 5309 N N . LEU B 1 153 ? 4.73 -8.898 -10.422 1 93 153 LEU B N 1
ATOM 5310 C CA . LEU B 1 153 ? 5.66 -7.859 -10.852 1 93 153 LEU B CA 1
ATOM 5311 C C . LEU B 1 153 ? 7.07 -8.148 -10.352 1 93 153 LEU B C 1
ATOM 5313 O O . LEU B 1 153 ? 8.039 -8 -11.094 1 93 153 LEU B O 1
ATOM 5317 N N . GLU B 1 154 ? 7.188 -8.516 -9.109 1 91.62 154 GLU B N 1
ATOM 5318 C CA . GLU B 1 154 ? 8.484 -8.875 -8.555 1 91.62 154 GLU B CA 1
ATOM 5319 C C . GLU B 1 154 ? 9.102 -10.047 -9.312 1 91.62 154 GLU B C 1
ATOM 5321 O O . GLU B 1 154 ? 10.312 -10.055 -9.578 1 91.62 154 GLU B O 1
ATOM 5326 N N . ALA B 1 155 ? 8.312 -10.992 -9.617 1 89.69 155 ALA B N 1
ATOM 5327 C CA . ALA B 1 155 ? 8.781 -12.148 -10.375 1 89.69 155 ALA B CA 1
ATOM 5328 C C . ALA B 1 155 ? 9.258 -11.734 -11.766 1 89.69 155 ALA B C 1
ATOM 5330 O O . ALA B 1 155 ? 10.273 -12.234 -12.25 1 89.69 155 ALA B O 1
ATOM 5331 N N . ALA B 1 156 ? 8.539 -10.844 -12.336 1 91.31 156 ALA B N 1
ATOM 5332 C CA . ALA B 1 156 ? 8.922 -10.367 -13.656 1 91.31 156 ALA B CA 1
ATOM 5333 C C . ALA B 1 156 ? 10.273 -9.656 -13.617 1 91.31 156 ALA B C 1
ATOM 5335 O O . ALA B 1 156 ? 11.109 -9.836 -14.508 1 91.31 156 ALA B O 1
ATOM 5336 N N . PHE B 1 157 ? 10.484 -8.875 -12.594 1 90.75 157 PHE B N 1
ATOM 5337 C CA . PHE B 1 157 ? 11.758 -8.172 -12.43 1 90.75 157 PHE B CA 1
ATOM 5338 C C . PHE B 1 157 ? 12.891 -9.164 -12.219 1 90.75 157 PHE B C 1
ATOM 5340 O O . PHE B 1 157 ? 14.016 -8.938 -12.688 1 90.75 157 PHE B O 1
ATOM 5347 N N . SER B 1 158 ? 12.586 -10.227 -11.609 1 87.19 158 SER B N 1
ATOM 5348 C CA . SER B 1 158 ? 13.609 -11.211 -11.266 1 87.19 158 SER B CA 1
ATOM 5349 C C . SER B 1 158 ? 13.898 -12.148 -12.438 1 87.19 158 SER B C 1
ATOM 5351 O O . SER B 1 158 ? 14.93 -12.82 -12.453 1 87.19 158 SER B O 1
ATOM 5353 N N . LEU B 1 159 ? 13.039 -12.172 -13.297 1 86.19 159 LEU B N 1
ATOM 5354 C CA . LEU B 1 159 ? 13.164 -13.062 -14.445 1 86.19 159 LEU B CA 1
ATOM 5355 C C . LEU B 1 159 ? 14.117 -12.484 -15.484 1 86.19 159 LEU B C 1
ATOM 5357 O O . LEU B 1 159 ? 14.656 -13.219 -16.312 1 86.19 159 LEU B O 1
ATOM 5361 N N . HIS B 1 160 ? 14.297 -11.234 -15.352 1 82.06 160 HIS B N 1
ATOM 5362 C CA . HIS B 1 160 ? 15.125 -10.609 -16.375 1 82.06 160 HIS B CA 1
ATOM 5363 C C . HIS B 1 160 ? 16.594 -10.992 -16.219 1 82.06 160 HIS B C 1
ATOM 5365 O O . HIS B 1 160 ? 17.328 -10.344 -15.469 1 82.06 160 HIS B O 1
ATOM 5371 N N . ASP B 1 161 ? 16.922 -12.055 -16.859 1 77.69 161 ASP B N 1
ATOM 5372 C CA . ASP B 1 161 ? 18.281 -12.57 -16.891 1 77.69 161 ASP B CA 1
ATOM 5373 C C . ASP B 1 161 ? 18.625 -13.133 -18.266 1 77.69 161 ASP B C 1
ATOM 5375 O O . ASP B 1 161 ? 17.734 -13.453 -19.047 1 77.69 161 ASP B O 1
ATOM 5379 N N . ARG B 1 162 ? 19.844 -13.109 -18.578 1 76.31 162 ARG B N 1
ATOM 5380 C CA . ARG B 1 162 ? 20.297 -13.625 -19.859 1 76.31 162 ARG B CA 1
ATOM 5381 C C . ARG B 1 162 ? 19.906 -15.094 -20.031 1 76.31 162 ARG B C 1
ATOM 5383 O O . ARG B 1 162 ? 19.516 -15.508 -21.125 1 76.31 162 ARG B O 1
ATOM 5390 N N . THR B 1 163 ? 19.953 -15.805 -19.016 1 78.81 163 THR B N 1
ATOM 5391 C CA . THR B 1 163 ? 19.625 -17.219 -19.062 1 78.81 163 THR B CA 1
ATOM 5392 C C . THR B 1 163 ? 18.141 -17.422 -19.406 1 78.81 163 THR B C 1
ATOM 5394 O O . THR B 1 163 ? 17.797 -18.344 -20.141 1 78.81 163 THR B O 1
ATOM 5397 N N . PHE B 1 164 ? 17.328 -16.578 -18.938 1 84.56 164 PHE B N 1
ATOM 5398 C CA . PHE B 1 164 ? 15.898 -16.641 -19.234 1 84.56 164 PHE B CA 1
ATOM 5399 C C . PHE B 1 164 ? 15.641 -16.375 -20.719 1 84.56 164 PHE B C 1
ATOM 5401 O O . PHE B 1 164 ? 14.875 -17.094 -21.359 1 84.56 164 PHE B O 1
ATOM 5408 N N . THR B 1 165 ? 16.328 -15.375 -21.219 1 83.44 165 THR B N 1
ATOM 5409 C CA . THR B 1 165 ? 16.094 -14.977 -22.594 1 83.44 165 THR B CA 1
ATOM 5410 C C . THR B 1 165 ? 16.625 -16.047 -23.562 1 83.44 165 THR B C 1
ATOM 5412 O O . THR B 1 165 ? 16.062 -16.25 -24.641 1 83.44 165 THR B O 1
ATOM 5415 N N . GLU B 1 166 ? 17.656 -16.734 -23.125 1 83.12 166 GLU B N 1
ATOM 5416 C CA . GLU B 1 166 ? 18.234 -17.766 -23.969 1 83.12 166 GLU B CA 1
ATOM 5417 C C . GLU B 1 166 ? 17.359 -19.016 -24 1 83.12 166 GLU B C 1
ATOM 5419 O O . GLU B 1 166 ? 17.406 -19.797 -24.953 1 83.12 166 GLU B O 1
ATOM 5424 N N . ASN B 1 167 ? 16.578 -19.219 -23.016 1 85.38 167 ASN B N 1
ATOM 5425 C CA . ASN B 1 167 ? 15.734 -20.406 -22.922 1 85.38 167 ASN B CA 1
ATOM 5426 C C . ASN B 1 167 ? 14.25 -20.047 -22.984 1 85.38 167 ASN B C 1
ATOM 5428 O O . ASN B 1 167 ? 13.406 -20.766 -22.438 1 85.38 167 ASN B O 1
ATOM 5432 N N . ILE B 1 168 ? 13.898 -18.969 -23.578 1 87.06 168 ILE B N 1
ATOM 5433 C CA . ILE B 1 168 ? 12.523 -18.484 -23.609 1 87.06 168 ILE B CA 1
ATOM 5434 C C . ILE B 1 168 ? 11.648 -19.422 -24.422 1 87.06 168 ILE B C 1
ATOM 5436 O O . ILE B 1 168 ? 10.469 -19.609 -24.125 1 87.06 168 ILE B O 1
ATOM 5440 N N . GLY B 1 169 ? 12.227 -20.047 -25.438 1 85.06 169 GLY B N 1
ATOM 5441 C CA . GLY B 1 169 ? 11.477 -20.969 -26.25 1 85.06 169 GLY B CA 1
ATOM 5442 C C . GLY B 1 169 ? 10.969 -22.188 -25.484 1 85.06 169 GLY B C 1
ATOM 5443 O O . GLY B 1 169 ? 9.789 -22.531 -25.562 1 85.06 169 GLY B O 1
ATOM 5444 N N . SER B 1 170 ? 11.828 -22.797 -24.734 1 86.25 170 SER B N 1
ATOM 5445 C CA . SER B 1 170 ? 11.453 -23.969 -23.938 1 86.25 170 SER B CA 1
ATOM 5446 C C . SER B 1 170 ? 10.469 -23.578 -22.844 1 86.25 170 SER B C 1
ATOM 5448 O O . SER B 1 170 ? 9.523 -24.328 -22.562 1 86.25 170 SER B O 1
ATOM 5450 N N . ILE B 1 171 ? 10.664 -22.438 -22.297 1 89.06 171 ILE B N 1
ATOM 5451 C CA . ILE B 1 171 ? 9.82 -21.969 -21.203 1 89.06 171 ILE B CA 1
ATOM 5452 C C . ILE B 1 171 ? 8.406 -21.734 -21.703 1 89.06 171 ILE B C 1
ATOM 5454 O O . ILE B 1 171 ? 7.43 -22.125 -21.062 1 89.06 171 ILE B O 1
ATOM 5458 N N . LEU B 1 172 ? 8.297 -21.141 -22.859 1 88.25 172 LEU B N 1
ATOM 5459 C CA . LEU B 1 172 ? 6.992 -20.844 -23.438 1 88.25 172 LEU B CA 1
ATOM 5460 C C . LEU B 1 172 ? 6.246 -22.109 -23.812 1 88.25 172 LEU B C 1
ATOM 5462 O O . LEU B 1 172 ? 5.027 -22.188 -23.656 1 88.25 172 LEU B O 1
ATOM 5466 N N . LEU B 1 173 ? 6.969 -23.031 -24.25 1 88.19 173 LEU B N 1
ATOM 5467 C CA . LEU B 1 173 ? 6.352 -24.297 -24.625 1 88.19 173 LEU B CA 1
ATOM 5468 C C . LEU B 1 173 ? 5.789 -25 -23.391 1 88.19 173 LEU B C 1
ATOM 5470 O O . LEU B 1 173 ? 4.656 -25.484 -23.422 1 88.19 173 LEU B O 1
ATOM 5474 N N . PHE B 1 174 ? 6.586 -25.031 -22.375 1 88.94 174 PHE B N 1
ATOM 5475 C CA . PHE B 1 174 ? 6.133 -25.656 -21.141 1 88.94 174 PHE B CA 1
ATOM 5476 C C . PHE B 1 174 ? 4.949 -24.891 -20.547 1 88.94 174 PHE B C 1
ATOM 5478 O O . PHE B 1 174 ? 3.973 -25.484 -20.109 1 88.94 174 PHE B O 1
ATOM 5485 N N . ALA B 1 175 ? 5.078 -23.625 -20.578 1 90.62 175 ALA B N 1
ATOM 5486 C CA . ALA B 1 175 ? 4.109 -22.766 -19.891 1 90.62 175 ALA B CA 1
ATOM 5487 C C . ALA B 1 175 ? 2.771 -22.75 -20.625 1 90.62 175 ALA B C 1
ATOM 5489 O O . ALA B 1 175 ? 1.71 -22.734 -20 1 90.62 175 ALA B O 1
ATOM 5490 N N . VAL B 1 176 ? 2.797 -22.75 -21.938 1 90.06 176 VAL B N 1
ATOM 5491 C CA . VAL B 1 176 ? 1.561 -22.609 -22.703 1 90.06 176 VAL B CA 1
ATOM 5492 C C . VAL B 1 176 ? 1.022 -23.984 -23.078 1 90.06 176 VAL B C 1
ATOM 5494 O O . VAL B 1 176 ? -0.011 -24.422 -22.562 1 90.06 176 VAL B O 1
ATOM 5497 N N . LEU B 1 177 ? 1.801 -24.703 -23.844 1 90.56 177 LEU B N 1
ATOM 5498 C CA . LEU B 1 177 ? 1.342 -26 -24.312 1 90.56 177 LEU B CA 1
ATOM 5499 C C . LEU B 1 177 ? 1.244 -26.984 -23.156 1 90.56 177 LEU B C 1
ATOM 5501 O O . LEU B 1 177 ? 0.311 -27.797 -23.094 1 90.56 177 LEU B O 1
ATOM 5505 N N . GLY B 1 178 ? 2.221 -26.969 -22.328 1 91.88 178 GLY B N 1
ATOM 5506 C CA . GLY B 1 178 ? 2.189 -27.859 -21.188 1 91.88 178 GLY B CA 1
ATOM 5507 C C . GLY B 1 178 ? 0.98 -27.656 -20.297 1 91.88 178 GLY B C 1
ATOM 5508 O O . GLY B 1 178 ? 0.357 -28.609 -19.844 1 91.88 178 GLY B O 1
ATOM 5509 N N . THR B 1 179 ? 0.644 -26.422 -20.047 1 92.88 179 THR B N 1
ATOM 5510 C CA . THR B 1 179 ? -0.475 -26.078 -19.172 1 92.88 179 THR B CA 1
ATOM 5511 C C . THR B 1 179 ? -1.804 -26.438 -19.828 1 92.88 179 THR B C 1
ATOM 5513 O O . THR B 1 179 ? -2.703 -26.969 -19.172 1 92.88 179 THR B O 1
ATOM 5516 N N . VAL B 1 180 ? -1.937 -26.156 -21.094 1 93.12 180 VAL B N 1
ATOM 5517 C CA . VAL B 1 180 ? -3.166 -26.469 -21.828 1 93.12 180 VAL B CA 1
ATOM 5518 C C . VAL B 1 180 ? -3.391 -27.969 -21.844 1 93.12 180 VAL B C 1
ATOM 5520 O O . VAL B 1 180 ? -4.504 -28.453 -21.609 1 93.12 180 VAL B O 1
ATOM 5523 N N . LEU B 1 181 ? -2.365 -28.688 -22.078 1 93.75 181 LEU B N 1
ATOM 5524 C CA . LEU B 1 181 ? -2.465 -30.141 -22.109 1 93.75 181 LEU B CA 1
ATOM 5525 C C . LEU B 1 181 ? -2.791 -30.688 -20.719 1 93.75 181 LEU B C 1
ATOM 5527 O O . LEU B 1 181 ? -3.576 -31.625 -20.594 1 93.75 181 LEU B O 1
ATOM 5531 N N . ALA B 1 182 ? -2.123 -30.141 -19.766 1 94.56 182 ALA B N 1
ATOM 5532 C CA . ALA B 1 182 ? -2.393 -30.578 -18.406 1 94.56 182 ALA B CA 1
ATOM 5533 C C . ALA B 1 182 ? -3.852 -30.328 -18.031 1 94.56 182 ALA B C 1
ATOM 5535 O O . ALA B 1 182 ? -4.492 -31.188 -17.406 1 94.56 182 ALA B O 1
ATOM 5536 N N . CYS B 1 183 ? -4.336 -29.172 -18.375 1 94.75 183 CYS B N 1
ATOM 5537 C CA . CYS B 1 183 ? -5.715 -28.812 -18.062 1 94.75 183 CYS B CA 1
ATOM 5538 C C . CYS B 1 183 ? -6.695 -29.734 -18.766 1 94.75 183 CYS B C 1
ATOM 5540 O O . CYS B 1 183 ? -7.625 -30.25 -18.141 1 94.75 183 CYS B O 1
ATOM 5542 N N . MET B 1 184 ? -6.5 -30.031 -20.016 1 93.81 184 MET B N 1
ATOM 5543 C CA . MET B 1 184 ? -7.41 -30.859 -20.812 1 93.81 184 MET B CA 1
ATOM 5544 C C . MET B 1 184 ? -7.359 -32.312 -20.359 1 93.81 184 MET B C 1
ATOM 5546 O O . MET B 1 184 ? -8.398 -32.969 -20.234 1 93.81 184 MET B O 1
ATOM 5550 N N . LEU B 1 185 ? -6.184 -32.781 -20.125 1 94.62 185 LEU B N 1
ATOM 5551 C CA . LEU B 1 185 ? -6.043 -34.188 -19.734 1 94.62 185 LEU B CA 1
ATOM 5552 C C . LEU B 1 185 ? -6.586 -34.406 -18.328 1 94.62 185 LEU B C 1
ATOM 5554 O O . LEU B 1 185 ? -7.285 -35.406 -18.078 1 94.62 185 LEU B O 1
ATOM 5558 N N . LEU B 1 186 ? -6.238 -33.562 -17.453 1 95 186 LEU B N 1
ATOM 5559 C CA . LEU B 1 186 ? -6.727 -33.688 -16.078 1 95 186 LEU B CA 1
ATOM 5560 C C . LEU B 1 186 ? -8.242 -33.562 -16.031 1 95 186 LEU B C 1
ATOM 5562 O O . LEU B 1 186 ? -8.914 -34.375 -15.383 1 95 186 LEU B O 1
ATOM 5566 N N . GLY B 1 187 ? -8.758 -32.531 -16.672 1 94.12 187 GLY B N 1
ATOM 5567 C CA . GLY B 1 187 ? -10.195 -32.344 -16.688 1 94.12 187 GLY B CA 1
ATOM 5568 C C . GLY B 1 187 ? -10.945 -33.5 -17.312 1 94.12 187 GLY B C 1
ATOM 5569 O O . GLY B 1 187 ? -11.961 -33.938 -16.797 1 94.12 187 GLY B O 1
ATOM 5570 N N . ALA B 1 188 ? -10.492 -33.969 -18.438 1 93.12 188 ALA B N 1
ATOM 5571 C CA . ALA B 1 188 ? -11.133 -35.094 -19.141 1 93.12 188 ALA B CA 1
ATOM 5572 C C . ALA B 1 188 ? -11.086 -36.375 -18.312 1 93.12 188 ALA B C 1
ATOM 5574 O O . ALA B 1 188 ? -12.062 -37.125 -18.266 1 93.12 188 ALA B O 1
ATOM 5575 N N . THR B 1 189 ? -10.008 -36.594 -17.656 1 94.06 189 THR B N 1
ATOM 5576 C CA . THR B 1 189 ? -9.875 -37.812 -16.844 1 94.06 189 THR B CA 1
ATOM 5577 C C . THR B 1 189 ? -10.758 -37.719 -15.602 1 94.06 189 THR B C 1
ATOM 5579 O O . THR B 1 189 ? -11.367 -38.719 -15.203 1 94.06 189 THR B O 1
ATOM 5582 N N . LEU B 1 190 ? -10.758 -36.594 -15.008 1 93.12 190 LEU B N 1
ATOM 5583 C CA . LEU B 1 190 ? -11.609 -36.406 -13.828 1 93.12 190 LEU B CA 1
ATOM 5584 C C . LEU B 1 190 ? -13.078 -36.594 -14.195 1 93.12 190 LEU B C 1
ATOM 5586 O O . LEU B 1 190 ? -13.836 -37.219 -13.438 1 93.12 190 LEU B O 1
ATOM 5590 N N . TYR B 1 191 ? -13.461 -36.031 -15.336 1 91 191 TYR B N 1
ATOM 5591 C CA . TYR B 1 191 ? -14.836 -36.188 -15.805 1 91 191 TYR B CA 1
ATOM 5592 C C . TYR B 1 191 ? -15.133 -37.656 -16.125 1 91 191 TYR B C 1
ATOM 5594 O O . TYR B 1 191 ? -16.203 -38.156 -15.797 1 91 191 TYR B O 1
ATOM 5602 N N . GLY B 1 192 ? -14.258 -38.312 -16.781 1 90.38 192 GLY B N 1
ATOM 5603 C CA . GLY B 1 192 ? -14.43 -39.719 -17.094 1 90.38 192 GLY B CA 1
ATOM 5604 C C . GLY B 1 192 ? -14.562 -40.594 -15.859 1 90.38 192 GLY B C 1
ATOM 5605 O O . GLY B 1 192 ? -15.406 -41.5 -15.82 1 90.38 192 GLY B O 1
ATOM 5606 N N . LEU B 1 193 ? -13.766 -40.281 -14.883 1 90.38 193 LEU B N 1
ATOM 5607 C CA . LEU B 1 193 ? -13.812 -41.062 -13.641 1 90.38 193 LEU B CA 1
ATOM 5608 C C . LEU B 1 193 ? -15.117 -40.781 -12.891 1 90.38 193 LEU B C 1
ATOM 5610 O O . LEU B 1 193 ? -15.648 -41.688 -12.227 1 90.38 193 LEU B O 1
ATOM 5614 N N . ALA B 1 194 ? -15.578 -39.562 -12.914 1 86.06 194 ALA B N 1
ATOM 5615 C CA . ALA B 1 194 ? -16.844 -39.219 -12.266 1 86.06 194 ALA B CA 1
ATOM 5616 C C . ALA B 1 194 ? -18.016 -39.938 -12.93 1 86.06 194 ALA B C 1
ATOM 5618 O O . ALA B 1 194 ? -18.938 -40.375 -12.25 1 86.06 194 ALA B O 1
ATOM 5619 N N . THR B 1 195 ? -18.031 -40.031 -14.258 1 85.25 195 THR B N 1
ATOM 5620 C CA . THR B 1 195 ? -19.109 -40.656 -15.016 1 85.25 195 THR B CA 1
ATOM 5621 C C . THR B 1 195 ? -19.094 -42.156 -14.836 1 85.25 195 THR B C 1
ATOM 5623 O O . THR B 1 195 ? -20.141 -42.812 -14.805 1 85.25 195 THR B O 1
ATOM 5626 N N . VAL B 1 196 ? -17.875 -42.656 -14.711 1 85.06 196 VAL B N 1
ATOM 5627 C CA . VAL B 1 196 ? -17.766 -44.094 -14.57 1 85.06 196 VAL B CA 1
ATOM 5628 C C . VAL B 1 196 ? -18.078 -44.5 -13.133 1 85.06 196 VAL B C 1
ATOM 5630 O O . VAL B 1 196 ? -18.406 -45.688 -12.867 1 85.06 196 VAL B O 1
ATOM 5633 N N . GLY B 1 197 ? -18.141 -43.594 -12.203 1 78.38 197 GLY B N 1
ATOM 5634 C CA . GLY B 1 197 ? -18.516 -43.875 -10.828 1 78.38 197 GLY B CA 1
ATOM 5635 C C . GLY B 1 197 ? -17.344 -44.25 -9.945 1 78.38 197 GLY B C 1
ATOM 5636 O O . GLY B 1 197 ? -17.516 -44.781 -8.844 1 78.38 197 GLY B O 1
ATOM 5637 N N . ALA B 1 198 ? -16.234 -44.031 -10.352 1 78.62 198 ALA B N 1
ATOM 5638 C CA . ALA B 1 198 ? -15.062 -44.469 -9.602 1 78.62 198 ALA B CA 1
ATOM 5639 C C . ALA B 1 198 ? -14.805 -43.531 -8.43 1 78.62 198 ALA B C 1
ATOM 5641 O O . ALA B 1 198 ? -14.078 -43.875 -7.492 1 78.62 198 ALA B O 1
ATOM 5642 N N . MET B 1 199 ? -15.383 -42.344 -8.375 1 79.81 199 MET B N 1
ATOM 5643 C CA . MET B 1 199 ? -15.125 -41.344 -7.344 1 79.81 199 MET B CA 1
ATOM 5644 C C . MET B 1 199 ? -16.219 -41.375 -6.277 1 79.81 199 MET B C 1
ATOM 5646 O O . MET B 1 199 ? -16.078 -40.75 -5.223 1 79.81 199 MET B O 1
ATOM 5650 N N . GLY B 1 200 ? -17.109 -42.188 -6.457 1 72.81 200 GLY B N 1
ATOM 5651 C CA . GLY B 1 200 ? -18.266 -42.188 -5.562 1 72.81 200 GLY B CA 1
ATOM 5652 C C . GLY B 1 200 ? -19.422 -41.344 -6.086 1 72.81 200 GLY B C 1
ATOM 5653 O O . GLY B 1 200 ? -19.344 -40.781 -7.184 1 72.81 200 GLY B O 1
ATOM 5654 N N . PRO B 1 201 ? -20.453 -41.219 -5.316 1 70.5 201 PRO B N 1
ATOM 5655 C CA . PRO B 1 201 ? -21.641 -40.5 -5.77 1 70.5 201 PRO B CA 1
ATOM 5656 C C . PRO B 1 201 ? -21.406 -39 -5.828 1 70.5 201 PRO B C 1
ATOM 5658 O O . PRO B 1 201 ? -21.188 -38.344 -4.793 1 70.5 201 PRO B O 1
ATOM 5661 N N . ILE B 1 202 ? -20.984 -38.531 -6.961 1 70.31 202 ILE B N 1
ATOM 5662 C CA . ILE B 1 202 ? -20.906 -37.062 -7.172 1 70.31 202 ILE B CA 1
ATOM 5663 C C . ILE B 1 202 ? -22.109 -36.594 -7.969 1 70.31 202 ILE B C 1
ATOM 5665 O O . ILE B 1 202 ? -22.375 -37.094 -9.07 1 70.31 202 ILE B O 1
ATOM 5669 N N . THR B 1 203 ? -22.984 -35.906 -7.273 1 63.28 203 THR B N 1
ATOM 5670 C CA . THR B 1 203 ? -24.219 -35.469 -7.934 1 63.28 203 THR B CA 1
ATOM 5671 C C . THR B 1 203 ? -23.969 -34.156 -8.672 1 63.28 203 THR B C 1
ATOM 5673 O O . THR B 1 203 ? -23.375 -33.219 -8.133 1 63.28 203 THR B O 1
ATOM 5676 N N . ASN B 1 204 ? -24.266 -34.062 -9.945 1 67 204 ASN B N 1
ATOM 5677 C CA . ASN B 1 204 ? -24.5 -32.875 -10.75 1 67 204 ASN B CA 1
ATOM 5678 C C . ASN B 1 204 ? -23.203 -32.156 -11.141 1 67 204 ASN B C 1
ATOM 5680 O O . ASN B 1 204 ? -23.078 -30.953 -11.016 1 67 204 ASN B O 1
ATOM 5684 N N . LEU B 1 205 ? -22.219 -33.031 -11.438 1 78.69 205 LEU B N 1
ATOM 5685 C CA . LEU B 1 205 ? -21 -32.375 -11.898 1 78.69 205 LEU B CA 1
ATOM 5686 C C . LEU B 1 205 ? -20.969 -32.312 -13.422 1 78.69 205 LEU B C 1
ATOM 5688 O O . LEU B 1 205 ? -20.922 -33.344 -14.094 1 78.69 205 LEU B O 1
ATOM 5692 N N . GLY B 1 206 ? -21.078 -31.094 -13.922 1 83.5 206 GLY B N 1
ATOM 5693 C CA . GLY B 1 206 ? -21.016 -30.875 -15.359 1 83.5 206 GLY B CA 1
ATOM 5694 C C . GLY B 1 206 ? -19.594 -30.875 -15.898 1 83.5 206 GLY B C 1
ATOM 5695 O O . GLY B 1 206 ? -18.641 -30.734 -15.141 1 83.5 206 GLY B O 1
ATOM 5696 N N . PHE B 1 207 ? -19.438 -31.219 -17.109 1 87.06 207 PHE B N 1
ATOM 5697 C CA . PHE B 1 207 ? -18.141 -31.25 -17.781 1 87.06 207 PHE B CA 1
ATOM 5698 C C . PHE B 1 207 ? -17.453 -29.906 -17.688 1 87.06 207 PHE B C 1
ATOM 5700 O O . PHE B 1 207 ? -16.266 -29.828 -17.391 1 87.06 207 PHE B O 1
ATOM 5707 N N . LEU B 1 208 ? -18.188 -28.844 -17.844 1 87.69 208 LEU B N 1
ATOM 5708 C CA . LEU B 1 208 ? -17.625 -27.5 -17.844 1 87.69 208 LEU B CA 1
ATOM 5709 C C . LEU B 1 208 ? -17.172 -27.094 -16.453 1 87.69 208 LEU B C 1
ATOM 5711 O O . LEU B 1 208 ? -16.172 -26.391 -16.281 1 87.69 208 LEU B O 1
ATOM 5715 N N . GLU B 1 209 ? -17.828 -27.562 -15.484 1 90.12 209 GLU B N 1
ATOM 5716 C CA . GLU B 1 209 ? -17.453 -27.266 -14.102 1 90.12 209 GLU B CA 1
ATOM 5717 C C . GLU B 1 209 ? -16.125 -27.922 -13.734 1 90.12 209 GLU B C 1
ATOM 5719 O O . GLU B 1 209 ? -15.289 -27.312 -13.062 1 90.12 209 GLU B O 1
ATOM 5724 N N . ILE B 1 210 ? -16.031 -29.109 -14.266 1 91.56 210 ILE B N 1
ATOM 5725 C CA . ILE B 1 210 ? -14.805 -29.828 -13.977 1 91.56 210 ILE B CA 1
ATOM 5726 C C . ILE B 1 210 ? -13.641 -29.188 -14.734 1 91.56 210 ILE B C 1
ATOM 5728 O O . ILE B 1 210 ? -12.516 -29.141 -14.234 1 91.56 210 ILE B O 1
ATOM 5732 N N . MET B 1 211 ? -13.953 -28.703 -15.906 1 92.44 211 MET B N 1
ATOM 5733 C CA . MET B 1 211 ? -12.914 -28.047 -16.688 1 92.44 211 MET B CA 1
ATOM 5734 C C . MET B 1 211 ? -12.492 -26.734 -16.031 1 92.44 211 MET B C 1
ATOM 5736 O O . MET B 1 211 ? -11.32 -26.359 -16.078 1 92.44 211 MET B O 1
ATOM 5740 N N . ILE B 1 212 ? -13.406 -26.094 -15.383 1 92.62 212 ILE B N 1
ATOM 5741 C CA . ILE B 1 212 ? -13.086 -24.891 -14.625 1 92.62 212 ILE B CA 1
ATOM 5742 C C . ILE B 1 212 ? -12.172 -25.25 -13.453 1 92.62 212 ILE B C 1
ATOM 5744 O O . ILE B 1 212 ? -11.156 -24.578 -13.219 1 92.62 212 ILE B O 1
ATOM 5748 N N . PHE B 1 213 ? -12.523 -26.297 -12.812 1 93.94 213 PHE B N 1
ATOM 5749 C CA . PHE B 1 213 ? -11.711 -26.75 -11.688 1 93.94 213 PHE B CA 1
ATOM 5750 C C . PHE B 1 213 ? -10.32 -27.156 -12.156 1 93.94 213 PHE B C 1
ATOM 5752 O O . PHE B 1 213 ? -9.32 -26.812 -11.516 1 93.94 213 PHE B O 1
ATOM 5759 N N . SER B 1 214 ? -10.297 -27.859 -13.25 1 95 214 SER B N 1
ATOM 5760 C CA . SER B 1 214 ? -9.016 -28.312 -13.789 1 95 214 SER B CA 1
ATOM 5761 C C . SER B 1 214 ? -8.133 -27.125 -14.18 1 95 214 SER B C 1
ATOM 5763 O O . SER B 1 214 ? -6.918 -27.172 -13.992 1 95 214 SER B O 1
ATOM 5765 N N . SER B 1 215 ? -8.688 -26.094 -14.719 1 93.69 215 SER B N 1
ATOM 5766 C CA . SER B 1 215 ? -7.926 -24.922 -15.148 1 93.69 215 SER B CA 1
ATOM 5767 C C . SER B 1 215 ? -7.262 -24.234 -13.961 1 93.69 215 SER B C 1
ATOM 5769 O O . SER B 1 215 ? -6.145 -23.734 -14.07 1 93.69 215 SER B O 1
ATOM 5771 N N . LEU B 1 216 ? -7.93 -24.234 -12.852 1 92.81 216 LEU B N 1
ATOM 5772 C CA . LEU B 1 216 ? -7.375 -23.5 -11.711 1 92.81 216 LEU B CA 1
ATOM 5773 C C . LEU B 1 216 ? -6.352 -24.359 -10.969 1 92.81 216 LEU B C 1
ATOM 5775 O O . LEU B 1 216 ? -5.383 -23.844 -10.422 1 92.81 216 LEU B O 1
ATOM 5779 N N . ILE B 1 217 ? -6.5 -25.672 -11.023 1 94.19 217 ILE B N 1
ATOM 5780 C CA . ILE B 1 217 ? -5.672 -26.547 -10.211 1 94.19 217 ILE B CA 1
ATOM 5781 C C . ILE B 1 217 ? -4.324 -26.766 -10.891 1 94.19 217 ILE B C 1
ATOM 5783 O O . ILE B 1 217 ? -3.357 -27.203 -10.25 1 94.19 217 ILE B O 1
ATOM 5787 N N . VAL B 1 218 ? -4.234 -26.516 -12.148 1 93.56 218 VAL B N 1
ATOM 5788 C CA . VAL B 1 218 ? -3 -26.766 -12.891 1 93.56 218 VAL B CA 1
ATOM 5789 C C . VAL B 1 218 ? -2.021 -25.609 -12.656 1 93.56 218 VAL B C 1
ATOM 5791 O O . VAL B 1 218 ? -0.847 -25.703 -13.016 1 93.56 218 VAL B O 1
ATOM 5794 N N . ALA B 1 219 ? -2.451 -24.562 -11.953 1 91.25 219 ALA B N 1
ATOM 5795 C CA . ALA B 1 219 ? -1.576 -23.438 -11.641 1 91.25 219 ALA B CA 1
ATOM 5796 C C . ALA B 1 219 ? -0.51 -23.844 -10.625 1 91.25 219 ALA B C 1
ATOM 5798 O O . ALA B 1 219 ? -0.827 -24.391 -9.57 1 91.25 219 ALA B O 1
ATOM 5799 N N . VAL B 1 220 ? 0.755 -23.594 -10.945 1 90.19 220 VAL B N 1
ATOM 5800 C CA . VAL B 1 220 ? 1.87 -23.984 -10.094 1 90.19 220 VAL B CA 1
ATOM 5801 C C . VAL B 1 220 ? 2.531 -22.734 -9.5 1 90.19 220 VAL B C 1
ATOM 5803 O O . VAL B 1 220 ? 2.607 -21.703 -10.156 1 90.19 220 VAL B O 1
ATOM 5806 N N . ASP B 1 221 ? 2.906 -22.844 -8.312 1 86.69 221 ASP B N 1
ATOM 5807 C CA . ASP B 1 221 ? 3.635 -21.797 -7.617 1 86.69 221 ASP B CA 1
ATOM 5808 C C . ASP B 1 221 ? 5.086 -22.203 -7.375 1 86.69 221 ASP B C 1
ATOM 5810 O O . ASP B 1 221 ? 5.355 -23.234 -6.77 1 86.69 221 ASP B O 1
ATOM 5814 N N . PRO B 1 222 ? 6.004 -21.328 -7.785 1 80.69 222 PRO B N 1
ATOM 5815 C CA . PRO B 1 222 ? 7.41 -21.734 -7.691 1 80.69 222 PRO B CA 1
ATOM 5816 C C . PRO B 1 222 ? 8.07 -21.266 -6.391 1 80.69 222 PRO B C 1
ATOM 5818 O O . PRO B 1 222 ? 9.219 -21.625 -6.117 1 80.69 222 PRO B O 1
ATOM 5821 N N . VAL B 1 223 ? 7.383 -20.469 -5.652 1 76.44 223 VAL B N 1
ATOM 5822 C CA . VAL B 1 223 ? 8.008 -19.734 -4.559 1 76.44 223 VAL B CA 1
ATOM 5823 C C . VAL B 1 223 ? 8.758 -20.703 -3.645 1 76.44 223 VAL B C 1
ATOM 5825 O O . VAL B 1 223 ? 9.914 -20.469 -3.283 1 76.44 223 VAL B O 1
ATOM 5828 N N . ALA B 1 224 ? 8.172 -21.812 -3.318 1 74.44 224 ALA B N 1
ATOM 5829 C CA . ALA B 1 224 ? 8.781 -22.766 -2.4 1 74.44 224 ALA B CA 1
ATOM 5830 C C . ALA B 1 224 ? 9.969 -23.469 -3.051 1 74.44 224 ALA B C 1
ATOM 5832 O O . ALA B 1 224 ? 11 -23.688 -2.412 1 74.44 224 ALA B O 1
ATOM 5833 N N . VAL B 1 225 ? 9.844 -23.75 -4.227 1 81.56 225 VAL B N 1
ATOM 5834 C CA . VAL B 1 225 ? 10.875 -24.5 -4.934 1 81.56 225 VAL B CA 1
ATOM 5835 C C . VAL B 1 225 ? 12.078 -23.594 -5.199 1 81.56 225 VAL B C 1
ATOM 5837 O O . VAL B 1 225 ? 13.227 -24.016 -5.082 1 81.56 225 VAL B O 1
ATOM 5840 N N . LEU B 1 226 ? 11.789 -22.438 -5.504 1 82.44 226 LEU B N 1
ATOM 5841 C CA . LEU B 1 226 ? 12.859 -21.5 -5.82 1 82.44 226 LEU B CA 1
ATOM 5842 C C . LEU B 1 226 ? 13.688 -21.172 -4.578 1 82.44 226 LEU B C 1
ATOM 5844 O O . LEU B 1 226 ? 14.891 -20.953 -4.676 1 82.44 226 LEU B O 1
ATOM 5848 N N . ALA B 1 227 ? 13.023 -21.141 -3.506 1 73.44 227 ALA B N 1
ATOM 5849 C CA . ALA B 1 227 ? 13.734 -20.906 -2.252 1 73.44 227 ALA B CA 1
ATOM 5850 C C . ALA B 1 227 ? 14.758 -22.016 -1.984 1 73.44 227 ALA B C 1
ATOM 5852 O O . ALA B 1 227 ? 15.891 -21.75 -1.587 1 73.44 227 ALA B O 1
ATOM 5853 N N . VAL B 1 228 ? 14.375 -23.156 -2.293 1 75.31 228 VAL B N 1
ATOM 5854 C CA . VAL B 1 228 ? 15.25 -24.312 -2.074 1 75.31 228 VAL B CA 1
ATOM 5855 C C . VAL B 1 228 ? 16.359 -24.312 -3.119 1 75.31 228 VAL B C 1
ATOM 5857 O O . VAL B 1 228 ? 17.516 -24.609 -2.803 1 75.31 228 VAL B O 1
ATOM 5860 N N . PHE B 1 229 ? 16.031 -23.969 -4.305 1 79.19 229 PHE B N 1
ATOM 5861 C CA . PHE B 1 229 ? 17.016 -23.922 -5.379 1 79.19 229 PHE B CA 1
ATOM 5862 C C . PHE B 1 229 ? 18.094 -22.875 -5.098 1 79.19 229 PHE B C 1
ATOM 5864 O O . PHE B 1 229 ? 19.266 -23.078 -5.383 1 79.19 229 PHE B O 1
ATOM 5871 N N . ASN B 1 230 ? 17.641 -21.844 -4.578 1 74.69 230 ASN B N 1
ATOM 5872 C CA . ASN B 1 230 ? 18.578 -20.766 -4.254 1 74.69 230 ASN B CA 1
ATOM 5873 C C . ASN B 1 230 ? 19.5 -21.156 -3.105 1 74.69 230 ASN B C 1
ATOM 5875 O O . ASN B 1 230 ? 20.688 -20.812 -3.115 1 74.69 230 ASN B O 1
ATOM 5879 N N . GLU B 1 231 ? 19 -21.828 -2.195 1 70.5 231 GLU B N 1
ATOM 5880 C CA . GLU B 1 231 ? 19.781 -22.266 -1.038 1 70.5 231 GLU B CA 1
ATOM 5881 C C . GLU B 1 231 ? 20.828 -23.281 -1.437 1 70.5 231 GLU B C 1
ATOM 5883 O O . GLU B 1 231 ? 21.969 -23.219 -0.978 1 70.5 231 GLU B O 1
ATOM 5888 N N . ILE B 1 232 ? 20.484 -24.109 -2.303 1 73.38 232 ILE B N 1
ATOM 5889 C CA . ILE B 1 232 ? 21.375 -25.203 -2.691 1 73.38 232 ILE B CA 1
ATOM 5890 C C . ILE B 1 232 ? 22.297 -24.734 -3.812 1 73.38 232 ILE B C 1
ATOM 5892 O O . ILE B 1 232 ? 23.406 -25.25 -3.959 1 73.38 232 ILE B O 1
ATOM 5896 N N . GLY B 1 233 ? 21.859 -23.672 -4.484 1 75.81 233 GLY B N 1
ATOM 5897 C CA . GLY B 1 233 ? 22.641 -23.172 -5.59 1 75.81 233 GLY B CA 1
ATOM 5898 C C . GLY B 1 233 ? 22.578 -24.047 -6.824 1 75.81 233 GLY B C 1
ATOM 5899 O O . GLY B 1 233 ? 23.625 -24.422 -7.375 1 75.81 233 GLY B O 1
ATOM 5900 N N . VAL B 1 234 ? 21.516 -24.328 -7.273 1 78.31 234 VAL B N 1
ATOM 5901 C CA . VAL B 1 234 ? 21.312 -25.188 -8.438 1 78.31 234 VAL B CA 1
ATOM 5902 C C . VAL B 1 234 ? 21.688 -24.422 -9.711 1 78.31 234 VAL B C 1
ATOM 5904 O O . VAL B 1 234 ? 21.844 -23.203 -9.688 1 78.31 234 VAL B O 1
ATOM 5907 N N . ASN B 1 235 ? 21.828 -25.078 -10.781 1 81.12 235 ASN B N 1
ATOM 5908 C CA . ASN B 1 235 ? 22.188 -24.484 -12.07 1 81.12 235 ASN B CA 1
ATOM 5909 C C . ASN B 1 235 ? 21.172 -23.422 -12.492 1 81.12 235 ASN B C 1
ATOM 5911 O O . ASN B 1 235 ? 19.969 -23.578 -12.281 1 81.12 235 ASN B O 1
ATOM 5915 N N . HIS B 1 236 ? 21.625 -22.391 -13.102 1 82.94 236 HIS B N 1
ATOM 5916 C CA . HIS B 1 236 ? 20.812 -21.25 -13.492 1 82.94 236 HIS B CA 1
ATOM 5917 C C . HIS B 1 236 ? 19.766 -21.641 -14.539 1 82.94 236 HIS B C 1
ATOM 5919 O O . HIS B 1 236 ? 18.672 -21.078 -14.562 1 82.94 236 HIS B O 1
ATOM 5925 N N . VAL B 1 237 ? 20.172 -22.594 -15.328 1 83.38 237 VAL B N 1
ATOM 5926 C CA . VAL B 1 237 ? 19.25 -22.984 -16.391 1 83.38 237 VAL B CA 1
ATOM 5927 C C . VAL B 1 237 ? 18.016 -23.641 -15.797 1 83.38 237 VAL B C 1
ATOM 5929 O O . VAL B 1 237 ? 16.891 -23.281 -16.141 1 83.38 237 VAL B O 1
ATOM 5932 N N . LEU B 1 238 ? 18.234 -24.547 -14.875 1 84.12 238 LEU B N 1
ATOM 5933 C CA . LEU B 1 238 ? 17.125 -25.219 -14.211 1 84.12 238 LEU B CA 1
ATOM 5934 C C . LEU B 1 238 ? 16.281 -24.234 -13.406 1 84.12 238 LEU B C 1
ATOM 5936 O O . LEU B 1 238 ? 15.055 -24.312 -13.406 1 84.12 238 LEU B O 1
ATOM 5940 N N . TYR B 1 239 ? 16.969 -23.344 -12.781 1 85.69 239 TYR B N 1
ATOM 5941 C CA . TYR B 1 239 ? 16.312 -22.328 -11.977 1 85.69 239 TYR B CA 1
ATOM 5942 C C . TYR B 1 239 ? 15.359 -21.484 -12.82 1 85.69 239 TYR B C 1
ATOM 5944 O O . TYR B 1 239 ? 14.188 -21.328 -12.477 1 85.69 239 TYR B O 1
ATOM 5952 N N . PHE B 1 240 ? 15.75 -21.094 -13.945 1 87.12 240 PHE B N 1
ATOM 5953 C CA . PHE B 1 240 ? 14.961 -20.172 -14.758 1 87.12 240 PHE B CA 1
ATOM 5954 C C . PHE B 1 240 ? 13.906 -20.938 -15.562 1 87.12 240 PHE B C 1
ATOM 5956 O O . PHE B 1 240 ? 12.859 -20.375 -15.891 1 87.12 240 PHE B O 1
ATOM 5963 N N . LEU B 1 241 ? 14.18 -22.188 -15.805 1 87 241 LEU B N 1
ATOM 5964 C CA . LEU B 1 241 ? 13.172 -23 -16.484 1 87 241 LEU B CA 1
ATOM 5965 C C . LEU B 1 241 ? 11.945 -23.203 -15.594 1 87 241 LEU B C 1
ATOM 5967 O O . LEU B 1 241 ? 10.812 -23.031 -16.031 1 87 241 LEU B O 1
ATOM 5971 N N . VAL B 1 242 ? 12.273 -23.516 -14.352 1 88.06 242 VAL B N 1
ATOM 5972 C CA . VAL B 1 242 ? 11.195 -23.75 -13.398 1 88.06 242 VAL B CA 1
ATOM 5973 C C . VAL B 1 242 ? 10.508 -22.438 -13.055 1 88.06 242 VAL B C 1
ATOM 5975 O O . VAL B 1 242 ? 9.281 -22.359 -13 1 88.06 242 VAL B O 1
ATOM 5978 N N . PHE B 1 243 ? 11.32 -21.469 -12.891 1 88.19 243 PHE B N 1
ATOM 5979 C CA . PHE B 1 243 ? 10.812 -20.141 -12.523 1 88.19 243 PHE B CA 1
ATOM 5980 C C . PHE B 1 243 ? 9.977 -19.547 -13.648 1 88.19 243 PHE B C 1
ATOM 5982 O O . PHE B 1 243 ? 8.859 -19.094 -13.414 1 88.19 243 PHE B O 1
ATOM 5989 N N . GLY B 1 244 ? 10.477 -19.531 -14.805 1 88.94 244 GLY B N 1
ATOM 5990 C CA . GLY B 1 244 ? 9.781 -18.984 -15.961 1 88.94 244 GLY B CA 1
ATOM 5991 C C . GLY B 1 244 ? 8.508 -19.734 -16.312 1 88.94 244 GLY B C 1
ATOM 5992 O O . GLY B 1 244 ? 7.48 -19.109 -16.609 1 88.94 244 GLY B O 1
ATOM 5993 N N . GLU B 1 245 ? 8.578 -21 -16.234 1 90 245 GLU B N 1
ATOM 5994 C CA . GLU B 1 245 ? 7.406 -21.828 -16.531 1 90 245 GLU B CA 1
ATOM 5995 C C . GLU B 1 245 ? 6.277 -21.547 -15.547 1 90 245 GLU B C 1
ATOM 5997 O O . GLU B 1 245 ? 5.125 -21.375 -15.953 1 90 245 GLU B O 1
ATOM 6002 N N . SER B 1 246 ? 6.594 -21.5 -14.297 1 90.75 246 SER B N 1
ATOM 6003 C CA . SER B 1 246 ? 5.582 -21.312 -13.258 1 90.75 246 SER B CA 1
ATOM 6004 C C . SER B 1 246 ? 4.926 -19.953 -13.359 1 90.75 246 SER B C 1
ATOM 6006 O O . SER B 1 246 ? 3.717 -19.812 -13.164 1 90.75 246 SER B O 1
ATOM 6008 N N . LEU B 1 247 ? 5.703 -18.969 -13.656 1 89.12 247 LEU B N 1
ATOM 6009 C CA . LEU B 1 247 ? 5.184 -17.609 -13.75 1 89.12 247 LEU B CA 1
ATOM 6010 C C . LEU B 1 247 ? 4.227 -17.469 -14.93 1 89.12 247 LEU B C 1
ATOM 6012 O O . LEU B 1 247 ? 3.145 -16.891 -14.789 1 89.12 247 LEU B O 1
ATOM 6016 N N . LEU B 1 248 ? 4.613 -18 -16.031 1 90.38 248 LEU B N 1
ATOM 6017 C CA . LEU B 1 248 ? 3.801 -17.859 -17.234 1 90.38 248 LEU B CA 1
ATOM 6018 C C . LEU B 1 248 ? 2.605 -18.812 -17.203 1 90.38 248 LEU B C 1
ATOM 6020 O O . LEU B 1 248 ? 1.555 -18.516 -17.766 1 90.38 248 LEU B O 1
ATOM 6024 N N . ASN B 1 249 ? 2.816 -19.938 -16.547 1 92.94 249 ASN B N 1
ATOM 6025 C CA . ASN B 1 249 ? 1.715 -20.875 -16.359 1 92.94 249 ASN B CA 1
ATOM 6026 C C . ASN B 1 249 ? 0.552 -20.234 -15.609 1 92.94 249 ASN B C 1
ATOM 6028 O O . ASN B 1 249 ? -0.611 -20.516 -15.906 1 92.94 249 ASN B O 1
ATOM 6032 N N . ASP B 1 250 ? 0.858 -19.328 -14.703 1 89.44 250 ASP B N 1
ATOM 6033 C CA . ASP B 1 250 ? -0.169 -18.594 -13.969 1 89.44 250 ASP B CA 1
ATOM 6034 C C . ASP B 1 250 ? -1.028 -17.75 -14.914 1 89.44 250 ASP B C 1
ATOM 6036 O O . ASP B 1 250 ? -2.252 -17.719 -14.773 1 89.44 250 ASP B O 1
ATOM 6040 N N . GLY B 1 251 ? -0.398 -17.141 -15.828 1 88.31 251 GLY B N 1
ATOM 6041 C CA . GLY B 1 251 ? -1.116 -16.344 -16.812 1 88.31 251 GLY B CA 1
ATOM 6042 C C . GLY B 1 251 ? -2.031 -17.172 -17.703 1 88.31 251 GLY B C 1
ATOM 6043 O O . GLY B 1 251 ? -3.184 -16.812 -17.922 1 88.31 251 GLY B O 1
ATOM 6044 N N . VAL B 1 252 ? -1.579 -18.25 -18.109 1 91.25 252 VAL B N 1
ATOM 6045 C CA . VAL B 1 252 ? -2.32 -19.125 -19.016 1 91.25 252 VAL B CA 1
ATOM 6046 C C . VAL B 1 252 ? -3.508 -19.75 -18.281 1 91.25 252 VAL B C 1
ATOM 6048 O O . VAL B 1 252 ? -4.598 -19.875 -18.859 1 91.25 252 VAL B O 1
ATOM 6051 N N . THR B 1 253 ? -3.281 -20.109 -17.062 1 92.81 253 THR B N 1
ATOM 6052 C CA . THR B 1 253 ? -4.34 -20.734 -16.281 1 92.81 253 THR B CA 1
ATOM 6053 C C . THR B 1 253 ? -5.5 -19.766 -16.062 1 92.81 253 THR B C 1
ATOM 6055 O O . THR B 1 253 ? -6.664 -20.156 -16.125 1 92.81 253 THR B O 1
ATOM 6058 N N . VAL B 1 254 ? -5.18 -18.594 -15.812 1 88.25 254 VAL B N 1
ATOM 6059 C CA . VAL B 1 254 ? -6.223 -17.594 -15.594 1 88.25 254 VAL B CA 1
ATOM 6060 C C . VAL B 1 254 ? -7.027 -17.391 -16.875 1 88.25 254 VAL B C 1
ATOM 6062 O O . VAL B 1 254 ? -8.242 -17.203 -16.828 1 88.25 254 VAL B O 1
ATOM 6065 N N . VAL B 1 255 ? -6.375 -17.469 -18.031 1 89.88 255 VAL B N 1
ATOM 6066 C CA . VAL B 1 255 ? -7.059 -17.312 -19.297 1 89.88 255 VAL B CA 1
ATOM 6067 C C . VAL B 1 255 ? -7.984 -18.5 -19.547 1 89.88 255 VAL B C 1
ATOM 6069 O O . VAL B 1 255 ? -9.133 -18.328 -19.953 1 89.88 255 VAL B O 1
ATOM 6072 N N . LEU B 1 256 ? -7.508 -19.641 -19.281 1 91.81 256 LEU B N 1
ATOM 6073 C CA . LEU B 1 256 ? -8.328 -20.844 -19.438 1 91.81 256 LEU B CA 1
ATOM 6074 C C . LEU B 1 256 ? -9.531 -20.797 -18.5 1 91.81 256 LEU B C 1
ATOM 6076 O O . LEU B 1 256 ? -10.641 -21.172 -18.891 1 91.81 256 LEU B O 1
ATOM 6080 N N . TYR B 1 257 ? -9.195 -20.375 -17.312 1 90.31 257 TYR B N 1
ATOM 6081 C CA . TYR B 1 257 ? -10.258 -20.219 -16.312 1 90.31 257 TYR B CA 1
ATOM 6082 C C . TYR B 1 257 ? -11.359 -19.297 -16.828 1 90.31 257 TYR B C 1
ATOM 6084 O O . TYR B 1 257 ? -12.539 -19.625 -16.734 1 90.31 257 TYR B O 1
ATOM 6092 N N . LYS B 1 258 ? -11.016 -18.188 -17.406 1 83.81 258 LYS B N 1
ATOM 6093 C CA . LYS B 1 258 ? -11.984 -17.219 -17.906 1 83.81 258 LYS B CA 1
ATOM 6094 C C . LYS B 1 258 ? -12.742 -17.766 -19.109 1 83.81 258 LYS B C 1
ATOM 6096 O O . LYS B 1 258 ? -13.945 -17.531 -19.25 1 83.81 258 LYS B O 1
ATOM 6101 N N . VAL B 1 259 ? -12.125 -18.469 -19.922 1 84.69 259 VAL B N 1
ATOM 6102 C CA . VAL B 1 259 ? -12.734 -19.047 -21.109 1 84.69 259 VAL B CA 1
ATOM 6103 C C . VAL B 1 259 ? -13.773 -20.094 -20.703 1 84.69 259 VAL B C 1
ATOM 6105 O O . VAL B 1 259 ? -14.898 -20.078 -21.219 1 84.69 259 VAL B O 1
ATOM 6108 N N . PHE B 1 260 ? -13.445 -20.938 -19.797 1 88.75 260 PHE B N 1
ATOM 6109 C CA . PHE B 1 260 ? -14.367 -21.984 -19.359 1 88.75 260 PHE B CA 1
ATOM 6110 C C . PHE B 1 260 ? -15.531 -21.391 -18.594 1 88.75 260 PHE B C 1
ATOM 6112 O O . PHE B 1 260 ? -16.656 -21.891 -18.672 1 88.75 260 PHE B O 1
ATOM 6119 N N . GLN B 1 261 ? -15.203 -20.375 -17.875 1 84.12 261 GLN B N 1
ATOM 6120 C CA . GLN B 1 261 ? -16.281 -19.703 -17.172 1 84.12 261 GLN B CA 1
ATOM 6121 C C . GLN B 1 261 ? -17.266 -19.078 -18.156 1 84.12 261 GLN B C 1
ATOM 6123 O O . GLN B 1 261 ? -18.469 -19.062 -17.906 1 84.12 261 GLN B O 1
ATOM 6128 N N . ALA B 1 262 ? -16.703 -18.547 -19.203 1 80 262 ALA B N 1
ATOM 6129 C CA . ALA B 1 262 ? -17.547 -17.969 -20.25 1 80 262 ALA B CA 1
ATOM 6130 C C . ALA B 1 262 ? -18.406 -19.031 -20.906 1 80 262 ALA B C 1
ATOM 6132 O O . ALA B 1 262 ? -19.578 -18.781 -21.234 1 80 262 ALA B O 1
ATOM 6133 N N . TYR B 1 263 ? -17.906 -20.219 -21.047 1 82.62 263 TYR B N 1
ATOM 6134 C CA . TYR B 1 263 ? -18.656 -21.328 -21.625 1 82.62 263 TYR B CA 1
ATOM 6135 C C . TYR B 1 263 ? -19.766 -21.781 -20.688 1 82.62 263 TYR B C 1
ATOM 6137 O O . TYR B 1 263 ? -20.859 -22.156 -21.141 1 82.62 263 TYR B O 1
ATOM 6145 N N . ASN B 1 264 ? -19.438 -21.75 -19.453 1 81.5 264 ASN B N 1
ATOM 6146 C CA . ASN B 1 264 ? -20.422 -22.203 -18.469 1 81.5 264 ASN B CA 1
ATOM 6147 C C . ASN B 1 264 ? -21.625 -21.266 -18.406 1 81.5 264 ASN B C 1
ATOM 6149 O O . ASN B 1 264 ? -22.719 -21.688 -18.047 1 81.5 264 ASN B O 1
ATOM 6153 N N . SER B 1 265 ? -21.375 -20.062 -18.703 1 74.56 265 SER B N 1
ATOM 6154 C CA . SER B 1 265 ? -22.469 -19.078 -18.672 1 74.56 265 SER B CA 1
ATOM 6155 C C . SER B 1 265 ? -23.312 -19.156 -19.938 1 74.56 265 SER B C 1
ATOM 6157 O O . SER B 1 265 ? -24.406 -18.578 -19.984 1 74.56 265 SER B O 1
ATOM 6159 N N . MET B 1 266 ? -22.812 -19.984 -20.859 1 73.94 266 MET B N 1
ATOM 6160 C CA . MET B 1 266 ? -23.547 -20.109 -22.125 1 73.94 266 MET B CA 1
ATOM 6161 C C . MET B 1 266 ? -24.422 -21.359 -22.109 1 73.94 266 MET B C 1
ATOM 6163 O O . MET B 1 266 ? -24.078 -22.359 -21.484 1 73.94 266 MET B O 1
ATOM 6167 N N . ASP B 1 267 ? -25.531 -21.297 -22.609 1 62.28 267 ASP B N 1
ATOM 6168 C CA . ASP B 1 267 ? -26.5 -22.375 -22.594 1 62.28 267 ASP B CA 1
ATOM 6169 C C . ASP B 1 267 ? -26.125 -23.469 -23.594 1 62.28 267 ASP B C 1
ATOM 6171 O O . ASP B 1 267 ? -26.266 -24.656 -23.312 1 62.28 267 ASP B O 1
ATOM 6175 N N . GLU B 1 268 ? -25.781 -23.078 -24.812 1 67.25 268 GLU B N 1
ATOM 6176 C CA . GLU B 1 268 ? -25.5 -24.078 -25.844 1 67.25 268 GLU B CA 1
ATOM 6177 C C . GLU B 1 268 ? -24.109 -23.906 -26.422 1 67.25 268 GLU B C 1
ATOM 6179 O O . GLU B 1 268 ? -23.703 -22.797 -26.75 1 67.25 268 GLU B O 1
ATOM 6184 N N . ILE B 1 269 ? -23.359 -25.047 -26.234 1 69.38 269 ILE B N 1
ATOM 6185 C CA . ILE B 1 269 ? -22.016 -25.016 -26.781 1 69.38 269 ILE B CA 1
ATOM 6186 C C . ILE B 1 269 ? -21.969 -25.703 -28.125 1 69.38 269 ILE B C 1
ATOM 6188 O O . ILE B 1 269 ? -22.203 -26.922 -28.219 1 69.38 269 ILE B O 1
ATOM 6192 N N . THR B 1 270 ? -22 -24.891 -29.125 1 70.25 270 THR B N 1
ATOM 6193 C CA . THR B 1 270 ? -21.859 -25.422 -30.484 1 70.25 270 THR B CA 1
ATOM 6194 C C . THR B 1 270 ? -20.391 -25.484 -30.891 1 70.25 270 THR B C 1
ATOM 6196 O O . THR B 1 270 ? -19.516 -25 -30.172 1 70.25 270 THR B O 1
ATOM 6199 N N . SER B 1 271 ? -20.078 -26.188 -31.953 1 75 271 SER B N 1
ATOM 6200 C CA . SER B 1 271 ? -18.719 -26.328 -32.469 1 75 271 SER B CA 1
ATOM 6201 C C . SER B 1 271 ? -18.078 -24.984 -32.719 1 75 271 SER B C 1
ATOM 6203 O O . SER B 1 271 ? -16.875 -24.812 -32.562 1 75 271 SER B O 1
ATOM 6205 N N . VAL B 1 272 ? -18.922 -24.078 -33.062 1 72.56 272 VAL B N 1
ATOM 6206 C CA . VAL B 1 272 ? -18.422 -22.734 -33.375 1 72.56 272 VAL B CA 1
ATOM 6207 C C . VAL B 1 272 ? -17.922 -22.078 -32.062 1 72.56 272 VAL B C 1
ATOM 6209 O O . VAL B 1 272 ? -16.938 -21.359 -32.094 1 72.56 272 VAL B O 1
ATOM 6212 N N . HIS B 1 273 ? -18.516 -22.547 -31.047 1 76.06 273 HIS B N 1
ATOM 6213 C CA . HIS B 1 273 ? -18.125 -21.969 -29.766 1 76.06 273 HIS B CA 1
ATOM 6214 C C . HIS B 1 273 ? -16.766 -22.484 -29.312 1 76.06 273 HIS B C 1
ATOM 6216 O O . HIS B 1 273 ? -16.031 -21.781 -28.625 1 76.06 273 HIS B O 1
ATOM 6222 N N . ILE B 1 274 ? -16.453 -23.672 -29.75 1 78.38 274 ILE B N 1
ATOM 6223 C CA . ILE B 1 274 ? -15.164 -24.25 -29.391 1 78.38 274 ILE B CA 1
ATOM 6224 C C . ILE B 1 274 ? -14.039 -23.5 -30.109 1 78.38 274 ILE B C 1
ATOM 6226 O O . ILE B 1 274 ? -13.016 -23.172 -29.5 1 78.38 274 ILE B O 1
ATOM 6230 N N . VAL B 1 275 ? -14.305 -23.219 -31.359 1 79.5 275 VAL B N 1
ATOM 6231 C CA . VAL B 1 275 ? -13.312 -22.5 -32.156 1 79.5 275 VAL B CA 1
ATOM 6232 C C . VAL B 1 275 ? -13.164 -21.078 -31.609 1 79.5 275 VAL B C 1
ATOM 6234 O O . VAL B 1 275 ? -12.055 -20.547 -31.516 1 79.5 275 VAL B O 1
ATOM 6237 N N . LEU B 1 276 ? -14.242 -20.578 -31.234 1 78.25 276 LEU B N 1
ATOM 6238 C CA . LEU B 1 276 ? -14.227 -19.234 -30.688 1 78.25 276 LEU B CA 1
ATOM 6239 C C . LEU B 1 276 ? -13.508 -19.188 -29.344 1 78.25 276 LEU B C 1
ATOM 6241 O O . LEU B 1 276 ? -12.875 -18.188 -29 1 78.25 276 LEU B O 1
ATOM 6245 N N . GLY B 1 277 ? -13.625 -20.281 -28.703 1 81 277 GLY B N 1
ATOM 6246 C CA . GLY B 1 277 ? -12.914 -20.375 -27.438 1 81 277 GLY B CA 1
ATOM 6247 C C . GLY B 1 277 ? -11.406 -20.391 -27.594 1 81 277 GLY B C 1
ATOM 6248 O O . GLY B 1 277 ? -10.688 -19.75 -26.844 1 81 277 GLY B O 1
ATOM 6249 N N . VAL B 1 278 ? -10.961 -21.062 -28.594 1 83.62 278 VAL B N 1
ATOM 6250 C CA . VAL B 1 278 ? -9.531 -21.141 -28.891 1 83.62 278 VAL B CA 1
ATOM 6251 C C . VAL B 1 278 ? -9.023 -19.781 -29.344 1 83.62 278 VAL B C 1
ATOM 6253 O O . VAL B 1 278 ? -7.949 -19.344 -28.938 1 83.62 278 VAL B O 1
ATOM 6256 N N . VAL B 1 279 ? -9.797 -19.172 -30.141 1 84.06 279 VAL B N 1
ATOM 6257 C CA . VAL B 1 279 ? -9.422 -17.844 -30.625 1 84.06 279 VAL B CA 1
ATOM 6258 C C . VAL B 1 279 ? -9.414 -16.844 -29.469 1 84.06 279 VAL B C 1
ATOM 6260 O O . VAL B 1 279 ? -8.531 -16 -29.375 1 84.06 279 VAL B O 1
ATOM 6263 N N . LYS B 1 280 ? -10.352 -17.016 -28.641 1 83.69 280 LYS B N 1
ATOM 6264 C CA . LYS B 1 280 ? -10.422 -16.141 -27.469 1 83.69 280 LYS B CA 1
ATOM 6265 C C . LYS B 1 280 ? -9.203 -16.328 -26.578 1 83.69 280 LYS B C 1
ATOM 6267 O O . LYS B 1 280 ? -8.695 -15.367 -26 1 83.69 280 LYS B O 1
ATOM 6272 N N . PHE B 1 281 ? -8.789 -17.578 -26.562 1 86.75 281 PHE B N 1
ATOM 6273 C CA . PHE B 1 281 ? -7.605 -17.875 -25.766 1 86.75 281 PHE B CA 1
ATOM 6274 C C . PHE B 1 281 ? -6.402 -17.094 -26.281 1 86.75 281 PHE B C 1
ATOM 6276 O O . PHE B 1 281 ? -5.715 -16.422 -25.5 1 86.75 281 PHE B O 1
ATOM 6283 N N . PHE B 1 282 ? -6.176 -17.047 -27.547 1 87.88 282 PHE B N 1
ATOM 6284 C CA . PHE B 1 282 ? -5.023 -16.375 -28.125 1 87.88 282 PHE B CA 1
ATOM 6285 C C . PHE B 1 282 ? -5.191 -14.867 -28.078 1 87.88 282 PHE B C 1
ATOM 6287 O O . PHE B 1 282 ? -4.223 -14.141 -27.844 1 87.88 282 PHE B O 1
ATOM 6294 N N . VAL B 1 283 ? -6.324 -14.422 -28.219 1 86.69 283 VAL B N 1
ATOM 6295 C CA . VAL B 1 283 ? -6.582 -12.984 -28.188 1 86.69 283 VAL B CA 1
ATOM 6296 C C . VAL B 1 283 ? -6.375 -12.445 -26.766 1 86.69 283 VAL B C 1
ATOM 6298 O O . VAL B 1 283 ? -5.809 -11.367 -26.594 1 86.69 283 VAL B O 1
ATOM 6301 N N . VAL B 1 284 ? -6.805 -13.203 -25.859 1 87.75 284 VAL B N 1
ATOM 6302 C CA . VAL B 1 284 ? -6.691 -12.781 -24.469 1 87.75 284 VAL B CA 1
ATOM 6303 C C . VAL B 1 284 ? -5.223 -12.781 -24.047 1 87.75 284 VAL B C 1
ATOM 6305 O O . VAL B 1 284 ? -4.77 -11.883 -23.344 1 87.75 284 VAL B O 1
ATOM 6308 N N . CYS B 1 285 ? -4.48 -13.75 -24.5 1 89.25 285 CYS B N 1
ATOM 6309 C CA . CYS B 1 285 ? -3.062 -13.844 -24.172 1 89.25 285 CYS B CA 1
ATOM 6310 C C .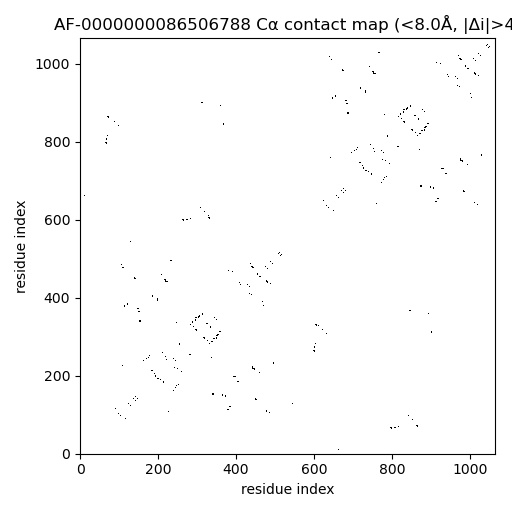 CYS B 1 285 ? -2.264 -12.758 -24.875 1 89.25 285 CYS B C 1
ATOM 6312 O O . CYS B 1 285 ? -1.482 -12.039 -24.25 1 89.25 285 CYS B O 1
ATOM 6314 N N . LEU B 1 286 ? -2.496 -12.617 -26.141 1 90.81 286 LEU B N 1
ATOM 6315 C CA . LEU B 1 286 ? -1.746 -11.656 -26.953 1 90.81 286 LEU B CA 1
ATOM 6316 C C . LEU B 1 286 ? -2.186 -10.227 -26.625 1 90.81 286 LEU B C 1
ATOM 6318 O O . LEU B 1 286 ? -1.372 -9.305 -26.656 1 90.81 286 LEU B O 1
ATOM 6322 N N . GLY B 1 287 ? -3.428 -10.094 -26.453 1 90.38 287 GLY B N 1
ATOM 6323 C CA . GLY B 1 287 ? -3.912 -8.781 -26.031 1 90.38 287 GLY B CA 1
ATOM 6324 C C . GLY B 1 287 ? -3.344 -8.32 -24.703 1 90.38 287 GLY B C 1
ATOM 6325 O O . GLY B 1 287 ? -2.957 -7.164 -24.562 1 90.38 287 GLY B O 1
ATOM 6326 N N . GLY B 1 288 ? -3.291 -9.234 -23.766 1 92.56 288 GLY B N 1
ATOM 6327 C CA . GLY B 1 288 ? -2.682 -8.914 -22.484 1 92.56 288 GLY B CA 1
ATOM 6328 C C . GLY B 1 288 ? -1.21 -8.555 -22.594 1 92.56 288 GLY B C 1
ATOM 6329 O O . GLY B 1 288 ? -0.753 -7.586 -21.984 1 92.56 288 GLY B O 1
ATOM 6330 N N . LEU B 1 289 ? -0.517 -9.312 -23.391 1 93 289 LEU B N 1
ATOM 6331 C CA . LEU B 1 289 ? 0.908 -9.062 -23.578 1 93 289 LEU B CA 1
ATOM 6332 C C . LEU B 1 289 ? 1.14 -7.723 -24.266 1 93 289 LEU B C 1
ATOM 6334 O O . LEU B 1 289 ? 2.041 -6.973 -23.891 1 93 289 LEU B O 1
ATOM 6338 N N . LEU B 1 290 ? 0.355 -7.422 -25.234 1 94.44 290 LEU B N 1
ATOM 6339 C CA . LEU B 1 290 ? 0.497 -6.172 -25.969 1 94.44 290 LEU B CA 1
ATOM 6340 C C . LEU B 1 290 ? 0.261 -4.969 -25.062 1 94.44 290 LEU B C 1
ATOM 6342 O O . LEU B 1 290 ? 1.035 -4.012 -25.094 1 94.44 290 LEU B O 1
ATOM 6346 N N . LEU B 1 291 ? -0.737 -5.07 -24.312 1 93.56 291 LEU B N 1
ATOM 6347 C CA . LEU B 1 291 ? -1.042 -3.975 -23.406 1 93.56 291 LEU B CA 1
ATOM 6348 C C . LEU B 1 291 ? 0.048 -3.828 -22.344 1 93.56 291 LEU B C 1
ATOM 6350 O O . LEU B 1 291 ? 0.384 -2.711 -21.938 1 93.56 291 LEU B O 1
ATOM 6354 N N . GLY B 1 292 ? 0.546 -4.941 -21.859 1 95.12 292 GLY B N 1
ATOM 6355 C CA . GLY B 1 292 ? 1.648 -4.898 -20.922 1 95.12 292 GLY B CA 1
ATOM 6356 C C . GLY B 1 292 ? 2.906 -4.277 -21.484 1 95.12 292 GLY B C 1
ATOM 6357 O O . GLY B 1 292 ? 3.537 -3.432 -20.844 1 95.12 292 GLY B O 1
ATOM 6358 N N . VAL B 1 293 ? 3.184 -4.633 -22.703 1 94.5 293 VAL B N 1
ATOM 6359 C CA . VAL B 1 293 ? 4.367 -4.113 -23.375 1 94.5 293 VAL B CA 1
ATOM 6360 C C . VAL B 1 293 ? 4.203 -2.615 -23.625 1 94.5 293 VAL B C 1
ATOM 6362 O O . VAL B 1 293 ? 5.145 -1.84 -23.438 1 94.5 293 VAL B O 1
ATOM 6365 N N . LEU B 1 294 ? 3.057 -2.234 -24 1 94.88 294 LEU B N 1
ATOM 6366 C CA . LEU B 1 294 ? 2.789 -0.819 -24.234 1 94.88 294 LEU B CA 1
ATOM 6367 C C . LEU B 1 294 ? 2.924 -0.024 -22.938 1 94.88 294 LEU B C 1
ATOM 6369 O O . LEU B 1 294 ? 3.479 1.077 -22.938 1 94.88 294 LEU B O 1
ATOM 6373 N N . ALA B 1 295 ? 2.43 -0.556 -21.891 1 94.19 295 ALA B N 1
ATOM 6374 C CA . ALA B 1 295 ? 2.559 0.1 -20.594 1 94.19 295 ALA B CA 1
ATOM 6375 C C . ALA B 1 295 ? 4.02 0.178 -20.156 1 94.19 295 ALA B C 1
ATOM 6377 O O . ALA B 1 295 ? 4.445 1.168 -19.562 1 94.19 295 ALA B O 1
ATOM 6378 N N . GLY B 1 296 ? 4.727 -0.911 -20.453 1 94.38 296 GLY B N 1
ATOM 6379 C CA . GLY B 1 296 ? 6.152 -0.899 -20.156 1 94.38 296 GLY B CA 1
ATOM 6380 C C . GLY B 1 296 ? 6.918 0.145 -20.938 1 94.38 296 GLY B C 1
ATOM 6381 O O . GLY B 1 296 ? 7.762 0.853 -20.391 1 94.38 296 GLY B O 1
ATOM 6382 N N . ILE B 1 297 ? 6.574 0.316 -22.172 1 94.06 297 ILE B N 1
ATOM 6383 C CA . ILE B 1 297 ? 7.215 1.308 -23.031 1 94.06 297 ILE B CA 1
ATOM 6384 C C . ILE B 1 297 ? 6.836 2.713 -22.562 1 94.06 297 ILE B C 1
ATOM 6386 O O . ILE B 1 297 ? 7.688 3.604 -22.5 1 94.06 297 ILE B O 1
ATOM 6390 N N . ALA B 1 298 ? 5.633 2.84 -22.266 1 92.88 298 ALA B N 1
ATOM 6391 C CA . ALA B 1 298 ? 5.18 4.129 -21.75 1 92.88 298 ALA B CA 1
ATOM 6392 C C . ALA B 1 298 ? 5.922 4.5 -20.469 1 92.88 298 ALA B C 1
ATOM 6394 O O . ALA B 1 298 ? 6.25 5.668 -20.25 1 92.88 298 ALA B O 1
ATOM 6395 N N . SER B 1 299 ? 6.117 3.541 -19.641 1 92.44 299 SER B N 1
ATOM 6396 C CA . SER B 1 299 ? 6.875 3.777 -18.422 1 92.44 299 SER B CA 1
ATOM 6397 C C . SER B 1 299 ? 8.297 4.238 -18.734 1 92.44 299 SER B C 1
ATOM 6399 O O . SER B 1 299 ? 8.836 5.102 -18.031 1 92.44 299 SER B O 1
ATOM 6401 N N . ALA B 1 300 ? 8.883 3.635 -19.734 1 91.94 300 ALA B N 1
ATOM 6402 C CA . ALA B 1 300 ? 10.242 3.992 -20.125 1 91.94 300 ALA B CA 1
ATOM 6403 C C . ALA B 1 300 ? 10.305 5.422 -20.656 1 91.94 300 ALA B C 1
ATOM 6405 O O . ALA B 1 300 ? 11.25 6.16 -20.359 1 91.94 300 ALA B O 1
ATOM 6406 N N . VAL B 1 301 ? 9.367 5.824 -21.375 1 90.44 301 VAL B N 1
ATOM 6407 C CA . VAL B 1 301 ? 9.328 7.168 -21.938 1 90.44 301 VAL B CA 1
ATOM 6408 C C . VAL B 1 301 ? 9.078 8.188 -20.828 1 90.44 301 VAL B C 1
ATOM 6410 O O . VAL B 1 301 ? 9.719 9.242 -20.797 1 90.44 301 VAL B O 1
ATOM 6413 N N . LEU B 1 302 ? 8.195 7.875 -19.938 1 88.38 302 LEU B N 1
ATOM 6414 C CA . LEU B 1 302 ? 7.848 8.797 -18.859 1 88.38 302 LEU B CA 1
ATOM 6415 C C . LEU B 1 302 ? 9.016 8.977 -17.891 1 88.38 302 LEU B C 1
ATOM 6417 O O . LEU B 1 302 ? 9.234 10.07 -17.375 1 88.38 302 LEU B O 1
ATOM 6421 N N . THR B 1 303 ? 9.695 7.895 -17.625 1 87.88 303 THR B N 1
ATOM 6422 C CA . THR B 1 303 ? 10.812 7.969 -16.688 1 87.88 303 THR B CA 1
ATOM 6423 C C . THR B 1 303 ? 11.969 8.773 -17.297 1 87.88 303 THR B C 1
ATOM 6425 O O . THR B 1 303 ? 12.781 9.344 -16.562 1 87.88 303 THR B O 1
ATOM 6428 N N . LYS B 1 304 ? 12.07 8.766 -18.578 1 86.69 304 LYS B N 1
ATOM 6429 C CA . LYS B 1 304 ? 13.094 9.578 -19.234 1 86.69 304 LYS B CA 1
ATOM 6430 C C . LYS B 1 304 ? 12.891 11.062 -18.953 1 86.69 304 LYS B C 1
ATOM 6432 O O . LYS B 1 304 ? 13.852 11.82 -18.844 1 86.69 304 LYS B O 1
ATOM 6437 N N . PHE B 1 305 ? 11.633 11.422 -18.797 1 83.12 305 PHE B N 1
ATOM 6438 C CA . PHE B 1 305 ? 11.32 12.82 -18.531 1 83.12 305 PHE B CA 1
ATOM 6439 C C . PHE B 1 305 ? 11.336 13.102 -17.031 1 83.12 305 PHE B C 1
ATOM 6441 O O . PHE B 1 305 ? 11.273 14.258 -16.609 1 83.12 305 PHE B O 1
ATOM 6448 N N . ALA B 1 306 ? 11.383 12.109 -16.219 1 79.75 306 ALA B N 1
ATOM 6449 C CA . ALA B 1 306 ? 11.312 12.273 -14.758 1 79.75 306 ALA B CA 1
ATOM 6450 C C . ALA B 1 306 ? 12.711 12.242 -14.141 1 79.75 306 ALA B C 1
ATOM 6452 O O . ALA B 1 306 ? 12.852 12.047 -12.93 1 79.75 306 ALA B O 1
ATOM 6453 N N . THR B 1 307 ? 13.688 12.422 -14.828 1 76.06 307 THR B N 1
ATOM 6454 C CA . THR B 1 307 ? 15.062 12.281 -14.359 1 76.06 307 THR B CA 1
ATOM 6455 C C . THR B 1 307 ? 15.352 13.281 -13.242 1 76.06 307 THR B C 1
ATOM 6457 O O . THR B 1 307 ? 16.125 12.992 -12.328 1 76.06 307 THR B O 1
ATOM 6460 N N . HIS B 1 308 ? 14.625 14.375 -13.219 1 73.75 308 HIS B N 1
ATOM 6461 C CA . HIS B 1 308 ? 14.922 15.406 -12.234 1 73.75 308 HIS B CA 1
ATOM 6462 C C . HIS B 1 308 ? 14.039 15.266 -11 1 73.75 308 HIS B C 1
ATOM 6464 O O . HIS B 1 308 ? 14.266 15.945 -9.992 1 73.75 308 HIS B O 1
ATOM 6470 N N . VAL B 1 309 ? 13.07 14.469 -11.07 1 77.75 309 VAL B N 1
ATOM 6471 C CA . VAL B 1 309 ? 12.164 14.258 -9.945 1 77.75 309 VAL B CA 1
ATOM 6472 C C . VAL B 1 309 ? 12.266 12.82 -9.453 1 77.75 309 VAL B C 1
ATOM 6474 O O . VAL B 1 309 ? 11.445 11.969 -9.812 1 77.75 309 VAL B O 1
ATOM 6477 N N . LYS B 1 310 ? 13.164 12.602 -8.578 1 77.62 310 LYS B N 1
ATOM 6478 C CA . LYS B 1 310 ? 13.508 11.258 -8.133 1 77.62 310 LYS B CA 1
ATOM 6479 C C . LYS B 1 310 ? 12.328 10.586 -7.438 1 77.62 310 LYS B C 1
ATOM 6481 O O . LYS B 1 310 ? 12.086 9.391 -7.617 1 77.62 310 LYS B O 1
ATOM 6486 N N . VAL B 1 311 ? 11.57 11.359 -6.828 1 78.38 311 VAL B N 1
ATOM 6487 C CA . VAL B 1 311 ? 10.492 10.805 -6.012 1 78.38 311 VAL B CA 1
ATOM 6488 C C . VAL B 1 311 ? 9.344 10.352 -6.914 1 78.38 311 VAL B C 1
ATOM 6490 O O . VAL B 1 311 ? 8.531 9.516 -6.516 1 78.38 311 VAL B O 1
ATOM 6493 N N . ALA B 1 312 ? 9.328 10.805 -8.133 1 82.25 312 ALA B N 1
ATOM 6494 C CA . ALA B 1 312 ? 8.234 10.492 -9.055 1 82.25 312 ALA B CA 1
ATOM 6495 C C . ALA B 1 312 ? 8.508 9.203 -9.812 1 82.25 312 ALA B C 1
ATOM 6497 O O . ALA B 1 312 ? 7.59 8.578 -10.344 1 82.25 312 ALA B O 1
ATOM 6498 N N . GLN B 1 313 ? 9.734 8.836 -9.852 1 86.56 313 GLN B N 1
ATOM 6499 C CA . GLN B 1 313 ? 10.141 7.703 -10.68 1 86.56 313 GLN B CA 1
ATOM 6500 C C . GLN B 1 313 ? 9.5 6.41 -10.188 1 86.56 313 GLN B C 1
ATOM 6502 O O . GLN B 1 313 ? 8.859 5.695 -10.961 1 86.56 313 GLN B O 1
ATOM 6507 N N . PRO B 1 314 ? 9.594 6.113 -8.867 1 86.31 314 PRO B N 1
ATOM 6508 C CA . PRO B 1 314 ? 8.945 4.883 -8.398 1 86.31 314 PRO B CA 1
ATOM 6509 C C . PRO B 1 314 ? 7.43 4.914 -8.57 1 86.31 314 PRO B C 1
ATOM 6511 O O . PRO B 1 314 ? 6.816 3.879 -8.844 1 86.31 314 PRO B O 1
ATOM 6514 N N . ILE B 1 315 ? 6.875 6.047 -8.461 1 86.25 315 ILE B N 1
ATOM 6515 C CA . ILE B 1 315 ? 5.43 6.184 -8.586 1 86.25 315 ILE B CA 1
ATOM 6516 C C . ILE B 1 315 ? 5 5.836 -10.008 1 86.25 315 ILE B C 1
ATOM 6518 O O . ILE B 1 315 ? 4.027 5.105 -10.211 1 86.25 315 ILE B O 1
ATOM 6522 N N . ILE B 1 316 ? 5.75 6.277 -10.953 1 87.69 316 ILE B N 1
ATOM 6523 C CA . ILE B 1 316 ? 5.43 6.047 -12.359 1 87.69 316 ILE B CA 1
ATOM 6524 C C . ILE B 1 316 ? 5.559 4.559 -12.672 1 87.69 316 ILE B C 1
ATOM 6526 O O . ILE B 1 316 ? 4.695 3.982 -13.344 1 87.69 316 ILE B O 1
ATOM 6530 N N . ILE B 1 317 ? 6.613 3.973 -12.164 1 90.38 317 ILE B N 1
ATOM 6531 C CA . ILE B 1 317 ? 6.887 2.57 -12.461 1 90.38 317 ILE B CA 1
ATOM 6532 C C . ILE B 1 317 ? 5.77 1.696 -11.891 1 90.38 317 ILE B C 1
ATOM 6534 O O . ILE B 1 317 ? 5.215 0.849 -12.594 1 90.38 317 ILE B O 1
ATOM 6538 N N . PHE B 1 318 ? 5.344 1.886 -10.711 1 90.69 318 PHE B N 1
ATOM 6539 C CA . PHE B 1 318 ? 4.328 1.064 -10.062 1 90.69 318 PHE B CA 1
ATOM 6540 C C . PHE B 1 318 ? 2.947 1.359 -10.641 1 90.69 318 PHE B C 1
ATOM 6542 O O . PHE B 1 318 ? 2.158 0.443 -10.867 1 90.69 318 PHE B O 1
ATOM 6549 N N . THR B 1 319 ? 2.676 2.607 -10.883 1 89.62 319 THR B N 1
ATOM 6550 C CA . THR B 1 319 ? 1.353 2.98 -11.367 1 89.62 319 THR B CA 1
ATOM 6551 C C . THR B 1 319 ? 1.146 2.48 -12.797 1 89.62 319 THR B C 1
ATOM 6553 O O . THR B 1 319 ? 0.051 2.039 -13.148 1 89.62 319 THR B O 1
ATOM 6556 N N . MET B 1 320 ? 2.164 2.537 -13.586 1 92.12 320 MET B N 1
ATOM 6557 C CA . MET B 1 320 ? 2.053 2.078 -14.969 1 92.12 320 MET B CA 1
ATOM 6558 C C . MET B 1 320 ? 1.882 0.563 -15.023 1 92.12 320 MET B C 1
ATOM 6560 O O . MET B 1 320 ? 1.139 0.05 -15.859 1 92.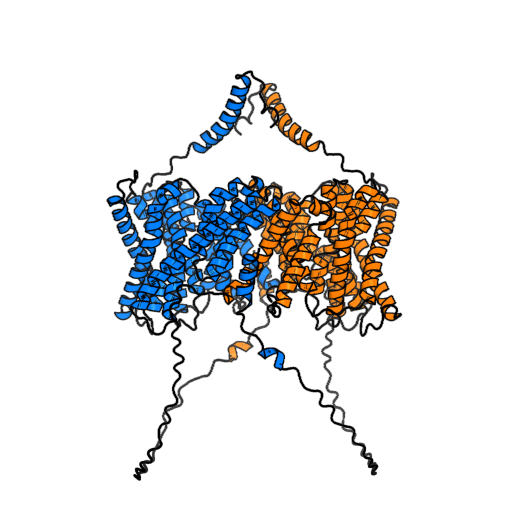12 320 MET B O 1
ATOM 6564 N N . ALA B 1 321 ? 2.648 -0.121 -14.172 1 93.25 321 ALA B N 1
ATOM 6565 C CA . ALA B 1 321 ? 2.494 -1.572 -14.117 1 93.25 321 ALA B CA 1
ATOM 6566 C C . ALA B 1 321 ? 1.07 -1.958 -13.727 1 93.25 321 ALA B C 1
ATOM 6568 O O . ALA B 1 321 ? 0.469 -2.844 -14.344 1 93.25 321 ALA B O 1
ATOM 6569 N N . TYR B 1 322 ? 0.572 -1.256 -12.781 1 92 322 TYR B N 1
ATOM 6570 C CA . TYR B 1 322 ? -0.782 -1.54 -12.32 1 92 322 TYR B CA 1
ATOM 6571 C C . TYR B 1 322 ? -1.813 -1.109 -13.359 1 92 322 TYR B C 1
ATOM 6573 O O . TYR B 1 322 ? -2.85 -1.758 -13.516 1 92 322 TYR B O 1
ATOM 6581 N N . LEU B 1 323 ? -1.54 -0.035 -14.016 1 91 323 LEU B N 1
ATOM 6582 C CA . LEU B 1 323 ? -2.434 0.427 -15.07 1 91 323 LEU B CA 1
ATOM 6583 C C . LEU B 1 323 ? -2.525 -0.601 -16.188 1 91 323 LEU B C 1
ATOM 6585 O O . LEU B 1 323 ? -3.615 -0.875 -16.703 1 91 323 LEU B O 1
ATOM 6589 N N . GLY B 1 324 ? -1.423 -1.086 -16.578 1 92.06 324 GLY B N 1
ATOM 6590 C CA . GLY B 1 324 ? -1.439 -2.135 -17.594 1 92.06 324 GLY B CA 1
ATOM 6591 C C . GLY B 1 324 ? -2.277 -3.334 -17.188 1 92.06 324 GLY B C 1
ATOM 6592 O O . GLY B 1 324 ? -3.031 -3.871 -18 1 92.06 324 GLY B O 1
ATOM 6593 N N . PHE B 1 325 ? -2.127 -3.688 -15.93 1 91 325 PHE B N 1
ATOM 6594 C CA . PHE B 1 325 ? -2.893 -4.805 -15.383 1 91 325 PHE B CA 1
ATOM 6595 C C . PHE B 1 325 ? -4.387 -4.508 -15.43 1 91 325 PHE B C 1
ATOM 6597 O O . PHE B 1 325 ? -5.176 -5.336 -15.883 1 91 325 PHE B O 1
ATOM 6604 N N . LEU B 1 326 ? -4.766 -3.359 -15.016 1 90 326 LEU B N 1
ATOM 6605 C CA . LEU B 1 326 ? -6.176 -3.004 -14.898 1 90 326 LEU B CA 1
ATOM 6606 C C . LEU B 1 326 ? -6.805 -2.805 -16.266 1 90 326 LEU B C 1
ATOM 6608 O O . LEU B 1 326 ? -7.961 -3.176 -16.484 1 90 326 LEU B O 1
ATOM 6612 N N . VAL B 1 327 ? -6.082 -2.225 -17.172 1 89.62 327 VAL B N 1
ATOM 6613 C CA . VAL B 1 327 ? -6.602 -2.018 -18.516 1 89.62 327 VAL B CA 1
ATOM 6614 C C . VAL B 1 327 ? -6.809 -3.365 -19.203 1 89.62 327 VAL B C 1
ATOM 6616 O O . VAL B 1 327 ? -7.781 -3.547 -19.938 1 89.62 327 VAL B O 1
ATOM 6619 N N . ALA B 1 328 ? -5.891 -4.234 -18.953 1 91.44 328 ALA B N 1
ATOM 6620 C CA . ALA B 1 328 ? -6.059 -5.578 -19.5 1 91.44 328 ALA B CA 1
ATOM 6621 C C . ALA B 1 328 ? -7.309 -6.25 -18.938 1 91.44 328 ALA B C 1
ATOM 6623 O O . ALA B 1 328 ? -8.078 -6.867 -19.672 1 91.44 328 ALA B O 1
ATOM 6624 N N . GLU B 1 329 ? -7.504 -6.133 -17.672 1 86.38 329 GLU B N 1
ATOM 6625 C CA . GLU B 1 329 ? -8.68 -6.719 -17.031 1 86.38 329 GLU B CA 1
ATOM 6626 C C . GLU B 1 329 ? -9.961 -6.031 -17.5 1 86.38 329 GLU B C 1
ATOM 6628 O O . GLU B 1 329 ? -11.023 -6.656 -17.562 1 86.38 329 GLU B O 1
ATOM 6633 N N . LEU B 1 330 ? -9.82 -4.723 -17.812 1 84.06 330 LEU B N 1
ATOM 6634 C CA . LEU B 1 330 ? -10.961 -3.971 -18.328 1 84.06 330 LEU B CA 1
ATOM 6635 C C . LEU B 1 330 ? -11.461 -4.559 -19.641 1 84.06 330 LEU B C 1
ATOM 6637 O O . LEU B 1 330 ? -12.672 -4.68 -19.859 1 84.06 330 LEU B O 1
ATOM 6641 N N . PHE B 1 331 ? -10.57 -4.934 -20.516 1 84.62 331 PHE B N 1
ATOM 6642 C CA . PHE B 1 331 ? -10.914 -5.508 -21.812 1 84.62 331 PHE B CA 1
ATOM 6643 C C . PHE B 1 331 ? -11.047 -7.023 -21.703 1 84.62 331 PHE B C 1
ATOM 6645 O O . PHE B 1 331 ? -11.094 -7.719 -22.719 1 84.62 331 PHE B O 1
ATOM 6652 N N . GLU B 1 332 ? -11.039 -7.57 -20.531 1 82.31 332 GLU B N 1
ATOM 6653 C CA . GLU B 1 332 ? -11.172 -8.992 -20.234 1 82.31 332 GLU B CA 1
ATOM 6654 C C . GLU B 1 332 ? -9.992 -9.789 -20.797 1 82.31 332 GLU B C 1
ATOM 6656 O O . GLU B 1 332 ? -10.164 -10.898 -21.297 1 82.31 332 GLU B O 1
ATOM 6661 N N . PHE B 1 333 ? -8.93 -9.078 -20.984 1 89.19 333 PHE B N 1
ATOM 6662 C CA . PHE B 1 333 ? -7.688 -9.773 -21.297 1 89.19 333 PHE B CA 1
ATOM 6663 C C . PHE B 1 333 ? -7.02 -10.281 -20.031 1 89.19 333 PHE B C 1
ATOM 6665 O O . PHE B 1 333 ? -7.555 -10.125 -18.922 1 89.19 333 PHE B O 1
ATOM 6672 N N . SER B 1 334 ? -5.93 -10.984 -20.203 1 88.88 334 SER B N 1
ATOM 6673 C CA . SER B 1 334 ? -5.23 -11.516 -19.047 1 88.88 334 SER B CA 1
ATOM 6674 C C . SER B 1 334 ? -4.387 -10.445 -18.359 1 88.88 334 SER B C 1
ATOM 6676 O O . SER B 1 334 ? -3.369 -10.008 -18.906 1 88.88 334 SER B O 1
ATOM 6678 N N . GLY B 1 335 ? -4.77 -10.031 -17.188 1 90.88 335 GLY B N 1
ATOM 6679 C CA . GLY B 1 335 ? -4.016 -9.047 -16.422 1 90.88 335 GLY B CA 1
ATOM 6680 C C . GLY B 1 335 ? -2.645 -9.539 -16 1 90.88 335 GLY B C 1
ATOM 6681 O O . GLY B 1 335 ? -1.683 -8.773 -15.984 1 90.88 335 GLY B O 1
ATOM 6682 N N . ILE B 1 336 ? -2.494 -10.812 -15.719 1 90.19 336 ILE B N 1
ATOM 6683 C CA . ILE B 1 336 ? -1.25 -11.406 -15.242 1 90.19 336 ILE B CA 1
ATOM 6684 C C . ILE B 1 336 ? -0.19 -11.336 -16.344 1 90.19 336 ILE B C 1
ATOM 6686 O O . ILE B 1 336 ? 0.938 -10.898 -16.094 1 90.19 336 ILE B O 1
ATOM 6690 N N . ILE B 1 337 ? -0.564 -11.68 -17.531 1 92.19 337 ILE B N 1
ATOM 6691 C CA . ILE B 1 337 ? 0.376 -11.648 -18.641 1 92.19 337 ILE B CA 1
ATOM 6692 C C . ILE B 1 337 ? 0.779 -10.203 -18.938 1 92.19 337 ILE B C 1
ATOM 6694 O O . ILE B 1 337 ? 1.927 -9.93 -19.297 1 92.19 337 ILE B O 1
ATOM 6698 N N . SER B 1 338 ? -0.146 -9.344 -18.734 1 95.06 338 SER B N 1
ATOM 6699 C CA . SER B 1 338 ? 0.133 -7.926 -18.953 1 95.06 338 SER B CA 1
ATOM 6700 C C . SER B 1 338 ? 1.197 -7.418 -18 1 95.06 338 SER B C 1
ATOM 6702 O O . SER B 1 338 ? 2.156 -6.758 -18.406 1 95.06 338 SER B O 1
ATOM 6704 N N . ILE B 1 339 ? 1.076 -7.738 -16.766 1 94.75 339 ILE B N 1
ATOM 6705 C CA . ILE B 1 339 ? 2.016 -7.254 -15.766 1 94.75 339 ILE B CA 1
ATOM 6706 C C . ILE B 1 339 ? 3.385 -7.895 -15.992 1 94.75 339 ILE B C 1
ATOM 6708 O O . ILE B 1 339 ? 4.418 -7.262 -15.758 1 94.75 339 ILE B O 1
ATOM 6712 N N . VAL B 1 340 ? 3.441 -9.133 -16.438 1 93 340 VAL B N 1
ATOM 6713 C CA . VAL B 1 340 ? 4.703 -9.797 -16.734 1 93 340 VAL B CA 1
ATOM 6714 C C . VAL B 1 340 ? 5.398 -9.078 -17.891 1 93 340 VAL B C 1
ATOM 6716 O O . VAL B 1 340 ? 6.59 -8.773 -17.828 1 93 340 VAL B O 1
ATOM 6719 N N . GLY B 1 341 ? 4.617 -8.852 -18.922 1 93.69 341 GLY B N 1
ATOM 6720 C CA . GLY B 1 341 ? 5.176 -8.133 -20.047 1 93.69 341 GLY B CA 1
ATOM 6721 C C . GLY B 1 341 ? 5.66 -6.742 -19.688 1 93.69 341 GLY B C 1
ATOM 6722 O O . GLY B 1 341 ? 6.73 -6.316 -20.125 1 93.69 341 GLY B O 1
ATOM 6723 N N . CYS B 1 342 ? 4.875 -6.078 -18.891 1 95.06 342 CYS B N 1
ATOM 6724 C CA . CYS B 1 342 ? 5.246 -4.738 -18.453 1 95.06 342 CYS B CA 1
ATOM 6725 C C . CYS B 1 342 ? 6.52 -4.77 -17.625 1 95.06 342 CYS B C 1
ATOM 6727 O O . CYS B 1 342 ? 7.434 -3.975 -17.844 1 95.06 342 CYS B O 1
ATOM 6729 N N . GLY B 1 343 ? 6.566 -5.648 -16.703 1 94.12 343 GLY B N 1
ATOM 6730 C CA . GLY B 1 343 ? 7.73 -5.762 -15.828 1 94.12 343 GLY B CA 1
ATOM 6731 C C . GLY B 1 343 ? 9.008 -6.059 -16.594 1 94.12 343 GLY B C 1
ATOM 6732 O O . GLY B 1 343 ? 10.055 -5.48 -16.297 1 94.12 343 GLY B O 1
ATOM 6733 N N . LEU B 1 344 ? 8.969 -6.898 -17.562 1 92.19 344 LEU B N 1
ATOM 6734 C CA . LEU B 1 344 ? 10.141 -7.27 -18.344 1 92.19 344 LEU B CA 1
ATOM 6735 C C . LEU B 1 344 ? 10.641 -6.082 -19.156 1 92.19 344 LEU B C 1
ATOM 6737 O O . LEU B 1 344 ? 11.852 -5.859 -19.266 1 92.19 344 LEU B O 1
ATOM 6741 N N . ILE B 1 345 ? 9.711 -5.344 -19.656 1 92.69 345 ILE B N 1
ATOM 6742 C CA . ILE B 1 345 ? 10.094 -4.184 -20.438 1 92.69 345 ILE B CA 1
ATOM 6743 C C . ILE B 1 345 ? 10.633 -3.086 -19.531 1 92.69 345 ILE B C 1
ATOM 6745 O O . ILE B 1 345 ? 11.586 -2.387 -19.875 1 92.69 345 ILE B O 1
ATOM 6749 N N . GLN B 1 346 ? 10.062 -2.945 -18.422 1 93.44 346 GLN B N 1
ATOM 6750 C CA . GLN B 1 346 ? 10.516 -1.93 -17.469 1 93.44 346 GLN B CA 1
ATOM 6751 C C . GLN B 1 346 ? 11.945 -2.193 -17.016 1 93.44 346 GLN B C 1
ATOM 6753 O O . GLN B 1 346 ? 12.773 -1.278 -16.984 1 93.44 346 GLN B O 1
ATOM 6758 N N . ILE B 1 347 ? 12.211 -3.389 -16.656 1 90.19 347 ILE B N 1
ATOM 6759 C CA . ILE B 1 347 ? 13.539 -3.721 -16.172 1 90.19 347 ILE B CA 1
ATOM 6760 C C . ILE B 1 347 ? 14.562 -3.559 -17.297 1 90.19 347 ILE B C 1
ATOM 6762 O O . ILE B 1 347 ? 15.711 -3.178 -17.047 1 90.19 347 ILE B O 1
ATOM 6766 N N . GLN B 1 348 ? 14.188 -3.85 -18.5 1 87.69 348 GLN B N 1
ATOM 6767 C CA . GLN B 1 348 ? 15.094 -3.787 -19.641 1 87.69 348 GLN B CA 1
ATOM 6768 C C . GLN B 1 348 ? 15.359 -2.342 -20.047 1 87.69 348 GLN B C 1
ATOM 6770 O O . GLN B 1 348 ? 16.484 -1.989 -20.391 1 87.69 348 GLN B O 1
ATOM 6775 N N . TYR B 1 349 ? 14.344 -1.476 -19.969 1 87.38 349 TYR B N 1
ATOM 6776 C CA . TYR B 1 349 ? 14.5 -0.152 -20.562 1 87.38 349 TYR B CA 1
ATOM 6777 C C . TYR B 1 349 ? 14.328 0.939 -19.5 1 87.38 349 TYR B C 1
ATOM 6779 O O . TYR B 1 349 ? 15.164 1.842 -19.391 1 87.38 349 TYR B O 1
ATOM 6787 N N . ALA B 1 350 ? 13.352 0.884 -18.688 1 85.69 350 ALA B N 1
ATOM 6788 C CA . ALA B 1 350 ? 13.016 1.952 -17.75 1 85.69 350 ALA B CA 1
ATOM 6789 C C . ALA B 1 350 ? 14.07 2.066 -16.641 1 85.69 350 ALA B C 1
ATOM 6791 O O . ALA B 1 350 ? 14.367 3.166 -16.172 1 85.69 350 ALA B O 1
ATOM 6792 N N . PHE B 1 351 ? 14.609 0.961 -16.25 1 87.88 351 PHE B N 1
ATOM 6793 C CA . PHE B 1 351 ? 15.562 0.962 -15.148 1 87.88 351 PHE B CA 1
ATOM 6794 C C . PHE B 1 351 ? 16.875 1.622 -15.562 1 87.88 351 PHE B C 1
ATOM 6796 O O . PHE B 1 351 ? 17.672 2.031 -14.711 1 87.88 351 PHE B O 1
ATOM 6803 N N . ASN B 1 352 ? 17.078 1.779 -16.812 1 84.62 352 ASN B N 1
ATOM 6804 C CA . ASN B 1 352 ? 18.281 2.457 -17.297 1 84.62 352 ASN B CA 1
ATOM 6805 C C . ASN B 1 352 ? 18.141 3.975 -17.203 1 84.62 352 ASN B C 1
ATOM 6807 O O . ASN B 1 352 ? 19.141 4.695 -17.234 1 84.62 352 ASN B O 1
ATOM 6811 N N . ASN B 1 353 ? 16.922 4.457 -17.094 1 85.56 353 ASN B N 1
ATOM 6812 C CA . ASN B 1 353 ? 16.641 5.891 -17.078 1 85.56 353 ASN B CA 1
ATOM 6813 C C . ASN B 1 353 ? 16.531 6.41 -15.641 1 85.56 353 ASN B C 1
ATOM 6815 O O . ASN B 1 353 ? 16.438 7.621 -15.422 1 85.56 353 ASN B O 1
ATOM 6819 N N . ILE B 1 354 ? 16.578 5.523 -14.656 1 84.25 354 ILE B N 1
ATOM 6820 C CA . ILE B 1 354 ? 16.281 5.961 -13.289 1 84.25 354 ILE B CA 1
ATOM 6821 C C . ILE B 1 354 ? 17.562 6.004 -12.469 1 84.25 354 ILE B C 1
ATOM 6823 O O . ILE B 1 354 ? 18.562 5.383 -12.836 1 84.25 354 ILE B O 1
ATOM 6827 N N . SER B 1 355 ? 17.531 6.797 -11.406 1 83.44 355 SER B N 1
ATOM 6828 C CA . SER B 1 355 ? 18.672 6.934 -10.5 1 83.44 355 SER B CA 1
ATOM 6829 C C . SER B 1 355 ? 18.938 5.633 -9.75 1 83.44 355 SER B C 1
ATOM 6831 O O . SER B 1 355 ? 18.062 4.766 -9.664 1 83.44 355 SER B O 1
ATOM 6833 N N . GLU B 1 356 ? 20.094 5.426 -9.281 1 82.38 356 GLU B N 1
ATOM 6834 C CA . GLU B 1 356 ? 20.469 4.223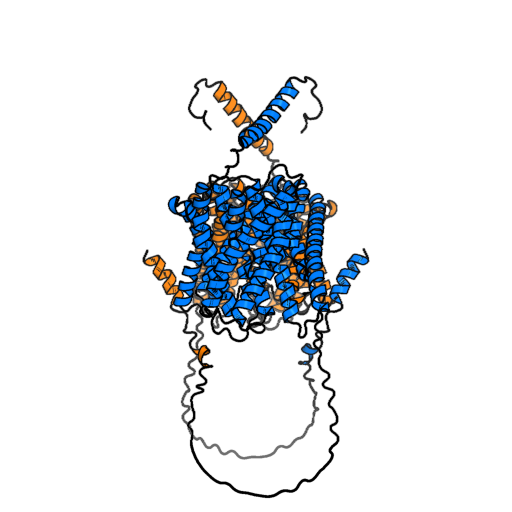 -8.547 1 82.38 356 GLU B CA 1
ATOM 6835 C C . GLU B 1 356 ? 19.641 4.066 -7.273 1 82.38 356 GLU B C 1
ATOM 6837 O O . GLU B 1 356 ? 19.266 2.955 -6.906 1 82.38 356 GLU B O 1
ATOM 6842 N N . LYS B 1 357 ? 19.406 5.219 -6.656 1 80.62 357 LYS B N 1
ATOM 6843 C CA . LYS B 1 357 ? 18.609 5.172 -5.445 1 80.62 357 LYS B CA 1
ATOM 6844 C C . LYS B 1 357 ? 17.188 4.695 -5.75 1 80.62 357 LYS B C 1
ATOM 6846 O O . LYS B 1 357 ? 16.625 3.879 -5.016 1 80.62 357 LYS B O 1
ATOM 6851 N N . SER B 1 358 ? 16.719 5.168 -6.875 1 84.88 358 SER B N 1
ATOM 6852 C CA . SER B 1 358 ? 15.375 4.773 -7.281 1 84.88 358 SER B CA 1
ATOM 6853 C C . SER B 1 358 ? 15.336 3.311 -7.703 1 84.88 358 SER B C 1
ATOM 6855 O O . SER B 1 358 ? 14.375 2.6 -7.398 1 84.88 358 SER B O 1
ATOM 6857 N N . ARG B 1 359 ? 16.406 2.912 -8.359 1 86.88 359 ARG B N 1
ATOM 6858 C CA . ARG B 1 359 ? 16.484 1.528 -8.812 1 86.88 359 ARG B CA 1
ATOM 6859 C C . ARG B 1 359 ? 16.484 0.563 -7.633 1 86.88 359 ARG B C 1
ATOM 6861 O O . ARG B 1 359 ? 15.727 -0.413 -7.625 1 86.88 359 ARG B O 1
ATOM 6868 N N . THR B 1 360 ? 17.25 0.854 -6.672 1 84.25 360 THR B N 1
ATOM 6869 C CA . THR B 1 360 ? 17.344 0.014 -5.484 1 84.25 360 THR B CA 1
ATOM 6870 C C . THR B 1 360 ? 16.016 0.023 -4.719 1 84.25 360 THR B C 1
ATOM 6872 O O . THR B 1 360 ? 15.562 -1.02 -4.242 1 84.25 360 THR B O 1
ATOM 6875 N N . THR B 1 361 ? 15.43 1.149 -4.672 1 84.94 361 THR B N 1
ATOM 6876 C CA . THR B 1 361 ? 14.18 1.291 -3.939 1 84.94 361 THR B CA 1
ATOM 6877 C C . THR B 1 361 ? 13.07 0.49 -4.609 1 84.94 361 THR B C 1
ATOM 6879 O O . THR B 1 361 ? 12.328 -0.233 -3.941 1 84.94 361 THR B O 1
ATOM 6882 N N . ILE B 1 362 ? 13.055 0.595 -5.941 1 89.88 362 ILE B N 1
ATOM 6883 C CA . ILE B 1 362 ? 11.992 -0.087 -6.68 1 89.88 362 ILE B CA 1
ATOM 6884 C C . ILE B 1 362 ? 12.18 -1.599 -6.57 1 89.88 362 ILE B C 1
ATOM 6886 O O . ILE B 1 362 ? 11.234 -2.328 -6.27 1 89.88 362 ILE B O 1
ATOM 6890 N N . LYS B 1 363 ? 13.359 -2.047 -6.73 1 88.06 363 LYS B N 1
ATOM 6891 C CA . LYS B 1 363 ? 13.633 -3.48 -6.703 1 88.06 363 LYS B CA 1
ATOM 6892 C C . LYS B 1 363 ? 13.391 -4.062 -5.316 1 88.06 363 LYS B C 1
ATOM 6894 O O . LYS B 1 363 ? 12.711 -5.078 -5.172 1 88.06 363 LYS B O 1
ATOM 6899 N N . TYR B 1 364 ? 13.867 -3.383 -4.387 1 85.38 364 TYR B N 1
ATOM 6900 C CA . TYR B 1 364 ? 13.766 -3.906 -3.027 1 85.38 364 TYR B CA 1
ATOM 6901 C C . TYR B 1 364 ? 12.352 -3.744 -2.482 1 85.38 364 TYR B C 1
ATOM 6903 O O . TYR B 1 364 ? 11.852 -4.617 -1.771 1 85.38 364 TYR B O 1
ATOM 6911 N N . PHE B 1 365 ? 11.773 -2.725 -2.812 1 87.44 365 PHE B N 1
ATOM 6912 C CA . PHE B 1 365 ? 10.414 -2.525 -2.346 1 87.44 365 PHE B CA 1
ATOM 6913 C C . PHE B 1 365 ? 9.469 -3.539 -2.98 1 87.44 365 PHE B C 1
ATOM 6915 O O . PHE B 1 365 ? 8.523 -4.008 -2.336 1 87.44 365 PHE B O 1
ATOM 6922 N N . THR B 1 366 ? 9.641 -3.725 -4.211 1 89.88 366 THR B N 1
ATOM 6923 C CA . THR B 1 366 ? 8.82 -4.73 -4.879 1 89.88 366 THR B CA 1
ATOM 6924 C C . THR B 1 366 ? 8.977 -6.09 -4.207 1 89.88 366 THR B C 1
ATOM 6926 O O . THR B 1 366 ? 8.008 -6.836 -4.062 1 89.88 366 THR B O 1
ATOM 6929 N N . LYS B 1 367 ? 10.18 -6.367 -3.807 1 87.81 367 LYS B N 1
ATOM 6930 C CA . LYS B 1 367 ? 10.43 -7.621 -3.1 1 87.81 367 LYS B CA 1
ATOM 6931 C C . LYS B 1 367 ? 9.719 -7.648 -1.752 1 87.81 367 LYS B C 1
ATOM 6933 O O . LYS B 1 367 ? 9.156 -8.672 -1.363 1 87.81 367 LYS B O 1
ATOM 6938 N N . VAL B 1 368 ? 9.75 -6.574 -1.111 1 86.06 368 VAL B N 1
ATOM 6939 C CA . VAL B 1 368 ? 9.133 -6.469 0.208 1 86.06 368 VAL B CA 1
ATOM 6940 C C . VAL B 1 368 ? 7.617 -6.617 0.085 1 86.06 368 VAL B C 1
ATOM 6942 O O . VAL B 1 368 ? 7 -7.379 0.831 1 86.06 368 VAL B O 1
ATOM 6945 N N . ILE B 1 369 ? 7.047 -5.926 -0.83 1 88 369 ILE B N 1
ATOM 6946 C CA . ILE B 1 369 ? 5.598 -5.961 -0.996 1 88 369 ILE B CA 1
ATOM 6947 C C . ILE B 1 369 ? 5.164 -7.352 -1.453 1 88 369 ILE B C 1
ATOM 6949 O O . ILE B 1 369 ? 4.094 -7.828 -1.072 1 88 369 ILE B O 1
ATOM 6953 N N . SER B 1 370 ? 5.957 -7.879 -2.336 1 88.56 370 SER B N 1
ATOM 6954 C CA . SER B 1 370 ? 5.668 -9.242 -2.775 1 88.56 370 SER B CA 1
ATOM 6955 C C . SER B 1 370 ? 5.668 -10.211 -1.599 1 88.56 370 SER B C 1
ATOM 6957 O O . SER B 1 370 ? 4.758 -11.031 -1.464 1 88.56 370 SER B O 1
ATOM 6959 N N . SER B 1 371 ? 6.656 -10.086 -0.785 1 84.56 371 SER B N 1
ATOM 6960 C CA . SER B 1 371 ? 6.754 -10.953 0.384 1 84.56 371 SER B CA 1
ATOM 6961 C C . SER B 1 371 ? 5.59 -10.727 1.34 1 84.56 371 SER B C 1
ATOM 6963 O O . SER B 1 371 ? 5.047 -11.68 1.902 1 84.56 371 SER B O 1
ATOM 6965 N N . ALA B 1 372 ? 5.242 -9.547 1.499 1 83.94 372 ALA B N 1
ATOM 6966 C CA . ALA B 1 372 ? 4.117 -9.211 2.367 1 83.94 372 ALA B CA 1
ATOM 6967 C C . ALA B 1 372 ? 2.816 -9.805 1.834 1 83.94 372 ALA B C 1
ATOM 6969 O O . ALA B 1 372 ? 2.008 -10.336 2.6 1 83.94 372 ALA B O 1
ATOM 6970 N N . ASN B 1 373 ? 2.611 -9.617 0.575 1 85.31 373 ASN B N 1
ATOM 6971 C CA . ASN B 1 373 ? 1.397 -10.156 -0.03 1 85.31 373 ASN B CA 1
ATOM 6972 C C . ASN B 1 373 ? 1.356 -11.68 0.049 1 85.31 373 ASN B C 1
ATOM 6974 O O . ASN B 1 373 ? 0.288 -12.266 0.231 1 85.31 373 ASN B O 1
ATOM 6978 N N . GLU B 1 374 ? 2.479 -12.297 -0.138 1 83.31 374 GLU B N 1
ATOM 6979 C CA . GLU B 1 374 ? 2.553 -13.75 -0.001 1 83.31 374 GLU B CA 1
ATOM 6980 C C . GLU B 1 374 ? 2.164 -14.195 1.406 1 83.31 374 GLU B C 1
ATOM 6982 O O . GLU B 1 374 ? 1.456 -15.188 1.576 1 83.31 374 GLU B O 1
ATOM 6987 N N . ILE B 1 375 ? 2.629 -13.469 2.352 1 80.5 375 ILE B N 1
ATOM 6988 C CA . ILE B 1 375 ? 2.299 -13.766 3.742 1 80.5 375 ILE B CA 1
ATOM 6989 C C . ILE B 1 375 ? 0.789 -13.672 3.945 1 80.5 375 ILE B C 1
ATOM 6991 O O . ILE B 1 375 ? 0.185 -14.547 4.566 1 80.5 375 ILE B O 1
ATOM 6995 N N . ILE B 1 376 ? 0.225 -12.695 3.348 1 80.31 376 ILE B N 1
ATOM 6996 C CA . ILE B 1 376 ? -1.208 -12.469 3.494 1 80.31 376 ILE B CA 1
ATOM 6997 C C . ILE B 1 376 ? -1.983 -13.602 2.824 1 80.31 376 ILE B C 1
ATOM 6999 O O . ILE B 1 376 ? -2.938 -14.133 3.396 1 80.31 376 ILE B O 1
ATOM 7003 N N . ILE B 1 377 ? -1.579 -13.953 1.669 1 82.25 377 ILE B N 1
ATOM 7004 C CA . ILE B 1 377 ? -2.283 -14.984 0.914 1 82.25 377 ILE B CA 1
ATOM 7005 C C . ILE B 1 377 ? -2.23 -16.312 1.675 1 82.25 377 ILE B C 1
ATOM 7007 O O . ILE B 1 377 ? -3.248 -16.984 1.818 1 82.25 377 ILE B O 1
ATOM 7011 N N . PHE B 1 378 ? -1.106 -16.703 2.184 1 81.81 378 PHE B N 1
ATOM 7012 C CA . PHE B 1 378 ? -0.959 -17.984 2.855 1 81.81 378 PHE B CA 1
ATOM 7013 C C . PHE B 1 378 ? -1.658 -17.969 4.211 1 81.81 378 PHE B C 1
ATOM 7015 O O . PHE B 1 378 ? -2.178 -19 4.66 1 81.81 378 PHE B O 1
ATOM 7022 N N . LEU B 1 379 ? -1.629 -16.844 4.809 1 79.94 379 LEU B N 1
ATOM 7023 C CA . LEU B 1 379 ? -2.4 -16.719 6.039 1 79.94 379 LEU B CA 1
ATOM 7024 C C . LEU B 1 379 ? -3.889 -16.906 5.77 1 79.94 379 LEU B C 1
ATOM 7026 O O . LEU B 1 379 ? -4.578 -17.594 6.543 1 79.94 379 LEU B O 1
ATOM 7030 N N . PHE B 1 380 ? -4.328 -16.375 4.703 1 77.88 380 PHE B N 1
ATOM 7031 C CA . PHE B 1 380 ? -5.73 -16.516 4.332 1 77.88 380 PHE B CA 1
ATOM 7032 C C . PHE B 1 380 ? -6.051 -17.953 3.959 1 77.88 380 PHE B C 1
ATOM 7034 O O . PHE B 1 380 ? -7.156 -18.438 4.207 1 77.88 380 PHE B O 1
ATOM 7041 N N . LEU B 1 381 ? -5.125 -18.484 3.293 1 83.88 381 LEU B N 1
ATOM 7042 C CA . LEU B 1 381 ? -5.266 -19.891 2.98 1 83.88 381 LEU B CA 1
ATOM 7043 C C . LEU B 1 381 ? -5.43 -20.719 4.254 1 83.88 381 LEU B C 1
ATOM 7045 O O . LEU B 1 381 ? -6.285 -21.609 4.32 1 83.88 381 LEU B O 1
ATOM 7049 N N . GLY B 1 382 ? -4.66 -20.438 5.289 1 82.5 382 GLY B N 1
ATOM 7050 C CA . GLY B 1 382 ? -4.773 -21.109 6.566 1 82.5 382 GLY B CA 1
ATOM 7051 C C . GLY B 1 382 ? -6.098 -20.859 7.262 1 82.5 382 GLY B C 1
ATOM 7052 O O . GLY B 1 382 ? -6.676 -21.781 7.852 1 82.5 382 GLY B O 1
ATOM 7053 N N . LEU B 1 383 ? -6.531 -19.672 7.113 1 78.75 383 LEU B N 1
ATOM 7054 C CA . LEU B 1 383 ? -7.82 -19.328 7.699 1 78.75 383 LEU B CA 1
ATOM 7055 C C . LEU B 1 383 ? -8.953 -20.062 7 1 78.75 383 LEU B C 1
ATOM 7057 O O . LEU B 1 383 ? -9.93 -20.469 7.645 1 78.75 383 LEU B O 1
ATOM 7061 N N . SER B 1 384 ? -8.875 -20.25 5.75 1 82.19 384 SER B N 1
ATOM 7062 C CA . SER B 1 384 ? -9.898 -20.938 4.961 1 82.19 384 SER B CA 1
ATOM 7063 C C . SER B 1 384 ? -9.961 -22.422 5.305 1 82.19 384 SER B C 1
ATOM 7065 O O . SER B 1 384 ? -10.984 -23.062 5.078 1 82.19 384 SER B O 1
ATOM 7067 N N . LEU B 1 385 ? -8.883 -22.922 5.824 1 84.5 385 LEU B N 1
ATOM 7068 C CA . LEU B 1 385 ? -8.828 -24.328 6.199 1 84.5 385 LEU B CA 1
ATOM 7069 C C . LEU B 1 385 ? -9.727 -24.609 7.398 1 84.5 385 LEU B C 1
ATOM 7071 O O . LEU B 1 385 ? -10.258 -25.719 7.539 1 84.5 385 LEU B O 1
ATOM 7075 N N . VAL B 1 386 ? -9.891 -23.578 8.18 1 79.75 386 VAL B N 1
ATOM 7076 C CA . VAL B 1 386 ? -10.641 -23.781 9.422 1 79.75 386 VAL B CA 1
ATOM 7077 C C . VAL B 1 386 ? -12.102 -23.391 9.211 1 79.75 386 VAL B C 1
ATOM 7079 O O . VAL B 1 386 ? -12.961 -23.75 10.016 1 79.75 386 VAL B O 1
ATOM 7082 N N . ASN B 1 387 ? -12.43 -22.906 8.062 1 74.44 387 ASN B N 1
ATOM 7083 C CA . ASN B 1 387 ? -13.812 -22.484 7.816 1 74.44 387 ASN B CA 1
ATOM 7084 C C . ASN B 1 387 ? -14.742 -23.688 7.715 1 74.44 387 ASN B C 1
ATOM 7086 O O . ASN B 1 387 ? -14.336 -24.766 7.258 1 74.44 387 ASN B O 1
ATOM 7090 N N . ASP B 1 388 ? -15.961 -23.531 8.164 1 63.06 388 ASP B N 1
ATOM 7091 C CA . ASP B 1 388 ? -16.922 -24.609 8.328 1 63.06 388 ASP B CA 1
ATOM 7092 C C . ASP B 1 388 ? -17.609 -24.953 7.008 1 63.06 388 ASP B C 1
ATOM 7094 O O . ASP B 1 388 ? -18.391 -25.906 6.934 1 63.06 388 ASP B O 1
ATOM 7098 N N . ASP B 1 389 ? -17.344 -24.359 6.008 1 71.12 389 ASP B N 1
ATOM 7099 C CA . ASP B 1 389 ? -18.125 -24.609 4.801 1 71.12 389 ASP B CA 1
ATOM 7100 C C . ASP B 1 389 ? -17.406 -25.594 3.875 1 71.12 389 ASP B C 1
ATOM 7102 O O . ASP B 1 389 ? -17.547 -25.531 2.654 1 71.12 389 ASP B O 1
ATOM 7106 N N . HIS B 1 390 ? -16.766 -26.609 4.547 1 78.38 390 HIS B N 1
ATOM 7107 C CA . HIS B 1 390 ? -16.016 -27.547 3.711 1 78.38 390 HIS B CA 1
ATOM 7108 C C . HIS B 1 390 ? -16.891 -28.75 3.316 1 78.38 390 HIS B C 1
ATOM 7110 O O . HIS B 1 390 ? -17.719 -29.203 4.105 1 78.38 390 HIS B O 1
ATOM 7116 N N . ASP B 1 391 ? -16.891 -29.078 2.047 1 82 391 ASP B N 1
ATOM 7117 C CA . ASP B 1 391 ? -17.5 -30.297 1.512 1 82 391 ASP B CA 1
ATOM 7118 C C . ASP B 1 391 ? -16.422 -31.281 1.049 1 82 391 ASP B C 1
ATOM 7120 O O . ASP B 1 391 ? -15.891 -31.156 -0.06 1 82 391 ASP B O 1
ATOM 7124 N N . TRP B 1 392 ? -16.141 -32.25 1.933 1 84.12 392 TRP B N 1
ATOM 7125 C CA . TRP B 1 392 ? -15.047 -33.188 1.65 1 84.12 392 TRP B CA 1
ATOM 7126 C C . TRP B 1 392 ? -15.555 -34.375 0.865 1 84.12 392 TRP B C 1
ATOM 7128 O O . TRP B 1 392 ? -16.484 -35.062 1.298 1 84.12 392 TRP B O 1
ATOM 7138 N N . HIS B 1 393 ? -15.156 -34.5 -0.33 1 86.62 393 HIS B N 1
ATOM 7139 C CA . HIS B 1 393 ? -15.344 -35.719 -1.125 1 86.62 393 HIS B CA 1
ATOM 7140 C C . HIS B 1 393 ? -14.031 -36.469 -1.303 1 86.62 393 HIS B C 1
ATOM 7142 O O . HIS B 1 393 ? -13.164 -36.031 -2.078 1 86.62 393 HIS B O 1
ATOM 7148 N N . THR B 1 394 ? -13.82 -37.562 -0.755 1 86.69 394 THR B N 1
ATOM 7149 C CA . THR B 1 394 ? -12.562 -38.312 -0.692 1 86.69 394 THR B CA 1
ATOM 7150 C C . THR B 1 394 ? -12.141 -38.75 -2.084 1 86.69 394 THR B C 1
ATOM 7152 O O . THR B 1 394 ? -10.961 -38.656 -2.447 1 86.69 394 THR B O 1
ATOM 7155 N N . GLY B 1 395 ? -13.094 -39.25 -2.811 1 88.38 395 GLY B N 1
ATOM 7156 C CA . GLY B 1 395 ? -12.766 -39.719 -4.141 1 88.38 395 GLY B CA 1
ATOM 7157 C C . GLY B 1 395 ? -12.258 -38.625 -5.062 1 88.38 395 GLY B C 1
ATOM 7158 O O . GLY B 1 395 ? -11.227 -38.812 -5.723 1 88.38 395 GLY B O 1
ATOM 7159 N N . PHE B 1 396 ? -12.922 -37.594 -5.035 1 90.94 396 PHE B N 1
ATOM 7160 C CA . PHE B 1 396 ? -12.555 -36.5 -5.906 1 90.94 396 PHE B CA 1
ATOM 7161 C C . PHE B 1 396 ? -11.211 -35.906 -5.492 1 90.94 396 PHE B C 1
ATOM 7163 O O . PHE B 1 396 ? -10.375 -35.594 -6.34 1 90.94 396 PHE B O 1
ATOM 7170 N N . THR B 1 397 ? -10.93 -35.781 -4.23 1 92.75 397 THR B N 1
ATOM 7171 C CA . THR B 1 397 ? -9.727 -35.156 -3.703 1 92.75 397 THR B CA 1
ATOM 7172 C C . THR B 1 397 ? -8.5 -36.031 -3.949 1 92.75 397 THR B C 1
ATOM 7174 O O . THR B 1 397 ? -7.473 -35.562 -4.43 1 92.75 397 THR B O 1
ATOM 7177 N N . ILE B 1 398 ? -8.594 -37.281 -3.73 1 93.62 398 ILE B N 1
ATOM 7178 C CA . ILE B 1 398 ? -7.457 -38.188 -3.859 1 93.62 398 ILE B CA 1
ATOM 7179 C C . ILE B 1 398 ? -7.094 -38.344 -5.332 1 93.62 398 ILE B C 1
ATOM 7181 O O . ILE B 1 398 ? -5.914 -38.344 -5.695 1 93.62 398 ILE B O 1
ATOM 7185 N N . TRP B 1 399 ? -8.109 -38.5 -6.086 1 92.62 399 TRP B N 1
ATOM 7186 C CA . TRP B 1 399 ? -7.852 -38.625 -7.516 1 92.62 399 TRP B CA 1
ATOM 7187 C C . TRP B 1 399 ? -7.227 -37.375 -8.086 1 92.62 399 TRP B C 1
ATOM 7189 O O . TRP B 1 399 ? -6.363 -37.438 -8.969 1 92.62 399 TRP B O 1
ATOM 7199 N N . THR B 1 400 ? -7.738 -36.281 -7.633 1 94.06 400 THR B N 1
ATOM 7200 C CA . THR B 1 400 ? -7.18 -35 -8.117 1 94.06 400 THR B CA 1
ATOM 7201 C C . THR B 1 400 ? -5.699 -34.906 -7.754 1 94.06 400 THR B C 1
ATOM 7203 O O . THR B 1 400 ? -4.875 -34.531 -8.594 1 94.06 400 THR B O 1
ATOM 7206 N N . ILE B 1 401 ? -5.34 -35.25 -6.562 1 94.81 401 ILE B N 1
ATOM 7207 C CA . ILE B 1 401 ? -3.959 -35.188 -6.094 1 94.81 401 ILE B CA 1
ATOM 7208 C C . ILE B 1 401 ? -3.08 -36.125 -6.918 1 94.81 401 ILE B C 1
ATOM 7210 O O . ILE B 1 401 ? -2.031 -35.719 -7.422 1 94.81 401 ILE B O 1
ATOM 7214 N N . VAL B 1 402 ? -3.525 -37.312 -7.125 1 94.38 402 VAL B N 1
ATOM 7215 C CA . VAL B 1 402 ? -2.75 -38.312 -7.828 1 94.38 402 VAL B CA 1
ATOM 7216 C C . VAL B 1 402 ? -2.605 -37.938 -9.297 1 94.38 402 VAL B C 1
ATOM 7218 O O . VAL B 1 402 ? -1.513 -38.031 -9.867 1 94.38 402 VAL B O 1
ATOM 7221 N N . LEU B 1 403 ? -3.656 -37.5 -9.883 1 94.25 403 LEU B N 1
ATOM 7222 C CA . LEU B 1 403 ? -3.637 -37.156 -11.305 1 94.25 403 LEU B CA 1
ATOM 7223 C C . LEU B 1 403 ? -2.801 -35.906 -11.562 1 94.25 403 LEU B C 1
ATOM 7225 O O . LEU B 1 403 ? -2.154 -35.812 -12.602 1 94.25 403 LEU B O 1
ATOM 7229 N N . CYS B 1 404 ? -2.871 -34.969 -10.609 1 93.06 404 CYS B N 1
ATOM 7230 C CA . CYS B 1 404 ? -2.035 -33.781 -10.75 1 93.06 404 CYS B CA 1
ATOM 7231 C C . CYS B 1 404 ? -0.559 -34.156 -10.797 1 93.06 404 CYS B C 1
ATOM 7233 O O . CYS B 1 404 ? 0.2 -33.594 -11.602 1 93.06 404 CYS B O 1
ATOM 7235 N N . LEU B 1 405 ? -0.158 -35.094 -9.969 1 92.38 405 LEU B N 1
ATOM 7236 C CA . LEU B 1 405 ? 1.232 -35.531 -9.906 1 92.38 405 LEU B CA 1
ATOM 7237 C C . LEU B 1 405 ? 1.609 -36.344 -11.148 1 92.38 405 LEU B C 1
ATOM 7239 O O . LEU B 1 405 ? 2.643 -36.062 -11.766 1 92.38 405 LEU B O 1
ATOM 7243 N N . VAL B 1 406 ? 0.769 -37.219 -11.547 1 93.88 406 VAL B N 1
ATOM 7244 C CA . VAL B 1 406 ? 1.066 -38.156 -12.641 1 93.88 406 VAL B CA 1
ATOM 7245 C C . VAL B 1 406 ? 1.102 -37.375 -13.961 1 93.88 406 VAL B C 1
ATOM 7247 O O . VAL B 1 406 ? 2.025 -37.531 -14.758 1 93.88 406 VAL B O 1
ATOM 7250 N N . TYR B 1 407 ? 0.154 -36.594 -14.172 1 93.19 407 TYR B N 1
ATOM 7251 C CA . TYR B 1 407 ? 0.085 -35.875 -15.438 1 93.19 407 TYR B CA 1
ATOM 7252 C C . TYR B 1 407 ? 1.214 -34.844 -15.547 1 93.19 407 TYR B C 1
ATOM 7254 O O . TYR B 1 407 ? 1.71 -34.594 -16.641 1 93.19 407 TYR B O 1
ATOM 7262 N N . ARG B 1 408 ? 1.614 -34.25 -14.438 1 91.44 408 ARG B N 1
ATOM 7263 C CA . ARG B 1 408 ? 2.75 -33.344 -14.484 1 91.44 408 ARG B CA 1
ATOM 7264 C C . ARG B 1 408 ? 4.012 -34.062 -14.953 1 91.44 408 ARG B C 1
ATOM 7266 O O . ARG B 1 408 ? 4.746 -33.531 -15.797 1 91.44 408 ARG B O 1
ATOM 7273 N N . PHE B 1 409 ? 4.215 -35.281 -14.477 1 92.56 409 PHE B N 1
ATOM 7274 C CA . PHE B 1 409 ? 5.379 -36.062 -14.875 1 92.56 409 PHE B CA 1
ATOM 7275 C C . PHE B 1 409 ? 5.289 -36.469 -16.344 1 92.56 409 PHE B C 1
ATOM 7277 O O . PHE B 1 409 ? 6.262 -36.344 -17.078 1 92.56 409 PHE B O 1
ATOM 7284 N N . ILE B 1 410 ? 4.184 -36.875 -16.719 1 93.38 410 ILE B N 1
ATOM 7285 C CA . ILE B 1 410 ? 4 -37.344 -18.094 1 93.38 410 ILE B CA 1
ATOM 7286 C C . ILE B 1 410 ? 4.191 -36.188 -19.078 1 93.38 410 ILE B C 1
ATOM 7288 O O . ILE B 1 410 ? 4.906 -36.312 -20.062 1 93.38 410 ILE B O 1
ATOM 7292 N N . ILE B 1 411 ? 3.641 -35.125 -18.781 1 92.25 411 ILE B N 1
ATOM 7293 C CA . ILE B 1 411 ? 3.648 -33.969 -19.703 1 92.25 411 ILE B CA 1
ATOM 7294 C C . ILE B 1 411 ? 5.055 -33.406 -19.797 1 92.25 411 ILE B C 1
ATOM 7296 O O . ILE B 1 411 ? 5.547 -33.094 -20.891 1 92.25 411 ILE B O 1
ATOM 7300 N N . ILE B 1 412 ? 5.703 -33.219 -18.641 1 90.19 412 ILE B N 1
ATOM 7301 C CA . ILE B 1 412 ? 7.031 -32.594 -18.641 1 90.19 412 ILE B CA 1
ATOM 7302 C C . ILE B 1 412 ? 8.023 -33.531 -19.328 1 90.19 412 ILE B C 1
ATOM 7304 O O . ILE B 1 412 ? 8.859 -33.094 -20.109 1 90.19 412 ILE B O 1
ATOM 7308 N N . PHE B 1 413 ? 7.895 -34.844 -19.109 1 90.5 413 PHE B N 1
ATOM 7309 C CA . PHE B 1 413 ? 8.797 -35.781 -19.75 1 90.5 413 PHE B CA 1
ATOM 7310 C C . PHE B 1 413 ? 8.523 -35.875 -21.25 1 90.5 413 PHE B C 1
ATOM 7312 O O . PHE B 1 413 ? 9.461 -35.969 -22.047 1 90.5 413 PHE B O 1
ATOM 7319 N N . ALA B 1 414 ? 7.328 -35.844 -21.578 1 91.06 414 ALA B N 1
ATOM 7320 C CA . ALA B 1 414 ? 6.969 -35.906 -22.984 1 91.06 414 ALA B CA 1
ATOM 7321 C C . ALA B 1 414 ? 7.426 -34.656 -23.734 1 91.06 414 ALA B C 1
ATOM 7323 O O . ALA B 1 414 ? 7.984 -34.75 -24.828 1 91.06 414 ALA B O 1
ATOM 7324 N N . MET B 1 415 ? 7.203 -33.594 -23.156 1 89.75 415 MET B N 1
ATOM 7325 C CA . MET B 1 415 ? 7.559 -32.312 -23.812 1 89.75 415 MET B CA 1
ATOM 7326 C C . MET B 1 415 ? 9.07 -32.156 -23.859 1 89.75 415 MET B C 1
ATOM 7328 O O . MET B 1 415 ? 9.617 -31.625 -24.828 1 89.75 415 MET B O 1
ATOM 7332 N N . SER B 1 416 ? 9.719 -32.438 -22.719 1 88.31 416 SER B N 1
ATOM 7333 C CA . SER B 1 416 ? 11.172 -32.344 -22.703 1 88.31 416 SER B CA 1
ATOM 7334 C C . SER B 1 416 ? 11.797 -33.281 -23.75 1 88.31 416 SER B C 1
ATOM 7336 O O . SER B 1 416 ? 12.781 -32.906 -24.391 1 88.31 416 SER B O 1
ATOM 7338 N N . SER B 1 417 ? 11.25 -34.438 -23.906 1 85.81 417 SER B N 1
ATOM 7339 C CA . SER B 1 417 ? 11.734 -35.375 -24.922 1 85.81 417 SER B CA 1
ATOM 7340 C C . SER B 1 417 ? 11.508 -34.812 -26.328 1 85.81 417 SER B C 1
ATOM 7342 O O . SER B 1 417 ? 12.344 -35 -27.203 1 85.81 417 SER B O 1
ATOM 7344 N N . ALA B 1 418 ? 10.445 -34.156 -26.484 1 85.56 418 ALA B N 1
ATOM 7345 C CA . ALA B 1 418 ? 10.148 -33.531 -27.766 1 85.56 418 ALA B CA 1
ATOM 7346 C C . ALA B 1 418 ? 11.102 -32.375 -28.047 1 85.56 418 ALA B C 1
ATOM 7348 O O . ALA B 1 418 ? 11.539 -32.188 -29.188 1 85.56 418 ALA B O 1
ATOM 7349 N N . ILE B 1 419 ? 11.359 -31.625 -27.062 1 82.38 419 ILE B N 1
ATOM 7350 C CA . ILE B 1 419 ? 12.258 -30.484 -27.219 1 82.38 419 ILE B CA 1
ATOM 7351 C C . ILE B 1 419 ? 13.672 -30.984 -27.5 1 82.38 419 ILE B C 1
ATOM 7353 O O . ILE B 1 419 ? 14.375 -30.422 -28.344 1 82.38 419 ILE B O 1
ATOM 7357 N N . ASN B 1 420 ? 14.07 -31.984 -26.734 1 80.5 420 ASN B N 1
ATOM 7358 C CA . ASN B 1 420 ? 15.406 -32.531 -26.922 1 80.5 420 ASN B CA 1
ATOM 7359 C C . ASN B 1 420 ? 15.562 -33.156 -28.312 1 80.5 420 ASN B C 1
ATOM 7361 O O . ASN B 1 420 ? 16.641 -33.125 -28.891 1 80.5 420 ASN B O 1
ATOM 7365 N N . MET B 1 421 ? 14.516 -33.594 -28.828 1 76.81 421 MET B N 1
ATOM 7366 C CA . MET B 1 421 ? 14.555 -34.25 -30.141 1 76.81 421 MET B CA 1
ATOM 7367 C C . MET B 1 421 ? 14.547 -33.188 -31.266 1 76.81 421 MET B C 1
ATOM 7369 O O . MET B 1 421 ? 15.242 -33.344 -32.25 1 76.81 421 MET B O 1
ATOM 7373 N N . PHE B 1 422 ? 13.711 -32.188 -31.094 1 68.56 422 PHE B N 1
ATOM 7374 C CA . PHE B 1 422 ? 13.531 -31.219 -32.156 1 68.56 422 PHE B CA 1
ATOM 7375 C C . PHE B 1 422 ? 14.555 -30.094 -32.062 1 68.56 422 PHE B C 1
ATOM 7377 O O . PHE B 1 422 ? 14.75 -29.328 -33 1 68.56 422 PHE B O 1
ATOM 7384 N N . ASP B 1 423 ? 14.852 -29.656 -30.875 1 60.38 423 ASP B N 1
ATOM 7385 C CA . ASP B 1 423 ? 15.742 -28.516 -30.75 1 60.38 423 ASP B CA 1
ATOM 7386 C C . ASP B 1 423 ? 17.172 -28.891 -31.094 1 60.38 423 ASP B C 1
ATOM 7388 O O . ASP B 1 423 ? 17.938 -29.359 -30.25 1 60.38 423 ASP B O 1
ATOM 7392 N N . LEU B 1 424 ? 17.484 -29.016 -32.281 1 50.62 424 LEU B N 1
ATOM 7393 C CA . LEU B 1 424 ? 18.812 -29.25 -32.844 1 50.62 424 LEU B CA 1
ATOM 7394 C C . LEU B 1 424 ? 19.797 -28.172 -32.438 1 50.62 424 LEU B C 1
ATOM 7396 O O . LEU B 1 424 ? 21 -28.391 -32.438 1 50.62 424 LEU B O 1
ATOM 7400 N N . TYR B 1 425 ? 19.344 -27 -32.062 1 47.47 425 TYR B N 1
ATOM 7401 C CA . TYR B 1 425 ? 20.297 -25.906 -31.875 1 47.47 425 TYR B CA 1
ATOM 7402 C C . TYR B 1 425 ? 20.578 -25.672 -30.406 1 47.47 425 TYR B C 1
ATOM 7404 O O . TYR B 1 425 ? 21.375 -24.797 -30.047 1 47.47 425 TYR B O 1
ATOM 7412 N N . ARG B 1 426 ? 19.875 -26.406 -29.516 1 55.75 426 ARG B N 1
ATOM 7413 C CA . ARG B 1 426 ? 20.141 -26.109 -28.109 1 55.75 426 ARG B CA 1
ATOM 7414 C C . ARG B 1 426 ? 21.391 -26.875 -27.625 1 55.75 426 ARG B C 1
ATOM 7416 O O . ARG B 1 426 ? 21.516 -28.062 -27.859 1 55.75 426 ARG B O 1
ATOM 7423 N N . VAL B 1 427 ? 22.391 -26.188 -27.359 1 50.66 427 VAL B N 1
ATOM 7424 C CA . VAL B 1 427 ? 23.703 -26.688 -26.938 1 50.66 427 VAL B CA 1
ATOM 7425 C C . VAL B 1 427 ? 23.531 -27.609 -25.734 1 50.66 427 VAL B C 1
ATOM 7427 O O . VAL B 1 427 ? 24.203 -28.641 -25.641 1 50.66 427 VAL B O 1
ATOM 7430 N N . ARG B 1 428 ? 22.609 -27.188 -24.781 1 61 428 ARG B N 1
ATOM 7431 C CA . ARG B 1 428 ? 22.562 -28.031 -23.594 1 61 428 ARG B CA 1
ATOM 7432 C C . ARG B 1 428 ? 21.188 -28.688 -23.438 1 61 428 ARG B C 1
ATOM 7434 O O . ARG B 1 428 ? 20.172 -28 -23.375 1 61 428 ARG B O 1
ATOM 7441 N N . LYS B 1 429 ? 21.172 -30 -23.625 1 67.06 429 LYS B N 1
ATOM 7442 C CA . LYS B 1 429 ? 19.969 -30.828 -23.469 1 67.06 429 LYS B CA 1
ATOM 7443 C C . LYS B 1 429 ? 19.469 -30.797 -22.031 1 67.06 429 LYS B C 1
ATOM 7445 O O . LYS B 1 429 ? 20.25 -30.562 -21.094 1 67.06 429 LYS B O 1
ATOM 7450 N N . ILE B 1 430 ? 18.156 -30.828 -21.891 1 74.19 430 ILE B N 1
ATOM 7451 C CA . ILE B 1 430 ? 17.578 -30.938 -20.562 1 74.19 430 ILE B CA 1
ATOM 7452 C C . ILE B 1 430 ? 17.781 -32.344 -20.016 1 74.19 430 ILE B C 1
ATOM 7454 O O . ILE B 1 430 ? 17.234 -33.312 -20.562 1 74.19 430 ILE B O 1
ATOM 7458 N N . SER B 1 431 ? 18.578 -32.5 -19.031 1 78.94 431 SER B N 1
ATOM 7459 C CA . SER B 1 431 ? 18.922 -33.781 -18.469 1 78.94 431 SER B CA 1
ATOM 7460 C C . SER B 1 431 ? 17.719 -34.438 -17.75 1 78.94 431 SER B C 1
ATOM 7462 O O . SER B 1 431 ? 16.75 -33.75 -17.422 1 78.94 431 SER B O 1
ATOM 7464 N N . ILE B 1 432 ? 17.734 -35.688 -17.578 1 81.69 432 ILE B N 1
ATOM 7465 C CA . ILE B 1 432 ? 16.672 -36.469 -16.953 1 81.69 432 ILE B CA 1
ATOM 7466 C C . ILE B 1 432 ? 16.484 -35.969 -15.508 1 81.69 432 ILE B C 1
ATOM 7468 O O . ILE B 1 432 ? 15.367 -35.938 -15 1 81.69 432 ILE B O 1
ATOM 7472 N N . HIS B 1 433 ? 17.531 -35.562 -14.922 1 82.88 433 HIS B N 1
ATOM 7473 C CA . HIS B 1 433 ? 17.453 -35.094 -13.547 1 82.88 433 HIS B CA 1
ATOM 7474 C C . HIS B 1 433 ? 16.781 -33.719 -13.477 1 82.88 433 HIS B C 1
ATOM 7476 O O . HIS B 1 433 ? 16.031 -33.438 -12.531 1 82.88 433 HIS B O 1
ATOM 7482 N N . GLU B 1 434 ? 17.078 -33 -14.531 1 83 434 GLU B N 1
ATOM 7483 C CA . GLU B 1 434 ? 16.438 -31.688 -14.586 1 83 434 GLU B CA 1
ATOM 7484 C C . GLU B 1 434 ? 14.938 -31.812 -14.875 1 83 434 GLU B C 1
ATOM 7486 O O . GLU B 1 434 ? 14.125 -31.062 -14.328 1 83 434 GLU B O 1
ATOM 7491 N N . GLN B 1 435 ? 14.664 -32.781 -15.703 1 86.25 435 GLN B N 1
ATOM 7492 C CA . GLN B 1 435 ? 13.258 -33.031 -16.016 1 86.25 435 GLN B CA 1
ATOM 7493 C C . GLN B 1 435 ? 12.492 -33.5 -14.781 1 86.25 435 GLN B C 1
ATOM 7495 O O . GLN B 1 435 ? 11.344 -33.094 -14.57 1 86.25 435 GLN B O 1
ATOM 7500 N N . PHE B 1 436 ? 13.086 -34.312 -14.023 1 87.06 436 PHE B N 1
ATOM 7501 C CA . PHE B 1 436 ? 12.469 -34.812 -12.805 1 87.06 436 PHE B CA 1
ATOM 7502 C C . PHE B 1 436 ? 12.227 -33.656 -11.812 1 87.06 436 PHE B C 1
ATOM 7504 O O . PHE B 1 436 ? 11.18 -33.625 -11.172 1 87.06 436 PHE B O 1
ATOM 7511 N N . MET B 1 437 ? 13.156 -32.812 -11.781 1 86.25 437 MET B N 1
ATOM 7512 C CA . MET B 1 437 ? 13.047 -31.688 -10.836 1 86.25 437 MET B CA 1
ATOM 7513 C C . MET B 1 437 ? 11.961 -30.719 -11.281 1 86.25 437 MET B C 1
ATOM 7515 O O . MET B 1 437 ? 11.227 -30.172 -10.453 1 86.25 437 MET B O 1
ATOM 7519 N N . ILE B 1 438 ? 11.883 -30.516 -12.531 1 86.19 438 ILE B N 1
ATOM 7520 C CA . ILE B 1 438 ? 10.852 -29.625 -13.055 1 86.19 438 ILE B CA 1
ATOM 7521 C C . ILE B 1 438 ? 9.469 -30.219 -12.766 1 86.19 438 ILE B C 1
ATOM 7523 O O . ILE B 1 438 ? 8.547 -29.5 -12.391 1 86.19 438 ILE B O 1
ATOM 7527 N N . SER B 1 439 ? 9.398 -31.516 -12.922 1 89.62 439 SER B N 1
ATOM 7528 C CA . SER B 1 439 ? 8.133 -32.219 -12.703 1 89.62 439 SER B CA 1
ATOM 7529 C C . SER B 1 439 ? 7.766 -32.219 -11.219 1 89.62 439 SER B C 1
ATOM 7531 O O . SER B 1 439 ? 6.613 -31.984 -10.859 1 89.62 439 SER B O 1
ATOM 7533 N N . TYR B 1 440 ? 8.727 -32.438 -10.398 1 87.31 440 TYR B N 1
ATOM 7534 C CA . TYR B 1 440 ? 8.484 -32.562 -8.961 1 87.31 440 TYR B CA 1
ATOM 7535 C C . TYR B 1 440 ? 8.281 -31.172 -8.344 1 87.31 440 TYR B C 1
ATOM 7537 O O . TYR B 1 440 ? 7.629 -31.031 -7.309 1 87.31 440 TYR B O 1
ATOM 7545 N N . GLY B 1 441 ? 8.82 -30.156 -8.992 1 83.88 441 GLY B N 1
ATOM 7546 C CA . GLY B 1 441 ? 8.758 -28.812 -8.461 1 83.88 441 GLY B CA 1
ATOM 7547 C C . GLY B 1 441 ? 7.438 -28.109 -8.758 1 83.88 441 GLY B C 1
ATOM 7548 O O . GLY B 1 441 ? 7.293 -26.922 -8.508 1 83.88 441 GLY B O 1
ATOM 7549 N N . GLY B 1 442 ? 6.457 -28.828 -9.219 1 85.75 442 GLY B N 1
ATOM 7550 C CA . GLY B 1 442 ? 5.16 -28.234 -9.523 1 85.75 442 GLY B CA 1
ATOM 7551 C C . GLY B 1 442 ? 4.262 -28.109 -8.305 1 85.75 442 GLY B C 1
ATOM 7552 O O . GLY B 1 442 ? 3.217 -28.766 -8.227 1 85.75 442 GLY B O 1
ATOM 7553 N N . ILE B 1 443 ? 4.57 -27.203 -7.391 1 87.5 443 ILE B N 1
ATOM 7554 C CA . ILE B 1 443 ? 3.807 -26.984 -6.168 1 87.5 443 ILE B CA 1
ATOM 7555 C C . ILE B 1 443 ? 2.678 -25.984 -6.445 1 87.5 443 ILE B C 1
ATOM 7557 O O . ILE B 1 443 ? 2.854 -25.031 -7.207 1 87.5 443 ILE B O 1
ATOM 7561 N N . ARG B 1 444 ? 1.584 -26.344 -5.875 1 88.62 444 ARG B N 1
ATOM 7562 C CA . ARG B 1 444 ? 0.438 -25.453 -6.047 1 88.62 444 ARG B CA 1
ATOM 7563 C C . ARG B 1 444 ? 0.405 -24.391 -4.961 1 88.62 444 ARG B C 1
ATOM 7565 O O . ARG B 1 444 ? 1.012 -24.547 -3.898 1 88.62 444 ARG B O 1
ATOM 7572 N N . GLY B 1 445 ? -0.286 -23.266 -5.277 1 84.06 445 GLY B N 1
ATOM 7573 C CA . GLY B 1 445 ? -0.16 -22.219 -4.27 1 84.06 445 GLY B CA 1
ATOM 7574 C C . GLY B 1 445 ? -1.244 -21.172 -4.367 1 84.06 445 GLY B C 1
ATOM 7575 O O . GLY B 1 445 ? -2.432 -21.5 -4.418 1 84.06 445 GLY B O 1
ATOM 7576 N N . ALA B 1 446 ? -0.746 -19.859 -4.414 1 78.81 446 ALA B N 1
ATOM 7577 C CA . ALA B 1 446 ? -1.571 -18.672 -4.184 1 78.81 446 ALA B CA 1
ATOM 7578 C C . ALA B 1 446 ? -2.584 -18.484 -5.309 1 78.81 446 ALA B C 1
ATOM 7580 O O . ALA B 1 446 ? -3.752 -18.188 -5.055 1 78.81 446 ALA B O 1
ATOM 7581 N N . VAL B 1 447 ? -2.211 -18.719 -6.484 1 84.12 447 VAL B N 1
ATOM 7582 C CA . VAL B 1 447 ? -3.076 -18.422 -7.625 1 84.12 447 VAL B CA 1
ATOM 7583 C C . VAL B 1 447 ? -4.234 -19.422 -7.66 1 84.12 447 VAL B C 1
ATOM 7585 O O . VAL B 1 447 ? -5.383 -19.031 -7.902 1 84.12 447 VAL B O 1
ATOM 7588 N N . CYS B 1 448 ? -3.971 -20.672 -7.355 1 89.06 448 CYS B N 1
ATOM 7589 C CA . CYS B 1 448 ? -5.02 -21.688 -7.309 1 89.06 448 CYS B CA 1
ATOM 7590 C C . CYS B 1 448 ? -6.074 -21.328 -6.266 1 89.06 448 CYS B C 1
ATOM 7592 O O . CYS B 1 448 ? -7.273 -21.438 -6.527 1 89.06 448 CYS B O 1
ATOM 7594 N N . PHE B 1 449 ? -5.586 -20.922 -5.23 1 86.62 449 PHE B N 1
ATOM 7595 C CA . PHE B 1 449 ? -6.488 -20.594 -4.137 1 86.62 449 PHE B CA 1
ATOM 7596 C C . PHE B 1 449 ? -7.309 -19.359 -4.477 1 86.62 449 PHE B C 1
ATOM 7598 O O . PHE B 1 449 ? -8.508 -19.297 -4.184 1 86.62 449 PHE B O 1
ATOM 7605 N N . SER B 1 450 ? -6.66 -18.375 -5.023 1 82.81 450 SER B N 1
ATOM 7606 C CA . SER B 1 450 ? -7.363 -17.141 -5.367 1 82.81 450 SER B CA 1
ATOM 7607 C C . SER B 1 450 ? -8.461 -17.406 -6.398 1 82.81 450 SER B C 1
ATOM 7609 O O . SER B 1 450 ? -9.547 -16.844 -6.305 1 82.81 450 SER B O 1
ATOM 7611 N N . LEU B 1 451 ? -8.25 -18.234 -7.336 1 86.19 451 LEU B N 1
ATOM 7612 C CA . LEU B 1 451 ? -9.203 -18.5 -8.406 1 86.19 451 LEU B CA 1
ATOM 7613 C C . LEU B 1 451 ? -10.398 -19.297 -7.887 1 86.19 451 LEU B C 1
ATOM 7615 O O . LEU B 1 451 ? -11.531 -19.047 -8.289 1 86.19 451 LEU B O 1
ATOM 7619 N N . VAL B 1 452 ? -10.094 -20.234 -7.031 1 88.38 452 VAL B N 1
ATOM 7620 C CA . VAL B 1 452 ? -11.195 -21.047 -6.535 1 88.38 452 VAL B CA 1
ATOM 7621 C C . VAL B 1 452 ? -12.086 -20.219 -5.621 1 88.38 452 VAL B C 1
ATOM 7623 O O . VAL B 1 452 ? -13.305 -20.422 -5.578 1 88.38 452 VAL B O 1
ATOM 7626 N N . ALA B 1 453 ? -11.5 -19.281 -4.945 1 82.25 453 ALA B N 1
ATOM 7627 C CA . ALA B 1 453 ? -12.258 -18.391 -4.059 1 82.25 453 ALA B CA 1
ATOM 7628 C C . ALA B 1 453 ? -13.148 -17.453 -4.859 1 82.25 453 ALA B C 1
ATOM 7630 O O . ALA B 1 453 ? -14.172 -16.984 -4.355 1 82.25 453 ALA B O 1
ATOM 7631 N N . LEU B 1 454 ? -12.805 -17.219 -6.082 1 80.5 454 LEU B N 1
ATOM 7632 C CA . LEU B 1 454 ? -13.539 -16.297 -6.93 1 80.5 454 LEU B CA 1
ATOM 7633 C C . LEU B 1 454 ? -14.797 -16.953 -7.484 1 80.5 454 LEU B C 1
ATOM 7635 O O . LEU B 1 454 ? -15.695 -16.25 -7.969 1 80.5 454 LEU B O 1
ATOM 7639 N N . LEU B 1 455 ? -14.906 -18.234 -7.344 1 84.94 455 LEU B N 1
ATOM 7640 C CA . LEU B 1 455 ? -16.062 -18.938 -7.887 1 84.94 455 LEU B CA 1
ATOM 7641 C C . LEU B 1 455 ? -17.344 -18.516 -7.164 1 84.94 455 LEU B C 1
ATOM 7643 O O . LEU B 1 455 ? -17.344 -18.312 -5.949 1 84.94 455 LEU B O 1
ATOM 7647 N N . ASP B 1 456 ? -18.312 -18.266 -7.895 1 78.44 456 ASP B N 1
ATOM 7648 C CA . ASP B 1 456 ? -19.609 -17.906 -7.336 1 78.44 456 ASP B CA 1
ATOM 7649 C C . ASP B 1 456 ? -20.422 -19.141 -6.984 1 78.44 456 ASP B C 1
ATOM 7651 O O . ASP B 1 456 ? -20.656 -20 -7.84 1 78.44 456 ASP B O 1
ATOM 7655 N N . PRO B 1 457 ? -20.875 -19.188 -5.805 1 78.19 457 PRO B N 1
ATOM 7656 C CA . PRO B 1 457 ? -21.672 -20.359 -5.402 1 78.19 457 PRO B CA 1
ATOM 7657 C C . PRO B 1 457 ? -23 -20.453 -6.164 1 78.19 457 PRO B C 1
ATOM 7659 O O . PRO B 1 457 ? -23.578 -21.531 -6.258 1 78.19 457 PRO B O 1
ATOM 7662 N N . ARG B 1 458 ? -23.531 -19.391 -6.73 1 74.75 458 ARG B N 1
ATOM 7663 C CA . ARG B 1 458 ? -24.812 -19.391 -7.441 1 74.75 458 ARG B CA 1
ATOM 7664 C C . ARG B 1 458 ? -24.688 -20.109 -8.781 1 74.75 458 ARG B C 1
ATOM 7666 O O . ARG B 1 458 ? -25.625 -20.781 -9.219 1 74.75 458 ARG B O 1
ATOM 7673 N N . ASP B 1 459 ? -23.453 -20.031 -9.32 1 74.44 459 ASP B N 1
ATOM 7674 C CA . ASP B 1 459 ? -23.234 -20.625 -10.633 1 74.44 459 ASP B CA 1
ATOM 7675 C C . ASP B 1 459 ? -22.719 -22.062 -10.508 1 74.44 459 ASP B C 1
ATOM 7677 O O . ASP B 1 459 ? -22.938 -22.875 -11.398 1 74.44 459 ASP B O 1
ATOM 7681 N N . LEU B 1 460 ? -22.031 -22.266 -9.398 1 81.88 460 LEU B N 1
ATOM 7682 C CA . LEU B 1 460 ? -21.422 -23.578 -9.203 1 81.88 460 LEU 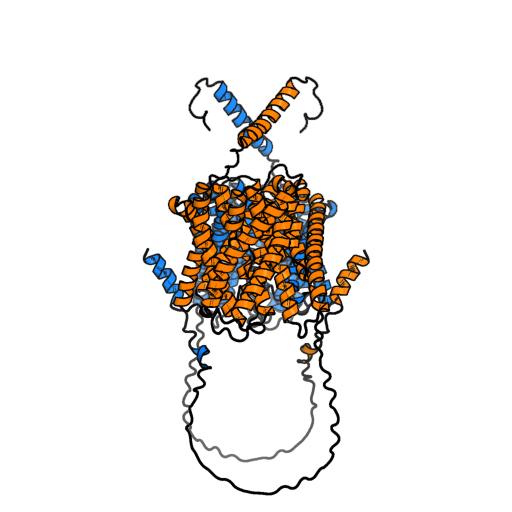B CA 1
ATOM 7683 C C . LEU B 1 460 ? -21.734 -24.125 -7.82 1 81.88 460 LEU B C 1
ATOM 7685 O O . LEU B 1 460 ? -21.047 -23.812 -6.844 1 81.88 460 LEU B O 1
ATOM 7689 N N . PRO B 1 461 ? -22.703 -24.891 -7.773 1 77.38 461 PRO B N 1
ATOM 7690 C CA . PRO B 1 461 ? -23.094 -25.453 -6.477 1 77.38 461 PRO B CA 1
ATOM 7691 C C . PRO B 1 461 ? -21.969 -26.25 -5.82 1 77.38 461 PRO B C 1
ATOM 7693 O O . PRO B 1 461 ? -21.969 -26.438 -4.598 1 77.38 461 PRO B O 1
ATOM 7696 N N . CYS B 1 462 ? -21.047 -26.734 -6.637 1 82.12 462 CYS B N 1
ATOM 7697 C CA . CYS B 1 462 ? -19.969 -27.547 -6.102 1 82.12 462 CYS B CA 1
ATOM 7698 C C . CYS B 1 462 ? -18.766 -26.688 -5.715 1 82.12 462 CYS B C 1
ATOM 7700 O O . CYS B 1 462 ? -17.641 -27.188 -5.629 1 82.12 462 CYS B O 1
ATOM 7702 N N . LYS B 1 463 ? -18.938 -25.5 -5.477 1 86.56 463 LYS B N 1
ATOM 7703 C CA . LYS B 1 463 ? -17.844 -24.578 -5.145 1 86.56 463 LYS B CA 1
ATOM 7704 C C . LYS B 1 463 ? -17.109 -25.031 -3.883 1 86.56 463 LYS B C 1
ATOM 7706 O O . LYS B 1 463 ? -15.883 -25.047 -3.842 1 86.56 463 LYS B O 1
ATOM 7711 N N . ASN B 1 464 ? -17.906 -25.5 -2.883 1 87.38 464 ASN B N 1
ATOM 7712 C CA . ASN B 1 464 ? -17.297 -25.875 -1.611 1 87.38 464 ASN B CA 1
ATOM 7713 C C . ASN B 1 464 ? -16.422 -27.125 -1.76 1 87.38 464 ASN B C 1
ATOM 7715 O O . ASN B 1 464 ? -15.383 -27.234 -1.104 1 87.38 464 ASN B O 1
ATOM 7719 N N . MET B 1 465 ? -16.859 -27.969 -2.637 1 88.19 465 MET B N 1
ATOM 7720 C CA . MET B 1 465 ? -16.047 -29.156 -2.896 1 88.19 465 MET B CA 1
ATOM 7721 C C . MET B 1 465 ? -14.75 -28.797 -3.607 1 88.19 465 MET B C 1
ATOM 7723 O O . MET B 1 465 ? -13.695 -29.344 -3.297 1 88.19 465 MET B O 1
ATOM 7727 N N . PHE B 1 466 ? -14.844 -27.891 -4.516 1 91.38 466 PHE B N 1
ATOM 7728 C CA . PHE B 1 466 ? -13.664 -27.438 -5.254 1 91.38 466 PHE B CA 1
ATOM 7729 C C . PHE B 1 466 ? -12.688 -26.734 -4.328 1 91.38 466 PHE B C 1
ATOM 7731 O O . PHE B 1 466 ? -11.477 -26.922 -4.434 1 91.38 466 PHE B O 1
ATOM 7738 N N . VAL B 1 467 ? -13.242 -25.969 -3.447 1 90.25 467 VAL B N 1
ATOM 7739 C CA . VAL B 1 467 ? -12.398 -25.234 -2.514 1 90.25 467 VAL B CA 1
ATOM 7740 C C . VAL B 1 467 ? -11.68 -26.203 -1.586 1 90.25 467 VAL B C 1
ATOM 7742 O O . VAL B 1 467 ? -10.469 -26.094 -1.382 1 90.25 467 VAL B O 1
ATOM 7745 N N . THR B 1 468 ? -12.406 -27.156 -1.103 1 91.31 468 THR B N 1
ATOM 7746 C CA . THR B 1 468 ? -11.828 -28.141 -0.188 1 91.31 468 THR B CA 1
ATOM 7747 C C . THR B 1 468 ? -10.766 -28.969 -0.892 1 91.31 468 THR B C 1
ATOM 7749 O O . THR B 1 468 ? -9.703 -29.25 -0.323 1 91.31 468 THR B O 1
ATOM 7752 N N . THR B 1 469 ? -11.055 -29.344 -2.049 1 92.5 469 THR B N 1
ATOM 7753 C CA . THR B 1 469 ? -10.094 -30.141 -2.812 1 92.5 469 THR B CA 1
ATOM 7754 C C . THR B 1 469 ? -8.844 -29.328 -3.127 1 92.5 469 THR B C 1
ATOM 7756 O O . THR B 1 469 ? -7.727 -29.828 -3.045 1 92.5 469 THR B O 1
ATOM 7759 N N . THR B 1 470 ? -9.039 -28.094 -3.52 1 93 470 THR B N 1
ATOM 7760 C CA . THR B 1 470 ? -7.914 -27.219 -3.814 1 93 470 THR B CA 1
ATOM 7761 C C . THR B 1 470 ? -7.027 -27.047 -2.586 1 93 470 THR B C 1
ATOM 7763 O O . THR B 1 470 ? -5.801 -27.078 -2.688 1 93 470 THR B O 1
ATOM 7766 N N . LEU B 1 471 ? -7.664 -26.875 -1.479 1 91.38 471 LEU B N 1
ATOM 7767 C CA . LEU B 1 471 ? -6.918 -26.719 -0.235 1 91.38 471 LEU B CA 1
ATOM 7768 C C . LEU B 1 471 ? -6.141 -28 0.084 1 91.38 471 LEU B C 1
ATOM 7770 O O . LEU B 1 471 ? -4.988 -27.938 0.521 1 91.38 471 LEU B O 1
ATOM 7774 N N . ALA B 1 472 ? -6.758 -29.078 -0.166 1 92.69 472 ALA B N 1
ATOM 7775 C CA . ALA B 1 472 ? -6.098 -30.359 0.088 1 92.69 472 ALA B CA 1
ATOM 7776 C C . ALA B 1 472 ? -4.895 -30.547 -0.831 1 92.69 472 ALA B C 1
ATOM 7778 O O . ALA B 1 472 ? -3.85 -31.031 -0.4 1 92.69 472 ALA B O 1
ATOM 7779 N N . VAL B 1 473 ? -5.082 -30.203 -2.027 1 93.75 473 VAL B N 1
ATOM 7780 C CA . VAL B 1 473 ? -4 -30.344 -2.998 1 93.75 473 VAL B CA 1
ATOM 7781 C C . VAL B 1 473 ? -2.846 -29.422 -2.615 1 93.75 473 VAL B C 1
ATOM 7783 O O . VAL B 1 473 ? -1.68 -29.812 -2.676 1 93.75 473 VAL B O 1
ATOM 7786 N N . ILE B 1 474 ? -3.139 -28.203 -2.238 1 91.81 474 ILE B N 1
ATOM 7787 C CA . ILE B 1 474 ? -2.115 -27.234 -1.848 1 91.81 474 ILE B CA 1
ATOM 7788 C C . ILE B 1 474 ? -1.372 -27.75 -0.614 1 91.81 474 ILE B C 1
ATOM 7790 O O . ILE B 1 474 ? -0.141 -27.688 -0.558 1 91.81 474 ILE B O 1
ATOM 7794 N N . MET B 1 475 ? -2.119 -28.312 0.302 1 90.94 475 MET B N 1
ATOM 7795 C CA . MET B 1 475 ? -1.503 -28.828 1.518 1 90.94 475 MET B CA 1
ATOM 7796 C C . MET B 1 475 ? -0.576 -30 1.197 1 90.94 475 MET B C 1
ATOM 7798 O O . MET B 1 475 ? 0.537 -30.078 1.722 1 90.94 475 MET B O 1
ATOM 7802 N N . PHE B 1 476 ? -1.051 -30.766 0.364 1 92.25 476 PHE B N 1
ATOM 7803 C CA . PHE B 1 476 ? -0.254 -31.938 0.002 1 92.25 476 PHE B CA 1
ATOM 7804 C C . PHE B 1 476 ? 1.018 -31.516 -0.728 1 92.25 476 PHE B C 1
ATOM 7806 O O . PHE B 1 476 ? 2.109 -31.984 -0.404 1 92.25 476 PHE B O 1
ATOM 7813 N N . THR B 1 477 ? 0.939 -30.688 -1.688 1 91.62 477 THR B N 1
ATOM 7814 C CA . THR B 1 477 ? 2.082 -30.297 -2.508 1 91.62 477 THR B CA 1
ATOM 7815 C C . THR B 1 477 ? 3.062 -29.438 -1.7 1 91.62 477 THR B C 1
ATOM 7817 O O . THR B 1 477 ? 4.277 -29.625 -1.811 1 91.62 477 THR B O 1
ATOM 7820 N N . VAL B 1 478 ? 2.555 -28.547 -0.896 1 87.88 478 VAL B N 1
ATOM 7821 C CA . VAL B 1 478 ? 3.43 -27.656 -0.142 1 87.88 478 VAL B CA 1
ATOM 7822 C C . VAL B 1 478 ? 4.105 -28.438 0.988 1 87.88 478 VAL B C 1
ATOM 7824 O O . VAL B 1 478 ? 5.305 -28.266 1.229 1 87.88 478 VAL B O 1
ATOM 7827 N N . PHE B 1 479 ? 3.43 -29.359 1.661 1 88.56 479 PHE B N 1
ATOM 7828 C CA . PHE B 1 479 ? 3.973 -30.031 2.834 1 88.56 479 PHE B CA 1
ATOM 7829 C C . PHE B 1 479 ? 4.781 -31.266 2.43 1 88.56 479 PHE B C 1
ATOM 7831 O O . PHE B 1 479 ? 5.859 -31.5 2.973 1 88.56 479 PHE B O 1
ATOM 7838 N N . ILE B 1 480 ? 4.281 -31.953 1.549 1 89.38 480 ILE B N 1
ATOM 7839 C CA . ILE B 1 480 ? 4.965 -33.188 1.179 1 89.38 480 ILE B CA 1
ATOM 7840 C C . ILE B 1 480 ? 6.027 -32.875 0.123 1 89.38 480 ILE B C 1
ATOM 7842 O O . ILE B 1 480 ? 7.211 -33.156 0.33 1 89.38 480 ILE B O 1
ATOM 7846 N N . GLN B 1 481 ? 5.637 -32.281 -0.921 1 87.75 481 GLN B N 1
ATOM 7847 C CA . GLN B 1 481 ? 6.602 -32.031 -1.983 1 87.75 481 GLN B CA 1
ATOM 7848 C C . GLN B 1 481 ? 7.566 -30.906 -1.574 1 87.75 481 GLN B C 1
ATOM 7850 O O . GLN B 1 481 ? 8.742 -30.938 -1.939 1 87.75 481 GLN B O 1
ATOM 7855 N N . GLY B 1 482 ? 7.074 -29.938 -0.904 1 82.5 482 GLY B N 1
ATOM 7856 C CA . GLY B 1 482 ? 7.941 -28.859 -0.468 1 82.5 482 GLY B CA 1
ATOM 7857 C C . GLY B 1 482 ? 9.039 -29.312 0.476 1 82.5 482 GLY B C 1
ATOM 7858 O O . GLY B 1 482 ? 10.188 -28.891 0.346 1 82.5 482 GLY B O 1
ATOM 7859 N N . ILE B 1 483 ? 8.75 -30.266 1.323 1 83.56 483 ILE B N 1
ATOM 7860 C CA . ILE B 1 483 ? 9.703 -30.734 2.314 1 83.56 483 ILE B CA 1
ATOM 7861 C C . ILE B 1 483 ? 10.648 -31.75 1.673 1 83.56 483 ILE B C 1
ATOM 7863 O O . ILE B 1 483 ? 11.828 -31.812 2.021 1 83.56 483 ILE B O 1
ATOM 7867 N N . THR B 1 484 ? 10.195 -32.375 0.676 1 87.12 484 THR B N 1
ATOM 7868 C CA . THR B 1 484 ? 10.984 -33.469 0.104 1 87.12 484 THR B CA 1
ATOM 7869 C C . THR B 1 484 ? 11.836 -32.969 -1.056 1 87.12 484 THR B C 1
ATOM 7871 O O . THR B 1 484 ? 12.672 -33.688 -1.58 1 87.12 484 THR B O 1
ATOM 7874 N N . ILE B 1 485 ? 11.648 -31.797 -1.429 1 83.81 485 ILE B N 1
ATOM 7875 C CA . ILE B 1 485 ? 12.391 -31.281 -2.578 1 83.81 485 ILE B CA 1
ATOM 7876 C C . ILE B 1 485 ? 13.875 -31.172 -2.23 1 83.81 485 ILE B C 1
ATOM 7878 O O . ILE B 1 485 ? 14.734 -31.469 -3.062 1 83.81 485 ILE B O 1
ATOM 7882 N N . LYS B 1 486 ? 14.234 -30.719 -1.053 1 82 486 LYS B N 1
ATOM 7883 C CA . LYS B 1 486 ? 15.625 -30.516 -0.649 1 82 486 LYS B CA 1
ATOM 7884 C C . LYS B 1 486 ? 16.391 -31.844 -0.639 1 82 486 LYS B C 1
ATOM 7886 O O . LYS B 1 486 ? 17.438 -31.969 -1.275 1 82 486 LYS B O 1
ATOM 7891 N N . PRO B 1 487 ? 15.867 -32.844 -0.002 1 82.5 487 PRO B N 1
ATOM 7892 C CA . PRO B 1 487 ? 16.578 -34.125 -0.041 1 82.5 487 PRO B CA 1
ATOM 7893 C C . PRO B 1 487 ? 16.641 -34.719 -1.445 1 82.5 487 PRO B C 1
ATOM 7895 O O . PRO B 1 487 ? 17.609 -35.406 -1.788 1 82.5 487 PRO B O 1
ATOM 7898 N N . LEU B 1 488 ? 15.664 -34.438 -2.213 1 84.12 488 LEU B N 1
ATOM 7899 C CA . LEU B 1 488 ? 15.633 -34.969 -3.57 1 84.12 488 LEU B CA 1
ATOM 7900 C C . LEU B 1 488 ? 16.719 -34.344 -4.43 1 84.12 488 LEU B C 1
ATOM 7902 O O . LEU B 1 488 ? 17.312 -35.031 -5.277 1 84.12 488 LEU B O 1
ATOM 7906 N N . VAL B 1 489 ? 16.969 -33.094 -4.25 1 81.06 489 VAL B N 1
ATOM 7907 C CA . VAL B 1 489 ? 18.016 -32.375 -4.992 1 81.06 489 VAL B CA 1
ATOM 7908 C C . VAL B 1 489 ? 19.391 -32.969 -4.621 1 81.06 489 VAL B C 1
ATOM 7910 O O . VAL B 1 489 ? 20.266 -33.094 -5.477 1 81.06 489 VAL B O 1
ATOM 7913 N N . HIS B 1 490 ? 19.531 -33.312 -3.377 1 79.44 490 HIS B N 1
ATOM 7914 C CA . HIS B 1 490 ? 20.797 -33.875 -2.908 1 79.44 490 HIS B CA 1
ATOM 7915 C C . HIS B 1 490 ? 20.984 -35.281 -3.418 1 79.44 490 HIS B C 1
ATOM 7917 O O . HIS B 1 490 ? 22.109 -35.688 -3.74 1 79.44 490 HIS B O 1
ATOM 7923 N N . LEU B 1 491 ? 19.922 -35.938 -3.465 1 80.25 491 LEU B N 1
ATOM 7924 C CA . LEU B 1 491 ? 19.984 -37.344 -3.889 1 80.25 491 LEU B CA 1
ATOM 7925 C C . LEU B 1 491 ? 20.312 -37.438 -5.375 1 80.25 491 LEU B C 1
ATOM 7927 O O . LEU B 1 491 ? 21.047 -38.344 -5.789 1 80.25 491 LEU B O 1
ATOM 7931 N N . LEU B 1 492 ? 19.75 -36.562 -6.145 1 77.19 492 LEU B N 1
ATOM 7932 C CA . LEU B 1 492 ? 19.938 -36.625 -7.59 1 77.19 492 LEU B CA 1
ATOM 7933 C C . LEU B 1 492 ? 21.234 -35.938 -8.016 1 77.19 492 LEU B C 1
ATOM 7935 O O . LEU B 1 492 ? 21.625 -36.031 -9.18 1 77.19 492 LEU B O 1
ATOM 7939 N N . ARG B 1 493 ? 22.125 -35.5 -7.141 1 63.31 493 ARG B N 1
ATOM 7940 C CA . ARG B 1 493 ? 23.422 -34.906 -7.383 1 63.31 493 ARG B CA 1
ATOM 7941 C C . ARG B 1 493 ? 23.375 -33.906 -8.516 1 63.31 493 ARG B C 1
ATOM 7943 O O . ARG B 1 493 ? 24.156 -33.969 -9.461 1 63.31 493 ARG B O 1
ATOM 7950 N N . ILE B 1 494 ? 22.406 -33.125 -8.555 1 63.22 494 ILE B N 1
ATOM 7951 C CA . ILE B 1 494 ? 22.25 -32.125 -9.617 1 63.22 494 ILE B CA 1
ATOM 7952 C C . ILE B 1 494 ? 23.375 -31.094 -9.539 1 63.22 494 ILE B C 1
ATOM 7954 O O . ILE B 1 494 ? 23.859 -30.781 -8.445 1 63.22 494 ILE B O 1
ATOM 7958 N N . THR B 1 495 ? 23.938 -30.781 -10.688 1 55.97 495 THR B N 1
ATOM 7959 C CA . THR B 1 495 ? 25.094 -29.922 -10.844 1 55.97 495 THR B CA 1
ATOM 7960 C C . THR B 1 495 ? 24.844 -28.547 -10.203 1 55.97 495 THR B C 1
ATOM 7962 O O . THR B 1 495 ? 23.828 -27.906 -10.484 1 55.97 495 THR B O 1
ATOM 7965 N N . LEU B 1 496 ? 25.484 -28.281 -9.094 1 58.09 496 LEU B N 1
ATOM 7966 C CA . LEU B 1 496 ? 25.453 -27 -8.398 1 58.09 496 LEU B CA 1
ATOM 7967 C C . LEU B 1 496 ? 26.047 -25.891 -9.281 1 58.09 496 LEU B C 1
ATOM 7969 O O . LEU B 1 496 ? 26.875 -26.172 -10.148 1 58.09 496 LEU B O 1
ATOM 7973 N N . ALA B 1 497 ? 25.359 -24.844 -9.477 1 57.03 497 ALA B N 1
ATOM 7974 C CA . ALA B 1 497 ? 25.906 -23.719 -10.219 1 57.03 497 ALA B CA 1
ATOM 7975 C C . ALA B 1 497 ? 27.391 -23.516 -9.883 1 57.03 497 ALA B C 1
ATOM 7977 O O . ALA B 1 497 ? 27.797 -23.656 -8.727 1 57.03 497 ALA B O 1
ATOM 7978 N N . PRO B 1 498 ? 28.266 -23.688 -10.844 1 44.12 498 PRO B N 1
ATOM 7979 C CA . PRO B 1 498 ? 29.625 -23.328 -10.477 1 44.12 498 PRO B CA 1
ATOM 7980 C C . PRO B 1 498 ? 29.703 -22.078 -9.617 1 44.12 498 PRO B C 1
ATOM 7982 O O . PRO B 1 498 ? 28.859 -21.172 -9.742 1 44.12 498 PRO B O 1
ATOM 7985 N N . GLU B 1 499 ? 29.969 -22.188 -8.375 1 40.81 499 GLU B N 1
ATOM 7986 C CA . GLU B 1 499 ? 30.188 -21.016 -7.527 1 40.81 499 GLU B CA 1
ATOM 7987 C C . GLU B 1 499 ? 30.578 -19.797 -8.359 1 40.81 499 GLU B C 1
ATOM 7989 O O . GLU B 1 499 ? 31.562 -19.828 -9.094 1 40.81 499 GLU B O 1
ATOM 7994 N N . LYS B 1 500 ? 29.828 -19.219 -9.023 1 38.28 500 LYS B N 1
ATOM 7995 C CA . LYS B 1 500 ? 30.266 -17.969 -9.641 1 38.28 500 LYS B CA 1
ATOM 7996 C C . LYS B 1 500 ? 31.391 -17.328 -8.852 1 38.28 500 LYS B C 1
ATOM 7998 O O . LYS B 1 500 ? 31.219 -16.984 -7.676 1 38.28 500 LYS B O 1
ATOM 8003 N N . VAL B 1 501 ? 32.625 -17.5 -9.047 1 37.06 501 VAL B N 1
ATOM 8004 C CA . VAL B 1 501 ? 33.75 -16.609 -8.898 1 37.06 501 VAL B CA 1
ATOM 8005 C C . VAL B 1 501 ? 33.344 -15.188 -9.234 1 37.06 501 VAL B C 1
ATOM 8007 O O . VAL B 1 501 ? 34.219 -14.305 -9.383 1 37.06 501 VAL B O 1
ATOM 8010 N N . GLN B 1 502 ? 32.156 -14.969 -9.641 1 37.53 502 GLN B N 1
ATOM 8011 C CA . GLN B 1 502 ? 31.797 -13.625 -10.078 1 37.53 502 GLN B CA 1
ATOM 8012 C C . GLN B 1 502 ? 31.906 -12.625 -8.93 1 37.53 502 GLN B C 1
ATOM 8014 O O . GLN B 1 502 ? 31.938 -11.406 -9.156 1 37.53 502 GLN B O 1
ATOM 8019 N N . SER B 1 503 ? 31.703 -12.945 -7.746 1 37.84 503 SER B N 1
ATOM 8020 C CA . SER B 1 503 ? 32.031 -11.93 -6.746 1 37.84 503 SER B CA 1
ATOM 8021 C C . SER B 1 503 ? 33.438 -11.43 -6.906 1 37.84 503 SER B C 1
ATOM 8023 O O . SER B 1 503 ? 33.719 -10.25 -6.688 1 37.84 503 SER B O 1
ATOM 8025 N N . MET B 1 504 ? 34.375 -12.242 -7.281 1 34.72 504 MET B N 1
ATOM 8026 C CA . MET B 1 504 ? 35.781 -11.867 -7.422 1 34.72 504 MET B CA 1
ATOM 8027 C C . MET B 1 504 ? 36 -11.031 -8.68 1 34.72 504 MET B C 1
ATOM 8029 O O . MET B 1 504 ? 36.75 -10.07 -8.664 1 34.72 504 MET B O 1
ATOM 8033 N N . TYR B 1 505 ? 35.344 -11.43 -9.75 1 35.84 505 TYR B N 1
ATOM 8034 C CA . TYR B 1 505 ? 35.562 -10.695 -10.984 1 35.84 505 TYR B CA 1
ATOM 8035 C C . TYR B 1 505 ? 34.844 -9.352 -10.961 1 35.84 505 TYR B C 1
ATOM 8037 O O . TYR B 1 505 ? 35.406 -8.336 -11.398 1 35.84 505 TYR B O 1
ATOM 8045 N N . GLN B 1 506 ? 33.625 -9.328 -10.531 1 38.38 506 GLN B N 1
ATOM 8046 C CA . GLN B 1 506 ? 32.969 -8.016 -10.43 1 38.38 506 GLN B CA 1
ATOM 8047 C C . GLN B 1 506 ? 33.625 -7.172 -9.336 1 38.38 506 GLN B C 1
ATOM 8049 O O . GLN B 1 506 ? 33.781 -5.961 -9.5 1 38.38 506 GLN B O 1
ATOM 8054 N N . GLU B 1 507 ? 34 -7.727 -8.242 1 39.03 507 GLU B N 1
ATOM 8055 C CA . GLU B 1 507 ? 34.906 -7.031 -7.309 1 39.03 507 GLU B CA 1
ATOM 8056 C C . GLU B 1 507 ? 36.25 -6.75 -7.938 1 39.03 507 GLU B C 1
ATOM 8058 O O . GLU B 1 507 ? 36.812 -5.676 -7.746 1 39.03 507 GLU B O 1
ATOM 8063 N N . LEU B 1 508 ? 36.75 -7.66 -8.727 1 37.69 508 LEU B N 1
ATOM 8064 C CA . LEU B 1 508 ? 38.031 -7.461 -9.422 1 37.69 508 LEU B CA 1
ATOM 8065 C C . LEU B 1 508 ? 37.875 -6.449 -10.555 1 37.69 508 LEU B C 1
ATOM 8067 O O . LEU B 1 508 ? 38.75 -5.594 -10.742 1 37.69 508 LEU B O 1
ATOM 8071 N N . ASN B 1 509 ? 36.844 -6.586 -11.359 1 37.09 509 ASN B N 1
ATOM 8072 C CA . ASN B 1 509 ? 36.656 -5.641 -12.461 1 37.09 509 ASN B CA 1
ATOM 8073 C C . ASN B 1 509 ? 36.344 -4.242 -11.953 1 37.09 509 ASN B C 1
ATOM 8075 O O . ASN B 1 509 ? 36.781 -3.244 -12.516 1 37.09 509 ASN B O 1
ATOM 8079 N N . LEU B 1 510 ? 35.5 -4.125 -10.93 1 37.94 510 LEU B N 1
ATOM 8080 C CA . LEU B 1 510 ? 35.344 -2.795 -10.359 1 37.94 510 LEU B CA 1
ATOM 8081 C C . LEU B 1 510 ? 36.656 -2.301 -9.742 1 37.94 510 LEU B C 1
ATOM 8083 O O . LEU B 1 510 ? 37 -1.133 -9.898 1 37.94 510 LEU B O 1
ATOM 8087 N N . HIS B 1 511 ? 37.344 -3.152 -9.109 1 40 511 HIS B N 1
ATOM 8088 C CA . HIS B 1 511 ? 38.656 -2.797 -8.586 1 40 511 HIS B CA 1
ATOM 8089 C C . HIS B 1 511 ? 39.688 -2.68 -9.703 1 40 511 HIS B C 1
ATOM 8091 O O . HIS B 1 511 ? 40.531 -1.797 -9.672 1 40 511 HIS B O 1
ATOM 8097 N N . VAL B 1 512 ? 39.688 -3.596 -10.672 1 41.25 512 VAL B N 1
ATOM 8098 C CA . VAL B 1 512 ? 40.656 -3.549 -11.75 1 41.25 512 VAL B CA 1
ATOM 8099 C C . VAL B 1 512 ? 40.344 -2.396 -12.703 1 41.25 512 VAL B C 1
ATOM 8101 O O . VAL B 1 512 ? 41.219 -1.677 -13.148 1 41.25 512 VAL B O 1
ATOM 8104 N N . THR B 1 513 ? 39.062 -2.219 -13.016 1 39.38 513 THR B N 1
ATOM 8105 C CA . THR B 1 513 ? 38.75 -1.1 -13.906 1 39.38 513 THR B CA 1
ATOM 8106 C C . THR B 1 513 ? 39.062 0.23 -13.211 1 39.38 513 THR B C 1
ATOM 8108 O O . THR B 1 513 ? 39.594 1.145 -13.828 1 39.38 513 THR B O 1
ATOM 8111 N N . ASP B 1 514 ? 38.719 0.281 -11.953 1 38.75 514 ASP B N 1
ATOM 8112 C CA . ASP B 1 514 ? 39.125 1.503 -11.273 1 38.75 514 ASP B CA 1
ATOM 8113 C C . ASP B 1 514 ? 40.656 1.594 -11.18 1 38.75 514 ASP B C 1
ATOM 8115 O O . ASP B 1 514 ? 41.219 2.658 -11.406 1 38.75 514 ASP B O 1
ATOM 8119 N N . HIS B 1 515 ? 41.25 0.433 -10.906 1 42 515 HIS B N 1
ATOM 8120 C CA . HIS B 1 515 ? 42.688 0.444 -10.82 1 42 515 HIS B CA 1
ATOM 8121 C C . HIS B 1 515 ? 43.344 0.54 -12.203 1 42 515 HIS B C 1
ATOM 8123 O O . HIS B 1 515 ? 44.344 1.231 -12.391 1 42 515 HIS B O 1
ATOM 8129 N N . ILE B 1 516 ? 42.781 -0.172 -13.172 1 43.69 516 ILE B N 1
ATOM 8130 C CA . ILE B 1 516 ? 43.375 -0.099 -14.508 1 43.69 516 ILE B CA 1
ATOM 8131 C C . ILE B 1 516 ? 43.062 1.263 -15.125 1 43.69 516 ILE B C 1
ATOM 8133 O O . ILE B 1 516 ? 43.938 1.879 -15.75 1 43.69 516 ILE B O 1
ATOM 8137 N N . MET B 1 517 ? 41.844 1.721 -14.938 1 40.44 517 MET B N 1
ATOM 8138 C CA . MET B 1 517 ? 41.562 3.043 -15.484 1 40.44 517 MET B CA 1
ATOM 8139 C C . MET B 1 517 ? 42.375 4.113 -14.766 1 40.44 517 MET B C 1
ATOM 8141 O O . MET B 1 517 ? 42.875 5.051 -15.398 1 40.44 517 MET B O 1
ATOM 8145 N N . ALA B 1 518 ? 42.531 3.873 -13.477 1 41.81 518 ALA B N 1
ATOM 8146 C CA . ALA B 1 518 ? 43.469 4.762 -12.766 1 41.81 518 ALA B CA 1
ATOM 8147 C C . ALA B 1 518 ? 44.875 4.582 -13.266 1 41.81 518 ALA B C 1
ATOM 8149 O O . ALA B 1 518 ? 45.625 5.559 -13.406 1 41.81 518 ALA B O 1
ATOM 8150 N N . GLY B 1 519 ? 45.281 3.32 -13.555 1 39 519 GLY B N 1
ATOM 8151 C CA . GLY B 1 519 ? 46.625 3.078 -14.086 1 39 519 GLY B CA 1
ATOM 8152 C C . GLY B 1 519 ? 46.781 3.535 -15.523 1 39 519 GLY B C 1
ATOM 8153 O O . GLY B 1 519 ? 47.812 4.082 -15.898 1 39 519 GLY B O 1
ATOM 8154 N N . ILE B 1 520 ? 45.844 3.238 -16.312 1 40.72 520 ILE B N 1
ATOM 8155 C CA . ILE B 1 520 ? 45.969 3.641 -17.719 1 40.72 520 ILE B CA 1
ATOM 8156 C C . ILE B 1 520 ? 46 5.164 -17.812 1 40.72 520 ILE B C 1
ATOM 8158 O O . ILE B 1 520 ? 46.781 5.73 -18.578 1 40.72 520 ILE B O 1
ATOM 8162 N N . GLU B 1 521 ? 45.125 5.84 -17.047 1 36.38 521 GLU B N 1
ATOM 8163 C CA . GLU B 1 521 ? 45.25 7.297 -17.094 1 36.38 521 GLU B CA 1
ATOM 8164 C C . GLU B 1 521 ? 46.625 7.773 -16.656 1 36.38 521 GLU B C 1
ATOM 8166 O O . GLU B 1 521 ? 47.125 8.758 -17.188 1 36.38 521 GLU B O 1
ATOM 8171 N N . ASP B 1 522 ? 47.125 7.094 -15.602 1 40.75 522 ASP B N 1
ATOM 8172 C CA . ASP B 1 522 ? 48.5 7.492 -15.211 1 40.75 522 ASP B CA 1
ATOM 8173 C C . ASP B 1 522 ? 49.469 7.262 -16.344 1 40.75 522 ASP B C 1
ATOM 8175 O O . ASP B 1 522 ? 50.406 8.047 -16.531 1 40.75 522 ASP B O 1
ATOM 8179 N N . ILE B 1 523 ? 49.375 6.102 -16.953 1 39.56 523 ILE B N 1
ATOM 8180 C CA . ILE B 1 523 ? 50.375 5.859 -18 1 39.56 523 ILE B CA 1
ATOM 8181 C C . ILE B 1 523 ? 50.062 6.738 -19.203 1 39.56 523 ILE B C 1
ATOM 8183 O O . ILE B 1 523 ? 50.969 7.223 -19.875 1 39.56 523 ILE B O 1
ATOM 8187 N N . ILE B 1 524 ? 48.656 6.648 -19.594 1 38.06 524 ILE B N 1
ATOM 8188 C CA . ILE B 1 524 ? 48.531 7.32 -20.875 1 38.06 524 ILE B CA 1
ATOM 8189 C C . ILE B 1 524 ? 48.75 8.82 -20.703 1 38.06 524 ILE B C 1
ATOM 8191 O O . ILE B 1 524 ? 49.031 9.531 -21.672 1 38.06 524 ILE B O 1
ATOM 8195 N N . GLY B 1 525 ? 49.656 9.523 -20.031 1 36.34 525 GLY B N 1
ATOM 8196 C CA . GLY B 1 525 ? 50.125 10.891 -19.984 1 36.34 525 GLY B CA 1
ATOM 8197 C C . GLY B 1 525 ? 49.062 11.922 -20.312 1 36.34 525 GLY B C 1
ATOM 8198 O O . GLY B 1 525 ? 49.312 13.125 -20.25 1 36.34 525 GLY B O 1
ATOM 8199 N N . ASP B 1 526 ? 48.375 11.805 -21.469 1 33.97 526 ASP B N 1
ATOM 8200 C CA . ASP B 1 526 ? 47.656 12.969 -21.984 1 33.97 526 ASP B CA 1
ATOM 8201 C C . ASP B 1 526 ? 46.469 13.328 -21.094 1 33.97 526 ASP B C 1
ATOM 8203 O O . ASP B 1 526 ? 45.781 12.438 -20.594 1 33.97 526 ASP B O 1
ATOM 8207 N N . HIS B 1 527 ? 46.406 14.562 -20.391 1 33.41 527 HIS B N 1
ATOM 8208 C CA . HIS B 1 527 ? 45.562 15.312 -19.469 1 33.41 527 HIS B CA 1
ATOM 8209 C C . HIS B 1 527 ? 44.125 15.336 -19.953 1 33.41 527 HIS B C 1
ATOM 8211 O O . HIS B 1 527 ? 43.344 16.219 -19.578 1 33.41 527 HIS B O 1
ATOM 8217 N N . GLY B 1 528 ? 43.656 14.508 -20.781 1 27.22 528 GLY B N 1
ATOM 8218 C CA . GLY B 1 528 ? 42.406 14.867 -21.469 1 27.22 528 GLY B CA 1
ATOM 8219 C C . GLY B 1 528 ? 41.25 15.07 -20.531 1 27.22 528 GLY B C 1
ATOM 8220 O O . GLY B 1 528 ? 41.375 14.938 -19.328 1 27.22 528 GLY B O 1
ATOM 8221 N N . ARG B 1 529 ? 39.906 15.234 -21.062 1 27.78 529 ARG B N 1
ATOM 8222 C CA . ARG B 1 529 ? 38.688 15.914 -20.688 1 27.78 529 ARG B CA 1
ATOM 8223 C C . ARG B 1 529 ? 38.094 15.336 -19.406 1 27.78 529 ARG B C 1
ATOM 8225 O O . ARG B 1 529 ? 37.156 15.883 -18.844 1 27.78 529 ARG B O 1
ATOM 8232 N N . ASN B 1 530 ? 38.312 14.117 -19.141 1 25.94 530 ASN B N 1
ATOM 8233 C CA . ASN B 1 530 ? 37.469 13.555 -18.078 1 25.94 530 ASN B CA 1
ATOM 8234 C C . ASN B 1 530 ? 37.969 13.977 -16.703 1 25.94 530 ASN B C 1
ATOM 8236 O O . ASN B 1 530 ? 37.719 13.281 -15.711 1 25.94 530 ASN B O 1
ATOM 8240 N N . HIS B 1 531 ? 38.844 14.938 -16.578 1 28.36 531 HIS B N 1
ATOM 8241 C CA . HIS B 1 531 ? 39.281 15.625 -15.367 1 28.36 531 HIS B CA 1
ATOM 8242 C C . HIS B 1 531 ? 38.094 16.125 -14.57 1 28.36 531 HIS B C 1
ATOM 8244 O O . HIS B 1 531 ? 38.219 16.469 -13.391 1 28.36 531 HIS B O 1
ATOM 8250 N N . LEU B 1 532 ? 37.031 16.688 -15.336 1 24.17 532 LEU B N 1
ATOM 8251 C CA . LEU B 1 532 ? 36 17.344 -14.547 1 24.17 532 LEU B CA 1
ATOM 8252 C C . LEU B 1 532 ? 35.125 16.328 -13.844 1 24.17 532 LEU B C 1
ATOM 8254 O O . LEU B 1 532 ? 34.312 16.688 -12.977 1 24.17 532 LEU B O 1
ATOM 8258 N N . ARG B 1 533 ? 34.75 15.227 -14.375 1 21.23 533 ARG B N 1
ATOM 8259 C CA . ARG B 1 533 ? 33.875 14.492 -13.469 1 21.23 533 ARG B CA 1
ATOM 8260 C C . ARG B 1 533 ? 34.688 13.789 -12.383 1 21.23 533 ARG B C 1
ATOM 8262 O O . ARG B 1 533 ? 35.719 13.172 -12.664 1 21.23 533 ARG B O 1
#

pLDDT: mean 71.65, std 24.09, range [15.29, 95.12]

InterPro domains:
  IPR004709 Na+/H+ exchanger [PR01084] (142-153)
  IPR004709 Na+/H+ exchanger [PR01084] (156-170)
  IPR004709 Na+/H+ exchanger [PR01084] (171-179)
  IPR004709 Na+/H+ exchanger [PR01084] (214-224)
  IPR004709 Na+/H+ exchanger [TIGR00840] (75-533)
  IPR006153 Cation/H+ exchanger, transmembrane domain [PF00999] (93-489)
  IPR018422 Cation/H+ exchanger, CPA1 family [PTHR10110] (56-507)

Sequence (1066 aa):
MQDLVTMISFIMLNIPAFGDALALTNSSRGFLPHDSHDTYNNMTGTRHNDSHGSDGHDAEGHSRHGGLHVAAIAYAEVRDPLIFTIVVLLAGISKIGYHHANFLSSQIPESCILIILGTCFGAVIHFSGISKNLPEFFKPHEFFIFLLPPIILEAAFSLHDRTFTENIGSILLFAVLGTVLACMLLGATLYGLATVGAMGPITNLGFLEIMIFSSLIVAVDPVAVLAVFNEIGVNHVLYFLVFGESLLNDGVTVVLYKVFQAYNSMDEITSVHIVLGVVKFFVVCLGGLLLGVLAGIASAVLTKFATHVKVAQPIIIFTMAYLGFLVAELFEFSGIISIVGCGLIQIQYAFNNISEKSRTTIKYFTKVISSANEIIIFLFLGLSLVNDDHDWHTGFTIWTIVLCLVYRFIIIFAMSSAINMFDLYRVRKISIHEQFMISYGGIRGAVCFSLVALLDPRDLPCKNMFVTTTLAVIMFTVFIQGITIKPLVHLLRITLAPEKVQSMYQELNLHVTDHIMAGIEDIIGDHGRNHLRMQDLVTMISFIMLNIPAFGDALALTNSSRGFLPHDSHDTYNNMTGTRHNDSHGSDGHDAEGHSRHGGLHVAAIAYAEVRDPLIFTIVVLLAGISKIGYHHANFLSSQIPESCILIILGTCFGAVIHFSGISKNLPEFFKPHEFFIFLLPPIILEAAFSLHDRTFTENIGSILLFAVLGTVLACMLLGATLYGLATVGAMGPITNLGFLEIMIFSSLIVAVDPVAVLAVFNEIGVNHVLYFLVFGESLLNDGVTVVLYKVFQAYNSMDEITSVHIVLGVVKFFVVCLGGLLLGVLAGIASAVLTKFATHVKVAQPIIIFTMAYLGFLVAELFEFSGIISIVGCGLIQIQYAFNNISEKSRTTIKYFTKVISSANEIIIFLFLGLSLVNDDHDWHTGFTIWTIVLCLVYRFIIIFAMSSAINMFDLYRVRKISIHEQFMISYGGIRGAVCFSLVALLDPRDLPCKNMFVTTTLAVIMFTVFIQGITIKPLVHLLRITLAPEKVQSMYQELNLHVTDHIMAGIEDIIGDHGRNHLR

Secondary structure (DSSP, 8-state):
-HHHHHHHHHHHHTS----GGGGGG--------------------------------------------SS---HHHHHHHHHHHHHHHHHHHHHHHHHH-HHHHHHS-HHHHHHHHHHHHHHHHHHTTGGGG--TT--HHHHHHHTHHHHHHHHHHHH-SHHHHHTHHHHHIIIIIIHHHHHHHHHHHHHHHHHHTTT----S--HHHHHHHHHHHT----HHHHHHHHHHTB-HHHHHHHHHHHHHHHHHHHHHHHHHHHHHT-S---HHHHHHHHHHHHHHHHHHHHHHHHHHHHHHHHHHH-TT-TTHHHHHHHHHHHHHHHHHHHTT--HHHHHHHHHHHHHHTGGGSS-HHHHHHHHHHHHHHHHHHHHHHHHHHHHHHH-S-----HHHHHHHHHHHHHHHHHHHHHHHHHHHHH-TT-SS---HHHHHHHHHT----HHHHHHHHT--TTT-TTHHHHHHHHHHHHHIIIIIIHHHHHHHHHHTT--B----THHHHHHHHHHHHHHHHHHHHHHH----STT--/-HHHHHHHHHHHHTS----TTTTTT--------------------------------------------SS---HHHHHHHHHHHHHHHHHHHHHHHHHH-HHHHHHS-HHHHHHHHHHHHHHHHHHHTGGGG--TT--HHHHHHHTHHHHHHHHHHHH-SHHHHHTHHHHHIIIIIIHHHHHHHHHHHHHHHHHHTTT----S--HHHHHHHHHHHT----HHHHHHHHHHTB-HHHHHHHHHHHHHHHHHHHHHHHHHHHHHT-S---HHHHHHHHHHHHHHHHHHHHHHHHHHHHHHHHHHH-TT-TTHHHHHHHHHHHHHHHHHHHTTS-HHHHHHHHHHHHHHTGGGSS-HHHHHHHHHHHHHHHHHHHHHHHHHHHHHHH-S-----HHHHHHHHHHHHHHHHHHHHHHHHHHHHH-TT-SS---HHHHHHHHHT----HHHHHHHHT--TTT-TTHHHHHHHHHHHHHIIIIIIHHHHHHHHHHTT--B----THHHHHHHHHHHHHHHHHHHHHHH----STT--